Protein 6OBN (pdb70)

Solvent-accessible surface area: 44581 Å² total; per-residue (Å²): 126,52,122,67,57,85,128,87,10,53,54,7,13,38,74,1,48,140,10,63,74,29,117,44,10,117,56,29,112,7,79,73,117,44,3,47,31,6,1,38,76,0,24,96,22,3,74,89,30,87,10,2,6,119,15,138,17,58,5,32,0,0,0,0,1,11,2,15,0,28,26,0,3,62,0,0,90,54,7,8,45,12,87,140,19,40,0,0,0,0,0,2,0,0,11,51,1,43,7,0,3,4,0,2,1,0,0,1,0,5,2,8,38,40,45,137,64,0,19,1,0,1,0,6,22,0,19,19,11,2,64,102,27,3,3,6,2,2,4,0,24,62,52,47,53,9,32,4,22,21,5,0,4,9,1,3,5,0,3,6,1,0,0,15,0,48,134,51,4,0,0,0,0,0,0,1,2,46,64,2,101,49,22,74,55,0,110,168,30,156,49,38,26,34,18,59,92,127,13,23,11,0,1,0,0,28,0,5,20,45,176,99,31,122,29,90,19,142,16,155,100,65,9,15,52,9,0,0,47,106,9,0,42,82,2,8,162,106,37,100,16,84,17,0,0,0,0,10,60,48,12,107,27,0,14,92,31,34,18,138,33,59,0,0,7,0,1,1,0,6,22,37,37,12,144,99,56,3,0,0,0,0,0,17,1,55,126,88,56,66,32,20,4,19,12,0,100,97,108,108,34,92,50,0,18,36,85,0,46,148,10,78,73,38,133,41,9,120,52,20,93,9,78,67,117,31,3,22,15,0,1,45,92,0,22,99,20,3,64,89,29,87,11,1,5,119,17,137,18,55,7,38,0,0,0,1,0,12,4,34,2,46,26,0,3,70,2,0,86,76,7,15,49,11,78,150,22,36,0,0,0,0,0,2,0,0,8,54,6,43,18,0,3,4,0,2,1,0,0,0,0,6,2,20,82,45,44,138,66,0,21,1,0,1,0,6,20,0,19,19,12,2,64,102,33,4,2,5,2,2,4,0,28,63,64,54,54,9,40,0,24,20,4,0,4,6,1,2,4,0,3,5,1,0,0,20,0,53,141,52,5,0,0,0,0,0,0,4,5,47,66,11,93,45,23,81,58,0,111,176,31,154,48,37,26,31,18,58,98,136,15,22,11,0,2,0,0,26,0,8,20,54,96,130,35,72,31,97,14,145,19,155,97,63,8,20,66,7,0,0,41,96,21,0,34,128,16,7,162,128,44,100,13,85,18,0,0,0,0,10,54,50,14,111,27,0,2,91,28,33,20,101,25,61,0,0,7,0,1,0,0,9,40,32,28,24,125,86,68,4,0,0,1,6,0,18,2,51,129,77,59,50,32,22,5,24,34,8,113,89,111,37,92,90,25,50,33,0,73,92,131,43,41,108,1,111,50,21,85,107,28,138,129,0,75,30,3,20,0,22,20,3,31,0,109,50,0,39,54,0,88,115,2,92,30,1,101,48,1,21,0,4,5,4,24,0,143,110,2,51,55,0,93,32,2,56,57,0,36,37,0,4,0,0,12,11,57,0,137,89,0,56,20,0,76,35,0,69,103,0,75,89,0,16,0,0,44,13,63,0,60,94,1,55,71,1,48,68,0,108,85,0,67,22,1,0,0,0,3,12,106,0,137,32,0,53,74,0,78,64,0,76,63,0,77,22,0,14,0,0,41,12,48,0,78,101,2,63,53,0,70,34,0,63,76,0,37,24,0,0,0,4,9,16,124,1,92,104,2,36,10,0,90,63,0,69,47,0,104,54,0,5,0,10,44,20,12,0,87,65,0,55,15,1,114,67,0,73,89,0,21,12,0,4,0,2,21,11,124,0,122,111,1,47,65,2,63,56,2,63,91,0,88,18,1,3,0,11,42,7,77,0,118,47,50,73,12,1,82,45,3,96,33,6,191,72,1,79,0,0,1,1,10,79,5,55,6,75,180,34,125,75,13,78,146,74,0,74,139,19,6,101,39,3,100,5,0,8,7,58,84,22,198,207,87,94,31,122,94,26,65,37,6,129,79,198,28,36,110,3,110,50,19,90,108,29,124,114,2,75,19,8,16,4,22,43,4,66,0,121,65,1,48,55,4,104,102,4,75,26,1,108,52,3,21,2,3,10,5,15,0,137,106,2,62,50,0,99,45,3,82,64,0,26,33,0,5,0,0,14,6,57,0,132,84,0,51,22,0,79,126,0,76,126,0,70,90,0,15,0,0,47,12,58,0,61,86,1,46,75,0,49,68,0,98,90,0,72,16,0,0,0,0,3,13,100,0,138,27,0,57,72,1,79,57,0,69,68,0,78,23,0,15,1,0,44,13,58,0,73,101,3,64,56,0,82,31,0,68,76,0,38,20,0,0,0,5,11,17,122,0,92,94,0,40,30,1,96,71,0,78,49,0,86,52,0,6,0,13,44,21,17,0,89,64,0,46,14,1,94,60,0,71,89,0,35,12,0,3,0,1,20,12,125,0,142,112,2,43,69,1,66,63,2,66,85,1,85,18,0,2,0,8,40,8,74,1,137,42,49,75,14,1,81,43,3,98,37,6,173,69,1,51,0,0,1,0,8,72,6,47,5,74,179,32,124,74,13,85,144,71,0,72,136,23,5,112,39,8,149,5,0,8,4,47,106,98

Organism: Homo sapiens (NCBI:txid9606)

B-factor: mean 61.84, std 21.81, range [20.44, 146.51]

InterPro domains:
  IPR004843 Calcineurin-like, phosphoesterase domain [PF00149] (59-251)
  IPR006186 Serine/threonine-specific protein phosphatase/bis(5-nucleosyl)-tetraphosphatase [PR00114] (58-85)
  IPR006186 Serine/threonine-specific protein phosphatase/bis(5-nucleosyl)-tetraphosphatase [PR00114] (87-114)
  IPR006186 Serine/threonine-specific protein phosphatase/bis(5-nucleosyl)-tetraphosphatase [PR00114] (120-144)
  IPR006186 Serine/threonine-specific protein phosphatase/bis(5-nucleosyl)-tetraphosphatase [PR00114] (154-180)
  IPR006186 Serine/threonine-specific protein phosphatase/bis(5-nucleosyl)-tetraphosphatase [PR00114] (183-210)
  IPR006186 Serine/threonine-specific protein phosphatase/bis(5-nucleosyl)-tetraphosphatase [PR00114] (240-260)
  IPR006186 Serine/threonine-specific protein phosphatase/bis(5-nucleosyl)-tetraphosphatase [PR00114] (262-278)
  IPR006186 Serine/threonine-specific protein phosphatase/bis(5-nucleosyl)-tetraphosphatase [PS00125] (121-126)
  IPR006186 Serine/threonine-specific protein phosphatase/bis(5-nucleosyl)-tetraphosphatase [SM00156] (30-300)
  IPR029052 Metallo-dependent phosphatase-like [G3DSA:3.60.21.10] (2-308)
  IPR029052 Metallo-dependent phosphatase-like [SSF56300] (19-301)
  IPR031675 Serine-threonine protein phosphatase, N-terminal [PF16891] (9-56)
  IPR050341 Serine/threonine-protein phosphatase PP1 catalytic subunit [PTHR11668] (12-305)

GO terms:
  GO:0005737 cytoplasm (C, IDA)
  GO:0005783 endoplasmic reticulum (C, IDA)
  GO:0043247 telomere maintenance in response to DNA damage (P, IDA)
  GO:0016791 phosphatase activity (F, IDA)
  GO:0004721 phosphoprotein phosphatase activity (F, IMP)
  GO:0004722 protein serine/threonine phosphatase activity (F, TAS)
  GO:0060828 regulation of canonical Wnt signaling pathway (P, IC)
  GO:0005515 protein binding (F, IPI)
  GO:0006470 protein dephosphorylation (P, IMP)
  GO:0001111 RNA polymerase II promoter clearance (P, IDA)
  GO:0004722 protein serine/threonine phosphatase activity (F, IDA)
  GO:0034244 negative regulation of transcription elongation by RNA polymerase II (P, IDA)
  GO:0005634 nucleus (C, IDA)
  GO:0072357 PTW/PP1 phosphatase complex (C, IDA)
  GO:2000806 positive regulation of termination of RNA polymerase II transcription, poly(A)-coupled (P, IDA)
  GO:0032968 positive regulation of transcription elongation by RNA polymerase II (P, IDA)
  GO:0050821 protein stabilization (P, IDA)
  GO:0180007 RNA polymerase II CTD heptapeptide repeat S5 phosphatase activity (F, IDA)
  GO:0004722 protein serine/threonine phosphatase activity (F, EXP)
  GO:0005634 nucleus (C, EXP)

Radius of gyration: 39.2 Å; Cα contacts (8 Å, |Δi|>4): 3036; chains: 4; bounding box: 89×62×124 Å

CATH classification: 3.60.21.10

Secondary structure (DSSP, 8-state):
--HHHHHHHHHHHHHHHTTTTSPS-------HHHHHHHHHHHHHHHHTS-SEEEE-SSEEEE-B-TT-HHHHHHHHHHH-STTSS-EEE-S----SSTTHHHHHHHHHHHHHHSTTTEEE---TTS-SSSSS--HHHHHHHHHS-HHHHHHHHHHHTTS--EEEETTTEEEESS---TT---HHHHHT--SS-PPPSSSHHHHHHH-EE-SS-SSEEE-TTSSSEEE-HHHHHHHHHHTT-SEEEE-SS--TTSEEEETTTTEEEEB--TT-TTT----EEEEEE-TT--EEEEEE--/--HHHHHHHHHTTTTSSS-------HHHHHHHHHHHHHHHHTS-SEEEE-SSEEEE-B-TT-HHHHHHHHHHH--TTSS-EEE-S----SSTTHHHHHHHHHHHHHHSTTTEEE---TTS-SSSSS--HHHHHHHHHS-HHHHHHHHHHHTTS--EEEETTTEEE-SS---TT--SHHHHHT--SS-PPPSSSHHHHHHH-EE-SS-SSEEE-TTSSSEEE-TTHHHHHHHHHT-SEEEE--S--TTSEEEETTTTEEEEB--TTSTTTS---EEEEEE-TT--EEEEEE-/---SEEE-TT----S---GGG-SS--EEE-TTS---S--S-TT-TT-SEEE--SS---S--S-TT-TT--EEE--SS---S--S-TT-TT--EEE--SS------S-TT-TT--EEE--SS---S--S-TT-TT--EEE--SS------S-TT-TT--EEE--SS---S--S-TT-TT--EEE--SS--------TT-TT--EEE--SS------S-TT-TT--EEE--SS----GGGGGGGTT-TT--EEE-TTSGGGGSTTHHHHHHHH-TT--EETTEE---/---SEEE-TT----S---GGG-SS--EEE-TTS---S--S-TT-TT-SEEE--SS---S--S-TT-TT--EEE--SS---S--S-TT-TT--EEE--SS------S-TT-TT--EEE--SS---S--S-TT-TT--EEE--SS---S--S-TT-TT--EEE--SS---S--S-TT-TT--EEE--SS---S----TT-TT--EEE--SS------S-TT-TT--EEE--SS----GGGGGGGTT-TT--EEE-TTSGGGGSTTHHHHHHHH-TT--EETTEE-

Nearest PDB structures (foldseek):
  7tvf-assembly2_C  TM=9.921E-01  e=3.546E-59  Homo sapiens
  6zej-assembly6_O  TM=9.903E-01  e=5.089E-59  Homo sapiens
  6obs-assembly1_A  TM=9.896E-01  e=6.096E-59  Homo sapiens
  6obr-assembly2_B  TM=9.866E-01  e=5.404E-59  Homo sapiens
  6obq-assembly2_B  TM=9.858E-01  e=1.334E-58  Homo sapiens

Sequence (1157 aa):
MSDSEKLNLDSIIGRLLEVQGSRPGKNVQLTENEIRGLCLKSREIFLSQPILLELEAPLKICGDIHGQYYDLLRLFEYGGFPPESNYLFLGDYVDRGKQSLETICLLLAYKIKYPENFFLLRGNHECASINRIYGFYDECKRRYNIKLWKTFTDCFNCLPIAAIVDEKIFCCHGGLSPDLQSMEQIRRIMRPTDVPDQGLLCDLLWSDPDKDVQGWGENDRGVSFTFGAEVVAKFLHKHDLDLICRAHQVVEDGYEFFAKRQLVTLFSAPNYCGEFDNAGAMMSVDETLMCSFQILKPLNLDSIIGRLLEVQGSRPGKNVQLTENEIRGLCLKSREIFLSQPILLELEAPLKICGDIHGQYYDLLRLFEYGGFPPESNYLFLGDYVDRGKQSLETICLLLAYKIKYPENFFLLRGNHECASINRIYGFYDECKRRYNIKLWKTFTDCFNCLPIAAIVDEKIFCCHGGLSPDLQSMEQIRRIMRPTDVPDQGLLCDLLWSDPDKDVQGWGENDRGVSFTFGAEVVAKFLHKHDLDLICRAHQVVEDGYEFFAKRQLVTLFSAPNYCGEFDNAGAMMSVDETLMCSFQILKRDAEDVDLNHYRIGKIEGFEVLKKVKTLCLRQNLIKCIENLEELQSLRELDLYDNQIKKIENLEALTELEILDISFNLLRNIEGVDKLTRLKKLFLVNNKISKIENLSNLHQLQMLELGSNRIRAIENIDTLTNLESLFLGKNKITKLQNLDALTNLTVLSMQSNRLTKIEGLQNLVNLRELYLSHNGIEVIEGLENNNKLTMLDIASNRIKKIENISHLTELQEFWMNDNLLESWSDLDELKGARSLETVYLERNPLQKDPQYRRKVMLALPSVRQIDATFVRFRDAEDVDLNHYRIGKIEGFEVLKKVKTLCLRQNLIKCIENLEELQSLRELDLYDNQIKKIENLEALTELEILDISFNLLRNIEGVDKLTRLKKLFLVNNKISKIENLSNLHQLQMLELGSNRIRAIENIDTLTNLESLFLGKNKITKLQNLDALTNLTVLSMQSNRLTKIEGLQNLVNLRELYLSHNGIEVIEGLENNNKLTMLDIASNRIKKIENISHLTELQEFWMNDNLLESWSDLDELKGARSLETVYLERNPLQKDPQYRRKVMLALPSVRQIDATFV

Structure (mmCIF, N/CA/C/O backbone):
data_6OBN
#
_entry.id   6OBN
#
_cell.length_a   94.147
_cell.length_b   94.147
_cell.length_c   545.819
_cell.angle_alpha   90.00
_cell.angle_beta   90.00
_cell.angle_gamma   120.00
#
_symmetry.space_group_name_H-M   'P 65 2 2'
#
loop_
_entity.id
_entity.type
_entity.pdbx_description
1 polymer 'Serine/threonine-protein phosphatase PP1-alpha catalytic subunit'
2 polymer 'Protein phosphatase 1 regulatory subunit 7'
3 non-polymer 'PHOSPHATE ION'
4 non-polymer 'FE (III) ION'
5 non-polymer 'CHLORIDE ION'
6 non-polymer (4S)-2-METHYL-2,4-PENTANEDIOL
7 water water
#
loop_
_atom_site.group_PDB
_atom_site.id
_atom_site.type_symbol
_atom_site.label_atom_id
_atom_site.label_alt_id
_atom_site.label_comp_id
_atom_site.label_asym_id
_atom_site.label_entity_id
_atom_site.label_seq_id
_atom_site.pdbx_PDB_ins_code
_atom_site.Cartn_x
_atom_site.Cartn_y
_atom_site.Cartn_z
_atom_site.occupancy
_atom_site.B_iso_or_equiv
_atom_site.auth_seq_id
_atom_site.auth_comp_id
_atom_site.auth_asym_id
_atom_site.auth_atom_id
_atom_site.pdbx_PDB_model_num
ATOM 1 N N . MET A 1 6 ? 2.431 -1.011 5.527 1.00 66.90 1 MET A N 1
ATOM 2 C CA . MET A 1 6 ? 3.864 -1.068 5.240 1.00 65.67 1 MET A CA 1
ATOM 3 C C . MET A 1 6 ? 4.301 -2.500 4.919 1.00 61.24 1 MET A C 1
ATOM 4 O O . MET A 1 6 ? 3.848 -3.449 5.551 1.00 67.41 1 MET A O 1
ATOM 9 N N . SER A 1 7 ? 5.174 -2.647 3.927 1.00 55.94 2 SER A N 1
ATOM 10 C CA . SER A 1 7 ? 5.694 -3.951 3.543 1.00 51.92 2 SER A CA 1
ATOM 11 C C . SER A 1 7 ? 6.806 -4.396 4.493 1.00 56.57 2 SER A C 1
ATOM 12 O O . SER A 1 7 ? 7.442 -3.584 5.171 1.00 51.49 2 SER A O 1
ATOM 15 N N . ASP A 1 8 ? 7.039 -5.713 4.535 1.00 47.49 3 ASP A N 1
ATOM 16 C CA . ASP A 1 8 ? 8.160 -6.226 5.320 1.00 48.37 3 ASP A CA 1
ATOM 17 C C . ASP A 1 8 ? 9.499 -5.820 4.717 1.00 44.07 3 ASP A C 1
ATOM 18 O O . ASP A 1 8 ? 10.489 -5.669 5.444 1.00 40.67 3 ASP A O 1
ATOM 23 N N . SER A 1 9 ? 9.560 -5.647 3.398 1.00 37.33 4 SER A N 1
ATOM 24 C CA . SER A 1 9 ? 10.796 -5.162 2.799 1.00 39.81 4 SER A CA 1
ATOM 25 C C . SER A 1 9 ? 11.053 -3.716 3.196 1.00 39.59 4 SER A C 1
ATOM 26 O O . SER A 1 9 ? 12.203 -3.316 3.417 1.00 36.98 4 SER A O 1
ATOM 29 N N . GLU A 1 10 ? 9.989 -2.924 3.314 1.00 39.11 5 GLU A N 1
ATOM 30 C CA . GLU A 1 10 ? 10.142 -1.562 3.807 1.00 42.48 5 GLU A CA 1
ATOM 31 C C . GLU A 1 10 ? 10.630 -1.552 5.251 1.00 41.99 5 GLU A C 1
ATOM 32 O O . GLU A 1 10 ? 11.513 -0.764 5.610 1.00 44.72 5 GLU A O 1
ATOM 38 N N . LYS A 1 11 ? 10.067 -2.423 6.093 1.00 44.12 6 LYS A N 1
ATOM 39 C CA . LYS A 1 11 ? 10.499 -2.490 7.486 1.00 43.38 6 LYS A CA 1
ATOM 40 C C . LYS A 1 11 ? 11.968 -2.880 7.590 1.00 43.64 6 LYS A C 1
ATOM 41 O O . LYS A 1 11 ? 12.712 -2.317 8.401 1.00 42.46 6 LYS A O 1
ATOM 47 N N . LEU A 1 12 ? 12.403 -3.840 6.773 1.00 40.90 7 LEU A N 1
ATOM 48 C CA . LEU A 1 12 ? 13.803 -4.249 6.784 1.00 42.12 7 LEU A CA 1
ATOM 49 C C . LEU A 1 12 ? 14.732 -3.065 6.523 1.00 43.26 7 LEU A C 1
ATOM 50 O O . LEU A 1 12 ? 15.685 -2.831 7.277 1.00 50.29 7 LEU A O 1
ATOM 55 N N . ASN A 1 13 ? 14.451 -2.274 5.488 1.00 40.04 8 ASN A N 1
ATOM 56 C CA . ASN A 1 13 ? 15.355 -1.165 5.200 1.00 50.30 8 ASN A CA 1
ATOM 57 C C . ASN A 1 13 ? 15.200 -0.052 6.228 1.00 46.17 8 ASN A C 1
ATOM 58 O O . ASN A 1 13 ? 16.190 0.570 6.632 1.00 44.42 8 ASN A O 1
ATOM 63 N N . LEU A 1 14 ? 13.975 0.179 6.697 1.00 41.43 9 LEU A N 1
ATOM 64 C CA . LEU A 1 14 ? 13.750 1.208 7.703 1.00 44.26 9 LEU A CA 1
ATOM 65 C C . LEU A 1 14 ? 14.521 0.902 8.983 1.00 50.87 9 LEU A C 1
ATOM 66 O O . LEU A 1 14 ? 15.168 1.787 9.557 1.00 47.01 9 LEU A O 1
ATOM 71 N N . ASP A 1 15 ? 14.445 -0.343 9.464 1.00 44.78 10 ASP A N 1
ATOM 72 C CA . ASP A 1 15 ? 15.164 -0.681 10.687 1.00 40.46 10 ASP A CA 1
ATOM 73 C C . ASP A 1 15 ? 16.671 -0.632 10.480 1.00 38.48 10 ASP A C 1
ATOM 74 O O . ASP A 1 15 ? 17.409 -0.270 11.403 1.00 39.30 10 ASP A O 1
ATOM 79 N N . SER A 1 16 ? 17.151 -0.958 9.281 1.00 44.66 11 SER A N 1
ATOM 80 C CA . SER A 1 16 ? 18.578 -0.815 9.033 1.00 40.56 11 SER A CA 1
ATOM 81 C C . SER A 1 16 ? 19.005 0.641 9.179 1.00 47.56 11 SER A C 1
ATOM 82 O O . SER A 1 16 ? 20.038 0.933 9.794 1.00 47.34 11 SER A O 1
ATOM 85 N N . ILE A 1 17 ? 18.184 1.572 8.679 1.00 47.21 12 ILE A N 1
ATOM 86 C CA . ILE A 1 17 ? 18.521 2.993 8.756 1.00 47.09 12 ILE A CA 1
ATOM 87 C C . ILE A 1 17 ? 18.435 3.495 10.194 1.00 44.54 12 ILE A C 1
ATOM 88 O O . ILE A 1 17 ? 19.338 4.188 10.681 1.00 42.32 12 ILE A O 1
ATOM 93 N N . ILE A 1 18 ? 17.353 3.151 10.899 1.00 42.33 13 ILE A N 1
ATOM 94 C CA . ILE A 1 18 ? 17.191 3.608 12.276 1.00 36.34 13 ILE A CA 1
ATOM 95 C C . ILE A 1 18 ? 18.288 3.032 13.160 1.00 43.19 13 ILE A C 1
ATOM 96 O O . ILE A 1 18 ? 18.798 3.708 14.062 1.00 41.93 13 ILE A O 1
ATOM 101 N N . GLY A 1 19 ? 18.683 1.782 12.901 1.00 43.33 14 GLY A N 1
ATOM 102 C CA . GLY A 1 19 ? 19.769 1.186 13.665 1.00 37.06 14 GLY A CA 1
ATOM 103 C C . GLY A 1 19 ? 21.075 1.935 13.493 1.00 37.53 14 GLY A C 1
ATOM 104 O O . GLY A 1 19 ? 21.711 2.331 14.469 1.00 44.13 14 GLY A O 1
ATOM 105 N N . ARG A 1 20 ? 21.491 2.146 12.241 1.00 41.28 15 ARG A N 1
ATOM 106 C CA . ARG A 1 20 ? 22.729 2.876 11.993 1.00 43.25 15 ARG A CA 1
ATOM 107 C C . ARG A 1 20 ? 22.658 4.312 12.491 1.00 49.66 15 ARG A C 1
ATOM 108 O O . ARG A 1 20 ? 23.696 4.911 12.789 1.00 51.75 15 ARG A O 1
ATOM 116 N N . LEU A 1 21 ? 21.455 4.885 12.576 1.00 45.73 16 LEU A N 1
ATOM 117 C CA . LEU A 1 21 ? 21.327 6.234 13.115 1.00 48.24 16 LEU A CA 1
ATOM 118 C C . LEU A 1 21 ? 21.422 6.241 14.633 1.00 39.64 16 LEU A C 1
ATOM 119 O O . LEU A 1 21 ? 21.991 7.169 15.217 1.00 43.10 16 LEU A O 1
ATOM 124 N N . LEU A 1 22 ? 20.881 5.214 15.282 1.00 43.97 17 LEU A N 1
ATOM 125 C CA . LEU A 1 22 ? 20.931 5.098 16.731 1.00 43.95 17 LEU A CA 1
ATOM 126 C C . LEU A 1 22 ? 22.256 4.547 17.231 1.00 52.32 17 LEU A C 1
ATOM 127 O O . LEU A 1 22 ? 22.521 4.610 18.437 1.00 59.32 17 LEU A O 1
ATOM 132 N N . GLU A 1 23 ? 23.082 3.995 16.341 1.00 60.21 18 GLU A N 1
ATOM 133 C CA . GLU A 1 23 ? 24.323 3.367 16.773 1.00 59.27 18 GLU A CA 1
ATOM 134 C C . GLU A 1 23 ? 25.321 4.379 17.322 1.00 59.05 18 GLU A C 1
ATOM 135 O O . GLU A 1 23 ? 26.150 4.027 18.170 1.00 73.46 18 GLU A O 1
ATOM 141 N N . VAL A 1 24 ? 25.244 5.643 16.892 1.00 56.33 19 VAL A N 1
ATOM 142 C CA . VAL A 1 24 ? 26.145 6.658 17.436 1.00 68.02 19 VAL A CA 1
ATOM 143 C C . VAL A 1 24 ? 25.672 7.203 18.771 1.00 66.26 19 VAL A C 1
ATOM 144 O O . VAL A 1 24 ? 26.270 8.151 19.293 1.00 62.19 19 VAL A O 1
ATOM 148 N N . GLN A 1 25 ? 24.581 6.686 19.319 1.00 63.03 20 GLN A N 1
ATOM 149 C CA . GLN A 1 25 ? 24.116 7.205 20.597 1.00 64.83 20 GLN A CA 1
ATOM 150 C C . GLN A 1 25 ? 25.144 6.922 21.688 1.00 81.42 20 GLN A C 1
ATOM 151 O O . GLN A 1 25 ? 25.798 5.868 21.704 1.00 79.98 20 GLN A O 1
ATOM 157 N N . GLY A 1 26 ? 25.325 7.910 22.560 1.00 79.94 21 GLY A N 1
ATOM 158 C CA . GLY A 1 26 ? 26.284 7.851 23.633 1.00 78.98 21 GLY A CA 1
ATOM 159 C C . GLY A 1 26 ? 27.699 8.139 23.205 1.00 91.27 21 GLY A C 1
ATOM 160 O O . GLY A 1 26 ? 28.545 8.425 24.066 1.00 90.12 21 GLY A O 1
ATOM 161 N N . SER A 1 27 ? 27.986 8.093 21.904 1.00 96.11 22 SER A N 1
ATOM 162 C CA . SER A 1 27 ? 29.320 8.409 21.428 1.00 97.80 22 SER A CA 1
ATOM 163 C C . SER A 1 27 ? 29.646 9.868 21.739 1.00 100.73 22 SER A C 1
ATOM 164 O O . SER A 1 27 ? 28.768 10.685 22.035 1.00 96.02 22 SER A O 1
ATOM 167 N N . ARG A 1 28 ? 30.923 10.193 21.665 1.00 100.43 23 ARG A N 1
ATOM 168 C CA . ARG A 1 28 ? 31.325 11.569 21.897 1.00 110.08 23 ARG A CA 1
ATOM 169 C C . ARG A 1 28 ? 30.875 12.385 20.691 1.00 117.21 23 ARG A C 1
ATOM 170 O O . ARG A 1 28 ? 31.280 12.074 19.561 1.00 99.34 23 ARG A O 1
ATOM 178 N N . PRO A 1 29 ? 30.008 13.385 20.876 1.00 125.39 24 PRO A N 1
ATOM 179 C CA . PRO A 1 29 ? 29.318 14.015 19.738 1.00 111.69 24 PRO A CA 1
ATOM 180 C C . PRO A 1 29 ? 30.255 14.399 18.603 1.00 114.09 24 PRO A C 1
ATOM 181 O O . PRO A 1 29 ? 31.392 14.822 18.821 1.00 111.86 24 PRO A O 1
ATOM 185 N N . GLY A 1 30 ? 29.764 14.239 17.381 1.00 106.33 25 GLY A N 1
ATOM 186 C CA . GLY A 1 30 ? 30.528 14.594 16.206 1.00 106.62 25 GLY A CA 1
ATOM 187 C C . GLY A 1 30 ? 30.476 13.514 15.152 1.00 109.65 25 GLY A C 1
ATOM 188 O O . GLY A 1 30 ? 30.795 13.756 13.982 1.00 103.98 25 GLY A O 1
ATOM 189 N N . LYS A 1 31 ? 30.052 12.319 15.554 1.00 98.93 26 LYS A N 1
ATOM 190 C CA . LYS A 1 31 ? 29.913 11.226 14.607 1.00 88.51 26 LYS A CA 1
ATOM 191 C C . LYS A 1 31 ? 28.644 11.423 13.792 1.00 82.42 26 LYS A C 1
ATOM 192 O O . LYS A 1 31 ? 27.593 11.804 14.321 1.00 78.57 26 LYS A O 1
ATOM 198 N N . ASN A 1 32 ? 28.749 11.166 12.493 1.00 71.66 27 ASN A N 1
ATOM 199 C CA . ASN A 1 32 ? 27.695 11.559 11.575 1.00 71.28 27 ASN A CA 1
ATOM 200 C C . ASN A 1 32 ? 26.806 10.442 11.066 1.00 69.25 27 ASN A C 1
ATOM 201 O O . ASN A 1 32 ? 25.632 10.692 10.835 1.00 69.21 27 ASN A O 1
ATOM 206 N N . VAL A 1 33 ? 27.304 9.225 10.896 1.00 62.35 28 VAL A N 1
ATOM 207 C CA . VAL A 1 33 ? 26.563 8.181 10.182 1.00 72.14 28 VAL A CA 1
ATOM 208 C C . VAL A 1 33 ? 26.382 8.627 8.735 1.00 53.92 28 VAL A C 1
ATOM 209 O O . VAL A 1 33 ? 25.704 9.618 8.458 1.00 52.16 28 VAL A O 1
ATOM 213 N N . GLN A 1 34 ? 26.960 7.903 7.796 1.00 61.36 29 GLN A N 1
ATOM 214 C CA . GLN A 1 34 ? 26.819 8.245 6.386 1.00 63.55 29 GLN A CA 1
ATOM 215 C C . GLN A 1 34 ? 25.832 7.260 5.765 1.00 57.14 29 GLN A C 1
ATOM 216 O O . GLN A 1 34 ? 26.167 6.093 5.537 1.00 56.53 29 GLN A O 1
ATOM 222 N N . LEU A 1 35 ? 24.611 7.722 5.520 1.00 50.42 30 LEU A N 1
ATOM 223 C CA . LEU A 1 35 ? 23.654 6.911 4.789 1.00 47.81 30 LEU A CA 1
ATOM 224 C C . LEU A 1 35 ? 23.870 7.107 3.292 1.00 48.20 30 LEU A C 1
ATOM 225 O O . LEU A 1 35 ? 24.529 8.054 2.854 1.00 50.53 30 LEU A O 1
ATOM 230 N N . THR A 1 36 ? 23.323 6.187 2.506 1.00 43.07 31 THR A N 1
ATOM 231 C CA . THR A 1 36 ? 23.418 6.313 1.062 1.00 36.30 31 THR A CA 1
ATOM 232 C C . THR A 1 36 ? 22.406 7.334 0.542 1.00 44.92 31 THR A C 1
ATOM 233 O O . THR A 1 36 ? 21.397 7.637 1.188 1.00 44.14 31 THR A O 1
ATOM 237 N N . GLU A 1 37 ? 22.683 7.854 -0.657 1.00 43.38 32 GLU A N 1
ATOM 238 C CA . GLU A 1 37 ? 21.825 8.883 -1.235 1.00 32.53 32 GLU A CA 1
ATOM 239 C C . GLU A 1 37 ? 20.400 8.375 -1.404 1.00 39.43 32 GLU A C 1
ATOM 240 O O . GLU A 1 37 ? 19.437 9.075 -1.067 1.00 39.66 32 GLU A O 1
ATOM 246 N N . ASN A 1 38 ? 20.243 7.151 -1.919 1.00 38.46 33 ASN A N 1
ATOM 247 C CA . ASN A 1 38 ? 18.906 6.594 -2.094 1.00 35.85 33 ASN A CA 1
ATOM 248 C C . ASN A 1 38 ? 18.209 6.385 -0.761 1.00 38.71 33 ASN A C 1
ATOM 249 O O . ASN A 1 38 ? 16.978 6.486 -0.679 1.00 36.60 33 ASN A O 1
ATOM 254 N N . GLU A 1 39 ? 18.962 6.070 0.288 1.00 32.05 34 GLU A N 1
ATOM 255 C CA . GLU A 1 39 ? 18.319 5.901 1.583 1.00 38.90 34 GLU A CA 1
ATOM 256 C C . GLU A 1 39 ? 17.709 7.209 2.054 1.00 36.97 34 GLU A C 1
ATOM 257 O O . GLU A 1 39 ? 16.553 7.244 2.496 1.00 36.43 34 GLU A O 1
ATOM 263 N N . ILE A 1 40 ? 18.458 8.302 1.923 1.00 38.91 35 ILE A N 1
ATOM 264 C CA . ILE A 1 40 ? 17.942 9.613 2.290 1.00 40.29 35 ILE A CA 1
ATOM 265 C C . ILE A 1 40 ? 16.818 10.027 1.349 1.00 39.55 35 ILE A C 1
ATOM 266 O O . ILE A 1 40 ? 15.776 10.536 1.783 1.00 34.93 35 ILE A O 1
ATOM 271 N N . ARG A 1 41 ? 17.006 9.804 0.048 1.00 33.89 36 ARG A N 1
ATOM 272 C CA . ARG A 1 41 ? 15.989 10.203 -0.915 1.00 34.01 36 ARG A CA 1
ATOM 273 C C . ARG A 1 41 ? 14.700 9.410 -0.720 1.00 41.63 36 ARG A C 1
ATOM 274 O O . ARG A 1 41 ? 13.600 9.983 -0.731 1.00 37.96 36 ARG A O 1
ATOM 282 N N . GLY A 1 42 ? 14.814 8.095 -0.518 1.00 38.63 37 GLY A N 1
ATOM 283 C CA . GLY A 1 42 ? 13.627 7.300 -0.252 1.00 34.27 37 GLY A CA 1
ATOM 284 C C . GLY A 1 42 ? 12.896 7.765 0.990 1.00 36.04 37 GLY A C 1
ATOM 285 O O . GLY A 1 42 ? 11.665 7.833 1.006 1.00 37.46 37 GLY A O 1
ATOM 286 N N . LEU A 1 43 ? 13.649 8.119 2.039 1.00 38.19 38 LEU A N 1
ATOM 287 C CA . LEU A 1 43 ? 13.029 8.648 3.248 1.00 34.43 38 LEU A CA 1
ATOM 288 C C . LEU A 1 43 ? 12.215 9.891 2.938 1.00 36.41 38 LEU A C 1
ATOM 289 O O . LEU A 1 43 ? 11.112 10.066 3.467 1.00 39.30 38 LEU A O 1
ATOM 294 N N . CYS A 1 44 ? 12.741 10.765 2.077 1.00 43.43 39 CYS A N 1
ATOM 295 C CA . CYS A 1 44 ? 12.003 11.958 1.674 1.00 34.97 39 CYS A CA 1
ATOM 296 C C . CYS A 1 44 ? 10.744 11.598 0.894 1.00 34.20 39 CYS A C 1
ATOM 297 O O . CYS A 1 44 ? 9.654 12.105 1.188 1.00 28.22 39 CYS A O 1
ATOM 300 N N . LEU A 1 45 ? 10.876 10.729 -0.115 1.00 32.38 40 LEU A N 1
ATOM 301 C CA . LEU A 1 45 ? 9.731 10.397 -0.964 1.00 36.09 40 LEU A CA 1
ATOM 302 C C . LEU A 1 45 ? 8.629 9.700 -0.171 1.00 43.23 40 LEU A C 1
ATOM 303 O O . LEU A 1 45 ? 7.450 10.073 -0.263 1.00 37.51 40 LEU A O 1
ATOM 308 N N . LYS A 1 46 ? 8.995 8.690 0.624 1.00 40.78 41 LYS A N 1
ATOM 309 C CA . LYS A 1 46 ? 7.991 7.925 1.354 1.00 36.58 41 LYS A CA 1
ATOM 310 C C . LYS A 1 46 ? 7.257 8.790 2.370 1.00 40.87 41 LYS A C 1
ATOM 311 O O . LYS A 1 46 ? 6.025 8.748 2.455 1.00 40.75 41 LYS A O 1
ATOM 317 N N . SER A 1 47 ? 7.991 9.610 3.128 1.00 39.73 42 SER A N 1
ATOM 318 C CA . SER A 1 47 ? 7.337 10.426 4.146 1.00 37.85 42 SER A CA 1
ATOM 319 C C . SER A 1 47 ? 6.455 11.481 3.500 1.00 36.58 42 SER A C 1
ATOM 320 O O . SER A 1 47 ? 5.376 11.806 4.014 1.00 38.43 42 SER A O 1
ATOM 323 N N . ARG A 1 48 ? 6.895 12.019 2.365 1.00 35.69 43 ARG A N 1
ATOM 324 C CA . ARG A 1 48 ? 6.083 12.998 1.656 1.00 33.56 43 ARG A CA 1
ATOM 325 C C . ARG A 1 48 ? 4.735 12.406 1.271 1.00 36.30 43 ARG A C 1
ATOM 326 O O . ARG A 1 48 ? 3.699 13.063 1.413 1.00 42.67 43 ARG A O 1
ATOM 334 N N . GLU A 1 49 ? 4.720 11.143 0.835 1.00 38.22 44 GLU A N 1
ATOM 335 C CA . GLU A 1 49 ? 3.455 10.505 0.491 1.00 36.64 44 GLU A CA 1
ATOM 336 C C . GLU A 1 49 ? 2.559 10.382 1.717 1.00 37.63 44 GLU A C 1
ATOM 337 O O . GLU A 1 49 ? 1.339 10.558 1.624 1.00 40.16 44 GLU A O 1
ATOM 343 N N . ILE A 1 50 ? 3.147 10.106 2.882 1.00 40.49 45 ILE A N 1
ATOM 344 C CA . ILE A 1 50 ? 2.347 10.002 4.098 1.00 35.69 45 ILE A CA 1
ATOM 345 C C . ILE A 1 50 ? 1.822 11.373 4.510 1.00 40.02 45 ILE A C 1
ATOM 346 O O . ILE A 1 50 ? 0.673 11.502 4.949 1.00 38.86 45 ILE A O 1
ATOM 351 N N . PHE A 1 51 ? 2.641 12.421 4.374 1.00 40.58 46 PHE A N 1
ATOM 352 C CA . PHE A 1 51 ? 2.159 13.762 4.702 1.00 39.19 46 PHE A CA 1
ATOM 353 C C . PHE A 1 51 ? 0.930 14.102 3.872 1.00 37.05 46 PHE A C 1
ATOM 354 O O . PHE A 1 51 ? -0.061 14.625 4.392 1.00 35.55 46 PHE A O 1
ATOM 362 N N . LEU A 1 52 ? 0.972 13.798 2.574 1.00 38.03 47 LEU A N 1
ATOM 363 C CA . LEU A 1 52 ? -0.150 14.125 1.707 1.00 37.15 47 LEU A CA 1
ATOM 364 C C . LEU A 1 52 ? -1.385 13.296 2.023 1.00 35.67 47 LEU A C 1
ATOM 365 O O . LEU A 1 52 ? -2.500 13.734 1.726 1.00 38.82 47 LEU A O 1
ATOM 370 N N . SER A 1 53 ? -1.219 12.124 2.626 1.00 35.18 48 SER A N 1
ATOM 371 C CA . SER A 1 53 ? -2.351 11.272 2.957 1.00 40.92 48 SER A CA 1
ATOM 372 C C . SER A 1 53 ? -2.975 11.600 4.311 1.00 37.47 48 SER A C 1
ATOM 373 O O . SER A 1 53 ? -3.963 10.966 4.692 1.00 43.82 48 SER A O 1
ATOM 376 N N . GLN A 1 54 ? -2.431 12.570 5.039 1.00 36.96 49 GLN A N 1
ATOM 377 C CA . GLN A 1 54 ? -3.032 13.062 6.265 1.00 39.78 49 GLN A CA 1
ATOM 378 C C . GLN A 1 54 ? -3.398 14.534 6.104 1.00 41.38 49 GLN A C 1
ATOM 379 O O . GLN A 1 54 ? -2.812 15.232 5.270 1.00 34.97 49 GLN A O 1
ATOM 385 N N . PRO A 1 55 ? -4.388 15.023 6.850 1.00 43.65 50 PRO A N 1
ATOM 386 C CA . PRO A 1 55 ? -4.815 16.420 6.691 1.00 39.78 50 PRO A CA 1
ATOM 387 C C . PRO A 1 55 ? -3.679 17.399 6.964 1.00 36.85 50 PRO A C 1
ATOM 388 O O . PRO A 1 55 ? -2.686 17.078 7.618 1.00 36.00 50 PRO A O 1
ATOM 392 N N . ILE A 1 56 ? -3.826 18.608 6.416 1.00 37.64 51 ILE A N 1
ATOM 393 C CA . ILE A 1 56 ? -2.861 19.668 6.687 1.00 36.61 51 ILE A CA 1
ATOM 394 C C . ILE A 1 56 ? -3.105 20.304 8.051 1.00 38.92 51 ILE A C 1
ATOM 395 O O . ILE A 1 56 ? -2.202 20.949 8.596 1.00 33.46 51 ILE A O 1
ATOM 400 N N . LEU A 1 57 ? -4.305 20.139 8.612 1.00 44.70 52 LEU A N 1
ATOM 401 C CA . LEU A 1 57 ? -4.618 20.518 9.987 1.00 30.58 52 LEU A CA 1
ATOM 402 C C . LEU A 1 57 ? -4.859 19.212 10.727 1.00 39.81 52 LEU A C 1
ATOM 403 O O . LEU A 1 57 ? -5.940 18.625 10.629 1.00 44.95 52 LEU A O 1
ATOM 408 N N . LEU A 1 58 ? -3.832 18.745 11.431 1.00 46.11 53 LEU A N 1
ATOM 409 C CA . LEU A 1 58 ? -3.908 17.481 12.146 1.00 42.20 53 LEU A CA 1
ATOM 410 C C . LEU A 1 58 ? -4.848 17.610 13.338 1.00 43.30 53 LEU A C 1
ATOM 411 O O . LEU A 1 58 ? -4.877 18.642 14.015 1.00 45.67 53 LEU A O 1
ATOM 416 N N . GLU A 1 59 ? -5.645 16.567 13.576 1.00 42.30 54 GLU A N 1
ATOM 417 C CA . GLU A 1 59 ? -6.521 16.488 14.745 1.00 42.56 54 GLU A CA 1
ATOM 418 C C . GLU A 1 59 ? -6.082 15.268 15.540 1.00 40.24 54 GLU A C 1
ATOM 419 O O . GLU A 1 59 ? -6.423 14.137 15.186 1.00 48.56 54 GLU A O 1
ATOM 425 N N . LEU A 1 60 ? -5.298 15.498 16.586 1.00 41.60 55 LEU A N 1
ATOM 426 C CA . LEU A 1 60 ? -4.675 14.438 17.357 1.00 46.15 55 LEU A CA 1
ATOM 427 C C . LEU A 1 60 ? -5.360 14.284 18.710 1.00 47.42 55 LEU A C 1
ATOM 428 O O . LEU A 1 60 ? -5.973 15.216 19.235 1.00 53.03 55 LEU A O 1
ATOM 433 N N . GLU A 1 61 ? -5.231 13.094 19.283 1.00 52.86 56 GLU A N 1
ATOM 434 C CA . GLU A 1 61 ? -5.772 12.808 20.600 1.00 50.46 56 GLU A CA 1
ATOM 435 C C . GLU A 1 61 ? -4.645 12.420 21.546 1.00 52.52 56 GLU A C 1
ATOM 436 O O . GLU A 1 61 ? -3.655 11.802 21.143 1.00 52.32 56 GLU A O 1
ATOM 442 N N . ALA A 1 62 ? -4.798 12.802 22.808 1.00 54.64 57 ALA A N 1
ATOM 443 C CA . ALA A 1 62 ? -3.819 12.441 23.812 1.00 46.78 57 ALA A CA 1
ATOM 444 C C . ALA A 1 62 ? -3.875 10.934 24.075 1.00 51.84 57 ALA A C 1
ATOM 445 O O . ALA A 1 62 ? -4.895 10.289 23.825 1.00 51.77 57 ALA A O 1
ATOM 447 N N . PRO A 1 63 ? -2.787 10.344 24.591 1.00 56.14 58 PRO A N 1
ATOM 448 C CA . PRO A 1 63 ? -1.538 10.978 25.023 1.00 55.56 58 PRO A CA 1
ATOM 449 C C . PRO A 1 63 ? -0.539 11.218 23.900 1.00 43.60 58 PRO A C 1
ATOM 450 O O . PRO A 1 63 ? -0.474 10.447 22.941 1.00 48.99 58 PRO A O 1
ATOM 454 N N . LEU A 1 64 ? 0.212 12.310 24.016 1.00 43.67 59 LEU A N 1
ATOM 455 C CA . LEU A 1 64 ? 1.327 12.562 23.116 1.00 48.13 59 LEU A CA 1
ATOM 456 C C . LEU A 1 64 ? 2.273 13.556 23.776 1.00 37.60 59 LEU A C 1
ATOM 457 O O . LEU A 1 64 ? 1.914 14.244 24.736 1.00 36.05 59 LEU A O 1
ATOM 462 N N . LYS A 1 65 ? 3.496 13.603 23.258 1.00 37.67 60 LYS A N 1
ATOM 463 C CA . LYS A 1 65 ? 4.537 14.489 23.764 1.00 45.74 60 LYS A CA 1
ATOM 464 C C . LYS A 1 65 ? 4.866 15.524 22.695 1.00 40.78 60 LYS A C 1
ATOM 465 O O . LYS A 1 65 ? 5.171 15.165 21.554 1.00 47.73 60 LYS A O 1
ATOM 471 N N . ILE A 1 66 ? 4.768 16.802 23.056 1.00 39.55 61 ILE A N 1
ATOM 472 C CA . ILE A 1 66 ? 4.941 17.911 22.124 1.00 36.10 61 ILE A CA 1
ATOM 473 C C . ILE A 1 66 ? 6.300 18.558 22.362 1.00 36.76 61 ILE A C 1
ATOM 474 O O . ILE A 1 66 ? 6.653 18.876 23.504 1.00 44.29 61 ILE A O 1
ATOM 479 N N . CYS A 1 67 ? 7.061 18.759 21.285 1.00 36.55 62 CYS A N 1
ATOM 480 C CA . CYS A 1 67 ? 8.418 19.285 21.361 1.00 35.43 62 CYS A CA 1
ATOM 481 C C . CYS A 1 67 ? 8.571 20.518 20.486 1.00 36.67 62 CYS A C 1
ATOM 482 O O . CYS A 1 67 ? 7.905 20.656 19.458 1.00 45.50 62 CYS A O 1
ATOM 485 N N . GLY A 1 68 ? 9.469 21.407 20.896 1.00 38.63 63 GLY A N 1
ATOM 486 C CA . GLY A 1 68 ? 9.811 22.585 20.136 1.00 25.21 63 GLY A CA 1
ATOM 487 C C . GLY A 1 68 ? 11.037 22.352 19.281 1.00 31.46 63 GLY A C 1
ATOM 488 O O . GLY A 1 68 ? 11.462 21.214 19.059 1.00 37.88 63 GLY A O 1
ATOM 489 N N . ASP A 1 69 ? 11.666 23.454 18.870 1.00 36.66 64 ASP A N 1
ATOM 490 C CA . ASP A 1 69 ? 12.704 23.415 17.844 1.00 33.11 64 ASP A CA 1
ATOM 491 C C . ASP A 1 69 ? 13.809 22.428 18.198 1.00 35.33 64 ASP A C 1
ATOM 492 O O . ASP A 1 69 ? 14.121 22.205 19.369 1.00 42.14 64 ASP A O 1
ATOM 497 N N . ILE A 1 70 ? 14.400 21.836 17.161 1.00 38.94 65 ILE A N 1
ATOM 498 C CA . ILE A 1 70 ? 15.561 20.976 17.314 1.00 33.38 65 ILE A CA 1
ATOM 499 C C . ILE A 1 70 ? 16.823 21.601 16.726 1.00 36.82 65 ILE A C 1
ATOM 500 O O . ILE A 1 70 ? 17.913 21.381 17.266 1.00 42.84 65 ILE A O 1
ATOM 505 N N . HIS A 1 71 ? 16.710 22.360 15.633 1.00 33.08 66 HIS A N 1
ATOM 506 C CA . HIS A 1 71 ? 17.829 23.107 15.049 1.00 38.49 66 HIS A CA 1
ATOM 507 C C . HIS A 1 71 ? 19.022 22.205 14.735 1.00 45.18 66 HIS A C 1
ATOM 508 O O . HIS A 1 71 ? 20.177 22.568 14.970 1.00 51.23 66 HIS A O 1
ATOM 515 N N . GLY A 1 72 ? 18.743 21.013 14.210 1.00 40.71 67 GLY A N 1
ATOM 516 C CA . GLY A 1 72 ? 19.787 20.110 13.772 1.00 39.29 67 GLY A CA 1
ATOM 517 C C . GLY A 1 72 ? 20.646 19.516 14.869 1.00 44.74 67 GLY A C 1
ATOM 518 O O . GLY A 1 72 ? 21.594 18.785 14.558 1.00 49.54 67 GLY A O 1
ATOM 519 N N . GLN A 1 73 ? 20.364 19.800 16.138 1.00 42.61 68 GLN A N 1
ATOM 520 C CA . GLN A 1 73 ? 21.192 19.283 17.225 1.00 41.24 68 GLN A CA 1
ATOM 521 C C . GLN A 1 73 ? 20.814 17.827 17.463 1.00 44.14 68 GLN A C 1
ATOM 522 O O . GLN A 1 73 ? 20.005 17.494 18.333 1.00 46.06 68 GLN A O 1
ATOM 528 N N . TYR A 1 74 ? 21.463 16.945 16.698 1.00 42.55 69 TYR A N 1
ATOM 529 C CA . TYR A 1 74 ? 21.033 15.552 16.616 1.00 47.48 69 TYR A CA 1
ATOM 530 C C . TYR A 1 74 ? 21.165 14.826 17.955 1.00 49.49 69 TYR A C 1
ATOM 531 O O . TYR A 1 74 ? 20.300 14.018 18.320 1.00 40.12 69 TYR A O 1
ATOM 540 N N . TYR A 1 75 ? 22.237 15.091 18.704 1.00 56.56 70 TYR A N 1
ATOM 541 C CA . TYR A 1 75 ? 22.416 14.389 19.972 1.00 51.94 70 TYR A CA 1
ATOM 542 C C . TYR A 1 75 ? 21.470 14.904 21.046 1.00 52.17 70 TYR A C 1
ATOM 543 O O . TYR A 1 75 ? 21.124 14.155 21.966 1.00 46.76 70 TYR A O 1
ATOM 552 N N . ASP A 1 76 ? 21.009 16.149 20.926 1.00 50.74 71 ASP A N 1
ATOM 553 C CA . ASP A 1 76 ? 19.981 16.641 21.830 1.00 51.93 71 ASP A CA 1
ATOM 554 C C . ASP A 1 76 ? 18.618 16.071 21.484 1.00 43.79 71 ASP A C 1
ATOM 555 O O . ASP A 1 76 ? 17.763 15.942 22.363 1.00 48.89 71 ASP A O 1
ATOM 560 N N . LEU A 1 77 ? 18.387 15.750 20.213 1.00 49.04 72 LEU A N 1
ATOM 561 C CA . LEU A 1 77 ? 17.188 15.001 19.857 1.00 47.78 72 LEU A CA 1
ATOM 562 C C . LEU A 1 77 ? 17.220 13.605 20.467 1.00 45.78 72 LEU A C 1
ATOM 563 O O . LEU A 1 77 ? 16.210 13.127 20.996 1.00 42.74 72 LEU A O 1
ATOM 568 N N . LEU A 1 78 ? 18.383 12.946 20.419 1.00 48.46 73 LEU A N 1
ATOM 569 C CA . LEU A 1 78 ? 18.528 11.638 21.050 1.00 41.46 73 LEU A CA 1
ATOM 570 C C . LEU A 1 78 ? 18.217 11.714 22.538 1.00 50.46 73 LEU A C 1
ATOM 571 O O . LEU A 1 78 ? 17.532 10.840 23.085 1.00 53.47 73 LEU A O 1
ATOM 576 N N . ARG A 1 79 ? 18.684 12.769 23.206 1.00 53.43 74 ARG A N 1
ATOM 577 C CA . ARG A 1 79 ? 18.424 12.899 24.635 1.00 51.55 74 ARG A CA 1
ATOM 578 C C . ARG A 1 79 ? 16.941 13.110 24.915 1.00 54.30 74 ARG A C 1
ATOM 579 O O . ARG A 1 79 ? 16.424 12.583 25.909 1.00 56.62 74 ARG A O 1
ATOM 587 N N . LEU A 1 80 ? 16.237 13.838 24.041 1.00 51.19 75 LEU A N 1
ATOM 588 C CA . LEU A 1 80 ? 14.787 13.977 24.176 1.00 48.27 75 LEU A CA 1
ATOM 589 C C . LEU A 1 80 ? 14.108 12.619 24.158 1.00 49.56 75 LEU A C 1
ATOM 590 O O . LEU A 1 80 ? 13.215 12.343 24.968 1.00 43.33 75 LEU A O 1
ATOM 595 N N . PHE A 1 81 ? 14.517 11.755 23.229 1.00 45.00 76 PHE A N 1
ATOM 596 C CA . PHE A 1 81 ? 13.902 10.442 23.140 1.00 44.47 76 PHE A CA 1
ATOM 597 C C . PHE A 1 81 ? 14.213 9.588 24.363 1.00 54.61 76 PHE A C 1
ATOM 598 O O . PHE A 1 81 ? 13.398 8.741 24.740 1.00 51.33 76 PHE A O 1
ATOM 606 N N . GLU A 1 82 ? 15.351 9.816 25.026 1.00 57.64 77 GLU A N 1
ATOM 607 C CA . GLU A 1 82 ? 15.628 9.053 26.239 1.00 51.40 77 GLU A CA 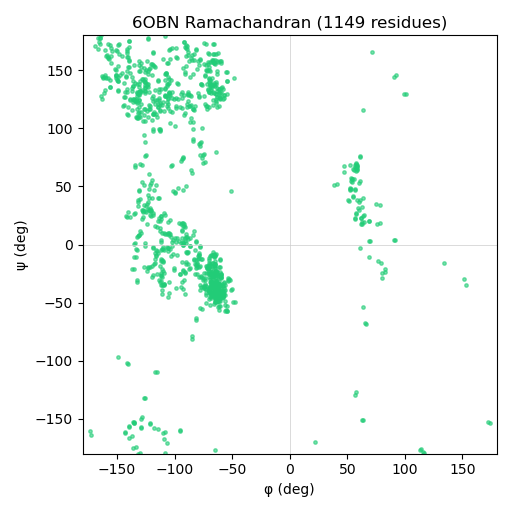1
ATOM 608 C C . GLU A 1 82 ? 14.692 9.466 27.365 1.00 58.12 77 GLU A C 1
ATOM 609 O O . GLU A 1 82 ? 14.184 8.610 28.100 1.00 61.89 77 GLU A O 1
ATOM 615 N N . TYR A 1 83 ? 14.412 10.767 27.484 1.00 45.07 78 TYR A N 1
ATOM 616 C CA . TYR A 1 83 ? 13.497 11.235 28.517 1.00 47.16 78 TYR A CA 1
ATOM 617 C C . TYR A 1 83 ? 12.068 10.801 28.222 1.00 55.97 78 TYR A C 1
ATOM 618 O O . TYR A 1 83 ? 11.404 10.200 29.076 1.00 66.26 78 TYR A O 1
ATOM 627 N N . GLY A 1 84 ? 11.581 11.088 27.010 1.00 48.94 79 GLY A N 1
ATOM 628 C CA . GLY A 1 84 ? 10.203 10.790 26.666 1.00 39.32 79 GLY A CA 1
ATOM 629 C C . GLY A 1 84 ? 9.949 9.352 26.277 1.00 45.49 79 GLY A C 1
ATOM 630 O O . GLY A 1 84 ? 8.792 8.925 26.255 1.00 54.36 79 GLY A O 1
ATOM 631 N N . GLY A 1 85 ? 10.995 8.598 25.952 1.00 43.96 80 GLY A N 1
ATOM 632 C CA . GLY A 1 85 ? 10.808 7.247 25.458 1.00 51.06 80 GLY A CA 1
ATOM 633 C C . GLY A 1 85 ? 10.910 7.200 23.944 1.00 58.05 80 GLY A C 1
ATOM 634 O O . GLY A 1 85 ? 10.278 8.011 23.259 1.00 48.48 80 GLY A O 1
ATOM 635 N N . PHE A 1 86 ? 11.721 6.291 23.404 1.00 48.64 81 PHE A N 1
ATOM 636 C CA . PHE A 1 86 ? 11.834 6.186 21.958 1.00 39.29 81 PHE A CA 1
ATOM 637 C C . PHE A 1 86 ? 10.542 5.612 21.380 1.00 48.40 81 PHE A C 1
ATOM 638 O O . PHE A 1 86 ? 9.915 4.750 22.002 1.00 49.73 81 PHE A O 1
ATOM 646 N N . PRO A 1 87 ? 10.105 6.079 20.212 1.00 55.54 82 PRO A N 1
ATOM 647 C CA . PRO A 1 87 ? 8.935 5.471 19.560 1.00 55.54 82 PRO A CA 1
ATOM 648 C C . PRO A 1 87 ? 9.144 3.977 19.390 1.00 55.01 82 PRO A C 1
ATOM 649 O O . PRO A 1 87 ? 10.254 3.534 19.054 1.00 56.36 82 PRO A O 1
ATOM 653 N N . PRO A 1 88 ? 8.097 3.161 19.587 1.00 55.32 83 PRO A N 1
ATOM 654 C CA . PRO A 1 88 ? 6.708 3.583 19.756 1.00 52.52 83 PRO A CA 1
ATOM 655 C C . PRO A 1 88 ? 6.278 3.735 21.200 1.00 49.48 83 PRO A C 1
ATOM 656 O O . PRO A 1 88 ? 5.072 3.764 21.451 1.00 48.77 83 PRO A O 1
ATOM 660 N N . GLU A 1 89 ? 7.238 3.836 22.124 1.00 52.30 84 GLU A N 1
ATOM 661 C CA . GLU A 1 89 ? 6.912 3.869 23.545 1.00 41.28 84 GLU A CA 1
ATOM 662 C C . GLU A 1 89 ? 6.123 5.113 23.924 1.00 49.39 84 GLU A C 1
ATOM 663 O O . GLU A 1 89 ? 5.369 5.079 24.904 1.00 42.75 84 GLU A O 1
ATOM 669 N N . SER A 1 90 ? 6.241 6.190 23.148 1.00 48.58 85 SER A N 1
ATOM 670 C CA . SER A 1 90 ? 5.453 7.394 23.370 1.00 46.89 85 SER A CA 1
ATOM 671 C C . SER A 1 90 ? 5.043 7.983 22.028 1.00 39.63 85 SER A C 1
ATOM 672 O O . SER A 1 90 ? 5.626 7.673 20.989 1.00 43.20 85 SER A O 1
ATOM 675 N N . ASN A 1 91 ? 4.021 8.833 22.061 1.00 40.67 86 ASN A N 1
ATOM 676 C CA . ASN A 1 91 ? 3.550 9.544 20.881 1.00 37.29 86 ASN A CA 1
ATOM 677 C C . ASN A 1 91 ? 4.129 10.948 20.851 1.00 38.28 86 ASN A C 1
ATOM 678 O O . ASN A 1 91 ? 4.177 11.634 21.874 1.00 45.08 86 ASN A O 1
ATOM 683 N N . TYR A 1 92 ? 4.536 11.383 19.667 1.00 37.22 87 TYR A N 1
ATOM 684 C CA . TYR A 1 92 ? 5.256 12.632 19.515 1.00 31.83 87 TYR A CA 1
ATOM 685 C C . TYR A 1 92 ? 4.585 13.531 18.494 1.00 35.24 87 TYR A C 1
ATOM 686 O O . TYR A 1 92 ? 4.112 13.072 17.452 1.00 38.26 87 TYR A O 1
ATOM 695 N N . LEU A 1 93 ? 4.567 14.820 18.806 1.00 39.07 88 LEU A N 1
ATOM 696 C CA . LEU A 1 93 ? 4.215 15.875 17.866 1.00 35.24 88 LEU A CA 1
ATOM 697 C C . LEU A 1 93 ? 5.311 16.925 17.952 1.00 42.65 88 LEU A C 1
ATOM 698 O O . LEU A 1 93 ? 5.436 17.604 18.976 1.00 41.14 88 LEU A O 1
ATOM 703 N N . PHE A 1 94 ? 6.125 17.034 16.904 1.00 38.93 89 PHE A N 1
ATOM 704 C CA . PHE A 1 94 ? 7.138 18.076 16.829 1.00 38.30 89 PHE A CA 1
ATOM 705 C C . PHE A 1 94 ? 6.569 19.306 16.132 1.00 42.70 89 PHE A C 1
ATOM 706 O O . PHE A 1 94 ? 5.744 19.196 15.222 1.00 38.45 89 PHE A O 1
ATOM 714 N N . LEU A 1 95 ? 7.026 20.487 16.555 1.00 36.91 90 LEU A N 1
ATOM 715 C CA . LEU A 1 95 ? 6.458 21.734 16.059 1.00 38.05 90 LEU A CA 1
ATOM 716 C C . LEU A 1 95 ? 7.330 22.449 15.031 1.00 46.83 90 LEU A C 1
ATOM 717 O O . LEU A 1 95 ? 7.051 23.609 14.709 1.00 42.03 90 LEU A O 1
ATOM 722 N N . GLY A 1 96 ? 8.395 21.825 14.547 1.00 48.99 91 GLY A N 1
ATOM 723 C CA . GLY A 1 96 ? 9.107 22.338 13.394 1.00 39.49 91 GLY A CA 1
ATOM 724 C C . GLY A 1 96 ? 10.522 22.765 13.734 1.00 45.38 91 GLY A C 1
ATOM 725 O O . GLY A 1 96 ? 10.974 22.683 14.878 1.00 44.52 91 GLY A O 1
ATOM 726 N N . ASP A 1 97 ? 11.202 23.274 12.701 1.00 37.48 92 ASP A N 1
ATOM 727 C CA . ASP A 1 97 ? 12.608 23.686 12.752 1.00 43.92 92 ASP A CA 1
ATOM 728 C C . ASP A 1 97 ? 13.504 22.525 13.190 1.00 40.79 92 ASP A C 1
ATOM 729 O O . ASP A 1 97 ? 14.091 22.516 14.273 1.00 44.48 92 ASP A O 1
ATOM 734 N N . TYR A 1 98 ? 13.603 21.552 12.289 1.00 37.84 93 TYR A N 1
ATOM 735 C CA . TYR A 1 98 ? 14.430 20.378 12.505 1.00 39.02 93 TYR A CA 1
ATOM 736 C C . TYR A 1 98 ? 15.849 20.530 11.982 1.00 38.54 93 TYR A C 1
ATOM 737 O O . TYR A 1 98 ? 16.749 19.845 12.478 1.00 35.95 93 TYR A O 1
ATOM 746 N N . VAL A 1 99 ? 16.066 21.408 11.001 1.00 45.70 94 VAL A N 1
ATOM 747 C CA . VAL A 1 99 ? 17.360 21.579 10.352 1.00 42.30 94 VAL A CA 1
ATOM 748 C C . VAL A 1 99 ? 17.865 23.001 10.557 1.00 44.63 94 VAL A C 1
ATOM 749 O O . VAL A 1 99 ? 17.096 23.951 10.740 1.00 41.45 94 VAL A O 1
ATOM 753 N N . ASP A 1 100 ? 19.186 23.139 10.492 1.00 37.58 95 ASP A N 1
ATOM 754 C CA . ASP A 1 100 ? 19.840 24.420 10.707 1.00 45.19 95 ASP A CA 1
ATOM 755 C C . ASP A 1 100 ? 21.325 24.299 10.410 1.00 48.13 95 ASP A C 1
ATOM 756 O O . ASP A 1 100 ? 21.764 23.371 9.719 1.00 51.45 95 ASP A O 1
ATOM 761 N N . ARG A 1 101 ? 22.095 25.246 10.934 1.00 52.31 96 ARG A N 1
ATOM 762 C CA . ARG A 1 101 ? 23.540 25.156 10.925 1.00 52.37 96 ARG A CA 1
ATOM 763 C C . ARG A 1 101 ? 23.979 23.983 11.799 1.00 54.72 96 ARG A C 1
ATOM 764 O O . ARG A 1 101 ? 23.174 23.353 12.495 1.00 44.58 96 ARG A O 1
ATOM 772 N N . GLY A 1 102 ? 25.276 23.690 11.761 1.00 57.34 97 GLY A N 1
ATOM 773 C CA . GLY A 1 102 ? 25.770 22.471 12.366 1.00 43.94 97 GLY A CA 1
ATOM 774 C C . GLY A 1 102 ? 25.782 21.402 11.297 1.00 69.27 97 GLY A C 1
ATOM 775 O O . GLY A 1 102 ? 24.952 21.444 10.380 1.00 73.18 97 GLY A O 1
ATOM 776 N N . LYS A 1 103 ? 26.744 20.491 11.327 1.00 59.76 98 LYS A N 1
ATOM 777 C CA . LYS A 1 103 ? 26.810 19.489 10.262 1.00 47.59 98 LYS A CA 1
ATOM 778 C C . LYS A 1 103 ? 26.200 18.165 10.701 1.00 46.59 98 LYS A C 1
ATOM 779 O O . LYS A 1 103 ? 26.724 17.094 10.406 1.00 52.66 98 LYS A O 1
ATOM 785 N N . GLN A 1 104 ? 25.043 18.221 11.361 1.00 47.68 99 GLN A N 1
ATOM 786 C CA . GLN A 1 104 ? 24.319 17.004 11.706 1.00 52.42 99 GLN A CA 1
ATOM 787 C C . GLN A 1 104 ? 22.810 17.179 11.534 1.00 45.63 99 GLN A C 1
ATOM 788 O O . GLN A 1 104 ? 22.022 16.519 12.222 1.00 40.05 99 GLN A O 1
ATOM 794 N N . SER A 1 105 ? 22.385 18.058 10.618 1.00 40.20 100 SER A N 1
ATOM 795 C CA . SER A 1 105 ? 20.955 18.199 10.356 1.00 37.82 100 SER A CA 1
ATOM 796 C C . SER A 1 105 ? 20.402 17.017 9.567 1.00 40.46 100 SER A C 1
ATOM 797 O O . SER A 1 105 ? 19.220 16.681 9.707 1.00 38.95 100 SER A O 1
ATOM 800 N N . LEU A 1 106 ? 21.232 16.370 8.743 1.00 40.76 101 LEU A N 1
ATOM 801 C CA . LEU A 1 106 ? 20.749 15.232 7.964 1.00 41.01 101 LEU A CA 1
ATOM 802 C C . LEU A 1 106 ? 20.330 14.081 8.868 1.00 42.47 101 LEU A C 1
ATOM 803 O O . LEU A 1 106 ? 19.277 13.466 8.659 1.00 47.85 101 LEU A O 1
ATOM 808 N N . GLU A 1 107 ? 21.136 13.785 9.886 1.00 42.67 102 GLU A N 1
ATOM 809 C CA . GLU A 1 107 ? 20.802 12.729 10.835 1.00 34.85 102 GLU A CA 1
ATOM 810 C C . GLU A 1 107 ? 19.521 13.055 11.574 1.00 40.29 102 GLU A C 1
ATOM 811 O O . GLU A 1 107 ? 18.668 12.183 11.775 1.00 42.39 102 GLU A O 1
ATOM 817 N N . THR A 1 108 ? 19.363 14.321 11.962 1.00 37.38 103 THR A N 1
ATOM 818 C CA . THR A 1 108 ? 18.170 14.748 12.681 1.00 40.32 103 THR A CA 1
ATOM 819 C C . THR A 1 108 ? 16.918 14.519 11.844 1.00 40.44 103 THR A C 1
ATOM 820 O O . THR A 1 108 ? 15.961 13.879 12.299 1.00 37.31 103 THR A O 1
ATOM 824 N N . ILE A 1 109 ? 16.904 15.036 10.612 1.00 28.53 104 ILE A N 1
ATOM 825 C CA . ILE A 1 109 ? 15.702 14.925 9.796 1.00 36.97 104 ILE A CA 1
ATOM 826 C C . ILE A 1 109 ? 15.460 13.476 9.369 1.00 39.18 104 ILE A C 1
ATOM 827 O O . ILE A 1 109 ? 14.313 13.011 9.343 1.00 36.98 104 ILE A O 1
ATOM 832 N N . CYS A 1 110 ? 16.526 12.725 9.069 1.00 29.98 105 CYS A N 1
ATOM 833 C CA . CYS A 1 110 ? 16.342 11.339 8.644 1.00 35.19 105 CYS A CA 1
ATOM 834 C C . CYS A 1 110 ? 15.739 10.487 9.760 1.00 38.66 105 CYS A C 1
ATOM 835 O O . CYS A 1 110 ? 14.884 9.629 9.506 1.00 38.49 105 CYS A O 1
ATOM 838 N N . LEU A 1 111 ? 16.173 10.698 11.002 1.00 33.94 106 LEU A N 1
ATOM 839 C CA . LEU A 1 111 ? 15.598 9.938 12.107 1.00 36.47 106 LEU A CA 1
ATOM 840 C C . LEU A 1 111 ? 14.138 10.316 12.337 1.00 39.20 106 LEU A C 1
ATOM 841 O O . LEU A 1 111 ? 13.316 9.453 12.665 1.00 42.14 106 LEU A O 1
ATOM 846 N N . LEU A 1 112 ? 13.802 11.604 12.208 1.00 39.21 107 LEU A N 1
ATOM 847 C CA . LEU A 1 112 ? 12.412 12.024 12.376 1.00 35.68 107 LEU A CA 1
ATOM 848 C C . LEU A 1 112 ? 11.535 11.517 11.241 1.00 34.43 107 LEU A C 1
ATOM 849 O O . LEU A 1 112 ? 10.398 11.091 11.470 1.00 32.40 107 LEU A O 1
ATOM 854 N N . LEU A 1 113 ? 12.037 11.575 10.007 1.00 34.55 108 LEU A N 1
ATOM 855 C CA . LEU A 1 113 ? 11.266 11.070 8.877 1.00 33.30 108 LEU A CA 1
ATOM 856 C C . LEU A 1 113 ? 11.074 9.563 8.970 1.00 38.30 108 LEU A C 1
ATOM 857 O O . LEU A 1 113 ? 10.001 9.047 8.637 1.00 36.37 108 LEU A O 1
ATOM 862 N N . ALA A 1 114 ? 12.113 8.842 9.409 1.00 40.52 109 ALA A N 1
ATOM 863 C CA . ALA A 1 114 ? 12.029 7.389 9.519 1.00 39.73 109 ALA A CA 1
ATOM 864 C C . ALA A 1 114 ? 10.974 6.968 10.537 1.00 37.25 109 ALA A C 1
ATOM 865 O O . ALA A 1 114 ? 10.150 6.084 10.272 1.00 40.24 109 ALA A O 1
ATOM 867 N N . TYR A 1 115 ? 10.974 7.599 11.708 1.00 33.85 110 TYR A N 1
ATOM 868 C CA . TYR A 1 115 ? 9.936 7.300 12.688 1.00 40.13 110 TYR A CA 1
ATOM 869 C C . TYR A 1 115 ? 8.558 7.677 12.162 1.00 42.30 110 TYR A C 1
ATOM 870 O O . TYR A 1 115 ? 7.568 7.002 12.470 1.00 42.02 110 TYR A O 1
ATOM 879 N N . LYS A 1 116 ? 8.474 8.749 11.368 1.00 40.24 111 LYS A N 1
ATOM 880 C CA . LYS A 1 116 ? 7.194 9.130 10.783 1.00 39.05 111 LYS A CA 1
ATOM 881 C C . LYS A 1 116 ? 6.660 8.029 9.881 1.00 39.08 111 LYS A C 1
ATOM 882 O O . LYS A 1 116 ? 5.465 7.708 9.919 1.00 32.98 111 LYS A O 1
ATOM 888 N N . ILE A 1 117 ? 7.541 7.420 9.082 1.00 41.58 112 ILE A N 1
ATOM 889 C CA . ILE A 1 117 ? 7.133 6.336 8.196 1.00 36.96 112 ILE A CA 1
ATOM 890 C C . ILE A 1 117 ? 6.796 5.085 8.996 1.00 41.60 112 ILE A C 1
ATOM 891 O O . ILE A 1 117 ? 5.824 4.380 8.698 1.00 46.68 112 ILE A O 1
ATOM 896 N N . LYS A 1 118 ? 7.585 4.795 10.031 1.00 37.23 113 LYS A N 1
ATOM 897 C CA . LYS A 1 118 ? 7.404 3.561 10.783 1.00 39.34 113 LYS A CA 1
ATOM 898 C C . LYS A 1 118 ? 6.160 3.618 11.670 1.00 46.64 113 LYS A C 1
ATOM 899 O O . LYS A 1 118 ? 5.491 2.595 11.863 1.00 43.60 113 LYS A O 1
ATOM 905 N N . TYR A 1 119 ? 5.831 4.791 12.214 1.00 44.38 114 TYR A N 1
ATOM 906 C CA . TYR A 1 119 ? 4.671 4.972 13.092 1.00 41.00 114 TYR A CA 1
ATOM 907 C C . TYR A 1 119 ? 3.836 6.159 12.626 1.00 44.69 114 TYR A C 1
ATOM 908 O O . TYR A 1 119 ? 3.753 7.186 13.317 1.00 40.35 114 TYR A O 1
ATOM 917 N N . PRO A 1 120 ? 3.171 6.035 11.468 1.00 41.42 115 PRO A N 1
ATOM 918 C CA . PRO A 1 120 ? 2.532 7.207 10.844 1.00 32.51 115 PRO A CA 1
ATOM 919 C C . PRO A 1 120 ? 1.310 7.756 11.570 1.00 33.97 115 PRO A C 1
ATOM 920 O O . PRO A 1 120 ? 0.912 8.889 11.278 1.00 37.75 115 PRO A O 1
ATOM 924 N N . GLU A 1 121 ? 0.695 7.027 12.501 1.00 43.69 116 GLU A N 1
ATOM 925 C CA . GLU A 1 121 ? -0.417 7.601 13.255 1.00 44.51 116 GLU A CA 1
ATOM 926 C C . GLU A 1 121 ? -0.084 7.744 14.733 1.00 41.91 116 GLU A C 1
ATOM 927 O O . GLU A 1 121 ? -0.983 7.972 15.548 1.00 42.70 116 GLU A O 1
ATOM 933 N N . ASN A 1 122 ? 1.199 7.646 15.082 1.00 35.52 117 ASN A N 1
ATOM 934 C CA . ASN A 1 122 ? 1.667 7.889 16.438 1.00 40.48 117 ASN A CA 1
ATOM 935 C C . ASN A 1 122 ? 2.888 8.798 16.462 1.00 46.41 117 ASN A C 1
ATOM 936 O O . ASN A 1 122 ? 3.459 9.023 17.538 1.00 45.63 117 ASN A O 1
ATOM 941 N N . PHE A 1 123 ? 3.279 9.351 15.316 1.00 36.85 118 PHE A N 1
ATOM 942 C CA . PHE A 1 123 ? 4.436 10.226 15.214 1.00 32.98 118 PHE A CA 1
ATOM 943 C C . PHE A 1 123 ? 4.083 11.329 14.228 1.00 43.83 118 PHE A C 1
ATOM 944 O O . PHE A 1 123 ? 3.567 11.046 13.141 1.00 37.23 118 PHE A O 1
ATOM 952 N N . PHE A 1 124 ? 4.328 12.583 14.608 1.00 40.83 119 PHE A N 1
ATOM 953 C CA . PHE A 1 124 ? 3.849 13.696 13.804 1.00 36.22 119 PHE A CA 1
ATOM 954 C C . PHE A 1 124 ? 4.860 14.831 13.786 1.00 36.84 119 PHE A C 1
ATOM 955 O O . PHE A 1 124 ? 5.522 15.103 14.791 1.00 37.98 119 PHE A O 1
ATOM 963 N N . LEU A 1 125 ? 4.950 15.501 12.636 1.00 37.91 120 LEU A N 1
ATOM 964 C CA . LEU A 1 125 ? 5.879 16.601 12.410 1.00 32.16 120 LEU A CA 1
ATOM 965 C C . LEU A 1 125 ? 5.108 17.756 11.795 1.00 33.85 120 LEU A C 1
ATOM 966 O O . LEU A 1 125 ? 4.500 17.593 10.734 1.00 36.09 120 LEU A O 1
ATOM 971 N N . LEU A 1 126 ? 5.134 18.915 12.445 1.00 37.09 121 LEU A N 1
ATOM 972 C CA . LEU A 1 126 ? 4.612 20.126 11.831 1.00 32.01 121 LEU A CA 1
ATOM 973 C C . LEU A 1 126 ? 5.724 20.844 11.067 1.00 32.90 121 LEU A C 1
ATOM 974 O O . LEU A 1 126 ? 6.910 20.525 11.188 1.00 30.27 121 LEU A O 1
ATOM 979 N N . ARG A 1 127 ? 5.334 21.839 10.277 1.00 38.56 122 ARG A N 1
ATOM 980 C CA . ARG A 1 127 ? 6.292 22.584 9.473 1.00 33.65 122 ARG A CA 1
ATOM 981 C C . ARG A 1 127 ? 6.754 23.819 10.237 1.00 33.72 122 ARG A C 1
ATOM 982 O O . ARG A 1 127 ? 5.933 24.552 10.798 1.00 33.97 122 ARG A O 1
ATOM 990 N N . GLY A 1 128 ? 8.071 24.022 10.287 1.00 31.34 123 GLY A N 1
ATOM 991 C CA . GLY A 1 128 ? 8.655 25.247 10.775 1.00 33.72 123 GLY A CA 1
ATOM 992 C C . GLY A 1 128 ? 9.181 26.094 9.626 1.00 39.67 123 GLY A C 1
ATOM 993 O O . GLY A 1 128 ? 9.310 25.647 8.486 1.00 38.33 123 GLY A O 1
ATOM 994 N N . ASN A 1 129 ? 9.500 27.347 9.955 1.00 37.74 124 ASN A N 1
ATOM 995 C CA . ASN A 1 129 ? 10.014 28.259 8.943 1.00 36.23 124 ASN A CA 1
ATOM 996 C C . ASN A 1 129 ? 11.391 27.846 8.432 1.00 39.05 124 ASN A C 1
ATOM 997 O O . ASN A 1 129 ? 11.822 28.337 7.385 1.00 46.88 124 ASN A O 1
ATOM 1002 N N . HIS A 1 130 ? 12.092 26.960 9.132 1.00 39.55 125 HIS A N 1
ATOM 1003 C CA . HIS A 1 130 ? 13.338 26.432 8.595 1.00 39.39 125 HIS A CA 1
ATOM 1004 C C . HIS A 1 130 ? 13.107 25.354 7.553 1.00 40.95 125 HIS A C 1
ATOM 1005 O O . HIS A 1 130 ? 14.058 24.952 6.875 1.00 41.85 125 HIS A O 1
ATOM 1012 N N . GLU A 1 131 ? 11.871 24.901 7.398 1.00 40.03 126 GLU A N 1
ATOM 1013 C CA . GLU A 1 131 ? 11.521 23.883 6.410 1.00 41.74 126 GLU A CA 1
ATOM 1014 C C . GLU A 1 131 ? 10.910 24.527 5.173 1.00 37.85 126 GLU A C 1
ATOM 1015 O O . GLU A 1 131 ? 9.888 24.089 4.647 1.00 33.87 126 GLU A O 1
ATOM 1021 N N . CYS A 1 132 ? 11.548 25.597 4.712 1.00 39.59 127 CYS A N 1
ATOM 1022 C CA . CYS A 1 132 ? 11.121 26.318 3.526 1.00 40.45 127 CYS A CA 1
ATOM 1023 C C . CYS A 1 132 ? 11.827 25.760 2.299 1.00 38.74 127 CYS A C 1
ATOM 1024 O O . CYS A 1 132 ? 12.713 24.910 2.393 1.00 42.61 127 CYS A O 1
ATOM 1027 N N . ALA A 1 133 ? 11.424 26.258 1.132 1.00 42.92 128 ALA A N 1
ATOM 1028 C CA . ALA A 1 133 ? 11.915 25.761 -0.145 1.00 36.27 128 ALA A CA 1
ATOM 1029 C C . ALA A 1 133 ? 12.909 26.705 -0.826 1.00 33.53 128 ALA A C 1
ATOM 1030 O O . ALA A 1 133 ? 13.119 26.590 -2.038 1.00 45.39 128 ALA A O 1
ATOM 1032 N N . SER A 1 134 ? 13.527 27.627 -0.087 1.00 38.73 129 SER A N 1
ATOM 1033 C CA . SER A 1 134 ? 14.520 28.531 -0.661 1.00 40.76 129 SER A CA 1
ATOM 1034 C C . SER A 1 134 ? 15.673 28.717 0.318 1.00 42.30 129 SER A C 1
ATOM 1035 O O . SER A 1 134 ? 15.649 28.215 1.446 1.00 36.44 129 SER A O 1
ATOM 1038 N N . ILE A 1 135 ? 16.698 29.443 -0.133 1.00 37.68 130 ILE A N 1
ATOM 1039 C CA . ILE A 1 135 ? 17.738 29.920 0.772 1.00 44.77 130 ILE A CA 1
ATOM 1040 C C . ILE A 1 135 ? 17.672 31.439 0.846 1.00 40.27 130 ILE A C 1
ATOM 1041 O O . ILE A 1 135 ? 18.699 32.122 0.889 1.00 39.80 130 ILE A O 1
ATOM 1046 N N . ASN A 1 136 ? 16.456 31.977 0.873 1.00 42.41 131 ASN A N 1
ATOM 1047 C CA . ASN A 1 136 ? 16.304 33.411 1.058 1.00 43.71 131 ASN A CA 1
ATOM 1048 C C . ASN A 1 136 ? 16.725 33.839 2.456 1.00 48.41 131 ASN A C 1
ATOM 1049 O O . ASN A 1 136 ? 17.289 34.927 2.616 1.00 44.57 131 ASN A O 1
ATOM 1054 N N . ARG A 1 137 ? 16.510 32.979 3.471 1.00 52.95 132 ARG A N 1
ATOM 1055 C CA . ARG A 1 137 ? 16.835 33.306 4.860 1.00 43.87 132 ARG A CA 1
ATOM 1056 C C . ARG A 1 137 ? 17.573 32.214 5.625 1.00 43.65 132 ARG A C 1
ATOM 1057 O O . ARG A 1 137 ? 18.032 32.484 6.738 1.00 51.30 132 ARG A O 1
ATOM 1065 N N . ILE A 1 138 ? 17.688 31.000 5.089 1.00 58.57 133 ILE A N 1
ATOM 1066 C CA . ILE A 1 138 ? 18.345 29.883 5.762 1.00 41.52 133 ILE A CA 1
ATOM 1067 C C . ILE A 1 138 ? 19.364 29.287 4.804 1.00 54.09 133 ILE A C 1
ATOM 1068 O O . ILE A 1 138 ? 19.042 29.021 3.641 1.00 60.88 133 ILE A O 1
ATOM 1073 N N . TYR A 1 139 ? 20.589 29.072 5.283 1.00 50.11 134 TYR A N 1
ATOM 1074 C CA . TYR A 1 139 ? 21.631 28.509 4.436 1.00 43.52 134 TYR A CA 1
ATOM 1075 C C . TYR A 1 139 ? 22.255 27.232 4.987 1.00 43.29 134 TYR A C 1
ATOM 1076 O O . TYR A 1 139 ? 22.829 26.465 4.207 1.00 45.29 134 TYR A O 1
ATOM 1085 N N . GLY A 1 140 ? 22.135 26.968 6.289 1.00 43.26 135 GLY A N 1
ATOM 1086 C CA . GLY A 1 140 ? 22.861 25.858 6.888 1.00 41.49 135 GLY A CA 1
ATOM 1087 C C . GLY A 1 140 ? 22.476 24.507 6.315 1.00 45.31 135 GLY A C 1
ATOM 1088 O O . GLY A 1 140 ? 23.338 23.697 5.961 1.00 42.18 135 GLY A O 1
ATOM 1089 N N . PHE A 1 141 ? 21.173 24.236 6.222 1.00 44.24 136 PHE A N 1
ATOM 1090 C CA . PHE A 1 141 ? 20.759 22.914 5.768 1.00 46.21 136 PHE A CA 1
ATOM 1091 C C . PHE A 1 141 ? 21.121 22.694 4.307 1.00 47.73 136 PHE A C 1
ATOM 1092 O O . PHE A 1 141 ? 21.571 21.603 3.931 1.00 42.86 136 PHE A O 1
ATOM 1100 N N . TYR A 1 142 ? 20.911 23.713 3.468 1.00 46.51 137 TYR A N 1
ATOM 1101 C CA . TYR A 1 142 ? 21.374 23.646 2.085 1.00 43.37 137 TYR A CA 1
ATOM 1102 C C . TYR A 1 142 ? 22.880 23.423 2.030 1.00 45.62 137 TYR A C 1
ATOM 1103 O O . TYR A 1 142 ? 23.366 22.582 1.262 1.00 41.05 137 TYR A O 1
ATOM 1112 N N . ASP A 1 143 ? 23.632 24.137 2.874 1.00 43.59 138 ASP A N 1
ATOM 1113 C CA . ASP A 1 143 ? 25.081 23.978 2.890 1.00 41.86 138 ASP A CA 1
ATOM 1114 C C . ASP A 1 143 ? 25.470 22.554 3.252 1.00 39.09 138 ASP A C 1
ATOM 1115 O O . ASP A 1 143 ? 26.309 21.942 2.582 1.00 42.73 138 ASP A O 1
ATOM 1120 N N . GLU A 1 144 ? 24.831 21.986 4.270 1.00 39.08 139 GLU A N 1
ATOM 1121 C CA . GLU A 1 144 ? 25.188 20.633 4.676 1.00 37.13 139 GLU A CA 1
ATOM 1122 C C . GLU A 1 144 ? 24.878 19.627 3.574 1.00 42.48 139 GLU A C 1
ATOM 1123 O O . GLU A 1 144 ? 25.675 18.716 3.319 1.00 37.72 139 GLU A O 1
ATOM 1129 N N . CYS A 1 145 ? 23.748 19.800 2.878 1.00 35.72 140 CYS A N 1
ATOM 1130 C CA . CYS A 1 145 ? 23.346 18.824 1.870 1.00 35.69 140 CYS A CA 1
ATOM 1131 C C . CYS A 1 145 ? 24.362 18.745 0.737 1.00 40.68 140 CYS A C 1
ATOM 1132 O O . CYS A 1 145 ? 24.774 17.651 0.335 1.00 38.38 140 CYS A O 1
ATOM 1135 N N . LYS A 1 146 ? 24.768 19.902 0.201 1.00 40.00 141 LYS A N 1
ATOM 1136 C CA . LYS A 1 146 ? 25.702 19.910 -0.922 1.00 42.10 141 LYS A CA 1
ATOM 1137 C C . LYS A 1 146 ? 27.100 19.469 -0.503 1.00 43.14 141 LYS A C 1
ATOM 1138 O O . LYS A 1 146 ? 27.839 18.920 -1.326 1.00 50.82 141 LYS A O 1
ATOM 1144 N N . ARG A 1 147 ? 27.482 19.689 0.759 1.00 39.61 142 ARG A N 1
ATOM 1145 C CA . ARG A 1 147 ? 28.825 19.317 1.192 1.00 44.25 142 ARG A CA 1
ATOM 1146 C C . ARG A 1 147 ? 28.945 17.814 1.381 1.00 42.18 142 ARG A C 1
ATOM 1147 O O . ARG A 1 147 ? 30.001 17.235 1.102 1.00 59.34 142 ARG A O 1
ATOM 1155 N N . ARG A 1 148 ? 27.887 17.174 1.876 1.00 41.22 143 ARG A N 1
ATOM 1156 C CA . ARG A 1 148 ? 27.888 15.734 2.090 1.00 42.16 143 ARG A CA 1
ATOM 1157 C C . ARG A 1 148 ? 27.344 14.956 0.900 1.00 36.63 143 ARG A C 1
ATOM 1158 O O . ARG A 1 148 ? 27.672 13.774 0.750 1.00 34.09 143 ARG A O 1
ATOM 1166 N N . TYR A 1 149 ? 26.533 15.585 0.050 1.00 39.65 144 TYR A N 1
ATOM 1167 C CA . TYR A 1 149 ? 25.927 14.878 -1.071 1.00 33.24 144 TYR A CA 1
ATOM 1168 C C . TYR A 1 149 ? 25.885 15.758 -2.316 1.00 41.90 144 TYR A C 1
ATOM 1169 O O . TYR A 1 149 ? 26.904 15.917 -2.999 1.00 52.57 144 TYR A O 1
ATOM 1178 N N . ASN A 1 150 ? 24.722 16.319 -2.635 1.00 37.56 145 ASN A N 1
ATOM 1179 C CA . ASN A 1 150 ? 24.605 17.226 -3.771 1.00 37.89 145 ASN A CA 1
ATOM 1180 C C . ASN A 1 150 ? 23.418 18.156 -3.552 1.00 36.38 145 ASN A C 1
ATOM 1181 O O . ASN A 1 150 ? 22.606 17.965 -2.644 1.00 37.19 145 ASN A O 1
ATOM 1186 N N . ILE A 1 151 ? 23.334 19.180 -4.404 1.00 37.32 146 ILE A N 1
ATOM 1187 C CA . ILE A 1 151 ? 22.257 20.160 -4.293 1.00 34.34 146 ILE A CA 1
ATOM 1188 C C . ILE A 1 151 ? 20.900 19.523 -4.563 1.00 32.77 146 ILE A C 1
ATOM 1189 O O . ILE A 1 151 ? 19.898 19.898 -3.941 1.00 35.62 146 ILE A O 1
ATOM 1194 N N . LYS A 1 152 ? 20.840 18.539 -5.465 1.00 32.57 147 LYS A N 1
ATOM 1195 C CA . LYS A 1 152 ? 19.558 17.903 -5.755 1.00 34.06 147 LYS A CA 1
ATOM 1196 C C . LYS A 1 152 ? 18.965 17.277 -4.497 1.00 34.96 147 LYS A C 1
ATOM 1197 O O . LYS A 1 152 ? 17.742 17.278 -4.309 1.00 33.94 147 LYS A O 1
ATOM 1203 N N . LEU A 1 153 ? 19.817 16.745 -3.617 1.00 39.17 148 LEU A N 1
ATOM 1204 C CA . LEU A 1 153 ? 19.312 16.206 -2.361 1.00 34.27 148 LEU A CA 1
ATOM 1205 C C . LEU A 1 153 ? 18.556 17.269 -1.578 1.00 39.31 148 LEU A C 1
ATOM 1206 O O . LEU A 1 153 ? 17.486 17.000 -1.019 1.00 40.74 148 LEU A O 1
ATOM 1211 N N . TRP A 1 154 ? 19.086 18.491 -1.542 1.00 39.70 149 TRP A N 1
ATOM 1212 C CA . TRP A 1 154 ? 18.347 19.579 -0.913 1.00 39.89 149 TRP A CA 1
ATOM 1213 C C . TRP A 1 154 ? 17.045 19.857 -1.665 1.00 41.59 149 TRP A C 1
ATOM 1214 O O . TRP A 1 154 ? 15.993 20.075 -1.048 1.00 39.42 149 TRP A O 1
ATOM 1225 N N . LYS A 1 155 ? 17.088 19.823 -3.000 1.00 35.01 150 LYS A N 1
ATOM 1226 C CA . LYS A 1 155 ? 15.869 20.026 -3.779 1.00 41.69 150 LYS A CA 1
ATOM 1227 C C . LYS A 1 155 ? 14.809 18.981 -3.424 1.00 39.28 150 LYS A C 1
ATOM 1228 O O . LYS A 1 155 ? 13.643 19.317 -3.181 1.00 33.71 150 LYS A O 1
ATOM 1234 N N . THR A 1 156 ? 15.209 17.708 -3.354 1.00 39.83 151 THR A N 1
ATOM 1235 C CA . THR A 1 156 ? 14.301 16.655 -2.905 1.00 34.99 151 THR A CA 1
ATOM 1236 C C . THR A 1 156 ? 13.780 16.917 -1.495 1.00 36.40 151 THR A C 1
ATOM 1237 O O . THR A 1 156 ? 12.630 16.586 -1.184 1.00 36.41 151 THR A O 1
ATOM 1241 N N . PHE A 1 157 ? 14.600 17.513 -0.630 1.00 35.96 152 PHE A N 1
ATOM 1242 C CA . PHE A 1 157 ? 14.130 17.807 0.718 1.00 35.97 152 PHE A CA 1
ATOM 1243 C C . PHE A 1 157 ? 13.066 18.899 0.710 1.00 36.38 152 PHE A C 1
ATOM 1244 O O . PHE A 1 157 ? 12.103 18.838 1.484 1.00 32.73 152 PHE A O 1
ATOM 1252 N N . THR A 1 158 ? 13.211 19.901 -0.161 1.00 33.67 153 THR A N 1
ATOM 1253 C CA . THR A 1 158 ? 12.172 20.920 -0.253 1.00 36.65 153 THR A CA 1
ATOM 1254 C C . THR A 1 158 ? 10.856 20.328 -0.743 1.00 36.54 153 THR A C 1
ATOM 1255 O O . THR A 1 158 ? 9.783 20.810 -0.363 1.00 32.85 153 THR A O 1
ATOM 1259 N N . ASP A 1 159 ? 10.913 19.286 -1.584 1.00 36.13 154 ASP A N 1
ATOM 1260 C CA . ASP A 1 159 ? 9.688 18.597 -1.985 1.00 32.56 154 ASP A CA 1
ATOM 1261 C C . ASP A 1 159 ? 8.993 17.975 -0.781 1.00 35.08 154 ASP A C 1
ATOM 1262 O O . ASP A 1 159 ? 7.778 18.119 -0.606 1.00 43.54 154 ASP A O 1
ATOM 1267 N N . CYS A 1 160 ? 9.754 17.324 0.090 1.00 38.76 155 CYS A N 1
ATOM 1268 C CA . CYS A 1 160 ? 9.171 16.780 1.308 1.00 28.52 155 CYS A CA 1
ATOM 1269 C C . CYS A 1 160 ? 8.665 17.903 2.208 1.00 32.75 155 CYS A C 1
ATOM 1270 O O . CYS A 1 160 ? 7.514 17.878 2.662 1.00 35.90 155 CYS A O 1
ATOM 1273 N N . PHE A 1 161 ? 9.506 18.916 2.444 1.00 34.53 156 PHE A N 1
ATOM 1274 C CA . PHE A 1 161 ? 9.123 20.038 3.300 1.00 36.62 156 PHE A CA 1
ATOM 1275 C C . PHE A 1 161 ? 7.852 20.714 2.809 1.00 34.61 156 PHE A C 1
ATOM 1276 O O . PHE A 1 161 ? 7.003 21.118 3.613 1.00 31.66 156 PHE A O 1
ATOM 1284 N N . ASN A 1 162 ? 7.700 20.846 1.494 1.00 35.78 157 ASN A N 1
ATOM 1285 C CA . ASN A 1 162 ? 6.535 21.543 0.977 1.00 38.12 157 ASN A CA 1
ATOM 1286 C C . ASN A 1 162 ? 5.233 20.820 1.289 1.00 37.95 157 ASN A C 1
ATOM 1287 O O . ASN A 1 162 ? 4.164 21.406 1.098 1.00 39.03 157 ASN A O 1
ATOM 1292 N N . CYS A 1 163 ? 5.285 19.585 1.785 1.00 32.10 158 CYS A N 1
ATOM 1293 C CA . CYS A 1 163 ? 4.070 18.837 2.074 1.00 38.72 158 CYS A CA 1
ATOM 1294 C C . CYS A 1 163 ? 3.835 18.602 3.564 1.00 41.39 158 CYS A C 1
ATOM 1295 O O . CYS A 1 163 ? 2.865 17.925 3.924 1.00 39.18 158 CYS A O 1
ATOM 1298 N N . LEU A 1 164 ? 4.682 19.141 4.437 1.00 35.86 159 LEU A N 1
ATOM 1299 C CA . LEU A 1 164 ? 4.458 19.006 5.867 1.00 35.11 159 LEU A CA 1
ATOM 1300 C C . LEU A 1 164 ? 3.152 19.688 6.271 1.00 36.17 159 LEU A C 1
ATOM 1301 O O . LEU A 1 164 ? 2.726 20.659 5.639 1.00 30.76 159 LEU A O 1
ATOM 1306 N N . PRO A 1 165 ? 2.480 19.179 7.300 1.00 37.40 160 PRO A N 1
ATOM 1307 C CA . PRO A 1 165 ? 1.309 19.882 7.833 1.00 35.33 160 PRO A CA 1
ATOM 1308 C C . PRO A 1 165 ? 1.716 21.154 8.564 1.00 37.37 160 PRO A C 1
ATOM 1309 O O . PRO A 1 165 ? 2.876 21.361 8.928 1.00 34.71 160 PRO A O 1
ATOM 1313 N N . ILE A 1 166 ? 0.723 22.008 8.792 1.00 38.12 161 ILE A N 1
ATOM 1314 C CA . ILE A 1 166 ? 0.948 23.379 9.213 1.00 34.51 161 ILE A CA 1
ATOM 1315 C C . ILE A 1 166 ? 0.535 23.615 10.660 1.00 37.18 161 ILE A C 1
ATOM 1316 O O . ILE A 1 166 ? 1.174 24.395 11.370 1.00 36.70 161 ILE A O 1
ATOM 1321 N N . ALA A 1 167 ? -0.525 22.957 11.116 1.00 39.25 162 ALA A N 1
ATOM 1322 C CA . ALA A 1 167 ? -0.986 23.149 12.479 1.00 36.39 162 ALA A CA 1
ATOM 1323 C C . ALA A 1 167 ? -1.650 21.871 12.963 1.00 40.15 162 ALA A C 1
ATOM 1324 O O . ALA A 1 167 ? -1.962 20.969 12.180 1.00 39.03 162 ALA A O 1
ATOM 1326 N N . ALA A 1 168 ? -1.886 21.813 14.270 1.00 31.74 163 ALA A N 1
ATOM 1327 C CA . ALA A 1 168 ? -2.535 20.658 14.867 1.00 41.38 163 ALA A CA 1
ATOM 1328 C C . ALA A 1 168 ? -3.405 21.120 16.026 1.00 40.56 163 ALA A C 1
ATOM 1329 O O . ALA A 1 168 ? -3.112 22.124 16.684 1.00 39.84 163 ALA A O 1
ATOM 1331 N N . ILE A 1 169 ? -4.506 20.403 16.232 1.00 38.89 164 ILE A N 1
ATOM 1332 C CA . ILE A 1 169 ? -5.426 20.645 17.335 1.00 43.73 164 ILE A CA 1
ATOM 1333 C C . ILE A 1 169 ? -5.523 19.360 18.135 1.00 45.21 164 ILE A C 1
ATOM 1334 O O . ILE A 1 169 ? -5.950 18.324 17.611 1.00 43.50 164 ILE A O 1
ATOM 1339 N N . VAL A 1 170 ? -5.096 19.414 19.388 1.00 47.99 165 VAL A N 1
ATOM 1340 C CA . VAL A 1 170 ? -5.072 18.234 20.240 1.00 47.78 165 VAL A CA 1
ATOM 1341 C C . VAL A 1 170 ? -6.352 18.198 21.064 1.00 51.41 165 VAL A C 1
ATOM 1342 O O . VAL A 1 170 ? -6.630 19.122 21.839 1.00 48.11 165 VAL A O 1
ATOM 1346 N N . ASP A 1 171 ? -7.143 17.143 20.863 1.00 52.31 166 ASP A N 1
ATOM 1347 C CA . ASP A 1 171 ? -8.360 16.881 21.634 1.00 52.29 166 ASP A CA 1
ATOM 1348 C C . ASP A 1 171 ? -9.292 18.091 21.668 1.00 45.20 166 ASP A C 1
ATOM 1349 O O . ASP A 1 171 ? -9.938 18.373 22.677 1.00 59.72 166 ASP A O 1
ATOM 1354 N N . GLU A 1 172 ? -9.364 18.809 20.548 1.00 57.79 167 GLU A N 1
ATOM 1355 C CA . GLU A 1 172 ? -10.299 19.916 20.351 1.00 54.44 167 GLU A CA 1
ATOM 1356 C C . GLU A 1 172 ? -10.063 21.079 21.313 1.00 56.34 167 GLU A C 1
ATOM 1357 O O . GLU A 1 172 ? -10.948 21.926 21.485 1.00 47.00 167 GLU A O 1
ATOM 1363 N N . LYS A 1 173 ? -8.887 21.149 21.946 1.00 50.66 168 LYS A N 1
ATOM 1364 C CA . LYS A 1 173 ? -8.628 22.195 22.933 1.00 50.46 168 LYS A CA 1
ATOM 1365 C C . LYS A 1 173 ? -7.254 22.845 22.842 1.00 51.36 168 LYS A C 1
ATOM 1366 O O . LYS A 1 173 ? -7.097 23.955 23.362 1.00 49.26 168 LYS A O 1
ATOM 1372 N N . ILE A 1 174 ? -6.253 22.220 22.224 1.00 46.24 169 ILE A N 1
ATOM 1373 C CA . ILE A 1 174 ? -4.895 22.758 22.188 1.00 43.90 169 ILE A CA 1
ATOM 1374 C C . ILE A 1 174 ? -4.513 22.995 20.734 1.00 48.77 169 ILE A C 1
ATOM 1375 O O . ILE A 1 174 ? -4.330 22.039 19.968 1.00 48.73 169 ILE A O 1
ATOM 1380 N N . PHE A 1 175 ? -4.368 24.261 20.356 1.00 40.12 170 PHE A N 1
ATOM 1381 C CA . PHE A 1 175 ? -3.935 24.623 19.013 1.00 41.69 170 PHE A CA 1
ATOM 1382 C C . PHE A 1 175 ? -2.412 24.695 18.957 1.00 45.80 170 PHE A C 1
ATOM 1383 O O . PHE A 1 175 ? -1.785 25.358 19.794 1.00 40.96 170 PHE A O 1
ATOM 1391 N N . CYS A 1 176 ? -1.820 24.018 17.970 1.00 39.19 171 CYS A N 1
ATOM 1392 C CA . CYS A 1 176 ? -0.369 23.908 17.862 1.00 39.33 171 CYS A CA 1
ATOM 1393 C C . CYS A 1 176 ? 0.099 24.374 16.496 1.00 41.55 171 CYS A C 1
ATOM 1394 O O . CYS A 1 176 ? -0.430 23.941 15.468 1.00 43.70 171 CYS A O 1
ATOM 1397 N N . CYS A 1 177 ? 1.118 25.221 16.496 1.00 40.73 172 CYS A N 1
ATOM 1398 C CA . CYS A 1 177 ? 1.782 25.645 15.275 1.00 37.96 172 CYS A CA 1
ATOM 1399 C C . CYS A 1 177 ? 3.187 26.085 15.662 1.00 38.58 172 CYS A C 1
ATOM 1400 O O . CYS A 1 177 ? 3.528 26.162 16.844 1.00 38.22 172 CYS A O 1
ATOM 1403 N N . HIS A 1 178 ? 4.010 26.350 14.650 1.00 39.70 173 HIS A N 1
ATOM 1404 C CA . HIS A 1 178 ? 5.391 26.723 14.927 1.00 37.42 173 HIS A CA 1
ATOM 1405 C C . HIS A 1 178 ? 5.504 28.175 15.373 1.00 40.57 173 HIS A C 1
ATOM 1406 O O . HIS A 1 178 ? 6.099 28.466 16.415 1.00 44.72 173 HIS A O 1
ATOM 1413 N N . GLY A 1 179 ? 4.980 29.099 14.573 1.00 46.58 174 GLY A N 1
ATOM 1414 C CA . GLY A 1 179 ? 5.080 30.520 14.846 1.00 40.40 174 GLY A CA 1
ATOM 1415 C C . GLY A 1 179 ? 4.009 31.038 15.784 1.00 48.03 174 GLY A C 1
ATOM 1416 O O . GLY A 1 179 ? 4.265 31.292 16.966 1.00 44.16 174 GLY A O 1
ATOM 1417 N N . GLY A 1 180 ? 2.809 31.243 15.259 1.00 46.22 175 GLY A N 1
ATOM 1418 C CA . GLY A 1 180 ? 1.740 31.757 16.098 1.00 51.56 175 GLY A CA 1
ATOM 1419 C C . GLY A 1 180 ? 0.524 32.098 15.276 1.00 47.88 175 GLY A C 1
ATOM 1420 O O . GLY A 1 180 ? 0.298 31.527 14.206 1.00 47.79 175 GLY A O 1
ATOM 1421 N N . LEU A 1 181 ? -0.250 33.048 15.785 1.00 45.24 176 LEU A N 1
ATOM 1422 C CA . LEU A 1 181 ? -1.528 33.380 15.187 1.00 45.34 176 LEU A CA 1
ATOM 1423 C C . LEU A 1 181 ? -1.339 34.313 13.988 1.00 53.15 176 LEU A C 1
ATOM 1424 O O . LEU A 1 181 ? -0.248 34.836 13.728 1.00 52.69 176 LEU A O 1
ATOM 1429 N N . SER A 1 182 ? -2.417 34.481 13.223 1.00 53.94 177 SER A N 1
ATOM 1430 C CA . SER A 1 182 ? -2.412 35.316 12.035 1.00 49.24 177 SER A CA 1
ATOM 1431 C C . SER A 1 182 ? -3.594 36.271 12.054 1.00 48.74 177 SER A C 1
ATOM 1432 O O . SER A 1 182 ? -4.714 35.871 12.395 1.00 50.59 177 SER A O 1
ATOM 1435 N N . PRO A 1 183 ? -3.388 37.531 11.665 1.00 51.33 178 PRO A N 1
ATOM 1436 C CA . PRO A 1 183 ? -4.536 38.429 11.486 1.00 52.52 178 PRO A CA 1
ATOM 1437 C C . PRO A 1 183 ? -5.458 37.992 10.364 1.00 49.70 178 PRO A C 1
ATOM 1438 O O . PRO A 1 183 ? -6.619 38.419 10.336 1.00 58.56 178 PRO A O 1
ATOM 1442 N N . ASP A 1 184 ? -5.000 37.121 9.472 1.00 40.58 179 ASP A N 1
ATOM 1443 C CA . ASP A 1 184 ? -5.848 36.606 8.414 1.00 49.32 179 ASP A CA 1
ATOM 1444 C C . ASP A 1 184 ? -6.615 35.359 8.831 1.00 58.65 179 ASP A C 1
ATOM 1445 O O . ASP A 1 184 ? -7.485 34.903 8.081 1.00 60.72 179 ASP A O 1
ATOM 1450 N N . LEU A 1 185 ? -6.340 34.821 10.019 1.00 56.95 180 LEU A N 1
ATOM 1451 C CA . LEU A 1 185 ? -6.928 33.564 10.472 1.00 47.91 180 LEU A CA 1
ATOM 1452 C C . LEU A 1 185 ? -8.279 33.853 11.119 1.00 52.35 180 LEU A C 1
ATOM 1453 O O . LEU A 1 185 ? -8.346 34.447 12.199 1.00 49.84 180 LEU A O 1
ATOM 1458 N N . GLN A 1 186 ? -9.358 33.471 10.438 1.00 55.91 181 GLN A N 1
ATOM 1459 C CA . GLN A 1 186 ? -10.698 33.607 10.989 1.00 53.88 181 GLN A CA 1
ATOM 1460 C C . GLN A 1 186 ? -11.333 32.275 11.347 1.00 53.38 181 GLN A C 1
ATOM 1461 O O . GLN A 1 186 ? -12.068 32.200 12.333 1.00 61.67 181 GLN A O 1
ATOM 1467 N N . SER A 1 187 ? -11.058 31.225 10.576 1.00 57.98 182 SER A N 1
ATOM 1468 C CA . SER A 1 187 ? -11.644 29.911 10.792 1.00 58.37 182 SER A CA 1
ATOM 1469 C C . SER A 1 187 ? -10.601 28.829 10.556 1.00 56.32 182 SER A C 1
ATOM 1470 O O . SER A 1 187 ? -9.661 29.010 9.776 1.00 51.72 182 SER A O 1
ATOM 1473 N N . MET A 1 188 ? -10.785 27.690 11.232 1.00 47.96 183 MET A N 1
ATOM 1474 C CA . MET A 1 188 ? -9.926 26.537 10.979 1.00 47.14 183 MET A CA 1
ATOM 1475 C C . MET A 1 188 ? -10.019 26.080 9.531 1.00 54.41 183 MET A C 1
ATOM 1476 O O . MET A 1 188 ? -9.068 25.488 9.004 1.00 50.92 183 MET A O 1
ATOM 1481 N N . GLU A 1 189 ? -11.148 26.348 8.870 1.00 55.34 184 GLU A N 1
ATOM 1482 C CA . GLU A 1 189 ? -11.301 25.942 7.479 1.00 45.92 184 GLU A CA 1
ATOM 1483 C C . GLU A 1 189 ? -10.245 26.589 6.588 1.00 49.39 184 GLU A C 1
ATOM 1484 O O . GLU A 1 189 ? -9.763 25.964 5.637 1.00 50.84 184 GLU A O 1
ATOM 1490 N N . GLN A 1 190 ? -9.861 27.837 6.876 1.00 44.55 185 GLN A N 1
ATOM 1491 C CA . GLN A 1 190 ? -8.851 28.480 6.037 1.00 44.95 185 GLN A CA 1
ATOM 1492 C C . GLN A 1 190 ? -7.532 27.735 6.067 1.00 48.08 185 GLN A C 1
ATOM 1493 O O . GLN A 1 190 ? -6.805 27.733 5.067 1.00 48.41 185 GLN A O 1
ATOM 1499 N N . ILE A 1 191 ? -7.182 27.136 7.209 1.00 44.70 186 ILE A N 1
ATOM 1500 C CA . ILE A 1 191 ? -5.973 26.326 7.252 1.00 44.28 186 ILE A CA 1
ATOM 1501 C C . ILE A 1 191 ? -6.148 25.096 6.379 1.00 40.86 186 ILE A C 1
ATOM 1502 O O . ILE A 1 191 ? -5.249 24.732 5.611 1.00 47.96 186 ILE A O 1
ATOM 1507 N N . ARG A 1 192 ? -7.325 24.466 6.448 1.00 42.39 187 ARG A N 1
ATOM 1508 C CA . ARG A 1 192 ? -7.616 23.298 5.623 1.00 41.31 187 ARG A CA 1
ATOM 1509 C C . ARG A 1 192 ? -7.622 23.631 4.136 1.00 42.88 187 ARG A C 1
ATOM 1510 O O . ARG A 1 192 ? -7.371 22.743 3.312 1.00 46.17 187 ARG A O 1
ATOM 1518 N N . ARG A 1 193 ? -7.872 24.893 3.778 1.00 47.06 188 ARG A N 1
ATOM 1519 C CA . ARG A 1 193 ? -7.866 25.325 2.387 1.00 45.74 188 ARG A CA 1
ATOM 1520 C C . ARG A 1 193 ? -6.464 25.503 1.832 1.00 49.63 188 ARG A C 1
ATOM 1521 O O . ARG A 1 193 ? -6.319 25.654 0.613 1.00 49.84 188 ARG A O 1
ATOM 1529 N N . ILE A 1 194 ? -5.436 25.500 2.683 1.00 41.10 189 ILE A N 1
ATOM 1530 C CA . ILE A 1 194 ? -4.072 25.649 2.193 1.00 40.60 189 ILE A CA 1
ATOM 1531 C C . ILE A 1 194 ? -3.669 24.394 1.434 1.00 43.05 189 ILE A C 1
ATOM 1532 O O . ILE A 1 194 ? -3.838 23.270 1.924 1.00 46.42 189 ILE A O 1
ATOM 1537 N N . MET A 1 195 ? -3.122 24.578 0.239 1.00 40.80 190 MET A N 1
ATOM 1538 C CA . MET A 1 195 ? -2.886 23.471 -0.671 1.00 45.17 190 MET A CA 1
ATOM 1539 C C . MET A 1 195 ? -1.402 23.147 -0.763 1.00 41.16 190 MET A C 1
ATOM 1540 O O . MET A 1 195 ? -0.541 24.028 -0.665 1.00 40.12 190 MET A O 1
ATOM 1545 N N . ARG A 1 196 ? -1.120 21.864 -0.964 1.00 44.90 191 ARG A N 1
ATOM 1546 C CA . ARG A 1 196 ? 0.225 21.329 -0.999 1.00 38.66 191 ARG A CA 1
ATOM 1547 C C . ARG A 1 196 ? 0.473 20.617 -2.322 1.00 44.86 191 ARG A C 1
ATOM 1548 O O . ARG A 1 196 ? -0.459 20.071 -2.923 1.00 45.98 191 ARG A O 1
ATOM 1556 N N . PRO A 1 197 ? 1.720 20.621 -2.815 1.00 44.40 192 PRO A N 1
ATOM 1557 C CA . PRO A 1 197 ? 2.870 21.292 -2.192 1.00 35.35 192 PRO A CA 1
ATOM 1558 C C . PRO A 1 197 ? 2.834 22.817 -2.309 1.00 38.00 192 PRO A C 1
ATOM 1559 O O . PRO A 1 197 ? 2.267 23.363 -3.257 1.00 38.10 192 PRO A O 1
ATOM 1563 N N . THR A 1 198 ? 3.428 23.489 -1.328 1.00 37.05 193 THR A N 1
ATOM 1564 C CA . THR A 1 198 ? 3.544 24.939 -1.329 1.00 38.43 193 THR A CA 1
ATOM 1565 C C . THR A 1 198 ? 4.802 25.318 -0.568 1.00 36.55 193 THR A C 1
ATOM 1566 O O . THR A 1 198 ? 5.229 24.606 0.346 1.00 39.17 193 THR A O 1
ATOM 1570 N N . ASP A 1 199 ? 5.396 26.439 -0.953 1.00 38.69 194 ASP A N 1
ATOM 1571 C CA . ASP A 1 199 ? 6.458 27.005 -0.141 1.00 41.00 194 ASP A CA 1
ATOM 1572 C C . ASP A 1 199 ? 5.851 27.966 0.869 1.00 37.93 194 ASP A C 1
ATOM 1573 O O . ASP A 1 199 ? 4.655 28.255 0.848 1.00 45.77 194 ASP A O 1
ATOM 1578 N N . VAL A 1 200 ? 6.682 28.426 1.791 1.00 41.50 195 VAL A N 1
ATOM 1579 C CA . VAL A 1 200 ? 6.257 29.403 2.780 1.00 41.48 195 VAL A CA 1
ATOM 1580 C C . VAL A 1 200 ? 6.337 30.768 2.112 1.00 44.62 195 VAL A C 1
ATOM 1581 O O . VAL A 1 200 ? 7.418 31.172 1.654 1.00 40.17 195 VAL A O 1
ATOM 1585 N N . PRO A 1 201 ? 5.226 31.485 1.989 1.00 42.23 196 PRO A N 1
ATOM 1586 C CA . PRO A 1 201 ? 5.288 32.845 1.456 1.00 47.85 196 PRO A CA 1
ATOM 1587 C C . PRO A 1 201 ? 5.908 33.776 2.482 1.00 52.97 196 PRO A C 1
ATOM 1588 O O . PRO A 1 201 ? 6.158 33.409 3.634 1.00 45.07 196 PRO A O 1
ATOM 1592 N N . ASP A 1 202 ? 6.158 35.007 2.045 1.00 56.43 197 ASP A N 1
ATOM 1593 C CA . ASP A 1 202 ? 6.617 36.049 2.951 1.00 57.70 197 ASP A CA 1
ATOM 1594 C C . ASP A 1 202 ? 5.466 36.862 3.512 1.00 43.52 197 ASP A C 1
ATOM 1595 O O . ASP A 1 202 ? 5.699 37.769 4.316 1.00 52.28 197 ASP A O 1
ATOM 1600 N N . GLN A 1 203 ? 4.237 36.546 3.112 1.00 46.63 198 GLN A N 1
ATOM 1601 C CA . GLN A 1 203 ? 3.054 37.269 3.548 1.00 53.70 198 GLN A CA 1
ATOM 1602 C C . GLN A 1 203 ? 1.890 36.288 3.579 1.00 49.61 198 GLN A C 1
ATOM 1603 O O . GLN A 1 203 ? 1.815 35.385 2.740 1.00 51.06 198 GLN A O 1
ATOM 1609 N N . GLY A 1 204 ? 1.004 36.446 4.552 1.00 39.39 199 GLY A N 1
ATOM 1610 C CA . GLY A 1 204 ? -0.266 35.748 4.539 1.00 43.20 199 GLY A CA 1
ATOM 1611 C C . GLY A 1 204 ? -0.396 34.729 5.658 1.00 42.69 199 GLY A C 1
ATOM 1612 O O . GLY A 1 204 ? 0.478 34.570 6.512 1.00 42.40 199 GLY A O 1
ATOM 1613 N N . LEU A 1 205 ? -1.528 34.021 5.611 1.00 40.52 200 LEU A N 1
ATOM 1614 C CA . LEU A 1 205 ? -1.886 33.093 6.679 1.00 42.15 200 LEU A CA 1
ATOM 1615 C C . LEU A 1 205 ? -0.781 32.076 6.928 1.00 46.07 200 LEU A C 1
ATOM 1616 O O . LEU A 1 205 ? -0.318 31.913 8.063 1.00 43.69 200 LEU A O 1
ATOM 1621 N N . LEU A 1 206 ? -0.332 31.388 5.875 1.00 50.35 201 LEU A N 1
ATOM 1622 C CA . LEU A 1 206 ? 0.690 30.363 6.066 1.00 43.30 201 LEU A CA 1
ATOM 1623 C C . LEU A 1 206 ? 1.987 30.961 6.591 1.00 41.19 201 LEU A C 1
ATOM 1624 O O . LEU A 1 206 ? 2.679 30.329 7.399 1.00 45.78 201 LEU A O 1
ATOM 1629 N N . CYS A 1 207 ? 2.318 32.182 6.168 1.00 42.78 202 CYS A N 1
ATOM 1630 C CA . CYS A 1 207 ? 3.532 32.837 6.646 1.00 41.99 202 CYS A CA 1
ATOM 1631 C C . CYS A 1 207 ? 3.452 33.116 8.143 1.00 46.60 202 CYS A C 1
ATOM 1632 O O . CYS A 1 207 ? 4.407 32.868 8.890 1.00 43.87 202 CYS A O 1
ATOM 1635 N N . ASP A 1 208 ? 2.323 33.654 8.596 1.00 44.99 203 ASP A N 1
ATOM 1636 C CA . ASP A 1 208 ? 2.205 34.013 10.001 1.00 41.16 203 ASP A CA 1
ATOM 1637 C C . ASP A 1 208 ? 2.194 32.775 10.890 1.00 44.48 203 ASP A C 1
ATOM 1638 O O . ASP A 1 208 ? 2.745 32.796 11.998 1.00 43.26 203 ASP A O 1
ATOM 1643 N N . LEU A 1 209 ? 1.583 31.682 10.416 1.00 47.81 204 LEU A N 1
ATOM 1644 C CA . LEU A 1 209 ? 1.563 30.443 11.189 1.00 42.42 204 LEU A CA 1
ATOM 1645 C C . LEU A 1 209 ? 2.955 29.889 11.451 1.00 41.22 204 LEU A C 1
ATOM 1646 O O . LEU A 1 209 ? 3.126 29.089 12.376 1.00 40.95 204 LEU A O 1
ATOM 1651 N N . LEU A 1 210 ? 3.953 30.298 10.675 1.00 41.89 205 LEU A N 1
ATOM 1652 C CA . LEU A 1 210 ? 5.308 29.800 10.846 1.00 38.96 205 LEU A CA 1
ATOM 1653 C C . LEU A 1 210 ? 6.274 30.855 11.366 1.00 43.87 205 LEU A C 1
ATOM 1654 O O . LEU A 1 210 ? 7.425 30.519 11.667 1.00 42.30 205 LEU A O 1
ATOM 1659 N N . TRP A 1 211 ? 5.832 32.107 11.532 1.00 46.38 206 TRP A N 1
ATOM 1660 C CA . TRP A 1 211 ? 6.773 33.198 11.765 1.00 39.01 206 TRP A CA 1
ATOM 1661 C C . TRP A 1 211 ? 6.408 34.135 12.915 1.00 44.23 206 TRP A C 1
ATOM 1662 O O . TRP A 1 211 ? 7.303 34.728 13.528 1.00 49.84 206 TRP A O 1
ATOM 1673 N N . SER A 1 212 ? 5.119 34.316 13.192 1.00 43.38 207 SER A N 1
ATOM 1674 C CA . SER A 1 212 ? 4.684 35.326 14.154 1.00 46.60 207 SER A CA 1
ATOM 1675 C C . SER A 1 212 ? 5.129 34.992 15.585 1.00 44.14 207 SER A C 1
ATOM 1676 O O . SER A 1 212 ? 5.462 33.851 15.917 1.00 45.60 207 SER A O 1
ATOM 1679 N N . ASP A 1 213 ? 5.169 36.022 16.424 1.00 50.62 208 ASP A N 1
ATOM 1680 C CA . ASP A 1 213 ? 5.569 35.934 17.821 1.00 43.94 208 ASP A CA 1
ATOM 1681 C C . ASP A 1 213 ? 4.570 36.633 18.730 1.00 45.39 208 ASP A C 1
ATOM 1682 O O . ASP A 1 213 ? 3.826 37.515 18.295 1.00 50.84 208 ASP A O 1
ATOM 1687 N N . PRO A 1 214 ? 4.547 36.269 20.007 1.00 49.71 209 PRO A N 1
ATOM 1688 C CA . PRO A 1 214 ? 3.858 37.092 21.003 1.00 45.61 209 PRO A CA 1
ATOM 1689 C C . PRO A 1 214 ? 4.765 38.195 21.536 1.00 47.52 209 PRO A C 1
ATOM 1690 O O . PRO A 1 214 ? 5.992 38.155 21.411 1.00 46.12 209 PRO A O 1
ATOM 1694 N N . ASP A 1 215 ? 4.126 39.209 22.117 1.00 55.43 210 ASP A N 1
ATOM 1695 C CA . ASP A 1 215 ? 4.848 40.330 22.701 1.00 54.72 210 ASP A CA 1
ATOM 1696 C C . ASP A 1 215 ? 4.051 40.890 23.871 1.00 57.63 210 ASP A C 1
ATOM 1697 O O . ASP A 1 215 ? 2.842 41.111 23.750 1.00 57.29 210 ASP A O 1
ATOM 1702 N N . LYS A 1 216 ? 4.732 41.099 25.003 1.00 63.10 211 LYS A N 1
ATOM 1703 C CA . LYS A 1 216 ? 4.094 41.735 26.156 1.00 67.80 211 LYS A CA 1
ATOM 1704 C C . LYS A 1 216 ? 3.654 43.164 25.840 1.00 71.39 211 LYS A C 1
ATOM 1705 O O . LYS A 1 216 ? 2.613 43.620 26.326 1.00 66.73 211 LYS A O 1
ATOM 1711 N N . ASP A 1 217 ? 4.441 43.889 25.037 1.00 73.10 212 ASP A N 1
ATOM 1712 C CA . ASP A 1 217 ? 4.166 45.304 24.795 1.00 74.60 212 ASP A CA 1
ATOM 1713 C C . ASP A 1 217 ? 2.947 45.498 23.902 1.00 80.50 212 ASP A C 1
ATOM 1714 O O . ASP A 1 217 ? 2.120 46.385 24.153 1.00 87.45 212 ASP A O 1
ATOM 1719 N N . VAL A 1 218 ? 2.822 44.685 22.853 1.00 74.87 213 VAL A N 1
ATOM 1720 C CA . VAL A 1 218 ? 1.764 44.872 21.870 1.00 70.28 213 VAL A CA 1
ATOM 1721 C C . VAL A 1 218 ? 0.417 44.542 22.494 1.00 71.32 213 VAL A C 1
ATOM 1722 O O . VAL A 1 218 ? 0.267 43.544 23.214 1.00 71.01 213 VAL A O 1
ATOM 1726 N N . GLN A 1 219 ? -0.578 45.377 22.209 1.00 77.35 214 GLN A N 1
ATOM 1727 C CA . GLN A 1 219 ? -1.926 45.110 22.687 1.00 85.27 214 GLN A CA 1
ATOM 1728 C C . GLN A 1 219 ? -2.726 44.302 21.675 1.00 77.81 214 GLN A C 1
ATOM 1729 O O . GLN A 1 219 ? -3.408 43.340 22.048 1.00 77.20 214 GLN A O 1
ATOM 1735 N N . GLY A 1 220 ? -2.610 44.646 20.396 1.00 64.64 215 GLY A N 1
ATOM 1736 C CA . GLY A 1 220 ? -3.253 43.893 19.339 1.00 63.63 215 GLY A CA 1
ATOM 1737 C C . GLY A 1 220 ? -2.223 43.285 18.412 1.00 57.90 215 GLY A C 1
ATOM 1738 O O . GLY A 1 220 ? -1.487 42.380 18.808 1.00 60.81 215 GLY A O 1
ATOM 1739 N N . TRP A 1 221 ? -2.131 43.794 17.189 1.00 59.58 216 TRP A N 1
ATOM 1740 C CA . TRP A 1 221 ? -1.125 43.353 16.236 1.00 61.08 216 TRP A CA 1
ATOM 1741 C C . TRP A 1 221 ? -0.052 44.427 16.103 1.00 55.81 216 TRP A C 1
ATOM 1742 O O . TRP A 1 221 ? -0.357 45.623 16.072 1.00 66.38 216 TRP A O 1
ATOM 1753 N N . GLY A 1 222 ? 1.211 43.997 16.097 1.00 54.47 217 GLY A N 1
ATOM 1754 C CA . GLY A 1 222 ? 2.331 44.890 15.887 1.00 58.15 217 GLY A CA 1
ATOM 1755 C C . GLY A 1 222 ? 3.284 44.327 14.846 1.00 58.97 217 GLY A C 1
ATOM 1756 O O . GLY A 1 222 ? 3.072 43.241 14.306 1.00 59.62 217 GLY A O 1
ATOM 1757 N N . GLU A 1 223 ? 4.346 45.082 14.590 1.00 62.13 218 GLU A N 1
ATOM 1758 C CA . GLU A 1 223 ? 5.338 44.641 13.624 1.00 61.73 218 GLU A CA 1
ATOM 1759 C C . GLU A 1 223 ? 6.427 43.831 14.307 1.00 58.47 218 GLU A C 1
ATOM 1760 O O . GLU A 1 223 ? 6.685 43.974 15.504 1.00 68.98 218 GLU A O 1
ATOM 1766 N N . ASN A 1 224 ? 7.047 42.954 13.526 1.00 63.10 219 ASN A N 1
ATOM 1767 C CA . ASN A 1 224 ? 8.011 41.988 14.024 1.00 55.14 219 ASN A CA 1
ATOM 1768 C C . ASN A 1 224 ? 9.418 42.476 13.704 1.00 48.81 219 ASN A C 1
ATOM 1769 O O . ASN A 1 224 ? 9.702 42.884 12.572 1.00 44.97 219 ASN A O 1
ATOM 1774 N N . ASP A 1 225 ? 10.288 42.462 14.713 1.00 58.84 220 ASP A N 1
ATOM 1775 C CA . ASP A 1 225 ? 11.672 42.860 14.497 1.00 61.04 220 ASP A CA 1
ATOM 1776 C C . ASP A 1 225 ? 12.423 41.877 13.611 1.00 52.40 220 ASP A C 1
ATOM 1777 O O . ASP A 1 225 ? 13.550 42.175 13.203 1.00 63.73 220 ASP A O 1
ATOM 1782 N N . ARG A 1 226 ? 11.825 40.724 13.298 1.00 55.24 221 ARG A N 1
ATOM 1783 C CA . ARG A 1 226 ? 12.436 39.771 12.380 1.00 56.97 221 ARG A CA 1
ATOM 1784 C C . ARG A 1 226 ? 12.411 40.256 10.937 1.00 56.23 221 ARG A C 1
ATOM 1785 O O . ARG A 1 226 ? 13.198 39.767 10.119 1.00 66.54 221 ARG A O 1
ATOM 1793 N N . GLY A 1 227 ? 11.538 41.203 10.605 1.00 42.17 222 GLY A N 1
ATOM 1794 C CA . GLY A 1 227 ? 11.366 41.620 9.232 1.00 49.94 222 GLY A CA 1
ATOM 1795 C C . GLY A 1 227 ? 10.301 40.868 8.467 1.00 56.81 222 GLY A C 1
ATOM 1796 O O . GLY A 1 227 ? 10.163 41.082 7.254 1.00 50.21 222 GLY A O 1
ATOM 1797 N N . VAL A 1 228 ? 9.573 39.965 9.125 1.00 58.67 223 VAL A N 1
ATOM 1798 C CA . VAL A 1 228 ? 8.529 39.158 8.507 1.00 48.85 223 VAL A CA 1
ATOM 1799 C C . VAL A 1 228 ? 7.385 39.038 9.500 1.00 45.07 223 VAL A C 1
ATOM 1800 O O . VAL A 1 228 ? 7.598 39.027 10.715 1.00 51.03 223 VAL A O 1
ATOM 1804 N N . SER A 1 229 ? 6.171 38.928 8.975 1.00 46.18 224 SER A N 1
ATOM 1805 C CA . SER A 1 229 ? 4.983 38.587 9.771 1.00 41.51 224 SER A CA 1
ATOM 1806 C C . SER A 1 229 ? 4.717 39.693 10.796 1.00 48.27 224 SER A C 1
ATOM 1807 O O . SER A 1 229 ? 5.034 40.865 10.557 1.00 53.32 224 SER A O 1
ATOM 1810 N N . PHE A 1 230 ? 4.117 39.335 11.932 1.00 55.92 225 PHE A N 1
ATOM 1811 C CA . PHE A 1 230 ? 3.683 40.305 12.925 1.00 47.69 225 PHE A CA 1
ATOM 1812 C C . PHE A 1 230 ? 4.046 39.830 14.328 1.00 55.55 225 PHE A C 1
ATOM 1813 O O . PHE A 1 230 ? 4.685 38.788 14.521 1.00 51.29 225 PHE A O 1
ATOM 1821 N N . THR A 1 231 ? 3.601 40.615 15.312 1.00 60.02 226 THR A N 1
ATOM 1822 C CA . THR A 1 231 ? 3.573 40.248 16.721 1.00 52.60 226 THR A CA 1
ATOM 1823 C C . THR A 1 231 ? 2.150 40.451 17.215 1.00 57.60 226 THR A C 1
ATOM 1824 O O . THR A 1 231 ? 1.470 41.390 16.796 1.00 65.78 226 THR A O 1
ATOM 1828 N N . PHE A 1 232 ? 1.693 39.557 18.079 1.00 49.25 227 PHE A N 1
ATOM 1829 C CA . PHE A 1 232 ? 0.380 39.658 18.691 1.00 50.60 227 PHE A CA 1
ATOM 1830 C C . PHE A 1 232 ? 0.551 39.736 20.200 1.00 56.69 227 PHE A C 1
ATOM 1831 O O . PHE A 1 232 ? 1.565 39.293 20.748 1.00 49.79 227 PHE A O 1
ATOM 1839 N N . GLY A 1 233 ? -0.445 40.322 20.871 1.00 58.59 228 GLY A N 1
ATOM 1840 C CA . GLY A 1 233 ? -0.423 40.476 22.304 1.00 61.59 228 GLY A CA 1
ATOM 1841 C C . GLY A 1 233 ? -1.371 39.531 23.020 1.00 55.98 228 GLY A C 1
ATOM 1842 O O . GLY A 1 233 ? -1.996 38.655 22.420 1.00 56.32 228 GLY A O 1
ATOM 1843 N N . ALA A 1 234 ? -1.524 39.778 24.325 1.00 50.21 229 ALA A N 1
ATOM 1844 C CA . ALA A 1 234 ? -2.333 38.899 25.168 1.00 45.16 229 ALA A CA 1
ATOM 1845 C C . ALA A 1 234 ? -3.809 38.926 24.780 1.00 46.13 229 ALA A C 1
ATOM 1846 O O . ALA A 1 234 ? -4.491 37.898 24.844 1.00 43.15 229 ALA A O 1
ATOM 1848 N N . GLU A 1 235 ? -4.326 40.090 24.387 1.00 57.87 230 GLU A N 1
ATOM 1849 C CA . GLU A 1 235 ? -5.737 40.190 24.021 1.00 52.30 230 GLU A CA 1
ATOM 1850 C C . GLU A 1 235 ? -6.046 39.366 22.777 1.00 59.46 230 GLU A C 1
ATOM 1851 O O . GLU A 1 235 ? -7.067 38.669 22.720 1.00 56.23 230 GLU A O 1
ATOM 1857 N N . VAL A 1 236 ? -5.200 39.482 21.747 1.00 51.25 231 VAL A N 1
ATOM 1858 C CA . VAL A 1 236 ? -5.300 38.615 20.572 1.00 51.70 231 VAL A CA 1
ATOM 1859 C C . VAL A 1 236 ? -5.436 37.154 20.980 1.00 60.06 231 VAL A C 1
ATOM 1860 O O . VAL A 1 236 ? -6.307 36.428 20.482 1.00 57.64 231 VAL A O 1
ATOM 1864 N N . VAL A 1 237 ? -4.563 36.693 21.878 1.00 49.61 232 VAL A N 1
ATOM 1865 C CA . VAL A 1 237 ? -4.639 35.307 22.327 1.00 46.40 232 VAL A CA 1
ATOM 1866 C C . VAL A 1 237 ? -6.001 35.006 22.936 1.00 54.25 232 VAL A C 1
ATOM 1867 O O . VAL A 1 237 ? -6.629 33.990 22.610 1.00 55.12 232 VAL A O 1
ATOM 1871 N N . ALA A 1 238 ? -6.506 35.907 23.783 1.00 57.01 233 ALA A N 1
ATOM 1872 C CA . ALA A 1 238 ? -7.715 35.598 24.540 1.00 54.80 233 ALA A CA 1
ATOM 1873 C C . ALA A 1 238 ? -8.940 35.511 23.640 1.00 49.01 233 ALA A C 1
ATOM 1874 O O . ALA A 1 238 ? -9.749 34.587 23.782 1.00 55.34 233 ALA A O 1
ATOM 1876 N N . LYS A 1 239 ? -9.094 36.449 22.702 1.00 49.93 234 LYS A N 1
ATOM 1877 C CA . LYS A 1 239 ? -10.237 36.377 21.798 1.00 51.97 234 LYS A CA 1
ATOM 1878 C C . LYS A 1 239 ? -10.176 35.112 20.956 1.00 50.57 234 LYS A C 1
ATOM 1879 O O . LYS A 1 239 ? -11.209 34.491 20.678 1.00 54.11 234 LYS A O 1
ATOM 1885 N N . PHE A 1 240 ? -8.966 34.703 20.566 1.00 49.13 235 PHE A N 1
ATOM 1886 C CA . PHE A 1 240 ? -8.806 33.529 19.717 1.00 50.97 235 PHE A CA 1
ATOM 1887 C C . PHE A 1 240 ? -9.280 32.262 20.417 1.00 54.33 235 PHE A C 1
ATOM 1888 O O . PHE A 1 240 ? -9.952 31.423 19.805 1.00 52.68 235 PHE A O 1
ATOM 1896 N N . LEU A 1 241 ? -8.932 32.092 21.693 1.00 52.09 236 LEU A N 1
ATOM 1897 C CA . LEU A 1 241 ? -9.368 30.889 22.388 1.00 49.16 236 LEU A CA 1
ATOM 1898 C C . LEU A 1 241 ? -10.873 30.884 22.599 1.00 54.50 236 LEU A C 1
ATOM 1899 O O . LEU A 1 241 ? -11.500 29.819 22.548 1.00 52.40 236 LEU A O 1
ATOM 1904 N N . HIS A 1 242 ? -11.471 32.059 22.806 1.00 55.02 237 HIS A N 1
ATOM 1905 C CA . HIS A 1 242 ? -12.911 32.114 23.022 1.00 59.03 237 HIS A CA 1
ATOM 1906 C C . HIS A 1 242 ? -13.674 31.881 21.725 1.00 59.65 237 HIS A C 1
ATOM 1907 O O . HIS A 1 242 ? -14.708 31.203 21.725 1.00 55.10 237 HIS A O 1
ATOM 1914 N N . LYS A 1 243 ? -13.175 32.416 20.604 1.00 54.73 238 LYS A N 1
ATOM 1915 C CA . LYS A 1 243 ? -13.891 32.242 19.343 1.00 56.64 238 LYS A CA 1
ATOM 1916 C C . LYS A 1 243 ? -13.920 30.782 18.908 1.00 58.17 238 LYS A C 1
ATOM 1917 O O . LYS A 1 243 ? -14.928 30.323 18.360 1.00 65.20 238 LYS A O 1
ATOM 1923 N N . HIS A 1 244 ? -12.857 30.026 19.186 1.00 64.32 239 HIS A N 1
ATOM 1924 C CA . HIS A 1 244 ? -12.734 28.649 18.721 1.00 55.52 239 HIS A CA 1
ATOM 1925 C C . HIS A 1 244 ? -12.884 27.633 19.846 1.00 55.46 239 HIS A C 1
ATOM 1926 O O . HIS A 1 244 ? -12.653 26.439 19.624 1.00 57.20 239 HIS A O 1
ATOM 1933 N N . ASP A 1 245 ? -13.280 28.072 21.038 1.00 51.32 240 ASP A N 1
ATOM 1934 C CA . ASP A 1 245 ? -13.504 27.190 22.180 1.00 60.24 240 ASP A CA 1
ATOM 1935 C C . ASP A 1 245 ? -12.270 26.320 22.444 1.00 61.43 240 ASP A C 1
ATOM 1936 O O . ASP A 1 245 ? -12.324 25.089 22.454 1.00 63.52 240 ASP A O 1
ATOM 1941 N N . LEU A 1 246 ? -11.144 26.991 22.659 1.00 44.15 241 LEU A N 1
ATOM 1942 C CA . LEU A 1 246 ? -9.892 26.324 22.970 1.00 50.45 241 LEU A CA 1
ATOM 1943 C C . LEU A 1 246 ? -9.393 26.745 24.349 1.00 59.10 241 LEU A C 1
ATOM 1944 O O . LEU A 1 246 ? -9.849 27.731 24.936 1.00 56.27 241 LEU A O 1
ATOM 1949 N N . ASP A 1 247 ? -8.431 25.976 24.863 1.00 59.07 242 ASP A N 1
ATOM 1950 C CA . ASP A 1 247 ? -7.874 26.211 26.187 1.00 60.30 242 ASP A CA 1
ATOM 1951 C C . ASP A 1 247 ? -6.448 26.729 26.162 1.00 48.07 242 ASP A C 1
ATOM 1952 O O . ASP A 1 247 ? -6.016 27.339 27.144 1.00 50.43 242 ASP A O 1
ATOM 1957 N N . LEU A 1 248 ? -5.706 26.490 25.085 1.00 51.90 243 LEU A N 1
ATOM 1958 C CA . LEU A 1 248 ? -4.280 26.768 25.093 1.00 48.45 243 LEU A CA 1
ATOM 1959 C C . LEU A 1 248 ? -3.758 26.841 23.666 1.00 46.99 243 LEU A C 1
ATOM 1960 O O . LEU A 1 248 ? -4.204 26.091 22.794 1.00 49.67 243 LEU A O 1
ATOM 1965 N N . ILE A 1 249 ? -2.807 27.741 23.441 1.00 45.78 244 ILE A N 1
ATOM 1966 C CA . ILE A 1 249 ? -1.994 27.740 22.232 1.00 43.38 244 ILE A CA 1
ATOM 1967 C C . ILE A 1 249 ? -0.608 27.238 22.604 1.00 44.21 244 ILE A C 1
ATOM 1968 O O . ILE A 1 249 ? 0.023 27.750 23.539 1.00 47.62 244 ILE A O 1
ATOM 1973 N N . CYS A 1 250 ? -0.152 26.214 21.897 1.00 47.00 245 CYS A N 1
ATOM 1974 C CA . CYS A 1 250 ? 1.141 25.593 22.136 1.00 43.99 245 CYS A CA 1
ATOM 1975 C C . CYS A 1 250 ? 2.008 25.840 20.906 1.00 40.22 245 CYS A C 1
ATOM 1976 O O . CYS A 1 250 ? 1.652 25.427 19.796 1.00 48.68 245 CYS A O 1
ATOM 1979 N N . ARG A 1 251 ? 3.118 26.545 21.096 1.00 35.28 246 ARG A N 1
ATOM 1980 C CA . ARG A 1 251 ? 3.887 27.076 19.983 1.00 33.50 246 ARG A CA 1
ATOM 1981 C C . ARG A 1 251 ? 5.380 26.950 20.282 1.00 38.77 246 ARG A C 1
ATOM 1982 O O . ARG A 1 251 ? 5.786 26.672 21.412 1.00 44.90 246 ARG A O 1
ATOM 1990 N N . ALA A 1 252 ? 6.212 27.170 19.263 1.00 35.84 247 ALA A N 1
ATOM 1991 C CA . ALA A 1 252 ? 7.659 27.135 19.449 1.00 42.63 247 ALA A CA 1
ATOM 1992 C C . ALA A 1 252 ? 8.311 28.421 18.952 1.00 38.02 247 ALA A C 1
ATOM 1993 O O . ALA A 1 252 ? 7.874 29.514 19.318 1.00 42.76 247 ALA A O 1
ATOM 1995 N N . HIS A 1 253 ? 9.382 28.292 18.160 1.00 38.73 248 HIS A N 1
ATOM 1996 C CA . HIS A 1 253 ? 9.936 29.346 17.307 1.00 42.10 248 HIS A CA 1
ATOM 1997 C C . HIS A 1 253 ? 10.864 30.336 18.010 1.00 44.35 248 HIS A C 1
ATOM 1998 O O . HIS A 1 253 ? 11.733 30.919 17.353 1.00 42.91 248 HIS A O 1
ATOM 2005 N N . GLN A 1 254 ? 10.749 30.506 19.327 1.00 40.07 249 GLN A N 1
ATOM 2006 C CA . GLN A 1 254 ? 11.597 31.445 20.057 1.00 38.37 249 GLN A CA 1
ATOM 2007 C C . GLN A 1 254 ? 12.368 30.761 21.174 1.00 36.25 249 GLN A C 1
ATOM 2008 O O . GLN A 1 254 ? 11.816 29.952 21.923 1.00 43.68 249 GLN A O 1
ATOM 2014 N N . VAL A 1 255 ? 13.641 31.129 21.311 1.00 42.10 250 VAL A N 1
ATOM 2015 C CA . VAL A 1 255 ? 14.447 30.623 22.416 1.00 42.72 250 VAL A CA 1
ATOM 2016 C C . VAL A 1 255 ? 13.928 31.207 23.718 1.00 37.47 250 VAL A C 1
ATOM 2017 O O . VAL A 1 255 ? 13.747 32.423 23.838 1.00 42.70 250 VAL A O 1
ATOM 2021 N N . VAL A 1 256 ? 13.699 30.344 24.703 1.00 41.50 251 VAL A N 1
ATOM 2022 C CA . VAL A 1 256 ? 13.310 30.770 26.039 1.00 40.37 251 VAL A CA 1
ATOM 2023 C C . VAL A 1 256 ? 14.280 30.134 27.026 1.00 47.37 251 VAL A C 1
ATOM 2024 O O . VAL A 1 256 ? 14.869 29.084 26.753 1.00 43.39 251 VAL A O 1
ATOM 2028 N N . GLU A 1 257 ? 14.473 30.808 28.165 1.00 49.47 252 GLU A N 1
ATOM 2029 C CA . GLU A 1 257 ? 15.499 30.410 29.127 1.00 52.31 252 GLU A CA 1
ATOM 2030 C C . GLU A 1 257 ? 15.326 28.963 29.584 1.00 49.93 252 GLU A C 1
ATOM 2031 O O . GLU A 1 257 ? 16.250 28.149 29.474 1.00 45.01 252 GLU A O 1
ATOM 2037 N N . ASP A 1 258 ? 14.159 28.631 30.134 1.00 49.64 253 ASP A N 1
ATOM 2038 C CA . ASP A 1 258 ? 13.943 27.318 30.728 1.00 50.68 253 ASP A CA 1
ATOM 2039 C C . ASP A 1 258 ? 13.339 26.309 29.757 1.00 49.92 253 ASP A C 1
ATOM 2040 O O . ASP A 1 258 ? 12.794 25.294 30.200 1.00 51.54 253 ASP A O 1
ATOM 2045 N N . GLY A 1 259 ? 13.413 26.561 28.449 1.00 51.95 254 GLY A N 1
ATOM 2046 C CA . GLY A 1 259 ? 12.820 25.671 27.475 1.00 47.31 254 GLY A CA 1
ATOM 2047 C C . GLY A 1 259 ? 11.330 25.830 27.297 1.00 49.88 254 GLY A C 1
ATOM 2048 O O . GLY A 1 259 ? 10.803 25.478 26.232 1.00 45.76 254 GLY A O 1
ATOM 2049 N N . TYR A 1 260 ? 10.632 26.335 28.311 1.00 46.47 255 TYR A N 1
ATOM 2050 C CA . TYR A 1 260 ? 9.209 26.614 28.252 1.00 46.35 255 TYR A CA 1
ATOM 2051 C C . TYR A 1 260 ? 8.996 28.031 28.765 1.00 49.11 255 TYR A C 1
ATOM 2052 O O . TYR A 1 260 ? 9.810 28.552 29.535 1.00 53.83 255 TYR A O 1
ATOM 2061 N N . GLU A 1 261 ? 7.910 28.664 28.330 1.00 41.96 256 GLU A N 1
ATOM 2062 C CA . GLU A 1 261 ? 7.592 29.989 28.845 1.00 43.96 256 GLU A CA 1
ATOM 2063 C C . GLU A 1 261 ? 6.132 30.281 28.559 1.00 48.64 256 GLU A C 1
ATOM 2064 O O . GLU A 1 261 ? 5.675 30.108 27.425 1.00 51.03 256 GLU A O 1
ATOM 2070 N N . PHE A 1 262 ? 5.411 30.726 29.582 1.00 49.88 257 PHE A N 1
ATOM 2071 C CA . PHE A 1 262 ? 4.004 31.031 29.405 1.00 44.20 257 PHE A CA 1
ATOM 2072 C C . PHE A 1 262 ? 3.817 32.485 29.003 1.00 49.35 257 PHE A C 1
ATOM 2073 O O . PHE A 1 262 ? 4.706 33.326 29.162 1.00 45.92 257 PHE A O 1
ATOM 2081 N N . PHE A 1 263 ? 2.633 32.766 28.469 1.00 47.93 258 PHE A N 1
ATOM 2082 C CA . PHE A 1 263 ? 2.296 34.075 27.942 1.00 45.02 258 PHE A CA 1
ATOM 2083 C C . PHE A 1 263 ? 0.794 34.242 28.097 1.00 46.31 258 PHE A C 1
ATOM 2084 O O . PHE A 1 263 ? 0.042 33.276 27.939 1.00 40.74 258 PHE A O 1
ATOM 2092 N N . ALA A 1 264 ? 0.370 35.468 28.408 1.00 49.18 259 ALA A N 1
ATOM 2093 C CA . ALA A 1 264 ? -1.043 35.813 28.553 1.00 50.02 259 ALA A CA 1
ATOM 2094 C C . ALA A 1 264 ? -1.725 34.916 29.593 1.00 49.82 259 ALA A C 1
ATOM 2095 O O . ALA A 1 264 ? -2.723 34.245 29.322 1.00 50.47 259 ALA A O 1
ATOM 2097 N N . LYS A 1 265 ? -1.161 34.919 30.801 1.00 51.02 260 LYS A N 1
ATOM 2098 C CA . LYS A 1 265 ? -1.727 34.175 31.925 1.00 58.29 260 LYS A CA 1
ATOM 2099 C C . LYS A 1 265 ? -1.869 32.691 31.583 1.00 55.36 260 LYS A C 1
ATOM 2100 O O . LYS A 1 265 ? -2.925 32.081 31.772 1.00 50.06 260 LYS A O 1
ATOM 2106 N N . ARG A 1 266 ? -0.795 32.120 31.040 1.00 49.78 261 ARG A N 1
ATOM 2107 C CA . ARG A 1 266 ? -0.704 30.695 30.726 1.00 46.55 261 ARG A CA 1
ATOM 2108 C C . ARG A 1 266 ? -1.720 30.262 29.670 1.00 47.14 261 ARG A C 1
ATOM 2109 O O . ARG A 1 266 ? -2.074 29.082 29.594 1.00 43.50 261 ARG A O 1
ATOM 2117 N N . GLN A 1 267 ? -2.186 31.190 28.830 1.00 42.60 262 GLN A N 1
ATOM 2118 C CA . GLN A 1 267 ? -3.066 30.827 27.727 1.00 41.70 262 GLN A CA 1
ATOM 2119 C C . GLN A 1 267 ? -2.293 30.463 26.470 1.00 46.75 262 GLN A C 1
ATOM 2120 O O . GLN A 1 267 ? -2.854 29.826 25.569 1.00 41.66 262 GLN A O 1
ATOM 2126 N N . LEU A 1 268 ? -1.020 30.841 26.410 1.00 46.63 263 LEU A N 1
ATOM 2127 C CA . LEU A 1 268 ? -0.086 30.396 25.389 1.00 43.91 263 LEU A CA 1
ATOM 2128 C C . LEU A 1 268 ? 1.183 29.903 26.071 1.00 48.58 263 LEU A C 1
ATOM 2129 O O . LEU A 1 268 ? 1.567 30.395 27.138 1.00 43.60 263 LEU A O 1
ATOM 2134 N N . VAL A 1 269 ? 1.835 28.928 25.449 1.00 41.28 264 VAL A N 1
ATOM 2135 C CA . VAL A 1 269 ? 3.120 28.442 25.931 1.00 41.75 264 VAL A CA 1
ATOM 2136 C C . VAL A 1 269 ? 4.056 28.312 24.742 1.00 44.56 264 VAL A C 1
ATOM 2137 O O . VAL A 1 269 ? 3.647 27.881 23.658 1.00 40.32 264 VAL A O 1
ATOM 2141 N N . THR A 1 270 ? 5.308 28.712 24.942 1.00 43.01 265 THR A N 1
ATOM 2142 C CA . THR A 1 270 ? 6.353 28.546 23.945 1.00 37.18 265 THR A CA 1
ATOM 2143 C C . THR A 1 270 ? 7.246 27.396 24.385 1.00 39.86 265 THR A C 1
ATOM 2144 O O . THR A 1 270 ? 7.651 27.335 25.549 1.00 42.06 265 THR A O 1
ATOM 2148 N N . LEU A 1 271 ? 7.502 26.463 23.475 1.00 40.40 266 LEU A N 1
ATOM 2149 C CA . LEU A 1 271 ? 8.371 25.327 23.740 1.00 35.92 266 LEU A CA 1
ATOM 2150 C C . LEU A 1 271 ? 9.604 25.429 22.863 1.00 36.77 266 LEU A C 1
ATOM 2151 O O . LEU A 1 271 ? 9.514 25.794 21.689 1.00 41.80 266 LEU A O 1
ATOM 2156 N N . PHE A 1 272 ? 10.747 25.074 23.431 1.00 36.53 267 PHE A N 1
ATOM 2157 C CA . PHE A 1 272 ? 12.016 25.111 22.721 1.00 35.36 267 PHE A CA 1
ATOM 2158 C C . PHE A 1 272 ? 12.824 23.921 23.205 1.00 41.62 267 PHE A C 1
ATOM 2159 O O . PHE A 1 272 ? 13.097 23.804 24.403 1.00 49.97 267 PHE A O 1
ATOM 2167 N N . SER A 1 273 ? 13.188 23.027 22.292 1.00 38.42 268 SER A N 1
ATOM 2168 C CA . SER A 1 273 ? 13.763 21.753 22.691 1.00 42.18 268 SER A CA 1
ATOM 2169 C C . SER A 1 273 ? 15.230 21.604 22.303 1.00 46.08 268 SER A C 1
ATOM 2170 O O . SER A 1 273 ? 15.743 20.481 22.269 1.00 53.25 268 SER A O 1
ATOM 2173 N N . ALA A 1 274 ? 15.927 22.710 22.041 1.00 46.40 269 ALA A N 1
ATOM 2174 C CA . ALA A 1 274 ? 17.349 22.664 21.709 1.00 53.16 269 ALA A CA 1
ATOM 2175 C C . ALA A 1 274 ? 18.153 23.333 22.816 1.00 60.39 269 ALA A C 1
ATOM 2176 O O . ALA A 1 274 ? 18.252 24.571 22.847 1.00 61.68 269 ALA A O 1
ATOM 2178 N N . PRO A 1 275 ? 18.745 22.570 23.739 1.00 58.90 270 PRO A N 1
ATOM 2179 C CA . PRO A 1 275 ? 19.523 23.185 24.823 1.00 53.96 270 PRO A CA 1
ATOM 2180 C C . PRO A 1 275 ? 20.780 23.856 24.293 1.00 51.73 270 PRO A C 1
ATOM 2181 O O . PRO A 1 275 ? 21.411 23.373 23.353 1.00 54.88 270 PRO A O 1
ATOM 2185 N N . ASN A 1 276 ? 21.125 24.989 24.897 1.00 58.12 271 ASN A N 1
ATOM 2186 C CA . ASN A 1 276 ? 22.267 25.814 24.500 1.00 70.11 271 ASN A CA 1
ATOM 2187 C C . ASN A 1 276 ? 22.301 26.041 22.990 1.00 73.43 271 ASN A C 1
ATOM 2188 O O . ASN A 1 276 ? 23.241 25.658 22.293 1.00 75.24 271 ASN A O 1
ATOM 2193 N N . TYR A 1 277 ? 21.254 26.702 22.501 1.00 74.23 272 TYR A N 1
ATOM 2194 C CA . TYR A 1 277 ? 21.151 27.038 21.086 1.00 78.08 272 TYR A CA 1
ATOM 2195 C C . TYR A 1 277 ? 22.324 27.911 20.648 1.00 76.32 272 TYR A C 1
ATOM 2196 O O . TYR A 1 277 ? 22.661 28.893 21.316 1.00 87.41 272 TYR A O 1
ATOM 2205 N N . CYS A 1 278 ? 22.963 27.529 19.538 1.00 82.24 273 CYS A N 1
ATOM 2206 C CA . CYS A 1 278 ? 24.143 28.219 19.010 1.00 102.17 273 CYS A CA 1
ATOM 2207 C C . CYS A 1 278 ? 25.321 28.094 19.971 1.00 101.98 273 CYS A C 1
ATOM 2208 O O . CYS A 1 278 ? 26.326 27.444 19.657 1.00 84.72 273 CYS A O 1
ATOM 2211 N N . GLY A 1 279 ? 25.214 28.726 21.136 1.00 105.24 274 GLY A N 1
ATOM 2212 C CA . GLY A 1 279 ? 26.294 28.698 22.100 1.00 97.51 274 GLY A CA 1
ATOM 2213 C C . GLY A 1 279 ? 26.337 29.891 23.029 1.00 107.95 274 GLY A C 1
ATOM 2214 O O . GLY A 1 279 ? 26.697 29.738 24.200 1.00 118.04 274 GLY A O 1
ATOM 2215 N N . GLU A 1 280 ? 25.980 31.084 22.545 1.00 98.70 275 GLU A N 1
ATOM 2216 C CA . GLU A 1 280 ? 25.990 32.231 23.445 1.00 111.07 275 GLU A CA 1
ATOM 2217 C C . GLU A 1 280 ? 24.854 32.156 24.462 1.00 113.93 275 GLU A C 1
ATOM 2218 O O . GLU A 1 280 ? 24.978 32.716 25.559 1.00 108.69 275 GLU A O 1
ATOM 2224 N N . PHE A 1 281 ? 23.774 31.444 24.145 1.00 109.42 276 PHE A N 1
ATOM 2225 C CA . PHE A 1 281 ? 22.728 31.251 25.133 1.00 105.42 276 PHE A CA 1
ATOM 2226 C C . PHE A 1 281 ? 23.089 30.083 26.044 1.00 102.30 276 PHE A C 1
ATOM 2227 O O . PHE A 1 281 ? 23.940 29.250 25.724 1.00 97.90 276 PHE A O 1
ATOM 2235 N N . ASP A 1 282 ? 22.403 30.010 27.186 1.00 80.05 277 ASP A N 1
ATOM 2236 C CA . ASP A 1 282 ? 22.505 28.881 28.093 1.00 78.27 277 ASP A CA 1
ATOM 2237 C C . ASP A 1 282 ? 21.078 28.529 28.493 1.00 80.93 277 ASP A C 1
ATOM 2238 O O . ASP A 1 282 ? 20.659 28.679 29.641 1.00 95.63 277 ASP A O 1
ATOM 2243 N N . ASN A 1 283 ? 20.326 28.025 27.526 1.00 66.44 278 ASN A N 1
ATOM 2244 C CA . ASN A 1 283 ? 18.931 27.690 27.742 1.00 54.09 278 ASN A CA 1
ATOM 2245 C C . ASN A 1 283 ? 18.780 26.184 27.870 1.00 55.57 278 ASN A C 1
ATOM 2246 O O . ASN A 1 283 ? 19.637 25.404 27.449 1.00 63.03 278 ASN A O 1
ATOM 2251 N N . ALA A 1 284 ? 17.675 25.781 28.470 1.00 56.31 279 ALA A N 1
ATOM 2252 C CA . ALA A 1 284 ? 17.329 24.377 28.542 1.00 52.82 279 ALA A CA 1
ATOM 2253 C C . ALA A 1 284 ? 16.319 24.053 27.455 1.00 56.86 279 ALA A C 1
ATOM 2254 O O . ALA A 1 284 ? 15.748 24.936 26.812 1.00 47.54 279 ALA A O 1
ATOM 2256 N N . GLY A 1 285 ? 16.095 22.764 27.264 1.00 51.62 280 GLY A N 1
ATOM 2257 C CA . GLY A 1 285 ? 15.064 22.277 26.372 1.00 43.79 280 GLY A CA 1
ATOM 2258 C C . GLY A 1 285 ? 13.920 21.768 27.226 1.00 49.71 280 GLY A C 1
ATOM 2259 O O . GLY A 1 285 ? 14.142 21.209 28.303 1.00 56.95 280 GLY A O 1
ATOM 2260 N N . ALA A 1 286 ? 12.704 22.003 26.770 1.00 41.88 281 ALA A N 1
ATOM 2261 C CA . ALA A 1 286 ? 11.538 21.496 27.465 1.00 44.77 281 ALA A CA 1
ATOM 2262 C C . ALA A 1 286 ? 10.714 20.640 26.514 1.00 47.17 281 ALA A C 1
ATOM 2263 O O . ALA A 1 286 ? 11.005 20.528 25.321 1.00 52.21 281 ALA A O 1
ATOM 2265 N N . MET A 1 287 ? 9.654 20.062 27.060 1.00 47.96 282 MET A N 1
ATOM 2266 C CA . MET A 1 287 ? 8.810 19.131 26.325 1.00 43.28 282 MET A CA 1
ATOM 2267 C C . MET A 1 287 ? 7.508 19.022 27.097 1.00 43.08 282 MET A C 1
ATOM 2268 O O . MET A 1 287 ? 7.528 18.774 28.306 1.00 54.60 282 MET A O 1
ATOM 2273 N N . MET A 1 288 ? 6.388 19.263 26.435 1.00 37.43 283 MET A N 1
ATOM 2274 C CA . MET A 1 288 ? 5.098 19.208 27.101 1.00 42.68 283 MET A CA 1
ATOM 2275 C C . MET A 1 288 ? 4.451 17.863 26.812 1.00 47.45 283 MET A C 1
ATOM 2276 O O . MET A 1 288 ? 4.314 17.468 25.649 1.00 47.00 283 MET A O 1
ATOM 2281 N N . SER A 1 289 ? 4.061 17.164 27.869 1.00 49.74 284 SER A N 1
ATOM 2282 C CA . SER A 1 289 ? 3.409 15.869 27.762 1.00 49.39 284 SER A CA 1
ATOM 2283 C C . SER A 1 289 ? 1.940 16.008 28.136 1.00 54.89 284 SER A C 1
ATOM 2284 O O . SER A 1 289 ? 1.617 16.561 29.192 1.00 63.46 284 SER A O 1
ATOM 2287 N N . VAL A 1 290 ? 1.058 15.511 27.272 1.00 44.69 285 VAL A N 1
ATOM 2288 C CA . VAL A 1 290 ? -0.385 15.541 27.494 1.00 56.07 285 VAL A CA 1
ATOM 2289 C C . VAL A 1 290 ? -0.861 14.107 27.703 1.00 58.00 285 VAL A C 1
ATOM 2290 O O . VAL A 1 290 ? -0.467 13.207 26.953 1.00 55.06 285 VAL A O 1
ATOM 2294 N N . ASP A 1 291 ? -1.686 13.882 28.730 1.00 62.17 286 ASP A N 1
ATOM 2295 C CA . ASP A 1 291 ? -2.194 12.542 29.006 1.00 66.24 286 ASP A CA 1
ATOM 2296 C C . ASP A 1 291 ? -3.676 12.458 28.656 1.00 72.97 286 ASP A C 1
ATOM 2297 O O . ASP A 1 291 ? -4.305 13.450 28.274 1.00 62.06 286 ASP A O 1
ATOM 2302 N N . GLU A 1 292 ? -4.244 11.265 28.868 1.00 75.65 287 GLU A N 1
ATOM 2303 C CA . GLU A 1 292 ? -5.571 10.953 28.346 1.00 73.22 287 GLU A CA 1
ATOM 2304 C C . GLU A 1 292 ? -6.634 11.906 28.872 1.00 79.38 287 GLU A C 1
ATOM 2305 O O . GLU A 1 292 ? -7.634 12.155 28.190 1.00 84.51 287 GLU A O 1
ATOM 2311 N N . THR A 1 293 ? -6.436 12.456 30.068 1.00 77.39 288 THR A N 1
ATOM 2312 C CA . THR A 1 293 ? -7.401 13.367 30.663 1.00 79.35 288 THR A CA 1
ATOM 2313 C C . THR A 1 293 ? -7.086 14.830 30.369 1.00 77.16 288 THR A C 1
ATOM 2314 O O . THR A 1 293 ? -7.596 15.717 31.066 1.00 84.04 288 THR A O 1
ATOM 2318 N N . LEU A 1 294 ? -6.266 15.095 29.349 1.00 72.12 289 LEU A N 1
ATOM 2319 C CA . LEU A 1 294 ? -5.966 16.454 28.892 1.00 68.46 289 LEU A CA 1
ATOM 2320 C C . LEU A 1 294 ? -5.239 17.268 29.959 1.00 68.36 289 LEU A C 1
ATOM 2321 O O . LEU A 1 294 ? -5.497 18.459 30.140 1.00 76.30 289 LEU A O 1
ATOM 2326 N N . MET A 1 295 ? -4.311 16.629 30.661 1.00 69.81 290 MET A N 1
ATOM 2327 C CA . MET A 1 295 ? -3.480 17.306 31.643 1.00 66.61 290 MET A CA 1
ATOM 2328 C C . MET A 1 295 ? -2.082 17.485 31.073 1.00 64.30 290 MET A C 1
ATOM 2329 O O . MET A 1 295 ? -1.541 16.576 30.432 1.00 58.98 290 MET A O 1
ATOM 2334 N N . CYS A 1 296 ? -1.506 18.660 31.307 1.00 52.26 291 CYS A N 1
ATOM 2335 C CA . CYS A 1 296 ? -0.237 19.052 30.714 1.00 49.41 291 CYS A CA 1
ATOM 2336 C C . CYS A 1 296 ? 0.857 19.039 31.770 1.00 51.76 291 CYS A C 1
ATOM 2337 O O . CYS A 1 296 ? 0.701 19.642 32.836 1.00 65.30 291 CYS A O 1
ATOM 2340 N N . SER A 1 297 ? 1.954 18.340 31.474 1.00 51.82 292 SER A N 1
ATOM 2341 C CA . SER A 1 297 ? 3.132 18.280 32.330 1.00 49.72 292 SER A CA 1
ATOM 2342 C C . SER A 1 297 ? 4.370 18.618 31.514 1.00 48.37 292 SER A C 1
ATOM 2343 O O . SER A 1 297 ? 4.470 18.247 30.341 1.00 62.58 292 SER A O 1
ATOM 2346 N N . PHE A 1 298 ? 5.308 19.332 32.126 1.00 47.44 293 PHE A N 1
ATOM 2347 C CA . PHE A 1 298 ? 6.476 19.855 31.425 1.00 44.74 293 PHE A CA 1
ATOM 2348 C C . PHE A 1 298 ? 7.737 19.189 31.955 1.00 49.09 293 PHE A C 1
ATOM 2349 O O . PHE A 1 298 ? 8.023 19.268 33.153 1.00 53.44 293 PHE A O 1
ATOM 2357 N N . GLN A 1 299 ? 8.473 18.521 31.068 1.00 48.49 294 GLN A N 1
ATOM 2358 C CA . GLN A 1 299 ? 9.759 17.925 31.398 1.00 45.31 294 GLN A CA 1
ATOM 2359 C C . GLN A 1 299 ? 10.855 18.790 30.802 1.00 44.69 294 GLN A C 1
ATOM 2360 O O . GLN A 1 299 ? 10.734 19.257 29.669 1.00 53.19 294 GLN A O 1
ATOM 2366 N N . ILE A 1 300 ? 11.929 18.995 31.557 1.00 58.44 295 ILE A N 1
ATOM 2367 C CA . ILE A 1 300 ? 12.996 19.907 31.162 1.00 51.78 295 ILE A CA 1
ATOM 2368 C C . ILE A 1 300 ? 14.299 19.143 30.967 1.00 54.84 295 ILE A C 1
ATOM 2369 O O . ILE A 1 300 ? 14.679 18.319 31.806 1.00 79.49 295 ILE A O 1
ATOM 2374 N N . LEU A 1 301 ? 14.975 19.423 29.859 1.00 60.49 296 LEU A N 1
ATOM 2375 C CA . LEU A 1 301 ? 16.236 18.798 29.487 1.00 72.33 296 LEU A CA 1
ATOM 2376 C C . LEU A 1 301 ? 17.370 19.784 29.700 1.00 82.63 296 LEU A C 1
ATOM 2377 O O . LEU A 1 301 ? 17.223 20.980 29.429 1.00 77.51 296 LEU A O 1
ATOM 2382 N N . LYS A 1 302 ? 18.521 19.276 30.121 1.00 88.17 297 LYS A N 1
ATOM 2383 C CA . LYS A 1 302 ? 19.571 20.240 30.365 1.00 88.56 297 LYS A CA 1
ATOM 2384 C C . LYS A 1 302 ? 20.812 19.892 29.554 1.00 87.01 297 LYS A C 1
ATOM 2385 O O . LYS A 1 302 ? 20.966 18.753 29.106 1.00 83.57 297 LYS A O 1
ATOM 2391 N N . PRO A 1 303 ? 21.690 20.875 29.301 1.00 84.15 298 PRO A N 1
ATOM 2392 C CA . PRO A 1 303 ? 22.947 20.658 28.577 1.00 93.69 298 PRO A CA 1
ATOM 2393 C C . PRO A 1 303 ? 23.764 19.474 29.102 1.00 93.28 298 PRO A C 1
ATOM 2394 O O . PRO A 1 303 ? 24.447 18.817 28.311 1.00 88.08 298 PRO A O 1
ATOM 2398 N N . LEU B 1 12 ? -11.639 6.350 67.178 1.00 62.34 7 LEU B N 1
ATOM 2399 C CA . LEU B 1 12 ? -11.438 7.377 66.157 1.00 76.98 7 LEU B CA 1
ATOM 2400 C C . LEU B 1 12 ? -11.530 6.770 64.746 1.00 79.65 7 LEU B C 1
ATOM 2401 O O . LEU B 1 12 ? -10.572 6.166 64.253 1.00 78.78 7 LEU B O 1
ATOM 2406 N N . ASN B 1 13 ? -12.691 6.925 64.107 1.00 68.73 8 ASN B N 1
ATOM 2407 C CA . ASN B 1 13 ? -12.955 6.344 62.787 1.00 85.54 8 ASN B CA 1
ATOM 2408 C C . ASN B 1 13 ? -12.254 7.165 61.708 1.00 76.42 8 ASN B C 1
ATOM 2409 O O . ASN B 1 13 ? -12.751 8.210 61.279 1.00 67.69 8 ASN B O 1
ATOM 2414 N N . LEU B 1 14 ? -11.105 6.668 61.243 1.00 78.70 9 LEU B N 1
ATOM 2415 C CA . LEU B 1 14 ? -10.351 7.360 60.202 1.00 64.58 9 LEU B CA 1
ATOM 2416 C C . LEU B 1 14 ? -11.159 7.487 58.919 1.00 71.00 9 LEU B C 1
ATOM 2417 O O . LEU B 1 14 ? -11.244 8.569 58.326 1.00 68.35 9 LEU B O 1
ATOM 2422 N N . ASP B 1 15 ? -11.762 6.383 58.473 1.00 72.86 10 ASP B N 1
ATOM 2423 C CA . ASP B 1 15 ? -12.485 6.403 57.207 1.00 68.62 10 ASP B CA 1
ATOM 2424 C C . ASP B 1 15 ? -13.709 7.306 57.265 1.00 67.42 10 ASP B C 1
ATOM 2425 O O . ASP B 1 15 ? -14.022 7.982 56.279 1.00 67.26 10 ASP B O 1
ATOM 2430 N N . SER B 1 16 ? -14.382 7.362 58.415 1.00 67.24 11 SER B N 1
ATOM 2431 C CA . SER B 1 16 ? -15.523 8.257 58.565 1.00 62.90 11 SER B CA 1
ATOM 2432 C C . SER B 1 16 ? -15.108 9.716 58.426 1.00 71.80 11 SER B C 1
ATOM 2433 O O . SER B 1 16 ? -15.834 10.521 57.829 1.00 73.55 11 SER B O 1
ATOM 2436 N N . ILE B 1 17 ? -13.941 10.076 58.970 1.00 75.50 12 ILE B N 1
ATOM 2437 C CA . ILE B 1 17 ? -13.488 11.464 58.924 1.00 73.81 12 ILE B CA 1
ATOM 2438 C C . ILE B 1 17 ? -13.125 11.861 57.498 1.00 71.91 12 ILE B C 1
ATOM 2439 O O . ILE B 1 17 ? -13.482 12.948 57.026 1.00 63.19 12 ILE B O 1
ATOM 2444 N N . ILE B 1 18 ? -12.392 10.993 56.795 1.00 62.34 13 ILE B N 1
ATOM 2445 C CA . ILE B 1 18 ? -12.023 11.298 55.415 1.00 65.97 13 ILE B CA 1
ATOM 2446 C C . ILE B 1 18 ? -13.272 11.399 54.545 1.00 65.86 13 ILE B C 1
ATOM 2447 O O . ILE B 1 18 ? -13.344 12.226 53.626 1.00 62.95 13 ILE B O 1
ATOM 2452 N N . GLY B 1 19 ? -14.281 10.574 54.832 1.00 61.14 14 GLY B N 1
ATOM 2453 C CA . GLY B 1 19 ? -15.526 10.652 54.082 1.00 64.97 14 GLY B CA 1
ATOM 2454 C C . GLY B 1 19 ? -16.221 11.993 54.235 1.00 65.21 14 GLY B C 1
ATOM 2455 O O . GLY B 1 19 ? -16.544 12.658 53.248 1.00 68.87 14 GLY B O 1
ATOM 2456 N N . ARG B 1 20 ? -16.456 12.413 55.480 1.00 65.82 15 ARG B N 1
ATOM 2457 C CA . ARG B 1 20 ? -17.119 13.694 55.703 1.00 64.57 15 ARG B CA 1
ATOM 2458 C C . ARG B 1 20 ? -16.288 14.864 55.197 1.00 65.80 15 ARG B C 1
ATOM 2459 O O . ARG B 1 20 ? -16.845 15.913 54.859 1.00 66.52 15 ARG B O 1
ATOM 2467 N N . LEU B 1 21 ? -14.964 14.710 55.142 1.00 65.85 16 LEU B N 1
ATOM 2468 C CA . LEU B 1 21 ? -14.115 15.779 54.632 1.00 62.87 16 LEU B CA 1
ATOM 2469 C C . LEU B 1 21 ? -14.138 15.837 53.108 1.00 67.62 16 LEU B C 1
ATOM 2470 O O . LEU B 1 21 ? -14.058 16.929 52.531 1.00 67.70 16 LEU B O 1
ATOM 2475 N N . LEU B 1 22 ? -14.240 14.685 52.442 1.00 65.01 17 LEU B N 1
ATOM 2476 C CA . LEU B 1 22 ? -14.334 14.674 50.989 1.00 63.96 17 LEU B CA 1
ATOM 2477 C C . LEU B 1 22 ? -15.753 14.925 50.497 1.00 66.81 17 LEU B C 1
ATOM 2478 O O . LEU B 1 22 ? -15.936 15.275 49.329 1.00 75.24 17 LEU B O 1
ATOM 2483 N N . GLU B 1 23 ? -16.757 14.783 51.367 1.00 78.73 18 GLU B N 1
ATOM 2484 C CA . GLU B 1 23 ? -18.147 14.919 50.945 1.00 88.74 18 GLU B CA 1
ATOM 2485 C C . GLU B 1 23 ? -18.469 16.347 50.513 1.00 87.60 18 GLU B C 1
ATOM 2486 O O . GLU B 1 23 ? -19.408 16.550 49.736 1.00 94.16 18 GLU B O 1
ATOM 2492 N N . VAL B 1 24 ? -17.692 17.336 50.973 1.00 83.48 19 VAL B N 1
ATOM 2493 C CA . VAL B 1 24 ? -17.900 18.727 50.571 1.00 93.17 19 VAL B CA 1
ATOM 2494 C C . VAL B 1 24 ? -17.278 19.047 49.219 1.00 96.31 19 VAL B C 1
ATOM 2495 O O . VAL B 1 24 ? -17.432 20.180 48.732 1.00 96.63 19 VAL B O 1
ATOM 2499 N N . GLN B 1 25 ? -16.671 18.047 48.558 1.00 101.68 20 GLN B N 1
ATOM 2500 C CA . GLN B 1 25 ? -16.086 18.210 47.226 1.00 101.72 20 GLN B CA 1
ATOM 2501 C C . GLN B 1 25 ? -17.111 18.686 46.225 1.00 111.28 20 GLN B C 1
ATOM 2502 O O . GLN B 1 25 ? -18.206 18.125 46.139 1.00 110.20 20 GLN B O 1
ATOM 2508 N N . GLY B 1 26 ? -16.738 19.690 45.434 1.00 111.13 21 GLY B N 1
ATOM 2509 C CA . GLY B 1 26 ? -17.610 20.160 44.386 1.00 106.79 21 GLY B CA 1
ATOM 2510 C C . GLY B 1 26 ? -18.752 21.020 44.850 1.00 114.92 21 GLY B C 1
ATOM 2511 O O . GLY B 1 26 ? -19.388 21.684 44.015 1.00 116.37 21 GLY B O 1
ATOM 2512 N N . SER B 1 27 ? -19.033 21.034 46.148 1.00 121.15 22 SER B N 1
ATOM 2513 C CA . SER B 1 27 ? -20.097 21.857 46.680 1.00 122.67 22 SER B CA 1
ATOM 2514 C C . SER B 1 27 ? -19.788 23.330 46.421 1.00 119.34 22 SER B C 1
ATOM 2515 O O . SER B 1 27 ? -18.657 23.719 46.112 1.00 110.76 22 SER B O 1
ATOM 2518 N N . ARG B 1 28 ? -20.813 24.152 46.570 1.00 125.71 23 ARG B N 1
ATOM 2519 C CA . ARG B 1 28 ? -20.683 25.583 46.331 1.00 132.45 23 ARG B CA 1
ATOM 2520 C C . ARG B 1 28 ? -19.871 26.249 47.439 1.00 138.60 23 ARG B C 1
ATOM 2521 O O . ARG B 1 28 ? -20.340 26.310 48.583 1.00 132.96 23 ARG B O 1
ATOM 2529 N N . PRO B 1 29 ? -18.685 26.833 47.118 1.00 139.29 24 PRO B N 1
ATOM 2530 C CA . PRO B 1 29 ? -17.697 27.270 48.120 1.00 134.84 24 PRO B CA 1
ATOM 2531 C C . PRO B 1 29 ? -17.675 26.691 49.536 1.00 129.67 24 PRO B C 1
ATOM 2532 O O . PRO B 1 29 ? -18.314 25.687 49.867 1.00 123.86 24 PRO B O 1
ATOM 2536 N N . GLY B 1 30 ? -16.861 27.336 50.370 1.00 125.70 25 GLY B N 1
ATOM 2537 C CA . GLY B 1 30 ? -16.615 26.921 51.735 1.00 117.69 25 GLY B CA 1
ATOM 2538 C C . GLY B 1 30 ? -17.773 26.943 52.709 1.00 120.29 25 GLY B C 1
ATOM 2539 O O . GLY B 1 30 ? -17.891 27.874 53.514 1.00 118.32 25 GLY B O 1
ATOM 2540 N N . LYS B 1 31 ? -18.631 25.921 52.650 1.00 119.26 26 LYS B N 1
ATOM 2541 C CA . LYS B 1 31 ? -19.689 25.767 53.640 1.00 116.15 26 LYS B CA 1
ATOM 2542 C C . LYS B 1 31 ? -19.162 25.155 54.931 1.00 111.05 26 LYS B C 1
ATOM 2543 O O . LYS B 1 31 ? -19.880 25.156 55.942 1.00 96.75 26 LYS B O 1
ATOM 2549 N N . ASN B 1 32 ? -17.931 24.625 54.888 1.00 101.65 27 ASN B N 1
ATOM 2550 C CA . ASN B 1 32 ? -17.198 24.001 55.985 1.00 87.48 27 ASN B CA 1
ATOM 2551 C C . ASN B 1 32 ? -17.699 22.635 56.435 1.00 84.53 27 ASN B C 1
ATOM 2552 O O . ASN B 1 32 ? -18.800 22.196 56.087 1.00 90.08 27 ASN B O 1
ATOM 2557 N N . VAL B 1 33 ? -16.855 21.959 57.211 1.00 82.06 28 VAL B N 1
ATOM 2558 C CA . VAL B 1 33 ? -17.097 20.619 57.730 1.00 79.45 28 VAL B CA 1
ATOM 2559 C C . VAL B 1 33 ? -16.843 20.689 59.229 1.00 80.85 28 VAL B C 1
ATOM 2560 O O . VAL B 1 33 ? -15.735 21.037 59.657 1.00 78.42 28 VAL B O 1
ATOM 2564 N N . GLN B 1 34 ? -17.853 20.365 60.026 1.00 77.66 29 GLN B N 1
ATOM 2565 C CA . GLN B 1 34 ? -17.732 20.449 61.478 1.00 71.35 29 GLN B CA 1
ATOM 2566 C C . GLN B 1 34 ? -17.454 19.051 62.017 1.00 74.00 29 GLN B C 1
ATOM 2567 O O . GLN B 1 34 ? -18.354 18.211 62.109 1.00 73.52 29 GLN B O 1
ATOM 2569 N N . LEU B 1 35 ? -16.192 18.799 62.346 1.00 74.20 30 LEU B N 1
ATOM 2570 C CA . LEU B 1 35 ? -15.790 17.596 63.056 1.00 61.84 30 LEU B CA 1
ATOM 2571 C C . LEU B 1 35 ? -15.880 17.843 64.553 1.00 59.46 30 LEU B C 1
ATOM 2572 O O . LEU B 1 35 ? -15.937 18.988 65.012 1.00 55.04 30 LEU B O 1
ATOM 2577 N N . THR B 1 36 ? -15.885 16.754 65.319 1.00 65.44 31 THR B N 1
ATOM 2578 C CA . THR B 1 36 ? -15.915 16.895 66.766 1.00 59.85 31 THR B CA 1
ATOM 2579 C C . THR B 1 36 ? -14.529 17.264 67.289 1.00 57.45 31 THR B C 1
ATOM 2580 O O . THR B 1 36 ? -13.508 17.059 66.627 1.00 57.18 31 THR B O 1
ATOM 2584 N N . GLU B 1 37 ? -14.508 17.831 68.496 1.00 60.96 32 GLU B N 1
ATOM 2585 C CA . GLU B 1 37 ? -13.254 18.282 69.089 1.00 58.42 32 GLU B CA 1
ATOM 2586 C C . GLU B 1 37 ? -12.280 17.121 69.282 1.00 59.87 32 GLU B C 1
ATOM 2587 O O . GLU B 1 37 ? -11.092 17.234 68.956 1.00 49.11 32 GLU B O 1
ATOM 2593 N N . ASN B 1 38 ? -12.766 15.987 69.801 1.00 52.70 33 ASN B N 1
ATOM 2594 C CA . ASN B 1 38 ? -11.882 14.841 70.005 1.00 58.30 33 ASN B CA 1
ATOM 2595 C C . ASN B 1 38 ? -11.351 14.285 68.694 1.00 55.67 33 ASN B C 1
ATOM 2596 O O . ASN B 1 38 ? -10.227 13.775 68.653 1.00 55.90 33 ASN B O 1
ATOM 2601 N N . GLU B 1 39 ? -12.139 14.362 67.620 1.00 62.80 34 GLU B N 1
ATOM 2602 C CA . GLU B 1 39 ? -11.671 13.877 66.323 1.00 60.26 34 GLU B CA 1
ATOM 2603 C C . GLU B 1 39 ? -10.476 14.687 65.830 1.00 52.73 34 GLU B C 1
ATOM 2604 O O . GLU B 1 39 ? -9.475 14.123 65.372 1.00 52.46 34 GLU B O 1
ATOM 2610 N N . ILE B 1 40 ? -10.555 16.016 65.938 1.00 58.52 35 ILE B N 1
ATOM 2611 C CA . ILE B 1 40 ? -9.438 16.862 65.530 1.00 55.70 35 ILE B CA 1
ATOM 2612 C C . ILE B 1 40 ? -8.244 16.653 66.452 1.00 55.78 35 ILE B C 1
ATOM 2613 O O . ILE B 1 40 ? -7.099 16.551 65.993 1.00 52.41 35 ILE B O 1
ATOM 2618 N N . ARG B 1 41 ? -8.485 16.586 67.765 1.00 57.56 36 ARG B N 1
ATOM 2619 C CA . ARG B 1 41 ? -7.391 16.332 68.699 1.00 55.38 36 ARG B CA 1
ATOM 2620 C C . ARG B 1 41 ? -6.795 14.947 68.471 1.00 51.25 36 ARG B C 1
ATOM 2621 O O . ARG B 1 41 ? -5.569 14.775 68.507 1.00 42.92 36 ARG B O 1
ATOM 2629 N N . GLY B 1 42 ? -7.646 13.948 68.236 1.00 45.13 37 GLY B N 1
ATOM 2630 C CA . GLY B 1 42 ? -7.137 12.626 67.929 1.00 41.63 37 GLY B CA 1
ATOM 2631 C C . GLY B 1 42 ? -6.264 12.624 66.692 1.00 43.68 37 GLY B C 1
ATOM 2632 O O . GLY B 1 42 ? -5.214 11.978 66.664 1.00 44.35 37 GLY B O 1
ATOM 2633 N N . LEU B 1 43 ? -6.674 13.368 65.661 1.00 47.45 38 LEU B N 1
ATOM 2634 C CA . LEU B 1 43 ? -5.853 13.488 64.461 1.00 42.25 38 LEU B CA 1
ATOM 2635 C C . LEU B 1 43 ? -4.496 14.105 64.778 1.00 48.22 38 LEU B C 1
ATOM 2636 O O . LEU B 1 43 ? -3.464 13.643 64.277 1.00 48.34 38 LEU B O 1
ATOM 2641 N N . CYS B 1 44 ? -4.474 15.135 65.628 1.00 47.68 39 CYS B N 1
ATOM 2642 C CA . CYS B 1 44 ? -3.211 15.768 65.988 1.00 42.80 39 CYS B CA 1
ATOM 2643 C C . CYS B 1 44 ? -2.306 14.792 66.721 1.00 48.76 39 CYS B C 1
ATOM 2644 O O . CYS B 1 44 ? -1.129 14.642 66.373 1.00 50.25 39 CYS B O 1
ATOM 2647 N N . LEU B 1 45 ? -2.845 14.120 67.744 1.00 49.49 40 LEU B N 1
ATOM 2648 C CA . LEU B 1 45 ? -2.041 13.210 68.553 1.00 42.84 40 LEU B CA 1
ATOM 2649 C C . LEU B 1 45 ? -1.557 12.019 67.735 1.00 44.34 40 LEU B C 1
ATOM 2650 O O . LEU B 1 45 ? -0.369 11.680 67.754 1.00 44.51 40 LEU B O 1
ATOM 2655 N N . LYS B 1 46 ? -2.460 11.387 66.984 1.00 49.06 41 LYS B N 1
ATOM 2656 C CA . LYS B 1 46 ? -2.082 10.196 66.232 1.00 42.84 41 LYS B CA 1
ATOM 2657 C C . LYS B 1 46 ? -1.015 10.512 65.192 1.00 47.60 41 LYS B C 1
ATOM 2658 O O . LYS B 1 46 ? -0.069 9.736 65.009 1.00 45.37 41 LYS B O 1
ATOM 2664 N N . SER B 1 47 ? -1.156 11.639 64.490 1.00 44.56 42 SER B N 1
ATOM 2665 C CA . SER B 1 47 ? -0.164 12.004 63.482 1.00 48.41 42 SER B CA 1
ATOM 2666 C C . SER B 1 47 ? 1.154 12.404 64.129 1.00 46.92 42 SER B C 1
ATOM 2667 O O . SER B 1 47 ? 2.233 12.078 63.612 1.00 44.22 42 SER B O 1
ATOM 2670 N N . ARG B 1 48 ? 1.081 13.088 65.276 1.00 40.70 43 ARG B N 1
ATOM 2671 C CA . ARG B 1 48 ? 2.288 13.498 65.987 1.00 42.83 43 ARG B CA 1
ATOM 2672 C C . ARG B 1 48 ? 3.160 12.301 66.328 1.00 44.66 43 ARG B C 1
ATOM 2673 O O . ARG B 1 48 ? 4.390 12.364 66.207 1.00 47.64 43 ARG B O 1
ATOM 2681 N N . GLU B 1 49 ? 2.536 11.193 66.729 1.00 41.05 44 GLU B N 1
ATOM 2682 C CA . GLU B 1 49 ? 3.288 9.988 67.051 1.00 39.44 44 GLU B CA 1
ATOM 2683 C C . GLU B 1 49 ? 3.993 9.441 65.815 1.00 41.80 44 GLU B C 1
ATOM 2684 O O . GLU B 1 49 ? 5.151 9.010 65.889 1.00 44.44 44 GLU B O 1
ATOM 2690 N N . ILE B 1 50 ? 3.337 9.507 64.658 1.00 40.38 45 ILE B N 1
ATOM 2691 C CA . ILE B 1 50 ? 3.953 8.985 63.447 1.00 43.40 45 ILE B CA 1
ATOM 2692 C C . ILE B 1 50 ? 5.120 9.867 63.018 1.00 46.10 45 ILE B C 1
ATOM 2693 O O . ILE B 1 50 ? 6.151 9.367 62.553 1.00 44.75 45 ILE B O 1
ATOM 2698 N N . PHE B 1 51 ? 4.977 11.192 63.153 1.00 42.84 46 PHE B N 1
ATOM 2699 C CA . PHE B 1 51 ? 6.091 12.080 62.823 1.00 40.45 46 PHE B CA 1
ATOM 2700 C C . PHE B 1 51 ? 7.318 11.748 63.663 1.00 40.39 46 PHE B C 1
ATOM 2701 O O . PHE B 1 51 ? 8.439 11.687 63.142 1.00 37.66 46 PHE B O 1
ATOM 2709 N N . LEU B 1 52 ? 7.123 11.533 64.970 1.00 38.92 47 LEU B N 1
ATOM 2710 C CA . LEU B 1 52 ? 8.241 11.264 65.869 1.00 38.12 47 LEU B CA 1
ATOM 2711 C C . LEU B 1 52 ? 8.874 9.904 65.615 1.00 43.96 47 LEU B C 1
ATOM 2712 O O . LEU B 1 52 ? 10.056 9.717 65.928 1.00 44.30 47 LEU B O 1
ATOM 2717 N N . SER B 1 53 ? 8.127 8.958 65.050 1.00 41.11 48 SER B N 1
ATOM 2718 C CA . SER B 1 53 ? 8.671 7.644 64.742 1.00 40.47 48 SER B CA 1
ATOM 2719 C C . SER B 1 53 ? 9.340 7.599 63.376 1.00 39.95 48 SER B C 1
ATOM 2720 O O . SER B 1 53 ? 9.847 6.545 62.981 1.00 45.39 48 SER B O 1
ATOM 2723 N N . GLN B 1 54 ? 9.336 8.706 62.638 1.00 43.30 49 GLN B N 1
ATOM 2724 C CA . GLN B 1 54 ? 10.064 8.811 61.385 1.00 41.97 49 GLN B CA 1
ATOM 2725 C C . GLN B 1 54 ? 11.139 9.886 61.511 1.00 36.53 49 GLN B C 1
ATOM 2726 O O . GLN B 1 54 ? 10.982 10.827 62.294 1.00 33.39 49 GLN B O 1
ATOM 2732 N N . PRO B 1 55 ? 12.234 9.779 60.753 1.00 37.47 50 PRO B N 1
ATOM 2733 C CA . PRO B 1 55 ? 13.346 10.726 60.921 1.00 37.25 50 PRO B CA 1
ATOM 2734 C C . PRO B 1 55 ? 12.916 12.167 60.680 1.00 37.05 50 PRO B C 1
ATOM 2735 O O . PRO B 1 55 ? 11.933 12.446 59.990 1.00 37.88 50 PRO B O 1
ATOM 2739 N N . ILE B 1 56 ? 13.672 13.095 61.277 1.00 36.30 51 ILE B N 1
ATOM 2740 C CA . ILE B 1 56 ? 13.420 14.516 61.049 1.00 42.66 51 ILE B CA 1
ATOM 2741 C C . ILE B 1 56 ? 13.977 14.968 59.705 1.00 44.55 51 ILE B C 1
ATOM 2742 O O . ILE B 1 56 ? 13.593 16.031 59.201 1.00 41.78 51 ILE B O 1
ATOM 2747 N N . LEU B 1 57 ? 14.894 14.201 59.131 1.00 41.73 52 LEU B N 1
ATOM 2748 C CA . LEU B 1 57 ? 15.377 14.386 57.770 1.00 45.08 52 LEU B CA 1
ATOM 2749 C C . LEU B 1 57 ? 14.899 13.170 56.985 1.00 40.41 52 LEU B C 1
ATOM 2750 O O . LEU B 1 57 ? 15.525 12.107 57.034 1.00 41.91 52 LEU B O 1
ATOM 2755 N N . LEU B 1 58 ? 13.781 13.330 56.275 1.00 41.00 53 LEU B N 1
ATOM 2756 C CA . LEU B 1 58 ? 13.175 12.212 55.561 1.00 44.17 53 LEU B CA 1
ATOM 2757 C C . LEU B 1 58 ? 14.034 11.781 54.381 1.00 44.19 53 LEU B C 1
ATOM 2758 O O . LEU B 1 58 ? 14.551 12.606 53.623 1.00 45.06 53 LEU B O 1
ATOM 2763 N N . GLU B 1 59 ? 14.153 10.478 54.198 1.00 46.33 54 GLU B N 1
ATOM 2764 C CA . GLU B 1 59 ? 14.866 9.921 53.055 1.00 49.83 54 GLU B CA 1
ATOM 2765 C C . GLU B 1 59 ? 13.848 9.098 52.277 1.00 45.09 54 GLU B C 1
ATOM 2766 O O . GLU B 1 59 ? 13.562 7.951 52.632 1.00 40.61 54 GLU B O 1
ATOM 2772 N N . LEU B 1 60 ? 13.292 9.707 51.231 1.00 46.70 55 LEU B N 1
ATOM 2773 C CA . LEU B 1 60 ? 12.210 9.145 50.442 1.00 45.92 55 LEU B CA 1
ATOM 2774 C C . LEU B 1 60 ? 12.743 8.665 49.102 1.00 53.00 55 LEU B C 1
ATOM 2775 O O . LEU B 1 60 ? 13.783 9.123 48.622 1.00 59.48 55 LEU B O 1
ATOM 2780 N N . GLU B 1 61 ? 12.024 7.717 48.511 1.00 54.75 56 GLU B N 1
ATOM 2781 C CA . GLU B 1 61 ? 12.348 7.210 47.189 1.00 62.57 56 GLU B CA 1
ATOM 2782 C C . GLU B 1 61 ? 11.151 7.390 46.260 1.00 60.95 56 GLU B C 1
ATOM 2783 O O . GLU B 1 61 ? 9.995 7.313 46.687 1.00 65.23 56 GLU B O 1
ATOM 2789 N N . ALA B 1 62 ? 11.446 7.638 44.984 1.00 54.82 57 ALA B N 1
ATOM 2790 C CA . ALA B 1 62 ? 10.420 7.848 43.973 1.00 56.87 57 ALA B CA 1
ATOM 2791 C C . ALA B 1 62 ? 9.630 6.563 43.719 1.00 55.20 57 ALA B C 1
ATOM 2792 O O . ALA B 1 62 ? 10.114 5.462 43.994 1.00 49.93 57 ALA B O 1
ATOM 2794 N N . PRO B 1 63 ? 8.406 6.673 43.163 1.00 55.98 58 PRO B N 1
ATOM 2795 C CA . PRO B 1 63 ? 7.733 7.889 42.687 1.00 55.41 58 PRO B CA 1
ATOM 2796 C C . PRO B 1 63 ? 6.948 8.633 43.757 1.00 56.91 58 PRO B C 1
ATOM 2797 O O . PRO B 1 63 ? 6.322 8.007 44.610 1.00 58.36 58 PRO B O 1
ATOM 2801 N N . LEU B 1 64 ? 6.941 9.961 43.675 1.00 49.46 59 LEU B N 1
ATOM 2802 C CA . LEU B 1 64 ? 6.090 10.760 44.544 1.00 53.57 59 LEU B CA 1
ATOM 2803 C C . LEU B 1 64 ? 5.868 12.119 43.900 1.00 48.06 59 LEU B C 1
ATOM 2804 O O . LEU B 1 64 ? 6.608 12.534 43.006 1.00 52.03 59 LEU B O 1
ATOM 2809 N N . LYS B 1 65 ? 4.828 12.797 44.368 1.00 50.44 60 LYS B N 1
ATOM 2810 C CA . LYS B 1 65 ? 4.423 14.101 43.864 1.00 51.58 60 LYS B CA 1
ATOM 2811 C C . LYS B 1 65 ? 4.633 15.144 44.958 1.00 50.86 60 LYS B C 1
ATOM 2812 O O . LYS B 1 65 ? 4.166 14.967 46.089 1.00 48.14 60 LYS B O 1
ATOM 2818 N N . ILE B 1 66 ? 5.364 16.204 44.628 1.00 42.57 61 ILE B N 1
ATOM 2819 C CA . ILE B 1 66 ? 5.763 17.227 45.589 1.00 44.38 61 ILE B CA 1
ATOM 2820 C C . ILE B 1 66 ? 4.920 18.482 45.383 1.00 42.73 61 ILE B C 1
ATOM 2821 O O . ILE B 1 66 ? 4.803 18.983 44.258 1.00 55.89 61 ILE B O 1
ATOM 2826 N N . CYS B 1 67 ? 4.372 19.021 46.473 1.00 43.31 62 CYS B N 1
ATOM 2827 C CA . CYS B 1 67 ? 3.483 20.174 46.423 1.00 41.38 62 CYS B CA 1
ATOM 2828 C C . CYS B 1 67 ? 4.019 21.317 47.279 1.00 48.60 62 CYS B C 1
ATOM 2829 O O . CYS B 1 67 ? 4.714 21.100 48.278 1.00 44.39 62 CYS B O 1
ATOM 2832 N N . GLY B 1 68 ? 3.688 22.540 46.875 1.00 50.73 63 GLY B N 1
ATOM 2833 C CA . GLY B 1 68 ? 4.047 23.733 47.606 1.00 46.51 63 GLY B CA 1
ATOM 2834 C C . GLY B 1 68 ? 2.938 24.187 48.531 1.00 51.86 63 GLY B C 1
ATOM 2835 O O . GLY B 1 68 ? 2.044 23.416 48.900 1.00 52.77 63 GLY B O 1
ATOM 2836 N N . ASP B 1 69 ? 2.994 25.466 48.905 1.00 48.71 64 ASP B N 1
ATOM 2837 C CA . ASP B 1 69 ? 2.089 25.986 49.920 1.00 43.46 64 ASP B CA 1
ATOM 2838 C C . ASP B 1 69 ? 0.640 25.731 49.526 1.00 46.56 64 ASP B C 1
ATOM 2839 O O . ASP B 1 69 ? 0.294 25.682 48.345 1.00 54.09 64 ASP B O 1
ATOM 2844 N N . ILE B 1 70 ? -0.204 25.540 50.533 1.00 48.49 65 ILE B N 1
ATOM 2845 C CA . ILE B 1 70 ? -1.639 25.413 50.344 1.00 50.42 65 ILE B CA 1
ATOM 2846 C C . ILE B 1 70 ? -2.385 26.602 50.935 1.00 54.62 65 ILE B C 1
ATOM 2847 O O . ILE B 1 70 ? -3.396 27.044 50.384 1.00 55.75 65 ILE B O 1
ATOM 2852 N N . HIS B 1 71 ? -1.885 27.137 52.051 1.00 52.91 66 HIS B N 1
ATOM 2853 C CA . HIS B 1 71 ? -2.407 28.355 52.674 1.00 56.36 66 HIS B CA 1
ATOM 2854 C C . HIS B 1 71 ? -3.900 28.251 52.972 1.00 54.43 66 HIS B C 1
ATOM 2855 O O . HIS B 1 71 ? -4.664 29.198 52.771 1.00 60.14 66 HIS B O 1
ATOM 2862 N N . GLY B 1 72 ? -4.319 27.087 53.462 1.00 53.21 67 GLY B N 1
ATOM 2863 C CA . GLY B 1 72 ? -5.685 26.897 53.893 1.00 50.35 67 GLY B CA 1
ATOM 2864 C C . GLY B 1 72 ? -6.719 26.887 52.793 1.00 56.53 67 GLY B C 1
ATOM 2865 O O . GLY B 1 72 ? -7.916 26.796 53.095 1.00 62.74 67 GLY B O 1
ATOM 2866 N N . GLN B 1 73 ? -6.312 26.985 51.530 1.00 57.83 68 GLN B N 1
ATOM 2867 C CA . GLN B 1 73 ? -7.265 26.986 50.423 1.00 54.74 68 GLN B CA 1
ATOM 2868 C C . GLN B 1 73 ? -7.698 25.543 50.207 1.00 46.74 68 GLN B C 1
ATOM 2869 O O . GLN B 1 73 ? -7.127 24.810 49.403 1.00 60.74 68 GLN B O 1
ATOM 2875 N N . TYR B 1 74 ? -8.727 25.133 50.949 1.00 51.04 69 TYR B N 1
ATOM 2876 C CA . TYR B 1 74 ? -9.075 23.718 51.023 1.00 55.19 69 TYR B CA 1
ATOM 2877 C C . TYR B 1 74 ? -9.547 23.171 49.682 1.00 62.27 69 TYR B C 1
ATOM 2878 O O . TYR B 1 74 ? -9.253 22.018 49.344 1.00 63.48 69 TYR B O 1
ATOM 2887 N N . TYR B 1 75 ? -10.286 23.967 48.904 1.00 66.05 70 TYR B N 1
ATOM 2888 C CA . TYR B 1 75 ? -10.775 23.453 47.629 1.00 63.08 70 TYR B CA 1
ATOM 2889 C C . TYR B 1 75 ? -9.665 23.328 46.598 1.00 61.54 70 TYR B C 1
ATOM 2890 O O . TYR B 1 75 ? -9.765 22.492 45.694 1.00 62.97 70 TYR B O 1
ATOM 2899 N N . ASP B 1 76 ? -8.592 24.104 46.733 1.00 55.61 71 ASP B N 1
ATOM 2900 C CA . ASP B 1 76 ? -7.449 23.904 45.856 1.00 62.20 71 ASP B CA 1
ATOM 2901 C C . ASP B 1 76 ? -6.651 22.666 46.238 1.00 55.46 71 ASP B C 1
ATOM 2902 O O . ASP B 1 76 ? -6.049 22.031 45.368 1.00 61.66 71 ASP B O 1
ATOM 2907 N N . LEU B 1 77 ? -6.636 22.301 47.520 1.00 57.64 72 LEU B N 1
ATOM 2908 C CA . LEU B 1 77 ? -6.042 21.023 47.897 1.00 59.29 72 LEU B CA 1
ATOM 2909 C C . LEU B 1 77 ? -6.840 19.867 47.311 1.00 54.05 72 LEU B C 1
ATOM 2910 O O . LEU B 1 77 ? -6.265 18.909 46.780 1.00 55.34 72 LEU B O 1
ATOM 2915 N N . LEU B 1 78 ? -8.170 19.948 47.388 1.00 59.50 73 LEU B N 1
ATOM 2916 C CA . LEU B 1 78 ? -9.010 18.906 46.806 1.00 62.71 73 LEU B CA 1
ATOM 2917 C C . LEU B 1 78 ? -8.791 18.789 45.305 1.00 64.98 73 LEU B C 1
ATOM 2918 O O . LEU B 1 78 ? -8.688 17.677 44.772 1.00 62.98 73 LEU B O 1
ATOM 2923 N N . ARG B 1 79 ? -8.709 19.920 44.601 1.00 60.59 74 ARG B N 1
ATOM 2924 C CA . ARG B 1 79 ? -8.478 19.840 43.162 1.00 69.74 74 ARG B CA 1
ATOM 2925 C C . ARG B 1 79 ? -7.071 19.334 42.873 1.00 70.18 74 ARG B C 1
ATOM 2926 O O . ARG B 1 79 ? -6.863 18.561 41.930 1.00 72.97 74 ARG B O 1
ATOM 2934 N N . LEU B 1 80 ? -6.102 19.726 43.703 1.00 57.43 75 LEU B N 1
ATOM 2935 C CA . LEU B 1 80 ? -4.749 19.204 43.560 1.00 62.77 75 LEU B CA 1
ATOM 2936 C C . LEU B 1 80 ? -4.748 17.682 43.616 1.00 62.53 75 LEU B C 1
ATOM 2937 O O . LEU B 1 80 ? -4.060 17.022 42.828 1.00 58.42 75 LEU B O 1
ATOM 2942 N N . PHE B 1 81 ? -5.513 17.109 44.547 1.00 62.61 76 PHE B N 1
ATOM 2943 C CA . PHE B 1 81 ? -5.615 15.657 44.621 1.00 66.09 76 PHE B CA 1
ATOM 2944 C C . PHE B 1 81 ? -6.306 15.083 43.392 1.00 59.81 76 PHE B C 1
ATOM 2945 O O . PHE B 1 81 ? -6.040 13.938 43.013 1.00 58.11 76 PHE B O 1
ATOM 2953 N N . GLU B 1 82 ? -7.167 15.869 42.741 1.00 69.38 77 GLU B N 1
ATOM 2954 C CA . GLU B 1 82 ? -7.845 15.390 41.539 1.00 68.78 77 GLU B CA 1
ATOM 2955 C C . GLU B 1 82 ? -6.863 15.231 40.386 1.00 61.58 77 GLU B C 1
ATOM 2956 O O . GLU B 1 82 ? -6.941 14.265 39.618 1.00 52.60 77 GLU B O 1
ATOM 2962 N N . TYR B 1 83 ? -5.922 16.165 40.261 1.00 57.86 78 TYR B N 1
ATOM 2963 C CA . TYR B 1 83 ? -4.931 16.088 39.194 1.00 58.31 78 TYR B CA 1
ATOM 2964 C C . TYR B 1 83 ? -3.921 14.983 39.475 1.00 57.88 78 TYR B C 1
ATOM 2965 O O . TYR B 1 83 ? -3.669 14.126 38.620 1.00 52.33 78 TYR B O 1
ATOM 2974 N N . GLY B 1 84 ? -3.346 14.974 40.682 1.00 60.39 79 GLY B N 1
ATOM 2975 C CA . GLY B 1 84 ? -2.318 14.001 41.006 1.00 53.73 79 GLY B CA 1
ATOM 2976 C C . GLY B 1 84 ? -2.828 12.630 41.389 1.00 54.16 79 GLY B C 1
ATOM 2977 O O . GLY B 1 84 ? -2.072 11.658 41.298 1.00 60.22 79 GLY B O 1
ATOM 2978 N N . GLY B 1 85 ? -4.098 12.519 41.771 1.00 47.93 80 GLY B N 1
ATOM 2979 C CA . GLY B 1 85 ? -4.637 11.258 42.247 1.00 56.20 80 GLY B CA 1
ATOM 2980 C C . GLY B 1 85 ? -4.726 11.205 43.758 1.00 61.09 80 GLY B C 1
ATOM 2981 O O . GLY B 1 85 ? -3.745 11.488 44.452 1.00 66.30 80 GLY B O 1
ATOM 2982 N N . PHE B 1 86 ? -5.892 10.840 44.280 1.00 61.97 81 PHE B N 1
ATOM 2983 C CA . PHE B 1 86 ? -6.077 10.793 45.723 1.00 56.70 81 PHE B CA 1
ATOM 2984 C C . PHE B 1 86 ? -5.277 9.640 46.323 1.00 57.86 81 PHE B C 1
ATOM 2985 O O . PHE B 1 86 ? -5.177 8.569 45.714 1.00 61.87 81 PHE B O 1
ATOM 2993 N N . PRO B 1 87 ? -4.697 9.828 47.504 1.00 56.93 82 PRO B N 1
ATOM 2994 C CA . PRO B 1 87 ? -4.012 8.726 48.185 1.00 54.72 82 PRO B CA 1
ATOM 2995 C C . PRO B 1 87 ? -4.935 7.532 48.339 1.00 52.62 82 PRO B C 1
ATOM 2996 O O . PRO B 1 87 ? -6.133 7.694 48.619 1.00 54.74 82 PRO B O 1
ATOM 3000 N N . PRO B 1 88 ? -4.421 6.307 48.167 1.00 58.08 83 PRO B N 1
ATOM 3001 C CA . PRO B 1 88 ? -3.009 5.962 47.989 1.00 56.26 83 PRO B CA 1
ATOM 3002 C C . PRO B 1 88 ? -2.565 5.806 46.538 1.00 52.22 83 PRO B C 1
ATOM 3003 O O . PRO B 1 88 ? -1.519 5.202 46.300 1.00 53.85 83 PRO B O 1
ATOM 3007 N N . GLU B 1 89 ? -3.336 6.340 45.584 1.00 62.99 84 GLU B N 1
ATOM 3008 C CA . GLU B 1 89 ? -2.998 6.148 44.176 1.00 60.76 84 GLU B CA 1
ATOM 3009 C C . GLU B 1 89 ? -1.671 6.795 43.818 1.00 47.38 84 GLU B C 1
ATOM 3010 O O . GLU B 1 89 ? -1.025 6.368 42.859 1.00 48.24 84 GLU B O 1
ATOM 3016 N N . SER B 1 90 ? -1.245 7.799 44.575 1.00 56.27 85 SER B N 1
ATOM 3017 C CA . SER B 1 90 ? 0.050 8.424 44.379 1.00 60.46 85 SER B CA 1
ATOM 3018 C C . SER B 1 90 ? 0.654 8.733 45.741 1.00 58.89 85 SER B C 1
ATOM 3019 O O . SER B 1 90 ? -0.043 8.788 46.759 1.00 52.34 85 SER B O 1
ATOM 3022 N N . ASN B 1 91 ? 1.968 8.934 45.742 1.00 55.54 86 ASN B N 1
ATOM 3023 C CA . ASN B 1 91 ? 2.716 9.294 46.937 1.00 49.22 86 ASN B CA 1
ATOM 3024 C C . ASN B 1 91 ? 2.926 10.798 46.977 1.00 50.56 86 ASN B C 1
ATOM 3025 O O . ASN B 1 91 ? 3.250 11.416 45.960 1.00 55.41 86 ASN B O 1
ATOM 3030 N N . TYR B 1 92 ? 2.768 11.383 48.157 1.00 46.06 87 TYR B N 1
ATOM 3031 C CA . TYR B 1 92 ? 2.795 12.829 48.282 1.00 48.81 87 TYR B CA 1
ATOM 3032 C C . TYR B 1 92 ? 3.821 13.270 49.312 1.00 45.17 87 TYR B C 1
ATOM 3033 O O . TYR B 1 92 ? 3.971 12.643 50.364 1.00 47.57 87 TYR B O 1
ATOM 3042 N N . LEU B 1 93 ? 4.520 14.358 48.991 1.00 50.35 88 LEU B N 1
ATOM 3043 C CA . LEU B 1 93 ? 5.356 15.098 49.930 1.00 42.07 88 LEU B CA 1
ATOM 3044 C C . LEU B 1 93 ? 4.996 16.577 49.813 1.00 44.78 88 LEU B C 1
ATOM 3045 O O . LEU B 1 93 ? 5.280 17.206 48.789 1.00 45.79 88 LEU B O 1
ATOM 3050 N N . PHE B 1 94 ? 4.357 17.127 50.841 1.00 43.77 89 PHE B N 1
ATOM 3051 C CA . PHE B 1 94 ? 4.059 18.553 50.910 1.00 40.39 89 PHE B CA 1
ATOM 3052 C C . PHE B 1 94 ? 5.198 19.288 51.612 1.00 41.16 89 PHE B C 1
ATOM 3053 O O . PHE B 1 94 ? 5.880 18.733 52.476 1.00 40.46 89 PHE B O 1
ATOM 3061 N N . LEU B 1 95 ? 5.422 20.539 51.212 1.00 39.61 90 LEU B N 1
ATOM 3062 C CA . LEU B 1 95 ? 6.559 21.305 51.709 1.00 43.80 90 LEU B CA 1
ATOM 3063 C C . LEU B 1 95 ? 6.194 22.373 52.743 1.00 46.18 90 LEU B C 1
ATOM 3064 O O . LEU B 1 95 ? 7.051 23.187 53.094 1.00 42.09 90 LEU B O 1
ATOM 3069 N N . GLY B 1 96 ? 4.960 22.419 53.219 1.00 41.82 91 GLY B N 1
ATOM 3070 C CA . GLY B 1 96 ? 4.632 23.240 54.367 1.00 43.19 91 GLY B CA 1
ATOM 3071 C C . GLY B 1 96 ? 3.647 24.345 54.040 1.00 44.21 91 GLY B C 1
ATOM 3072 O O . GLY B 1 96 ? 3.191 24.501 52.908 1.00 53.06 91 GLY B O 1
ATOM 3073 N N . ASP B 1 97 ? 3.341 25.132 55.078 1.00 44.25 92 ASP B N 1
ATOM 3074 C CA . ASP B 1 97 ? 2.353 26.215 55.039 1.00 42.04 92 ASP B CA 1
ATOM 3075 C C . ASP B 1 97 ? 0.985 25.683 54.600 1.00 44.34 92 ASP B C 1
ATOM 3076 O O . ASP B 1 97 ? 0.463 25.996 53.528 1.00 51.31 92 ASP B O 1
ATOM 3081 N N . TYR B 1 98 ? 0.411 24.874 55.490 1.00 44.76 93 TYR B N 1
ATOM 3082 C CA . TYR B 1 98 ? -0.900 24.281 55.281 1.00 40.08 93 TYR B CA 1
ATOM 3083 C C . TYR B 1 98 ? -2.033 25.128 55.826 1.00 48.38 93 TYR B C 1
ATOM 3084 O O . TYR B 1 98 ? -3.172 24.970 55.371 1.00 55.38 93 TYR B O 1
ATOM 3093 N N . VAL B 1 99 ? -1.760 26.001 56.797 1.00 40.53 94 VAL B N 1
ATOM 3094 C CA . VAL B 1 99 ? -2.797 26.811 57.419 1.00 54.53 94 VAL B CA 1
ATOM 3095 C C . VAL B 1 99 ? -2.498 28.291 57.202 1.00 59.48 94 VAL B C 1
ATOM 3096 O O . VAL B 1 99 ? -1.351 28.703 57.001 1.00 54.29 94 VAL B O 1
ATOM 3100 N N . ASP B 1 100 ? -3.567 29.091 57.242 1.00 53.99 95 ASP B N 1
ATOM 3101 C CA . ASP B 1 100 ? -3.496 30.534 57.051 1.00 52.06 95 ASP B CA 1
ATOM 3102 C C . ASP B 1 100 ? -4.847 31.176 57.337 1.00 60.32 95 ASP B C 1
ATOM 3103 O O . ASP B 1 100 ? -5.735 30.547 57.922 1.00 65.95 95 ASP B O 1
ATOM 3108 N N . ARG B 1 101 ? -5.022 32.416 56.893 1.00 64.11 96 ARG B N 1
ATOM 3109 C CA . ARG B 1 101 ? -6.321 33.060 56.952 1.00 67.07 96 ARG B CA 1
ATOM 3110 C C . ARG B 1 101 ? -7.303 32.359 56.015 1.00 62.55 96 ARG B C 1
ATOM 3111 O O . ARG B 1 101 ? -6.944 31.467 55.238 1.00 63.30 96 ARG B O 1
ATOM 3119 N N . GLY B 1 102 ? -8.563 32.769 56.104 1.00 54.91 97 GLY B N 1
ATOM 3120 C CA . GLY B 1 102 ? -9.618 32.048 55.427 1.00 50.91 97 GLY B CA 1
ATOM 3121 C C . GLY B 1 102 ? -10.124 31.013 56.397 1.00 76.51 97 GLY B C 1
ATOM 3122 O O . GLY B 1 102 ? -9.333 30.473 57.179 1.00 87.39 97 GLY B O 1
ATOM 3123 N N . LYS B 1 103 ? -11.419 30.735 56.391 1.00 71.43 98 LYS B N 1
ATOM 3124 C CA . LYS B 1 103 ? -11.969 29.840 57.408 1.00 70.19 98 LYS B CA 1
ATOM 3125 C C . LYS B 1 103 ? -12.091 28.415 56.893 1.00 64.73 98 LYS B C 1
ATOM 3126 O O . LYS B 1 103 ? -13.120 27.761 57.039 1.00 68.02 98 LYS B O 1
ATOM 3132 N N . GLN B 1 104 ? -11.006 27.918 56.283 1.00 60.87 99 GLN B N 1
ATOM 3133 C CA . GLN B 1 104 ? -10.932 26.516 55.891 1.00 63.05 99 GLN B CA 1
ATOM 3134 C C . GLN B 1 104 ? -9.564 25.899 56.171 1.00 62.53 99 GLN B C 1
ATOM 3135 O O . GLN B 1 104 ? -9.224 24.878 55.561 1.00 57.30 99 GLN B O 1
ATOM 3141 N N . SER B 1 105 ? -8.787 26.443 57.110 1.00 60.29 100 SER B N 1
ATOM 3142 C CA . SER B 1 105 ? -7.506 25.813 57.402 1.00 52.78 100 SER B CA 1
ATOM 3143 C C . SER B 1 105 ? -7.699 24.517 58.170 1.00 57.80 100 SER B C 1
ATOM 3144 O O . SER B 1 105 ? -6.917 23.574 57.999 1.00 59.84 100 SER B O 1
ATOM 3147 N N . LEU B 1 106 ? -8.759 24.436 58.978 1.00 49.45 101 LEU B N 1
ATOM 3148 C CA . LEU B 1 106 ? -9.006 23.223 59.749 1.00 58.69 101 LEU B CA 1
ATOM 3149 C C . LEU B 1 106 ? -9.291 22.042 58.831 1.00 57.08 101 LEU B C 1
ATOM 3150 O O . LEU B 1 106 ? -8.727 20.957 59.016 1.00 52.68 101 LEU B O 1
ATOM 3155 N N . GLU B 1 107 ? -10.132 22.241 57.812 1.00 50.44 102 GLU B N 1
ATOM 3156 C CA . GLU B 1 107 ? -10.388 21.170 56.857 1.00 56.17 102 GLU B CA 1
ATOM 3157 C C . GLU B 1 107 ? -9.110 20.776 56.133 1.00 54.63 102 GLU B C 1
ATOM 3158 O O . GLU B 1 107 ? -8.855 19.587 55.910 1.00 47.97 102 GLU B O 1
ATOM 3164 N N . THR B 1 108 ? -8.277 21.763 55.795 1.00 54.85 103 THR B N 1
ATOM 3165 C CA . THR B 1 108 ? -7.029 21.490 55.094 1.00 46.80 103 THR B CA 1
ATOM 3166 C C . THR B 1 108 ? -6.115 20.598 55.923 1.00 47.94 103 THR B C 1
ATOM 3167 O O . THR B 1 108 ? -5.725 19.508 55.487 1.00 54.27 103 THR B O 1
ATOM 3171 N N . ILE B 1 109 ? -5.789 21.031 57.143 1.00 45.15 104 ILE B N 1
ATOM 3172 C CA . ILE B 1 109 ? -4.812 20.301 57.944 1.00 47.97 104 ILE B CA 1
ATOM 3173 C C . ILE B 1 109 ? -5.372 18.947 58.376 1.00 47.34 104 ILE B C 1
ATOM 3174 O O . ILE B 1 109 ? -4.644 17.947 58.401 1.00 46.94 104 ILE B O 1
ATOM 3179 N N . CYS B 1 110 ? -6.676 18.877 58.674 1.00 46.80 105 CYS B N 1
ATOM 3180 C CA . CYS B 1 110 ? -7.271 17.608 59.095 1.00 51.03 105 CYS B CA 1
ATOM 3181 C C . CYS B 1 110 ? -7.201 16.565 57.990 1.00 53.66 105 CYS B C 1
ATOM 3182 O O . CYS B 1 110 ? -6.923 15.388 58.254 1.00 50.42 105 CYS B O 1
ATOM 3185 N N . LEU B 1 111 ? -7.453 16.969 56.746 1.00 49.49 106 LEU B N 1
ATOM 3186 C CA . LEU B 1 111 ? -7.393 15.997 55.665 1.00 47.01 106 LEU B CA 1
ATOM 3187 C C . LEU B 1 111 ? -5.972 15.499 55.471 1.00 47.47 106 LEU B C 1
ATOM 3188 O O . LEU B 1 111 ? -5.746 14.296 55.299 1.00 49.41 106 LEU B O 1
ATOM 3193 N N . LEU B 1 112 ? -4.998 16.402 55.552 1.00 46.98 107 LEU B N 1
ATOM 3194 C CA . LEU B 1 112 ? -3.611 15.993 55.386 1.00 47.15 107 LEU B CA 1
ATOM 3195 C C . LEU B 1 112 ? -3.179 15.079 56.521 1.00 51.91 107 LEU B C 1
ATOM 3196 O O . LEU B 1 112 ? -2.508 14.067 56.286 1.00 52.51 107 LEU B O 1
ATOM 3201 N N . LEU B 1 113 ? -3.577 15.404 57.754 1.00 46.91 108 LEU B N 1
ATOM 3202 C CA . LEU B 1 113 ? -3.243 14.544 58.885 1.00 44.68 108 LEU B CA 1
ATOM 3203 C C . LEU B 1 113 ? -3.931 13.190 58.766 1.00 51.83 108 LEU B C 1
ATOM 3204 O O . LEU B 1 113 ? -3.326 12.153 59.068 1.00 51.75 108 LEU B O 1
ATOM 3209 N N . ALA B 1 114 ? -5.187 13.177 58.311 1.00 53.92 109 ALA B N 1
ATOM 3210 C CA . ALA B 1 114 ? -5.902 11.917 58.145 1.00 42.37 109 ALA B CA 1
ATOM 3211 C C . ALA B 1 114 ? -5.206 11.025 57.126 1.00 40.42 109 ALA B C 1
ATOM 3212 O O . ALA B 1 114 ? -5.049 9.818 57.345 1.00 50.39 109 ALA B O 1
ATOM 3214 N N . TYR B 1 115 ? -4.786 11.594 55.999 1.00 48.90 110 TYR B N 1
ATOM 3215 C CA . TYR B 1 115 ? -4.034 10.803 55.031 1.00 51.97 110 TYR B CA 1
ATOM 3216 C C . TYR B 1 115 ? -2.696 10.361 55.603 1.00 44.83 110 TYR B C 1
ATOM 3217 O O . TYR B 1 115 ? -2.248 9.237 55.351 1.00 49.91 110 TYR B O 1
ATOM 3226 N N . LYS B 1 116 ? -2.059 11.218 56.404 1.00 44.66 111 LYS B N 1
ATOM 3227 C CA . LYS B 1 116 ? -0.796 10.841 57.029 1.00 48.13 111 LYS B CA 1
ATOM 3228 C C . LYS B 1 116 ? -0.977 9.635 57.942 1.00 51.50 111 LYS B C 1
ATOM 3229 O O . LYS B 1 116 ? -0.130 8.735 57.972 1.00 43.97 111 LYS B O 1
ATOM 3235 N N . ILE B 1 117 ? -2.077 9.596 58.694 1.00 46.75 112 ILE B N 1
ATOM 3236 C CA . ILE B 1 117 ? -2.323 8.449 59.558 1.00 50.56 112 ILE B CA 1
ATOM 3237 C C . ILE B 1 117 ? -2.667 7.214 58.731 1.00 51.78 112 ILE B C 1
ATOM 3238 O O . ILE B 1 117 ? -2.182 6.111 59.011 1.00 51.76 112 ILE B O 1
ATOM 3243 N N . LYS B 1 118 ? -3.474 7.377 57.678 1.00 58.24 113 LYS B N 1
ATOM 3244 C CA . LYS B 1 118 ? -3.952 6.205 56.949 1.00 58.58 113 LYS B CA 1
ATOM 3245 C C . LYS B 1 118 ? -2.858 5.591 56.079 1.00 53.43 113 LYS B C 1
ATOM 3246 O O . LYS B 1 118 ? -2.786 4.364 55.941 1.00 54.41 113 LYS B O 1
ATOM 3252 N N . TYR B 1 119 ? -1.987 6.413 55.502 1.00 52.86 114 TYR B N 1
ATOM 3253 C CA . TYR B 1 119 ? -0.923 5.936 54.618 1.00 51.12 114 TYR B CA 1
ATOM 3254 C C . TYR B 1 119 ? 0.402 6.510 55.101 1.00 51.77 114 TYR B C 1
ATOM 3255 O O . TYR B 1 119 ? 1.029 7.324 54.414 1.00 52.61 114 TYR B O 1
ATOM 3264 N N . PRO B 1 120 ? 0.878 6.070 56.272 1.00 56.32 115 PRO B N 1
ATOM 3265 C CA . PRO B 1 120 ? 2.004 6.758 56.921 1.00 46.10 115 PRO B CA 1
ATOM 3266 C C . PRO B 1 120 ? 3.335 6.592 56.217 1.00 44.53 115 PRO B C 1
ATOM 3267 O O . PRO B 1 120 ? 4.282 7.306 56.565 1.00 42.73 115 PRO B O 1
ATOM 3271 N N . GLU B 1 121 ? 3.471 5.663 55.273 1.00 43.40 116 GLU B N 1
ATOM 3272 C CA . GLU B 1 121 ? 4.730 5.547 54.547 1.00 50.87 116 GLU B CA 1
ATOM 3273 C C . GLU B 1 121 ? 4.572 5.824 53.056 1.00 50.91 116 GLU B C 1
ATOM 3274 O O . GLU B 1 121 ? 5.476 5.518 52.271 1.00 44.38 116 GLU B O 1
ATOM 3280 N N . ASN B 1 122 ? 3.453 6.441 52.661 1.00 53.56 117 ASN B N 1
ATOM 3281 C CA . ASN B 1 122 ? 3.233 6.891 51.293 1.00 47.60 117 ASN B CA 1
ATOM 3282 C C . ASN B 1 122 ? 2.722 8.325 51.240 1.00 55.31 117 ASN B C 1
ATOM 3283 O O . ASN B 1 122 ? 2.347 8.798 50.160 1.00 56.85 117 ASN B O 1
ATOM 3288 N N . PHE B 1 123 ? 2.689 9.020 52.375 1.00 48.39 118 PHE B N 1
ATOM 3289 C CA . PHE B 1 123 ? 2.186 10.382 52.466 1.00 39.10 118 PHE B CA 1
ATOM 3290 C C . PHE B 1 123 ? 3.057 11.134 53.460 1.00 45.58 118 PHE B C 1
ATOM 3291 O O . PHE B 1 123 ? 3.322 10.622 54.550 1.00 49.97 118 PHE B O 1
ATOM 3299 N N . PHE B 1 124 ? 3.524 12.327 53.089 1.00 46.17 119 PHE B N 1
ATOM 3300 C CA . PHE B 1 124 ? 4.501 13.029 53.911 1.00 40.50 119 PHE B CA 1
ATOM 3301 C C . PHE B 1 124 ? 4.245 14.530 53.924 1.00 43.43 119 PHE B C 1
ATOM 3302 O O . PHE B 1 124 ? 3.819 15.118 52.927 1.00 45.61 119 PHE B O 1
ATOM 3310 N N . LEU B 1 125 ? 4.526 15.142 55.075 1.00 44.17 120 LEU B N 1
ATOM 3311 C CA . LEU B 1 125 ? 4.326 16.569 55.305 1.00 40.77 120 LEU B CA 1
ATOM 3312 C C . LEU B 1 125 ? 5.595 17.141 55.920 1.00 39.38 120 LEU B C 1
ATOM 3313 O O . LEU B 1 125 ? 6.084 16.618 56.924 1.00 42.31 120 LEU B O 1
ATOM 3318 N N . LEU B 1 126 ? 6.158 18.169 55.292 1.00 40.52 121 LEU B N 1
ATOM 3319 C CA . LEU B 1 126 ? 7.245 18.923 55.896 1.00 40.48 121 LEU B CA 1
ATOM 3320 C C . LEU B 1 126 ? 6.692 20.102 56.700 1.00 42.47 121 LEU B C 1
ATOM 3321 O O . LEU B 1 126 ? 5.504 20.428 56.649 1.00 41.03 121 LEU B O 1
ATOM 3326 N N . ARG B 1 127 ? 7.565 20.737 57.470 1.00 44.60 122 ARG B N 1
ATOM 3327 C CA . ARG B 1 127 ? 7.142 21.854 58.299 1.00 46.55 122 ARG B CA 1
ATOM 3328 C C . ARG B 1 127 ? 7.388 23.158 57.562 1.00 48.06 122 ARG B C 1
ATOM 3329 O O . ARG B 1 127 ? 8.494 23.400 57.066 1.00 49.47 122 ARG B O 1
ATOM 3337 N N . GLY B 1 128 ? 6.360 23.999 57.507 1.00 47.04 123 GLY B N 1
ATOM 3338 C CA . GLY B 1 128 ? 6.500 25.349 57.016 1.00 51.79 123 GLY B CA 1
ATOM 3339 C C . GLY B 1 128 ? 6.495 26.339 58.166 1.00 46.82 123 GLY B C 1
ATOM 3340 O O . GLY B 1 128 ? 6.182 25.998 59.301 1.00 38.57 123 GLY B O 1
ATOM 3341 N N . ASN B 1 129 ? 6.863 27.581 57.846 1.00 45.39 124 ASN B N 1
ATOM 3342 C CA . ASN B 1 129 ? 6.878 28.626 58.863 1.00 50.49 124 ASN B CA 1
ATOM 3343 C C . ASN B 1 129 ? 5.476 28.978 59.353 1.00 49.97 124 ASN B C 1
ATOM 3344 O O . ASN B 1 129 ? 5.339 29.613 60.406 1.00 44.72 124 ASN B O 1
ATOM 3349 N N . HIS B 1 130 ? 4.432 28.575 58.630 1.00 43.37 125 HIS B N 1
ATOM 3350 C CA . HIS B 1 130 ? 3.082 28.753 59.141 1.00 48.16 125 HIS B CA 1
ATOM 3351 C C . HIS B 1 130 ? 2.709 27.705 60.177 1.00 48.75 125 HIS B C 1
ATOM 3352 O O . HIS B 1 130 ? 1.653 27.824 60.806 1.00 50.45 125 HIS B O 1
ATOM 3359 N N . GLU B 1 131 ? 3.540 26.688 60.361 1.00 46.49 126 GLU B N 1
ATOM 3360 C CA . GLU B 1 131 ? 3.318 25.659 61.375 1.00 45.96 126 GLU B CA 1
ATOM 3361 C C . GLU B 1 131 ? 4.191 25.910 62.599 1.00 52.73 126 GLU B C 1
ATOM 3362 O O . GLU B 1 131 ? 4.848 25.009 63.129 1.00 42.32 126 GLU B O 1
ATOM 3368 N N . CYS B 1 132 ? 4.219 27.161 63.044 1.00 47.45 127 CYS B N 1
ATOM 3369 C CA . CYS B 1 132 ? 4.956 27.537 64.236 1.00 50.41 127 CYS B CA 1
ATOM 3370 C C . CYS B 1 132 ? 4.039 27.445 65.452 1.00 49.64 127 CYS B C 1
ATOM 3371 O O . CYS B 1 132 ? 2.837 27.199 65.338 1.00 46.29 127 CYS B O 1
ATOM 3374 N N . ALA B 1 133 ? 4.625 27.647 66.632 1.00 48.62 128 ALA B N 1
ATOM 3375 C CA . ALA B 1 133 ? 3.923 27.483 67.898 1.00 46.02 128 ALA B CA 1
ATOM 3376 C C . ALA B 1 133 ? 3.545 28.810 68.545 1.00 45.85 128 ALA B C 1
ATOM 3377 O O . ALA B 1 133 ? 3.310 28.853 69.758 1.00 50.30 128 ALA B O 1
ATOM 3379 N N . SER B 1 134 ? 3.484 29.890 67.770 1.00 49.18 129 SER B N 1
ATOM 3380 C CA . SER B 1 134 ? 3.135 31.201 68.296 1.00 48.57 129 SER B CA 1
ATOM 3381 C C . SER B 1 134 ? 2.218 31.928 67.322 1.00 50.60 129 SER B C 1
ATOM 3382 O O . SER B 1 134 ? 1.921 31.443 66.226 1.00 57.79 129 SER B O 1
ATOM 3385 N N . ILE B 1 135 ? 1.752 33.100 67.747 1.00 43.56 130 ILE B N 1
ATOM 3386 C CA . ILE B 1 135 ? 1.136 34.056 66.836 1.00 44.04 130 ILE B CA 1
ATOM 3387 C C . ILE B 1 135 ? 2.023 35.294 66.774 1.00 47.64 130 ILE B C 1
ATOM 3388 O O . ILE B 1 135 ? 1.532 36.426 66.762 1.00 52.51 130 ILE B O 1
ATOM 3393 N N . ASN B 1 136 ? 3.342 35.087 66.749 1.00 49.66 131 ASN B N 1
ATOM 3394 C CA . ASN B 1 136 ? 4.256 36.213 66.596 1.00 48.86 131 ASN B CA 1
ATOM 3395 C C . ASN B 1 136 ? 4.154 36.828 65.206 1.00 52.81 131 ASN B C 1
ATOM 3396 O O . ASN B 1 136 ? 4.357 38.037 65.049 1.00 51.04 131 ASN B O 1
ATOM 3401 N N . ARG B 1 137 ? 3.860 36.017 64.183 1.00 62.22 132 ARG B N 1
ATOM 3402 C CA . ARG B 1 137 ? 3.769 36.509 62.815 1.00 55.38 132 ARG B CA 1
ATOM 3403 C C . ARG B 1 137 ? 2.567 35.999 62.031 1.00 47.73 132 ARG B C 1
ATOM 3404 O O . ARG B 1 137 ? 2.321 36.505 60.932 1.00 58.63 132 ARG B O 1
ATOM 3412 N N . ILE B 1 138 ? 1.831 35.016 62.537 1.00 55.06 133 ILE B N 1
ATOM 3413 C CA . ILE B 1 138 ? 0.679 34.439 61.850 1.00 49.56 133 ILE B CA 1
ATOM 3414 C C . ILE B 1 138 ? -0.478 34.420 62.832 1.00 58.39 133 ILE B C 1
ATOM 3415 O O . ILE B 1 138 ? -0.317 33.975 63.973 1.00 64.70 133 ILE B O 1
ATOM 3420 N N . TYR B 1 139 ? -1.640 34.894 62.396 1.00 57.26 134 TYR B N 1
ATOM 3421 C CA . TYR B 1 139 ? -2.811 34.946 63.254 1.00 41.88 134 TYR B CA 1
ATOM 3422 C C . TYR B 1 139 ? -4.013 34.200 62.703 1.00 51.55 134 TYR B C 1
ATOM 3423 O O . TYR B 1 139 ? -4.904 33.849 63.485 1.00 54.22 134 TYR B O 1
ATOM 3432 N N . GLY B 1 140 ? -4.049 33.922 61.397 1.00 52.28 135 GLY B N 1
ATOM 3433 C CA . GLY B 1 140 ? -5.262 33.395 60.791 1.00 51.79 135 GLY B CA 1
ATOM 3434 C C . GLY B 1 140 ? -5.699 32.068 61.381 1.00 55.72 135 GLY B C 1
ATOM 3435 O O . GLY B 1 140 ? -6.866 31.890 61.740 1.00 52.86 135 GLY B O 1
ATOM 3436 N N . PHE B 1 141 ? -4.766 31.117 61.492 1.00 56.28 136 PHE B N 1
ATOM 3437 C CA . PHE B 1 141 ? -5.132 29.786 61.970 1.00 55.22 136 PHE B CA 1
ATOM 3438 C C . PHE B 1 141 ? -5.530 29.819 63.437 1.00 50.87 136 PHE B C 1
ATOM 3439 O O . PHE B 1 141 ? -6.496 29.160 63.838 1.00 52.77 136 PHE B O 1
ATOM 3447 N N . TYR B 1 142 ? -4.795 30.579 64.253 1.00 48.82 137 TYR B N 1
ATOM 3448 C CA . TYR B 1 142 ? -5.202 30.774 65.641 1.00 54.37 137 TYR B CA 1
ATOM 3449 C C . TYR B 1 142 ? -6.607 31.353 65.719 1.00 58.76 137 TYR B C 1
ATOM 3450 O O . TYR B 1 142 ? -7.430 30.906 66.529 1.00 52.91 137 TYR B O 1
ATOM 3459 N N . ASP B 1 143 ? -6.902 32.332 64.857 1.00 61.54 138 ASP B N 1
ATOM 3460 C CA . ASP B 1 143 ? -8.222 32.949 64.822 1.00 54.43 138 ASP B CA 1
ATOM 3461 C C . ASP B 1 143 ? -9.302 31.932 64.454 1.00 52.52 138 ASP B C 1
ATOM 3462 O O . ASP B 1 143 ? -10.385 31.922 65.052 1.00 52.61 138 ASP B O 1
ATOM 3467 N N . GLU B 1 144 ? -9.031 31.070 63.470 1.00 49.43 139 GLU B N 1
ATOM 3468 C CA . GLU B 1 144 ? -10.032 30.081 63.079 1.00 47.74 139 GLU B CA 1
ATOM 3469 C C . GLU B 1 144 ? -10.299 29.088 64.203 1.00 59.84 139 GLU B C 1
ATOM 3470 O O . GLU B 1 144 ? -11.451 28.685 64.420 1.00 56.09 139 GLU B O 1
ATOM 3476 N N . CYS B 1 145 ? -9.252 28.679 64.929 1.00 44.27 140 CYS B N 1
ATOM 3477 C CA . CYS B 1 145 ? -9.431 27.673 65.970 1.00 47.36 140 CYS B CA 1
ATOM 3478 C C . CYS B 1 145 ? -10.334 28.186 67.081 1.00 50.09 140 CYS B C 1
ATOM 3479 O O . CYS B 1 145 ? -11.292 27.513 67.480 1.00 48.71 140 CYS B O 1
ATOM 3482 N N . LYS B 1 146 ? -10.057 29.394 67.578 1.00 51.12 141 LYS B N 1
ATOM 3483 C CA . LYS B 1 146 ? -10.843 29.930 68.684 1.00 57.03 141 LYS B CA 1
ATOM 3484 C C . LYS B 1 146 ? -12.269 30.258 68.258 1.00 61.21 141 LYS B C 1
ATOM 3485 O O . LYS B 1 146 ? -13.184 30.217 69.089 1.00 52.40 141 LYS B O 1
ATOM 3491 N N . ARG B 1 147 ? -12.478 30.589 66.979 1.00 63.79 142 ARG B N 1
ATOM 3492 C CA . ARG B 1 147 ? -13.814 30.939 66.510 1.00 56.82 142 ARG B CA 1
ATOM 3493 C C . ARG B 1 147 ? -14.677 29.703 66.307 1.00 57.91 142 ARG B C 1
ATOM 3494 O O . ARG B 1 147 ? -15.866 29.712 66.639 1.00 69.52 142 ARG B O 1
ATOM 3502 N N . ARG B 1 148 ? -14.095 28.625 65.791 1.00 57.99 143 ARG B N 1
ATOM 3503 C CA . ARG B 1 148 ? -14.854 27.405 65.571 1.00 55.52 143 ARG B CA 1
ATOM 3504 C C . ARG B 1 148 ? -14.785 26.440 66.745 1.00 52.98 143 ARG B C 1
ATOM 3505 O O . ARG B 1 148 ? -15.675 25.594 66.881 1.00 60.46 143 ARG B O 1
ATOM 3513 N N . TYR B 1 149 ? -13.767 26.547 67.598 1.00 54.81 144 TYR B N 1
ATOM 3514 C CA . TYR B 1 149 ? -13.637 25.628 68.725 1.00 61.57 144 TYR B CA 1
ATOM 3515 C C . TYR B 1 149 ? -13.161 26.347 69.982 1.00 55.42 144 TYR B C 1
ATOM 3516 O O . TYR B 1 149 ? -13.953 27.011 70.660 1.00 60.24 144 TYR B O 1
ATOM 3525 N N . ASN B 1 150 ? -11.882 26.210 70.319 1.00 50.38 145 ASN B N 1
ATOM 3526 C CA . ASN B 1 150 ? -11.328 26.938 71.451 1.00 54.76 145 ASN B CA 1
ATOM 3527 C C . ASN B 1 150 ? -9.831 27.114 71.245 1.00 50.21 145 ASN B C 1
ATOM 3528 O O . ASN B 1 150 ? -9.217 26.461 70.399 1.00 53.41 145 ASN B O 1
ATOM 3533 N N . ILE B 1 151 ? -9.246 27.997 72.058 1.00 52.66 146 ILE B N 1
ATOM 3534 C CA . ILE B 1 151 ? -7.821 28.293 71.954 1.00 46.75 146 ILE B CA 1
ATOM 3535 C C . ILE B 1 151 ? -6.988 27.058 72.261 1.00 43.34 146 ILE B C 1
ATOM 3536 O O . ILE B 1 151 ? -5.922 26.855 71.667 1.00 47.53 146 ILE B O 1
ATOM 3541 N N . LYS B 1 152 ? -7.460 26.204 73.171 1.00 48.66 147 LYS B N 1
ATOM 3542 C CA . LYS B 1 152 ? -6.698 25.010 73.522 1.00 54.44 147 LYS B CA 1
ATOM 3543 C C . LYS B 1 152 ? -6.471 24.117 72.308 1.00 55.45 147 LYS B C 1
ATOM 3544 O O . LYS B 1 152 ? -5.386 23.544 72.145 1.00 48.04 147 LYS B O 1
ATOM 3550 N N . LEU B 1 153 ? -7.469 24.009 71.429 1.00 54.54 148 LEU B N 1
ATOM 3551 C CA . LEU B 1 153 ? -7.290 23.196 70.230 1.00 57.08 148 LEU B CA 1
ATOM 3552 C C . LEU B 1 153 ? -6.117 23.704 69.400 1.00 47.63 148 LEU B C 1
ATOM 3553 O O . LEU B 1 153 ? -5.339 22.910 68.858 1.00 44.88 148 LEU B O 1
ATOM 3558 N N . TRP B 1 154 ? -5.966 25.025 69.301 1.00 40.58 149 TRP B N 1
ATOM 3559 C CA . TRP B 1 154 ? -4.791 25.569 68.635 1.00 44.77 149 TRP B CA 1
ATOM 3560 C C . TRP B 1 154 ? -3.522 25.153 69.360 1.00 46.65 149 TRP B C 1
ATOM 3561 O O . TRP B 1 154 ? -2.532 24.764 68.726 1.00 43.50 149 TRP B O 1
ATOM 3572 N N . LYS B 1 155 ? -3.545 25.202 70.696 1.00 46.87 150 LYS B N 1
ATOM 3573 C CA . LYS B 1 155 ? -2.407 24.732 71.475 1.00 45.77 150 LYS B CA 1
ATOM 3574 C C . LYS B 1 155 ? -2.105 23.274 71.149 1.00 49.19 150 LYS B C 1
ATOM 3575 O O . LYS B 1 155 ? -0.947 22.908 70.914 1.00 42.63 150 LYS B O 1
ATOM 3581 N N . THR B 1 156 ? -3.149 22.440 71.082 1.00 44.43 151 THR B N 1
ATOM 3582 C CA . THR B 1 156 ? -2.979 21.050 70.679 1.00 38.07 151 THR B CA 1
ATOM 3583 C C . THR B 1 156 ? -2.356 20.948 69.291 1.00 45.27 151 THR B C 1
ATOM 3584 O O . THR B 1 156 ? -1.545 20.051 69.032 1.00 47.00 151 THR B O 1
ATOM 3588 N N . PHE B 1 157 ? -2.700 21.871 68.388 1.00 41.27 152 PHE B N 1
ATOM 3589 C CA . PHE B 1 157 ? -2.109 21.826 67.055 1.00 38.34 152 PHE B CA 1
ATOM 3590 C C . PHE B 1 157 ? -0.627 22.171 67.095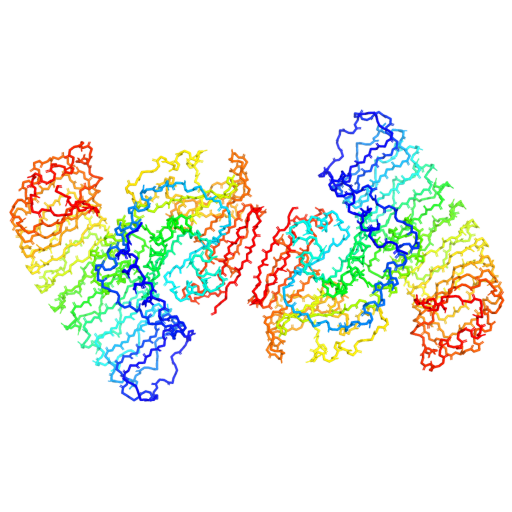 1.00 43.05 152 PHE B C 1
ATOM 3591 O O . PHE B 1 157 ? 0.168 21.602 66.338 1.00 38.39 152 PHE B O 1
ATOM 3599 N N . THR B 1 158 ? -0.233 23.104 67.966 1.00 43.27 153 THR B N 1
ATOM 3600 C CA . THR B 1 158 ? 1.185 23.432 68.076 1.00 44.24 153 THR B CA 1
ATOM 3601 C C . THR B 1 158 ? 1.994 22.233 68.558 1.00 46.72 153 THR B C 1
ATOM 3602 O O . THR B 1 158 ? 3.166 22.088 68.192 1.00 43.41 153 THR B O 1
ATOM 3606 N N . ASP B 1 159 ? 1.388 21.362 69.371 1.00 42.19 154 ASP B N 1
ATOM 3607 C CA . ASP B 1 159 ? 2.058 20.124 69.755 1.00 42.43 154 ASP B CA 1
ATOM 3608 C C . ASP B 1 159 ? 2.325 19.252 68.539 1.00 43.11 154 ASP B C 1
ATOM 3609 O O . ASP B 1 159 ? 3.410 18.676 68.399 1.00 47.71 154 ASP B O 1
ATOM 3614 N N . CYS B 1 160 ? 1.338 19.136 67.651 1.00 47.83 155 CYS B N 1
ATOM 3615 C CA . CYS B 1 160 ? 1.535 18.397 66.412 1.00 38.02 155 CYS B CA 1
ATOM 3616 C C . CYS B 1 160 ? 2.558 19.090 65.516 1.00 41.33 155 CYS B C 1
ATOM 3617 O O . CYS B 1 160 ? 3.531 18.467 65.076 1.00 37.68 155 CYS B O 1
ATOM 3620 N N . PHE B 1 161 ? 2.377 20.395 65.275 1.00 44.06 156 PHE B N 1
ATOM 3621 C CA . PHE B 1 161 ? 3.280 21.135 64.393 1.00 43.91 156 PHE B CA 1
ATOM 3622 C C . PHE B 1 161 ? 4.725 21.051 64.873 1.00 41.15 156 PHE B C 1
ATOM 3623 O O . PHE B 1 161 ? 5.654 21.006 64.058 1.00 38.16 156 PHE B O 1
ATOM 3631 N N . ASN B 1 162 ? 4.938 21.075 66.191 1.00 40.76 157 ASN B N 1
ATOM 3632 C CA . ASN B 1 162 ? 6.293 21.041 66.733 1.00 38.17 157 ASN B CA 1
ATOM 3633 C C . ASN B 1 162 ? 7.018 19.741 66.428 1.00 41.54 157 ASN B C 1
ATOM 3634 O O . ASN B 1 162 ? 8.224 19.658 66.682 1.00 42.61 157 ASN B O 1
ATOM 3639 N N . CYS B 1 163 ? 6.325 18.731 65.898 1.00 38.91 158 CYS B N 1
ATOM 3640 C CA . CYS B 1 163 ? 6.936 17.441 65.606 1.00 41.44 158 CYS B CA 1
ATOM 3641 C C . CYS B 1 163 ? 7.036 17.136 64.115 1.00 45.00 158 CYS B C 1
ATOM 3642 O O . CYS B 1 163 ? 7.506 16.050 63.753 1.00 41.08 158 CYS B O 1
ATOM 3645 N N . LEU B 1 164 ? 6.623 18.060 63.245 1.00 39.18 159 LEU B N 1
ATOM 3646 C CA . LEU B 1 164 ? 6.743 17.850 61.811 1.00 40.07 159 LEU B CA 1
ATOM 3647 C C . LEU B 1 164 ? 8.213 17.741 61.413 1.00 39.76 159 LEU B C 1
ATOM 3648 O O . LEU B 1 164 ? 9.076 18.396 62.004 1.00 39.72 159 LEU B O 1
ATOM 3653 N N . PRO B 1 165 ? 8.529 16.930 60.407 1.00 38.17 160 PRO B N 1
ATOM 3654 C CA . PRO B 1 165 ? 9.906 16.887 59.906 1.00 39.41 160 PRO B CA 1
ATOM 3655 C C . PRO B 1 165 ? 10.270 18.170 59.173 1.00 42.42 160 PRO B C 1
ATOM 3656 O O . PRO B 1 165 ? 9.418 18.980 58.800 1.00 38.77 160 PRO B O 1
ATOM 3660 N N . ILE B 1 166 ? 11.573 18.353 58.975 1.00 43.54 161 ILE B N 1
ATOM 3661 C CA . ILE B 1 166 ? 12.104 19.631 58.541 1.00 39.21 161 ILE B CA 1
ATOM 3662 C C . ILE B 1 166 ? 12.601 19.609 57.099 1.00 44.82 161 ILE B C 1
ATOM 3663 O O . ILE B 1 166 ? 12.493 20.627 56.405 1.00 48.91 161 ILE B O 1
ATOM 3668 N N . ALA B 1 167 ? 13.149 18.491 56.630 1.00 41.37 162 ALA B N 1
ATOM 3669 C CA . ALA B 1 167 ? 13.647 18.399 55.268 1.00 42.80 162 ALA B CA 1
ATOM 3670 C C . ALA B 1 167 ? 13.517 16.959 54.794 1.00 44.14 162 ALA B C 1
ATOM 3671 O O . ALA B 1 167 ? 13.279 16.041 55.581 1.00 44.43 162 ALA B O 1
ATOM 3673 N N . ALA B 1 168 ? 13.673 16.770 53.486 1.00 44.73 163 ALA B N 1
ATOM 3674 C CA . ALA B 1 168 ? 13.605 15.445 52.894 1.00 43.60 163 ALA B CA 1
ATOM 3675 C C . ALA B 1 168 ? 14.538 15.389 51.696 1.00 44.87 163 ALA B C 1
ATOM 3676 O O . ALA B 1 168 ? 14.694 16.372 50.967 1.00 47.62 163 ALA B O 1
ATOM 3678 N N . ILE B 1 169 ? 15.133 14.216 51.485 1.00 49.15 164 ILE B N 1
ATOM 3679 C CA . ILE B 1 169 ? 16.024 13.969 50.355 1.00 43.09 164 ILE B CA 1
ATOM 3680 C C . ILE B 1 169 ? 15.444 12.814 49.550 1.00 49.12 164 ILE B C 1
ATOM 3681 O O . ILE B 1 169 ? 15.320 11.693 50.063 1.00 51.54 164 ILE B O 1
ATOM 3686 N N . VAL B 1 170 ? 15.075 13.089 48.301 1.00 48.16 165 VAL B N 1
ATOM 3687 C CA . VAL B 1 170 ? 14.429 12.104 47.439 1.00 50.50 165 VAL B CA 1
ATOM 3688 C C . VAL B 1 170 ? 15.490 11.397 46.604 1.00 56.28 165 VAL B C 1
ATOM 3689 O O . VAL B 1 170 ? 16.164 12.028 45.782 1.00 56.16 165 VAL B O 1
ATOM 3693 N N . ASP B 1 171 ? 15.625 10.081 46.802 1.00 54.37 166 ASP B N 1
ATOM 3694 C CA . ASP B 1 171 ? 16.549 9.247 46.021 1.00 58.82 166 ASP B CA 1
ATOM 3695 C C . ASP B 1 171 ? 17.957 9.832 45.984 1.00 49.05 166 ASP B C 1
ATOM 3696 O O . ASP B 1 171 ? 18.633 9.804 44.955 1.00 57.01 166 ASP B O 1
ATOM 3701 N N . GLU B 1 172 ? 18.388 10.394 47.109 1.00 52.24 167 GLU B N 1
ATOM 3702 C CA . GLU B 1 172 ? 19.759 10.857 47.298 1.00 44.06 167 GLU B CA 1
ATOM 3703 C C . GLU B 1 172 ? 20.145 11.968 46.329 1.00 52.03 167 GLU B C 1
ATOM 3704 O O . GLU B 1 172 ? 21.334 12.250 46.153 1.00 62.12 167 GLU B O 1
ATOM 3710 N N . LYS B 1 173 ? 19.169 12.626 45.701 1.00 48.51 168 LYS B N 1
ATOM 3711 C CA . LYS B 1 173 ? 19.491 13.655 44.716 1.00 51.95 168 LYS B CA 1
ATOM 3712 C C . LYS B 1 173 ? 18.670 14.930 44.836 1.00 53.63 168 LYS B C 1
ATOM 3713 O O . LYS B 1 173 ? 19.126 15.970 44.346 1.00 54.20 168 LYS B O 1
ATOM 3719 N N . ILE B 1 174 ? 17.502 14.916 45.474 1.00 45.36 169 ILE B N 1
ATOM 3720 C CA . ILE B 1 174 ? 16.631 16.084 45.544 1.00 51.36 169 ILE B CA 1
ATOM 3721 C C . ILE B 1 174 ? 16.457 16.472 47.005 1.00 46.15 169 ILE B C 1
ATOM 3722 O O . ILE B 1 174 ? 15.822 15.744 47.776 1.00 47.95 169 ILE B O 1
ATOM 3727 N N . PHE B 1 175 ? 17.005 17.627 47.381 1.00 50.06 170 PHE B N 1
ATOM 3728 C CA . PHE B 1 175 ? 16.853 18.177 48.722 1.00 43.89 170 PHE B CA 1
ATOM 3729 C C . PHE B 1 175 ? 15.593 19.030 48.784 1.00 41.58 170 PHE B C 1
ATOM 3730 O O . PHE B 1 175 ? 15.401 19.926 47.956 1.00 42.90 170 PHE B O 1
ATOM 3738 N N . CYS B 1 176 ? 14.746 18.761 49.771 1.00 40.81 171 CYS B N 1
ATOM 3739 C CA . CYS B 1 176 ? 13.455 19.422 49.886 1.00 42.04 171 CYS B CA 1
ATOM 3740 C C . CYS B 1 176 ? 13.317 20.051 51.263 1.00 48.18 171 CYS B C 1
ATOM 3741 O O . CYS B 1 176 ? 13.616 19.412 52.276 1.00 45.38 171 CYS B O 1
ATOM 3744 N N . CYS B 1 177 ? 12.888 21.307 51.290 1.00 45.69 172 CYS B N 1
ATOM 3745 C CA . CYS B 1 177 ? 12.525 21.988 52.523 1.00 35.80 172 CYS B CA 1
ATOM 3746 C C . CYS B 1 177 ? 11.602 23.130 52.140 1.00 39.57 172 CYS B C 1
ATOM 3747 O O . CYS B 1 177 ? 11.414 23.426 50.961 1.00 46.13 172 CYS B O 1
ATOM 3750 N N . HIS B 1 178 ? 11.031 23.780 53.150 1.00 50.14 173 HIS B N 1
ATOM 3751 C CA . HIS B 1 178 ? 10.077 24.847 52.871 1.00 43.05 173 HIS B CA 1
ATOM 3752 C C . HIS B 1 178 ? 10.775 26.132 52.428 1.00 53.33 173 HIS B C 1
ATOM 3753 O O . HIS B 1 178 ? 10.458 26.693 51.372 1.00 47.61 173 HIS B O 1
ATOM 3760 N N . GLY B 1 179 ? 11.706 26.629 53.242 1.00 53.94 174 GLY B N 1
ATOM 3761 C CA . GLY B 1 179 ? 12.375 27.881 52.948 1.00 43.85 174 GLY B CA 1
ATOM 3762 C C . GLY B 1 179 ? 13.565 27.725 52.028 1.00 43.88 174 GLY B C 1
ATOM 3763 O O . GLY B 1 179 ? 13.451 27.925 50.818 1.00 51.01 174 GLY B O 1
ATOM 3764 N N . GLY B 1 180 ? 14.707 27.339 52.583 1.00 49.50 175 GLY B N 1
ATOM 3765 C CA . GLY B 1 180 ? 15.907 27.201 51.774 1.00 46.16 175 GLY B CA 1
ATOM 3766 C C . GLY B 1 180 ? 17.127 26.905 52.621 1.00 46.98 175 GLY B C 1
ATOM 3767 O O . GLY B 1 180 ? 17.021 26.348 53.720 1.00 45.29 175 GLY B O 1
ATOM 3768 N N . LEU B 1 181 ? 18.284 27.298 52.097 1.00 48.72 176 LEU B N 1
ATOM 3769 C CA . LEU B 1 181 ? 19.563 26.950 52.692 1.00 50.27 176 LEU B CA 1
ATOM 3770 C C . LEU B 1 181 ? 19.894 27.880 53.856 1.00 48.66 176 LEU B C 1
ATOM 3771 O O . LEU B 1 181 ? 19.267 28.923 54.060 1.00 53.38 176 LEU B O 1
ATOM 3776 N N . SER B 1 182 ? 20.902 27.479 54.628 1.00 50.33 177 SER B N 1
ATOM 3777 C CA . SER B 1 182 ? 21.336 28.187 55.819 1.00 49.73 177 SER B CA 1
ATOM 3778 C C . SER B 1 182 ? 22.843 28.386 55.773 1.00 49.24 177 SER B C 1
ATOM 3779 O O . SER B 1 182 ? 23.576 27.492 55.329 1.00 46.78 177 SER B O 1
ATOM 3782 N N . PRO B 1 183 ? 23.335 29.549 56.202 1.00 52.03 178 PRO B N 1
ATOM 3783 C CA . PRO B 1 183 ? 24.790 29.721 56.318 1.00 51.30 178 PRO B CA 1
ATOM 3784 C C . PRO B 1 183 ? 25.407 28.817 57.364 1.00 57.38 178 PRO B C 1
ATOM 3785 O O . PRO B 1 183 ? 26.627 28.615 57.351 1.00 58.65 178 PRO B O 1
ATOM 3789 N N . ASP B 1 184 ? 24.602 28.253 58.261 1.00 60.17 179 ASP B N 1
ATOM 3790 C CA . ASP B 1 184 ? 25.081 27.312 59.262 1.00 68.66 179 ASP B CA 1
ATOM 3791 C C . ASP B 1 184 ? 25.045 25.859 58.798 1.00 70.33 179 ASP B C 1
ATOM 3792 O O . ASP B 1 184 ? 25.550 24.989 59.517 1.00 74.91 179 ASP B O 1
ATOM 3797 N N . LEU B 1 185 ? 24.481 25.569 57.623 1.00 59.52 180 LEU B N 1
ATOM 3798 C CA . LEU B 1 185 ? 24.294 24.192 57.169 1.00 56.66 180 LEU B CA 1
ATOM 3799 C C . LEU B 1 185 ? 25.544 23.698 56.442 1.00 54.51 180 LEU B C 1
ATOM 3800 O O . LEU B 1 185 ? 25.776 24.054 55.282 1.00 50.95 180 LEU B O 1
ATOM 3805 N N . GLN B 1 186 ? 26.323 22.842 57.109 1.00 54.75 181 GLN B N 1
ATOM 3806 C CA . GLN B 1 186 ? 27.511 22.220 56.534 1.00 54.31 181 GLN B CA 1
ATOM 3807 C C . GLN B 1 186 ? 27.352 20.737 56.251 1.00 57.81 181 GLN B C 1
ATOM 3808 O O . GLN B 1 186 ? 27.953 20.236 55.298 1.00 60.94 181 GLN B O 1
ATOM 3814 N N . SER B 1 187 ? 26.595 20.018 57.072 1.00 57.23 182 SER B N 1
ATOM 3815 C CA . SER B 1 187 ? 26.380 18.594 56.878 1.00 50.85 182 SER B CA 1
ATOM 3816 C C . SER B 1 187 ? 24.926 18.275 57.174 1.00 52.35 182 SER B C 1
ATOM 3817 O O . SER B 1 187 ? 24.274 18.957 57.968 1.00 48.99 182 SER B O 1
ATOM 3820 N N . MET B 1 188 ? 24.427 17.218 56.533 1.00 51.74 183 MET B N 1
ATOM 3821 C CA . MET B 1 188 ? 23.070 16.763 56.808 1.00 46.38 183 MET B CA 1
ATOM 3822 C C . MET B 1 188 ? 22.902 16.389 58.277 1.00 59.02 183 MET B C 1
ATOM 3823 O O . MET B 1 188 ? 21.792 16.465 58.822 1.00 52.59 183 MET B O 1
ATOM 3828 N N . GLU B 1 189 ? 24.001 16.015 58.937 1.00 54.93 184 GLU B N 1
ATOM 3829 C CA . GLU B 1 189 ? 23.937 15.620 60.336 1.00 55.05 184 GLU B CA 1
ATOM 3830 C C . GLU B 1 189 ? 23.352 16.729 61.203 1.00 55.53 184 GLU B C 1
ATOM 3831 O O . GLU B 1 189 ? 22.615 16.457 62.159 1.00 54.81 184 GLU B O 1
ATOM 3837 N N . GLN B 1 190 ? 23.653 17.989 60.878 1.00 44.40 185 GLN B N 1
ATOM 3838 C CA . GLN B 1 190 ? 23.129 19.085 61.682 1.00 42.97 185 GLN B CA 1
ATOM 3839 C C . GLN B 1 190 ? 21.610 19.129 61.641 1.00 49.31 185 GLN B C 1
ATOM 3840 O O . GLN B 1 190 ? 20.974 19.542 62.621 1.00 49.16 185 GLN B O 1
ATOM 3846 N N . ILE B 1 191 ? 21.011 18.751 60.510 1.00 47.85 186 ILE B N 1
ATOM 3847 C CA . ILE B 1 191 ? 19.556 18.655 60.456 1.00 47.41 186 ILE B CA 1
ATOM 3848 C C . ILE B 1 191 ? 19.068 17.500 61.327 1.00 50.38 186 ILE B C 1
ATOM 3849 O O . ILE B 1 191 ? 18.097 17.638 62.083 1.00 47.65 186 ILE B O 1
ATOM 3854 N N . ARG B 1 192 ? 19.754 16.356 61.262 1.00 44.57 187 ARG B N 1
ATOM 3855 C CA . ARG B 1 192 ? 19.367 15.204 62.067 1.00 41.85 187 ARG B CA 1
ATOM 3856 C C . ARG B 1 192 ? 19.502 15.465 63.560 1.00 50.38 187 ARG B C 1
ATOM 3857 O O . ARG B 1 192 ? 18.826 14.801 64.358 1.00 51.55 187 ARG B O 1
ATOM 3865 N N . ARG B 1 193 ? 20.353 16.410 63.956 1.00 42.50 188 ARG B N 1
ATOM 3866 C CA . ARG B 1 193 ? 20.507 16.748 65.363 1.00 43.78 188 ARG B CA 1
ATOM 3867 C C . ARG B 1 193 ? 19.402 17.654 65.886 1.00 43.12 188 ARG B C 1
ATOM 3868 O O . ARG B 1 193 ? 19.334 17.878 67.099 1.00 54.48 188 ARG B O 1
ATOM 3876 N N . ILE B 1 194 ? 18.550 18.198 65.019 1.00 41.49 189 ILE B N 1
ATOM 3877 C CA . ILE B 1 194 ? 17.463 19.040 65.500 1.00 39.22 189 ILE B CA 1
ATOM 3878 C C . ILE B 1 194 ? 16.463 18.179 66.254 1.00 41.71 189 ILE B C 1
ATOM 3879 O O . ILE B 1 194 ? 16.074 17.097 65.795 1.00 43.63 189 ILE B O 1
ATOM 3884 N N . MET B 1 195 ? 16.064 18.641 67.433 1.00 43.96 190 MET B N 1
ATOM 3885 C CA . MET B 1 195 ? 15.288 17.838 68.360 1.00 38.07 190 MET B CA 1
ATOM 3886 C C . MET B 1 195 ? 13.851 18.334 68.429 1.00 42.18 190 MET B C 1
ATOM 3887 O O . MET B 1 195 ? 13.578 19.528 68.280 1.00 44.05 190 MET B O 1
ATOM 3892 N N . ARG B 1 196 ? 12.935 17.395 68.631 1.00 41.30 191 ARG B N 1
ATOM 3893 C CA . ARG B 1 196 ? 11.508 17.656 68.669 1.00 39.65 191 ARG B CA 1
ATOM 3894 C C . ARG B 1 196 ? 10.918 17.126 69.968 1.00 49.51 191 ARG B C 1
ATOM 3895 O O . ARG B 1 196 ? 11.408 16.131 70.513 1.00 49.12 191 ARG B O 1
ATOM 3903 N N . PRO B 1 197 ? 9.859 17.769 70.492 1.00 42.79 192 PRO B N 1
ATOM 3904 C CA . PRO B 1 197 ? 9.216 18.965 69.932 1.00 45.32 192 PRO B CA 1
ATOM 3905 C C . PRO B 1 197 ? 10.052 20.232 70.084 1.00 44.59 192 PRO B C 1
ATOM 3906 O O . PRO B 1 197 ? 10.834 20.359 71.020 1.00 55.22 192 PRO B O 1
ATOM 3910 N N . THR B 1 198 ? 9.897 21.149 69.135 1.00 47.78 193 THR B N 1
ATOM 3911 C CA . THR B 1 198 ? 10.566 22.438 69.175 1.00 39.25 193 THR B CA 1
ATOM 3912 C C . THR B 1 198 ? 9.704 23.438 68.426 1.00 44.87 193 THR B C 1
ATOM 3913 O O . THR B 1 198 ? 8.954 23.067 67.519 1.00 48.28 193 THR B O 1
ATOM 3917 N N . ASP B 1 199 ? 9.797 24.703 68.818 1.00 49.85 194 ASP B N 1
ATOM 3918 C CA . ASP B 1 199 ? 9.207 25.749 68.001 1.00 48.85 194 ASP B CA 1
ATOM 3919 C C . ASP B 1 199 ? 10.239 26.229 66.984 1.00 46.10 194 ASP B C 1
ATOM 3920 O O . ASP B 1 199 ? 11.404 25.821 67.000 1.00 40.90 194 ASP B O 1
ATOM 3925 N N . VAL B 1 200 ? 9.780 27.054 66.049 1.00 49.54 195 VAL B N 1
ATOM 3926 C CA . VAL B 1 200 ? 10.663 27.640 65.048 1.00 48.66 195 VAL B CA 1
ATOM 3927 C C . VAL B 1 200 ? 11.304 28.870 65.673 1.00 49.34 195 VAL B C 1
ATOM 3928 O O . VAL B 1 200 ? 10.591 29.809 66.056 1.00 57.29 195 VAL B O 1
ATOM 3932 N N . PRO B 1 201 ? 12.621 28.893 65.844 1.00 48.34 196 PRO B N 1
ATOM 3933 C CA . PRO B 1 201 ? 13.279 30.107 66.339 1.00 51.36 196 PRO B CA 1
ATOM 3934 C C . PRO B 1 201 ? 13.357 31.172 65.256 1.00 56.90 196 PRO B C 1
ATOM 3935 O O . PRO B 1 201 ? 12.996 30.959 64.096 1.00 53.94 196 PRO B O 1
ATOM 3939 N N . ASP B 1 202 ? 13.820 32.351 65.672 1.00 59.36 197 ASP B N 1
ATOM 3940 C CA . ASP B 1 202 ? 14.122 33.463 64.779 1.00 59.27 197 ASP B CA 1
ATOM 3941 C C . ASP B 1 202 ? 15.575 33.466 64.345 1.00 43.26 197 ASP B C 1
ATOM 3942 O O . ASP B 1 202 ? 16.007 34.398 63.668 1.00 55.61 197 ASP B O 1
ATOM 3947 N N . GLN B 1 203 ? 16.346 32.475 64.770 1.00 47.08 198 GLN B N 1
ATOM 3948 C CA . GLN B 1 203 ? 17.761 32.399 64.460 1.00 51.56 198 GLN B CA 1
ATOM 3949 C C . GLN B 1 203 ? 18.165 30.935 64.390 1.00 53.58 198 GLN B C 1
ATOM 3950 O O . GLN B 1 203 ? 17.705 30.122 65.195 1.00 63.12 198 GLN B O 1
ATOM 3956 N N . GLY B 1 204 ? 19.018 30.608 63.432 1.00 51.15 199 GLY B N 1
ATOM 3957 C CA . GLY B 1 204 ? 19.669 29.314 63.385 1.00 57.32 199 GLY B CA 1
ATOM 3958 C C . GLY B 1 204 ? 19.226 28.472 62.199 1.00 57.39 199 GLY B C 1
ATOM 3959 O O . GLY B 1 204 ? 18.438 28.889 61.348 1.00 52.26 199 GLY B O 1
ATOM 3960 N N . LEU B 1 205 ? 19.772 27.253 62.177 1.00 53.28 200 LEU B N 1
ATOM 3961 C CA . LEU B 1 205 ? 19.557 26.338 61.062 1.00 48.21 200 LEU B CA 1
ATOM 3962 C C . LEU B 1 205 ? 18.073 26.086 60.825 1.00 46.83 200 LEU B C 1
ATOM 3963 O O . LEU B 1 205 ? 17.581 26.216 59.700 1.00 44.52 200 LEU B O 1
ATOM 3968 N N . LEU B 1 206 ? 17.343 25.713 61.876 1.00 49.95 201 LEU B N 1
ATOM 3969 C CA . LEU B 1 206 ? 15.924 25.427 61.711 1.00 48.60 201 LEU B CA 1
ATOM 3970 C C . LEU B 1 206 ? 15.162 26.654 61.228 1.00 52.17 201 LEU B C 1
ATOM 3971 O O . LEU B 1 206 ? 14.197 26.527 60.466 1.00 52.96 201 LEU B O 1
ATOM 3976 N N . CYS B 1 207 ? 15.579 27.849 61.648 1.00 61.65 202 CYS B N 1
ATOM 3977 C CA . CYS B 1 207 ? 14.919 29.056 61.164 1.00 57.60 202 CYS B CA 1
ATOM 3978 C C . CYS B 1 207 ? 15.105 29.218 59.657 1.00 54.05 202 CYS B C 1
ATOM 3979 O O . CYS B 1 207 ? 14.137 29.434 58.918 1.00 47.93 202 CYS B O 1
ATOM 3982 N N . ASP B 1 208 ? 16.345 29.079 59.181 1.00 48.65 203 ASP B N 1
ATOM 3983 C CA . ASP B 1 208 ? 16.634 29.333 57.774 1.00 44.51 203 ASP B CA 1
ATOM 3984 C C . ASP B 1 208 ? 15.987 28.292 56.875 1.00 48.99 203 ASP B C 1
ATOM 3985 O O . ASP B 1 208 ? 15.559 28.608 55.758 1.00 49.43 203 ASP B O 1
ATOM 3990 N N . LEU B 1 209 ? 15.918 27.044 57.336 1.00 53.50 204 LEU B N 1
ATOM 3991 C CA . LEU B 1 209 ? 15.271 26.001 56.551 1.00 47.89 204 LEU B CA 1
ATOM 3992 C C . LEU B 1 209 ? 13.803 26.316 56.291 1.00 49.54 204 LEU B C 1
ATOM 3993 O O . LEU B 1 209 ? 13.218 25.775 55.346 1.00 50.90 204 LEU B O 1
ATOM 3998 N N . LEU B 1 210 ? 13.203 27.201 57.085 1.00 46.83 205 LEU B N 1
ATOM 3999 C CA . LEU B 1 210 ? 11.799 27.543 56.934 1.00 52.58 205 LEU B CA 1
ATOM 4000 C C . LEU B 1 210 ? 11.563 28.966 56.447 1.00 52.69 205 LEU B C 1
ATOM 4001 O O . LEU B 1 210 ? 10.412 29.322 56.172 1.00 47.33 205 LEU B O 1
ATOM 4006 N N . TRP B 1 211 ? 12.609 29.778 56.292 1.00 46.90 206 TRP B N 1
ATOM 4007 C CA . TRP B 1 211 ? 12.371 31.198 56.065 1.00 48.98 206 TRP B CA 1
ATOM 4008 C C . TRP B 1 211 ? 13.179 31.770 54.908 1.00 56.18 206 TRP B C 1
ATOM 4009 O O . TRP B 1 211 ? 12.701 32.677 54.215 1.00 53.92 206 TRP B O 1
ATOM 4020 N N . SER B 1 212 ? 14.381 31.245 54.673 1.00 49.22 207 SER B N 1
ATOM 4021 C CA . SER B 1 212 ? 15.288 31.865 53.717 1.00 50.87 207 SER B CA 1
ATOM 4022 C C . SER B 1 212 ? 14.730 31.782 52.294 1.00 50.63 207 SER B C 1
ATOM 4023 O O . SER B 1 212 ? 13.913 30.918 51.964 1.00 50.80 207 SER B O 1
ATOM 4026 N N . ASP B 1 213 ? 15.192 32.700 51.451 1.00 55.37 208 ASP B N 1
ATOM 4027 C CA . ASP B 1 213 ? 14.778 32.842 50.064 1.00 46.94 208 ASP B CA 1
ATOM 4028 C C . ASP B 1 213 ? 15.989 32.910 49.148 1.00 55.34 208 ASP B C 1
ATOM 4029 O O . ASP B 1 213 ? 17.084 33.299 49.573 1.00 53.53 208 ASP B O 1
ATOM 4034 N N . PRO B 1 214 ? 15.821 32.552 47.875 1.00 59.03 209 PRO B N 1
ATOM 4035 C CA . PRO B 1 214 ? 16.842 32.856 46.868 1.00 55.11 209 PRO B CA 1
ATOM 4036 C C . PRO B 1 214 ? 16.654 34.241 46.257 1.00 50.22 209 PRO B C 1
ATOM 4037 O O . PRO B 1 214 ? 15.564 34.818 46.268 1.00 47.00 209 PRO B O 1
ATOM 4041 N N . ASP B 1 215 ? 17.750 34.765 45.702 1.00 55.65 210 ASP B N 1
ATOM 4042 C CA . ASP B 1 215 ? 17.731 36.082 45.072 1.00 64.54 210 ASP B CA 1
ATOM 4043 C C . ASP B 1 215 ? 18.738 36.127 43.932 1.00 73.47 210 ASP B C 1
ATOM 4044 O O . ASP B 1 215 ? 19.890 35.711 44.098 1.00 63.01 210 ASP B O 1
ATOM 4049 N N . LYS B 1 216 ? 18.291 36.650 42.783 1.00 73.28 211 LYS B N 1
ATOM 4050 C CA . LYS B 1 216 ? 19.161 36.812 41.619 1.00 67.35 211 LYS B CA 1
ATOM 4051 C C . LYS B 1 216 ? 20.338 37.737 41.908 1.00 68.57 211 LYS B C 1
ATOM 4052 O O . LYS B 1 216 ? 21.437 37.531 41.380 1.00 65.96 211 LYS B O 1
ATOM 4054 N N . ASP B 1 217 ? 20.124 38.778 42.719 1.00 81.35 212 ASP B N 1
ATOM 4055 C CA . ASP B 1 217 ? 21.154 39.799 42.904 1.00 81.88 212 ASP B CA 1
ATOM 4056 C C . ASP B 1 217 ? 22.321 39.288 43.746 1.00 82.94 212 ASP B C 1
ATOM 4057 O O . ASP B 1 217 ? 23.487 39.526 43.410 1.00 85.29 212 ASP B O 1
ATOM 4062 N N . VAL B 1 218 ? 22.028 38.579 44.837 1.00 83.38 213 VAL B N 1
ATOM 4063 C CA . VAL B 1 218 ? 23.059 38.174 45.785 1.00 72.10 213 VAL B CA 1
ATOM 4064 C C . VAL B 1 218 ? 23.939 37.084 45.188 1.00 70.32 213 VAL B C 1
ATOM 4065 O O . VAL B 1 218 ? 23.452 36.157 44.527 1.00 79.53 213 VAL B O 1
ATOM 4069 N N . GLN B 1 219 ? 25.248 37.193 45.410 1.00 70.07 214 GLN B N 1
ATOM 4070 C CA . GLN B 1 219 ? 26.167 36.142 44.985 1.00 83.18 214 GLN B CA 1
ATOM 4071 C C . GLN B 1 219 ? 26.420 35.125 46.095 1.00 89.93 214 GLN B C 1
ATOM 4072 O O . GLN B 1 219 ? 26.528 33.923 45.825 1.00 83.63 214 GLN B O 1
ATOM 4074 N N . GLY B 1 220 ? 26.518 35.585 47.342 1.00 83.81 215 GLY B N 1
ATOM 4075 C CA . GLY B 1 220 ? 26.697 34.691 48.471 1.00 59.09 215 GLY B CA 1
ATOM 4076 C C . GLY B 1 220 ? 25.517 34.715 49.420 1.00 61.44 215 GLY B C 1
ATOM 4077 O O . GLY B 1 220 ? 24.443 34.209 49.083 1.00 60.63 215 GLY B O 1
ATOM 4078 N N . TRP B 1 221 ? 25.698 35.278 50.613 1.00 67.97 216 TRP B N 1
ATOM 4079 C CA . TRP B 1 221 ? 24.614 35.452 51.574 1.00 63.35 216 TRP B CA 1
ATOM 4080 C C . TRP B 1 221 ? 24.243 36.926 51.679 1.00 58.54 216 TRP B C 1
ATOM 4081 O O . TRP B 1 221 ? 25.121 37.787 51.793 1.00 70.12 216 TRP B O 1
ATOM 4092 N N . GLY B 1 222 ? 22.940 37.207 51.660 1.00 51.63 217 GLY B N 1
ATOM 4093 C CA . GLY B 1 222 ? 22.440 38.558 51.802 1.00 51.75 217 GLY B CA 1
ATOM 4094 C C . GLY B 1 222 ? 21.363 38.618 52.867 1.00 60.67 217 GLY B C 1
ATOM 4095 O O . GLY B 1 222 ? 21.018 37.612 53.487 1.00 74.24 217 GLY B O 1
ATOM 4096 N N . GLU B 1 223 ? 20.839 39.819 53.064 1.00 58.14 218 GLU B N 1
ATOM 4097 C CA . GLU B 1 223 ? 19.837 40.026 54.095 1.00 68.69 218 GLU B CA 1
ATOM 4098 C C . GLU B 1 223 ? 18.444 39.878 53.487 1.00 71.04 218 GLU B C 1
ATOM 4099 O O . GLU B 1 223 ? 18.244 40.100 52.291 1.00 75.53 218 GLU B O 1
ATOM 4105 N N . ASN B 1 224 ? 17.484 39.470 54.315 1.00 79.43 219 ASN B N 1
ATOM 4106 C CA . ASN B 1 224 ? 16.138 39.137 53.855 1.00 71.30 219 ASN B CA 1
ATOM 4107 C C . ASN B 1 224 ? 15.169 40.261 54.199 1.00 61.24 219 ASN B C 1
ATOM 4108 O O . ASN B 1 224 ? 15.090 40.690 55.355 1.00 70.02 219 ASN B O 1
ATOM 4113 N N . ASP B 1 225 ? 14.413 40.711 53.198 1.00 61.74 220 ASP B N 1
ATOM 4114 C CA . ASP B 1 225 ? 13.412 41.754 53.390 1.00 64.33 220 ASP B CA 1
ATOM 4115 C C . ASP B 1 225 ? 12.225 41.303 54.235 1.00 68.70 220 ASP B C 1
ATOM 4116 O O . ASP B 1 225 ? 11.393 42.142 54.596 1.00 68.64 220 ASP B O 1
ATOM 4121 N N . ARG B 1 226 ? 12.113 40.009 54.550 1.00 70.45 221 ARG B N 1
ATOM 4122 C CA . ARG B 1 226 ? 11.046 39.561 55.440 1.00 68.83 221 ARG B CA 1
ATOM 4123 C C . ARG B 1 226 ? 11.292 39.974 56.886 1.00 69.14 221 ARG B C 1
ATOM 4124 O O . ARG B 1 226 ? 10.352 39.972 57.690 1.00 56.16 221 ARG B O 1
ATOM 4132 N N . GLY B 1 227 ? 12.525 40.323 57.237 1.00 57.68 222 GLY B N 1
ATOM 4133 C CA . GLY B 1 227 ? 12.864 40.583 58.614 1.00 59.29 222 GLY B CA 1
ATOM 4134 C C . GLY B 1 227 ? 13.349 39.366 59.364 1.00 63.61 222 GLY B C 1
ATOM 4135 O O . GLY B 1 227 ? 13.590 39.459 60.572 1.00 74.54 222 GLY B O 1
ATOM 4136 N N . VAL B 1 228 ? 13.498 38.228 58.684 1.00 64.75 223 VAL B N 1
ATOM 4137 C CA . VAL B 1 228 ? 13.897 36.970 59.298 1.00 55.27 223 VAL B CA 1
ATOM 4138 C C . VAL B 1 228 ? 14.895 36.286 58.377 1.00 57.10 223 VAL B C 1
ATOM 4139 O O . VAL B 1 228 ? 14.812 36.397 57.150 1.00 64.92 223 VAL B O 1
ATOM 4143 N N . SER B 1 229 ? 15.829 35.559 58.977 1.00 62.59 224 SER B N 1
ATOM 4144 C CA . SER B 1 229 ? 16.720 34.659 58.233 1.00 62.57 224 SER B CA 1
ATOM 4145 C C . SER B 1 229 ? 17.582 35.474 57.267 1.00 64.17 224 SER B C 1
ATOM 4146 O O . SER B 1 229 ? 17.888 36.647 57.516 1.00 69.85 224 SER B O 1
ATOM 4149 N N . PHE B 1 230 ? 17.976 34.859 56.158 1.00 59.52 225 PHE B N 1
ATOM 4150 C CA . PHE B 1 230 ? 18.868 35.501 55.208 1.00 62.96 225 PHE B CA 1
ATOM 4151 C C . PHE B 1 230 ? 18.353 35.311 53.789 1.00 66.82 225 PHE B C 1
ATOM 4152 O O . PHE B 1 230 ? 17.257 34.783 53.568 1.00 56.00 225 PHE B O 1
ATOM 4160 N N . THR B 1 231 ? 19.145 35.753 52.825 1.00 69.06 226 THR B N 1
ATOM 4161 C CA . THR B 1 231 ? 18.928 35.471 51.419 1.00 58.77 226 THR B CA 1
ATOM 4162 C C . THR B 1 231 ? 20.203 34.860 50.865 1.00 55.54 226 THR B C 1
ATOM 4163 O O . THR B 1 231 ? 21.306 35.272 51.233 1.00 59.85 226 THR B O 1
ATOM 4167 N N . PHE B 1 232 ? 20.055 33.856 50.010 1.00 54.57 227 PHE B N 1
ATOM 4168 C CA . PHE B 1 232 ? 21.194 33.258 49.337 1.00 63.18 227 PHE B CA 1
ATOM 4169 C C . PHE B 1 232 ? 20.991 33.393 47.836 1.00 59.18 227 PHE B C 1
ATOM 4170 O O . PHE B 1 232 ? 19.857 33.448 47.351 1.00 57.73 227 PHE B O 1
ATOM 4178 N N . GLY B 1 233 ? 22.099 33.449 47.103 1.00 54.63 228 GLY B N 1
ATOM 4179 C CA . GLY B 1 233 ? 22.071 33.523 45.665 1.00 67.58 228 GLY B CA 1
ATOM 4180 C C . GLY B 1 233 ? 22.535 32.230 45.029 1.00 70.78 228 GLY B C 1
ATOM 4181 O O . GLY B 1 233 ? 22.686 31.196 45.684 1.00 68.05 228 GLY B O 1
ATOM 4182 N N . ALA B 1 234 ? 22.790 32.309 43.728 1.00 68.01 229 ALA B N 1
ATOM 4183 C CA . ALA B 1 234 ? 23.306 31.158 43.004 1.00 58.56 229 ALA B CA 1
ATOM 4184 C C . ALA B 1 234 ? 24.696 30.848 43.560 1.00 69.82 229 ALA B C 1
ATOM 4185 O O . ALA B 1 234 ? 25.162 31.463 44.527 1.00 81.70 229 ALA B O 1
ATOM 4187 N N . GLU B 1 235 ? 25.370 29.862 42.977 1.00 58.46 230 GLU B N 1
ATOM 4188 C CA . GLU B 1 235 ? 26.697 29.470 43.443 1.00 75.81 230 GLU B CA 1
ATOM 4189 C C . GLU B 1 235 ? 26.628 28.923 44.869 1.00 70.71 230 GLU B C 1
ATOM 4190 O O . GLU B 1 235 ? 27.084 27.803 45.113 1.00 67.38 230 GLU B O 1
ATOM 4196 N N . VAL B 1 236 ? 26.045 29.676 45.812 1.00 65.42 231 VAL B N 1
ATOM 4197 C CA . VAL B 1 236 ? 25.694 29.089 47.106 1.00 63.29 231 VAL B CA 1
ATOM 4198 C C . VAL B 1 236 ? 24.936 27.791 46.876 1.00 63.29 231 VAL B C 1
ATOM 4199 O O . VAL B 1 236 ? 25.261 26.741 47.447 1.00 53.82 231 VAL B O 1
ATOM 4203 N N . VAL B 1 237 ? 23.916 27.856 46.013 1.00 61.74 232 VAL B N 1
ATOM 4204 C CA . VAL B 1 237 ? 23.169 26.672 45.602 1.00 52.70 232 VAL B CA 1
ATOM 4205 C C . VAL B 1 237 ? 24.104 25.657 44.955 1.00 55.64 232 VAL B C 1
ATOM 4206 O O . VAL B 1 237 ? 23.975 24.444 45.164 1.00 53.27 232 VAL B O 1
ATOM 4210 N N . ALA B 1 238 ? 25.040 26.138 44.132 1.00 57.10 233 ALA B N 1
ATOM 4211 C CA . ALA B 1 238 ? 25.940 25.235 43.421 1.00 56.12 233 ALA B CA 1
ATOM 4212 C C . ALA B 1 238 ? 26.912 24.554 44.378 1.00 58.77 233 ALA B C 1
ATOM 4213 O O . ALA B 1 238 ? 27.185 23.355 44.241 1.00 58.03 233 ALA B O 1
ATOM 4215 N N . LYS B 1 239 ? 27.457 25.302 45.344 1.00 56.93 234 LYS B N 1
ATOM 4216 C CA . LYS B 1 239 ? 28.364 24.688 46.309 1.00 58.72 234 LYS B CA 1
ATOM 4217 C C . LYS B 1 239 ? 27.648 23.610 47.105 1.00 65.03 234 LYS B C 1
ATOM 4218 O O . LYS B 1 239 ? 28.221 22.549 47.388 1.00 60.83 234 LYS B O 1
ATOM 4224 N N . PHE B 1 240 ? 26.385 23.860 47.461 1.00 57.40 235 PHE B N 1
ATOM 4225 C CA . PHE B 1 240 ? 25.640 22.895 48.259 1.00 52.37 235 PHE B CA 1
ATOM 4226 C C . PHE B 1 240 ? 25.412 21.603 47.484 1.00 59.40 235 PHE B C 1
ATOM 4227 O O . PHE B 1 240 ? 25.624 20.510 48.020 1.00 67.04 235 PHE B O 1
ATOM 4235 N N . LEU B 1 241 ? 25.019 21.702 46.211 1.00 55.12 236 LEU B N 1
ATOM 4236 C CA . LEU B 1 241 ? 24.780 20.492 45.429 1.00 57.92 236 LEU B CA 1
ATOM 4237 C C . LEU B 1 241 ? 26.075 19.743 45.131 1.00 62.30 236 LEU B C 1
ATOM 4238 O O . LEU B 1 241 ? 26.068 18.509 45.033 1.00 58.05 236 LEU B O 1
ATOM 4243 N N . HIS B 1 242 ? 27.189 20.458 44.968 1.00 59.52 237 HIS B N 1
ATOM 4244 C CA . HIS B 1 242 ? 28.450 19.767 44.732 1.00 54.03 237 HIS B CA 1
ATOM 4245 C C . HIS B 1 242 ? 28.970 19.130 46.010 1.00 66.76 237 HIS B C 1
ATOM 4246 O O . HIS B 1 242 ? 29.538 18.032 45.977 1.00 67.89 237 HIS B O 1
ATOM 4253 N N . LYS B 1 243 ? 28.792 19.808 47.147 1.00 66.81 238 LYS B N 1
ATOM 4254 C CA . LYS B 1 243 ? 29.316 19.289 48.405 1.00 63.00 238 LYS B CA 1
ATOM 4255 C C . LYS B 1 243 ? 28.617 17.999 48.809 1.00 59.58 238 LYS B C 1
ATOM 4256 O O . LYS B 1 243 ? 29.253 17.086 49.348 1.00 71.91 238 LYS B O 1
ATOM 4262 N N . HIS B 1 244 ? 27.318 17.890 48.535 1.00 57.94 239 HIS B N 1
ATOM 4263 C CA . HIS B 1 244 ? 26.526 16.749 48.976 1.00 59.75 239 HIS B CA 1
ATOM 4264 C C . HIS B 1 244 ? 26.082 15.838 47.833 1.00 66.34 239 HIS B C 1
ATOM 4265 O O . HIS B 1 244 ? 25.266 14.937 48.062 1.00 63.56 239 HIS B O 1
ATOM 4272 N N . ASP B 1 245 ? 26.602 16.039 46.620 1.00 67.22 240 ASP B N 1
ATOM 4273 C CA . ASP B 1 245 ? 26.293 15.199 45.459 1.00 57.48 240 ASP B CA 1
ATOM 4274 C C . ASP B 1 245 ? 24.781 15.101 45.237 1.00 59.10 240 ASP B C 1
ATOM 4275 O O . ASP B 1 245 ? 24.191 14.020 45.200 1.00 57.82 240 ASP B O 1
ATOM 4280 N N . LEU B 1 246 ? 24.161 16.264 45.083 1.00 52.45 241 LEU B N 1
ATOM 4281 C CA . LEU B 1 246 ? 22.740 16.387 44.800 1.00 50.61 241 LEU B CA 1
ATOM 4282 C C . LEU B 1 246 ? 22.545 17.076 43.457 1.00 55.77 241 LEU B C 1
ATOM 4283 O O . LEU B 1 246 ? 23.456 17.708 42.913 1.00 50.41 241 LEU B O 1
ATOM 4288 N N . ASP B 1 247 ? 21.320 16.973 42.940 1.00 52.21 242 ASP B N 1
ATOM 4289 C CA . ASP B 1 247 ? 20.992 17.529 41.640 1.00 47.21 242 ASP B CA 1
ATOM 4290 C C . ASP B 1 247 ? 20.079 18.742 41.706 1.00 50.30 242 ASP B C 1
ATOM 4291 O O . ASP B 1 247 ? 20.126 19.577 40.798 1.00 58.96 242 ASP B O 1
ATOM 4296 N N . LEU B 1 248 ? 19.295 18.891 42.766 1.00 45.41 243 LEU B N 1
ATOM 4297 C CA . LEU B 1 248 ? 18.258 19.908 42.768 1.00 54.48 243 LEU B CA 1
ATOM 4298 C C . LEU B 1 248 ? 17.835 20.204 44.198 1.00 53.49 243 LEU B C 1
ATOM 4299 O O . LEU B 1 248 ? 17.786 19.300 45.035 1.00 51.40 243 LEU B O 1
ATOM 4304 N N . ILE B 1 249 ? 17.524 21.469 44.465 1.00 40.91 244 ILE B N 1
ATOM 4305 C CA . ILE B 1 249 ? 16.835 21.869 45.681 1.00 43.39 244 ILE B CA 1
ATOM 4306 C C . ILE B 1 249 ? 15.401 22.214 45.314 1.00 49.22 244 ILE B C 1
ATOM 4307 O O . ILE B 1 249 ? 15.159 23.057 44.440 1.00 49.91 244 ILE B O 1
ATOM 4312 N N . CYS B 1 250 ? 14.455 21.570 45.985 1.00 44.45 245 CYS B N 1
ATOM 4313 C CA . CYS B 1 250 ? 13.037 21.777 45.742 1.00 41.76 245 CYS B CA 1
ATOM 4314 C C . CYS B 1 250 ? 12.419 22.406 46.985 1.00 46.18 245 CYS B C 1
ATOM 4315 O O . CYS B 1 250 ? 12.440 21.810 48.069 1.00 51.49 245 CYS B O 1
ATOM 4318 N N . ARG B 1 251 ? 11.878 23.607 46.825 1.00 42.47 246 ARG B N 1
ATOM 4319 C CA . ARG B 1 251 ? 11.467 24.441 47.942 1.00 43.05 246 ARG B CA 1
ATOM 4320 C C . ARG B 1 251 ? 10.144 25.104 47.594 1.00 46.16 246 ARG B C 1
ATOM 4321 O O . ARG B 1 251 ? 9.684 25.066 46.450 1.00 43.60 246 ARG B O 1
ATOM 4329 N N . ALA B 1 252 ? 9.542 25.740 48.593 1.00 45.53 247 ALA B N 1
ATOM 4330 C CA . ALA B 1 252 ? 8.300 26.467 48.371 1.00 50.24 247 ALA B CA 1
ATOM 4331 C C . ALA B 1 252 ? 8.436 27.899 48.875 1.00 47.51 247 ALA B C 1
ATOM 4332 O O . ALA B 1 252 ? 9.404 28.586 48.531 1.00 43.26 247 ALA B O 1
ATOM 4334 N N . HIS B 1 253 ? 7.450 28.358 49.652 1.00 44.51 248 HIS B N 1
ATOM 4335 C CA . HIS B 1 253 ? 7.564 29.539 50.505 1.00 51.57 248 HIS B CA 1
ATOM 4336 C C . HIS B 1 253 ? 7.335 30.863 49.779 1.00 57.71 248 HIS B C 1
ATOM 4337 O O . HIS B 1 253 ? 7.004 31.866 50.419 1.00 63.69 248 HIS B O 1
ATOM 4344 N N . GLN B 1 254 ? 7.485 30.897 48.460 1.00 51.54 249 GLN B N 1
ATOM 4345 C CA . GLN B 1 254 ? 7.295 32.126 47.703 1.00 43.61 249 GLN B CA 1
ATOM 4346 C C . GLN B 1 254 ? 6.251 31.942 46.616 1.00 45.82 249 GLN B C 1
ATOM 4347 O O . GLN B 1 254 ? 6.261 30.942 45.891 1.00 53.21 249 GLN B O 1
ATOM 4353 N N . VAL B 1 255 ? 5.370 32.934 46.490 1.00 46.19 250 VAL B N 1
ATOM 4354 C CA . VAL B 1 255 ? 4.395 32.932 45.408 1.00 53.07 250 VAL B CA 1
ATOM 4355 C C . VAL B 1 255 ? 5.120 33.188 44.095 1.00 53.49 250 VAL B C 1
ATOM 4356 O O . VAL B 1 255 ? 5.948 34.103 43.994 1.00 52.50 250 VAL B O 1
ATOM 4360 N N . VAL B 1 256 ? 4.841 32.357 43.094 1.00 54.74 251 VAL B N 1
ATOM 4361 C CA . VAL B 1 256 ? 5.374 32.535 41.751 1.00 46.50 251 VAL B CA 1
ATOM 4362 C C . VAL B 1 256 ? 4.226 32.471 40.753 1.00 60.37 251 VAL B C 1
ATOM 4363 O O . VAL B 1 256 ? 3.195 31.836 41.004 1.00 52.41 251 VAL B O 1
ATOM 4367 N N . GLU B 1 257 ? 4.417 33.147 39.613 1.00 64.45 252 GLU B N 1
ATOM 4368 C CA . GLU B 1 257 ? 3.359 33.321 38.616 1.00 65.29 252 GLU B CA 1
ATOM 4369 C C . GLU B 1 257 ? 2.767 31.991 38.156 1.00 59.04 252 GLU B C 1
ATOM 4370 O O . GLU B 1 257 ? 1.549 31.785 38.208 1.00 60.08 252 GLU B O 1
ATOM 4376 N N . ASP B 1 258 ? 3.615 31.093 37.659 1.00 48.68 253 ASP B N 1
ATOM 4377 C CA . ASP B 1 258 ? 3.161 29.852 37.050 1.00 56.19 253 ASP B CA 1
ATOM 4378 C C . ASP B 1 258 ? 3.109 28.694 38.044 1.00 60.56 253 ASP B C 1
ATOM 4379 O O . ASP B 1 258 ? 3.018 27.534 37.629 1.00 59.07 253 ASP B O 1
ATOM 4384 N N . GLY B 1 259 ? 3.146 28.987 39.341 1.00 61.36 254 GLY B N 1
ATOM 4385 C CA . GLY B 1 259 ? 3.161 27.966 40.367 1.00 50.48 254 GLY B CA 1
ATOM 4386 C C . GLY B 1 259 ? 4.527 27.354 40.591 1.00 51.46 254 GLY B C 1
ATOM 4387 O O . GLY B 1 259 ? 4.824 26.893 41.695 1.00 50.76 254 GLY B O 1
ATOM 4388 N N . TYR B 1 260 ? 5.366 27.325 39.557 1.00 54.87 255 TYR B N 1
ATOM 4389 C CA . TYR B 1 260 ? 6.736 26.856 39.704 1.00 55.68 255 TYR B CA 1
ATOM 4390 C C . TYR B 1 260 ? 7.675 27.807 38.980 1.00 55.18 255 TYR B C 1
ATOM 4391 O O . TYR B 1 260 ? 7.281 28.490 38.034 1.00 64.51 255 TYR B O 1
ATOM 4400 N N . GLU B 1 261 ? 8.923 27.843 39.440 1.00 47.16 256 GLU B N 1
ATOM 4401 C CA . GLU B 1 261 ? 9.916 28.758 38.896 1.00 43.54 256 GLU B CA 1
ATOM 4402 C C . GLU B 1 261 ? 11.306 28.262 39.252 1.00 47.17 256 GLU B C 1
ATOM 4403 O O . GLU B 1 261 ? 11.570 27.933 40.412 1.00 46.85 256 GLU B O 1
ATOM 4409 N N . PHE B 1 262 ? 12.190 28.238 38.264 1.00 43.81 257 PHE B N 1
ATOM 4410 C CA . PHE B 1 262 ? 13.547 27.765 38.461 1.00 38.19 257 PHE B CA 1
ATOM 4411 C C . PHE B 1 262 ? 14.460 28.901 38.903 1.00 44.98 257 PHE B C 1
ATOM 4412 O O . PHE B 1 262 ? 14.106 30.081 38.858 1.00 44.33 257 PHE B O 1
ATOM 4420 N N . PHE B 1 263 ? 15.634 28.513 39.389 1.00 41.96 258 PHE B N 1
ATOM 4421 C CA . PHE B 1 263 ? 16.618 29.434 39.927 1.00 35.86 258 PHE B CA 1
ATOM 4422 C C . PHE B 1 263 ? 17.998 28.827 39.716 1.00 46.54 258 PHE B C 1
ATOM 4423 O O . PHE B 1 263 ? 18.158 27.603 39.729 1.00 47.69 258 PHE B O 1
ATOM 4431 N N . ALA B 1 264 ? 18.979 29.692 39.464 1.00 48.76 259 ALA B N 1
ATOM 4432 C CA . ALA B 1 264 ? 20.382 29.296 39.349 1.00 51.59 259 ALA B CA 1
ATOM 4433 C C . ALA B 1 264 ? 20.566 28.190 38.315 1.00 54.12 259 ALA B C 1
ATOM 4434 O O . ALA B 1 264 ? 21.090 27.112 38.601 1.00 63.51 259 ALA B O 1
ATOM 4436 N N . LYS B 1 265 ? 20.119 28.482 37.095 1.00 61.39 260 LYS B N 1
ATOM 4437 C CA . LYS B 1 265 ? 20.257 27.564 35.967 1.00 65.06 260 LYS B CA 1
ATOM 4438 C C . LYS B 1 265 ? 19.615 26.214 36.283 1.00 57.82 260 LYS B C 1
ATOM 4439 O O . LYS B 1 265 ? 20.197 25.147 36.065 1.00 49.31 260 LYS B O 1
ATOM 4445 N N . ARG B 1 266 ? 18.396 26.282 36.822 1.00 64.57 261 ARG B N 1
ATOM 4446 C CA . ARG B 1 266 ? 17.558 25.110 37.073 1.00 62.62 261 ARG B CA 1
ATOM 4447 C C . ARG B 1 266 ? 18.162 24.172 38.110 1.00 57.91 261 ARG B C 1
ATOM 4448 O O . ARG B 1 266 ? 17.870 22.973 38.120 1.00 61.94 261 ARG B O 1
ATOM 4456 N N . GLN B 1 267 ? 19.007 24.703 38.991 1.00 47.93 262 GLN B N 1
ATOM 4457 C CA . GLN B 1 267 ? 19.511 23.911 40.100 1.00 46.23 262 GLN B CA 1
ATOM 4458 C C . GLN B 1 267 ? 18.627 24.005 41.335 1.00 48.78 262 GLN B C 1
ATOM 4459 O O . GLN B 1 267 ? 18.731 23.154 42.224 1.00 46.69 262 GLN B O 1
ATOM 4465 N N . LEU B 1 268 ? 17.756 25.006 41.399 1.00 45.85 263 LEU B N 1
ATOM 4466 C CA . LEU B 1 268 ? 16.740 25.128 42.431 1.00 42.40 263 LEU B CA 1
ATOM 4467 C C . LEU B 1 268 ? 15.397 25.408 41.767 1.00 44.03 263 LEU B C 1
ATOM 4468 O O . LEU B 1 268 ? 15.332 26.023 40.701 1.00 47.85 263 LEU B O 1
ATOM 4473 N N . VAL B 1 269 ? 14.320 24.948 42.393 1.00 42.01 264 VAL B N 1
ATOM 4474 C CA . VAL B 1 269 ? 12.979 25.237 41.900 1.00 42.00 264 VAL B CA 1
ATOM 4475 C C . VAL B 1 269 ? 12.092 25.615 43.074 1.00 47.22 264 VAL B C 1
ATOM 4476 O O . VAL B 1 269 ? 12.195 25.035 44.160 1.00 47.39 264 VAL B O 1
ATOM 4480 N N . THR B 1 270 ? 11.233 26.604 42.858 1.00 47.10 265 THR B N 1
ATOM 4481 C CA . THR B 1 270 ? 10.247 27.025 43.840 1.00 43.26 265 THR B CA 1
ATOM 4482 C C . THR B 1 270 ? 8.883 26.513 43.409 1.00 44.59 265 THR B C 1
ATOM 4483 O O . THR B 1 270 ? 8.472 26.722 42.264 1.00 50.33 265 THR B O 1
ATOM 4487 N N . LEU B 1 271 ? 8.184 25.849 44.321 1.00 49.45 266 LEU B N 1
ATOM 4488 C CA . LEU B 1 271 ? 6.852 25.328 44.058 1.00 40.65 266 LEU B CA 1
ATOM 4489 C C . LEU B 1 271 ? 5.852 26.062 44.937 1.00 47.42 266 LEU B C 1
ATOM 4490 O O . LEU B 1 271 ? 6.144 26.385 46.090 1.00 49.65 266 LEU B O 1
ATOM 4495 N N . PHE B 1 272 ? 4.683 26.338 44.380 1.00 45.57 267 PHE B N 1
ATOM 4496 C CA . PHE B 1 272 ? 3.624 27.025 45.104 1.00 40.71 267 PHE B CA 1
ATOM 4497 C C . PHE B 1 272 ? 2.310 26.443 44.620 1.00 49.46 267 PHE B C 1
ATOM 4498 O O . PHE B 1 272 ? 1.999 26.537 43.432 1.00 62.17 267 PHE B O 1
ATOM 4506 N N . SER B 1 273 ? 1.538 25.841 45.516 1.00 43.37 268 SER B N 1
ATOM 4507 C CA . SER B 1 273 ? 0.376 25.080 45.087 1.00 43.98 268 SER B CA 1
ATOM 4508 C C . SER B 1 273 ? -0.933 25.735 45.494 1.00 49.78 268 SER B C 1
ATOM 4509 O O . SER B 1 273 ? -1.964 25.059 45.551 1.00 56.52 268 SER B O 1
ATOM 4512 N N . ALA B 1 274 ? -0.916 27.042 45.760 1.00 56.47 269 ALA B N 1
ATOM 4513 C CA . ALA B 1 274 ? -2.120 27.783 46.126 1.00 60.61 269 ALA B CA 1
ATOM 4514 C C . ALA B 1 274 ? -2.465 28.770 45.019 1.00 71.28 269 ALA B C 1
ATOM 4515 O O . ALA B 1 274 ? -1.854 29.847 44.934 1.00 65.56 269 ALA B O 1
ATOM 4517 N N . PRO B 1 275 ? -3.412 28.447 44.141 1.00 73.88 270 PRO B N 1
ATOM 4518 C CA . PRO B 1 275 ? -3.752 29.372 43.056 1.00 61.43 270 PRO B CA 1
ATOM 4519 C C . PRO B 1 275 ? -4.426 30.625 43.587 1.00 68.23 270 PRO B C 1
ATOM 4520 O O . PRO B 1 275 ? -5.315 30.558 44.439 1.00 68.52 270 PRO B O 1
ATOM 4524 N N . ASN B 1 276 ? -4.030 31.768 43.032 1.00 68.46 271 ASN B N 1
ATOM 4525 C CA . ASN B 1 276 ? -4.534 33.079 43.438 1.00 82.80 271 ASN B CA 1
ATOM 4526 C C . ASN B 1 276 ? -4.518 33.236 44.958 1.00 88.05 271 ASN B C 1
ATOM 4527 O O . ASN B 1 276 ? -5.556 33.297 45.619 1.00 82.84 271 ASN B O 1
ATOM 4532 N N . TYR B 1 277 ? -3.302 33.286 45.497 1.00 80.89 272 TYR B N 1
ATOM 4533 C CA . TYR B 1 277 ? -3.153 33.476 46.931 1.00 93.44 272 TYR B CA 1
ATOM 4534 C C . TYR B 1 277 ? -3.867 34.759 47.335 1.00 96.22 272 TYR B C 1
ATOM 4535 O O . TYR B 1 277 ? -3.680 35.810 46.713 1.00 97.97 272 TYR B O 1
ATOM 4544 N N . CYS B 1 278 ? -4.727 34.647 48.349 1.00 90.89 273 CYS B N 1
ATOM 4545 C CA . CYS B 1 278 ? -5.581 35.738 48.812 1.00 108.80 273 CYS B CA 1
ATOM 4546 C C . CYS B 1 278 ? -6.608 36.125 47.750 1.00 114.10 273 CYS B C 1
ATOM 4547 O O . CYS B 1 278 ? -7.810 35.904 47.930 1.00 106.85 273 CYS B O 1
ATOM 4550 N N . GLY B 1 279 ? -6.141 36.702 46.642 1.00 118.67 274 GLY B N 1
ATOM 4551 C CA . GLY B 1 279 ? -7.001 37.218 45.592 1.00 109.33 274 GLY B CA 1
ATOM 4552 C C . GLY B 1 279 ? -6.290 38.367 44.910 1.00 111.74 274 GLY B C 1
ATOM 4553 O O . GLY B 1 279 ? -6.471 38.640 43.719 1.00 108.99 274 GLY B O 1
ATOM 4554 N N . GLU B 1 280 ? -5.459 39.039 45.708 1.00 112.23 275 GLU B N 1
ATOM 4555 C CA . GLU B 1 280 ? -4.693 40.201 45.273 1.00 115.23 275 GLU B CA 1
ATOM 4556 C C . GLU B 1 280 ? -3.642 39.841 44.226 1.00 121.23 275 GLU B C 1
ATOM 4557 O O . GLU B 1 280 ? -3.273 40.686 43.401 1.00 117.15 275 GLU B O 1
ATOM 4563 N N . PHE B 1 281 ? -3.155 38.604 44.240 1.00 124.80 276 PHE B N 1
ATOM 4564 C CA . PHE B 1 281 ? -2.254 38.081 43.225 1.00 112.46 276 PHE B CA 1
ATOM 4565 C C . PHE B 1 281 ? -3.062 37.467 42.086 1.00 105.12 276 PHE B C 1
ATOM 4566 O O . PHE B 1 281 ? -4.275 37.268 42.187 1.00 107.45 276 PHE B O 1
ATOM 4574 N N . ASP B 1 282 ? -2.378 37.165 40.981 1.00 94.75 277 ASP B N 1
ATOM 4575 C CA . ASP B 1 282 ? -2.997 36.421 39.896 1.00 99.10 277 ASP B CA 1
ATOM 4576 C C . ASP B 1 282 ? -2.005 35.338 39.459 1.00 95.28 277 ASP B C 1
ATOM 4577 O O . ASP B 1 282 ? -1.456 35.341 38.357 1.00 112.16 277 ASP B O 1
ATOM 4582 N N . ASN B 1 283 ? -1.768 34.388 40.359 1.00 78.54 278 ASN B N 1
ATOM 4583 C CA . ASN B 1 283 ? -0.825 33.298 40.166 1.00 72.12 278 ASN B CA 1
ATOM 4584 C C . ASN B 1 283 ? -1.544 31.964 40.001 1.00 68.93 278 ASN B C 1
ATOM 4585 O O . ASN B 1 283 ? -2.703 31.798 40.391 1.00 68.69 278 ASN B O 1
ATOM 4590 N N . ALA B 1 284 ? -0.830 31.007 39.420 1.00 60.16 279 ALA B N 1
ATOM 4591 C CA . ALA B 1 284 ? -1.278 29.627 39.344 1.00 65.66 279 ALA B CA 1
ATOM 4592 C C . ALA B 1 284 ? -0.554 28.782 40.388 1.00 68.09 279 ALA B C 1
ATOM 4593 O O . ALA B 1 284 ? 0.413 29.217 41.019 1.00 54.99 279 ALA B O 1
ATOM 4595 N N . GLY B 1 285 ? -1.044 27.561 40.567 1.00 63.70 280 GLY B N 1
ATOM 4596 C CA . GLY B 1 285 ? -0.401 26.566 41.415 1.00 57.36 280 GLY B CA 1
ATOM 4597 C C . GLY B 1 285 ? 0.222 25.466 40.565 1.00 54.97 280 GLY B C 1
ATOM 4598 O O . GLY B 1 285 ? -0.357 25.051 39.562 1.00 78.04 280 GLY B O 1
ATOM 4599 N N . ALA B 1 286 ? 1.390 24.997 40.979 1.00 56.90 281 ALA B N 1
ATOM 4600 C CA . ALA B 1 286 ? 2.080 23.908 40.292 1.00 62.86 281 ALA B CA 1
ATOM 4601 C C . ALA B 1 286 ? 2.351 22.761 41.263 1.00 56.27 281 ALA B C 1
ATOM 4602 O O . ALA B 1 286 ? 2.036 22.830 42.452 1.00 51.97 281 ALA B O 1
ATOM 4604 N N . MET B 1 287 ? 2.945 21.694 40.729 1.00 48.52 282 MET B N 1
ATOM 4605 C CA . MET B 1 287 ? 3.210 20.477 41.484 1.00 39.87 282 MET B CA 1
ATOM 4606 C C . MET B 1 287 ? 4.223 19.653 40.702 1.00 45.91 282 MET B C 1
ATOM 4607 O O . MET B 1 287 ? 4.037 19.431 39.503 1.00 55.23 282 MET B O 1
ATOM 4612 N N . MET B 1 288 ? 5.310 19.247 41.356 1.00 45.41 283 MET B N 1
ATOM 4613 C CA . MET B 1 288 ? 6.371 18.494 40.694 1.00 47.40 283 MET B CA 1
ATOM 4614 C C . MET B 1 288 ? 6.198 16.999 40.930 1.00 47.89 283 MET B C 1
ATOM 4615 O O . MET B 1 288 ? 6.133 16.546 42.076 1.00 48.99 283 MET B O 1
ATOM 4620 N N . SER B 1 289 ? 6.150 16.239 39.843 1.00 54.58 284 SER B N 1
ATOM 4621 C CA . SER B 1 289 ? 5.978 14.797 39.894 1.00 52.76 284 SER B CA 1
ATOM 4622 C C . SER B 1 289 ? 7.289 14.120 39.509 1.00 52.44 284 SER B C 1
ATOM 4623 O O . SER B 1 289 ? 7.878 14.447 38.472 1.00 51.91 284 SER B O 1
ATOM 4626 N N . VAL B 1 290 ? 7.757 13.203 40.358 1.00 49.54 285 VAL B N 1
ATOM 4627 C CA . VAL B 1 290 ? 8.982 12.437 40.129 1.00 43.89 285 VAL B CA 1
ATOM 4628 C C . VAL B 1 290 ? 8.592 10.978 39.940 1.00 58.14 285 VAL B C 1
ATOM 4629 O O . VAL B 1 290 ? 7.782 10.445 40.710 1.00 55.75 285 VAL B O 1
ATOM 4633 N N . ASP B 1 291 ? 9.154 10.334 38.916 1.00 66.91 286 ASP B N 1
ATOM 4634 C CA . ASP B 1 291 ? 8.874 8.936 38.608 1.00 62.77 286 ASP B CA 1
ATOM 4635 C C . ASP B 1 291 ? 10.082 8.065 38.944 1.00 64.41 286 ASP B C 1
ATOM 4636 O O . ASP B 1 291 ? 11.126 8.551 39.3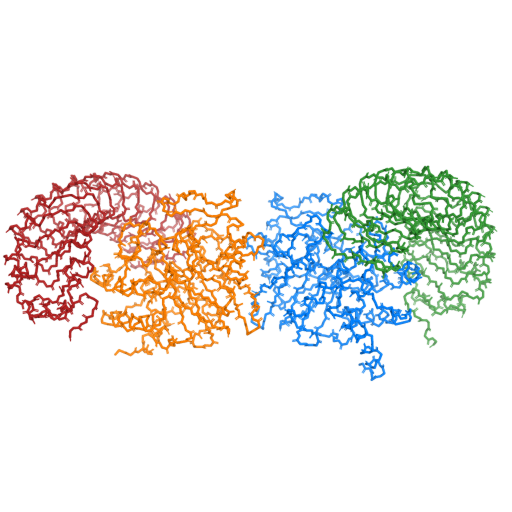88 1.00 62.47 286 ASP B O 1
ATOM 4641 N N . GLU B 1 292 ? 9.934 6.761 38.682 1.00 71.59 287 GLU B N 1
ATOM 4642 C CA . GLU B 1 292 ? 10.906 5.774 39.152 1.00 71.07 287 GLU B CA 1
ATOM 4643 C C . GLU B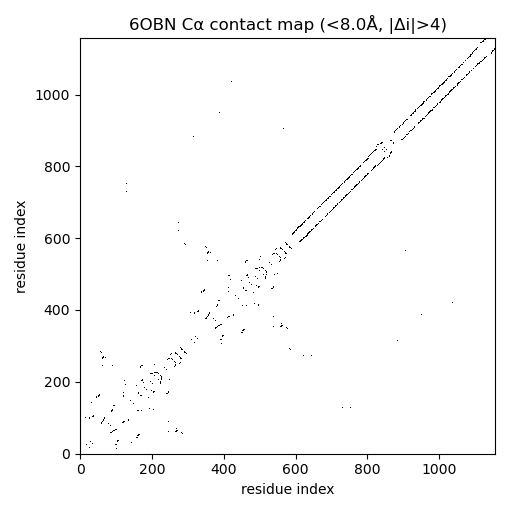 1 292 ? 12.301 6.030 38.603 1.00 73.64 287 GLU B C 1
ATOM 4644 O O . GLU B 1 292 ? 13.293 5.693 39.261 1.00 65.21 287 GLU B O 1
ATOM 4650 N N . THR B 1 293 ? 12.407 6.647 37.427 1.00 78.66 288 THR B N 1
ATOM 4651 C CA . THR B 1 293 ? 13.705 6.923 36.828 1.00 83.78 288 THR B CA 1
ATOM 4652 C C . THR B 1 293 ? 14.241 8.298 37.207 1.00 78.13 288 THR B C 1
ATOM 4653 O O . THR B 1 293 ? 15.162 8.799 36.550 1.00 79.81 288 THR B O 1
ATOM 4657 N N . LEU B 1 294 ? 13.691 8.904 38.260 1.00 72.23 289 LEU B N 1
ATOM 4658 C CA . LEU B 1 294 ? 14.180 10.174 38.800 1.00 75.54 289 LEU B CA 1
ATOM 4659 C C . LEU B 1 294 ? 14.080 11.297 37.770 1.00 76.12 289 LEU B C 1
ATOM 4660 O O . LEU B 1 294 ? 14.949 12.167 37.683 1.00 74.30 289 LEU B O 1
ATOM 4665 N N . MET B 1 295 ? 13.000 11.288 36.994 1.00 74.40 290 MET B N 1
ATOM 4666 C CA . MET B 1 295 ? 12.720 12.343 36.034 1.00 74.08 290 MET B CA 1
ATOM 4667 C C . MET B 1 295 ? 11.585 13.207 36.561 1.00 73.75 290 MET B C 1
ATOM 4668 O O . MET B 1 295 ? 10.608 12.696 37.119 1.00 63.31 290 MET B O 1
ATOM 4673 N N . CYS B 1 296 ? 11.733 14.518 36.398 1.00 68.34 291 CYS B N 1
ATOM 4674 C CA . CYS B 1 296 ? 10.835 15.496 36.995 1.00 61.93 291 CYS B CA 1
ATOM 4675 C C . CYS B 1 296 ? 9.962 16.141 35.929 1.00 58.31 291 CYS B C 1
ATOM 4676 O O . CYS B 1 296 ? 10.470 16.633 34.915 1.00 62.62 291 CYS B O 1
ATOM 4679 N N . SER B 1 297 ? 8.653 16.128 36.162 1.00 53.50 292 SER B N 1
ATOM 4680 C CA . SER B 1 297 ? 7.686 16.776 35.292 1.00 53.87 292 SER B CA 1
ATOM 4681 C C . SER B 1 297 ? 6.812 17.681 36.142 1.00 53.29 292 SER B C 1
ATOM 4682 O O . SER B 1 297 ? 6.463 17.329 37.272 1.00 61.37 292 SER B O 1
ATOM 4685 N N . PHE B 1 298 ? 6.450 18.836 35.595 1.00 49.32 293 PHE B N 1
ATOM 4686 C CA . PHE B 1 298 ? 5.746 19.872 36.338 1.00 41.10 293 PHE B CA 1
ATOM 4687 C C . PHE B 1 298 ? 4.332 20.028 35.792 1.00 45.18 293 PHE B C 1
ATOM 4688 O O . PHE B 1 298 ? 4.149 20.359 34.617 1.00 48.15 293 PHE B O 1
ATOM 4696 N N . GLN B 1 299 ? 3.342 19.804 36.651 1.00 47.87 294 GLN B N 1
ATOM 4697 C CA . GLN B 1 299 ? 1.936 19.972 36.316 1.00 43.02 294 GLN B CA 1
ATOM 4698 C C . GLN B 1 299 ? 1.434 21.269 36.926 1.00 52.83 294 GLN B C 1
ATOM 4699 O O . GLN B 1 299 ? 1.795 21.610 38.056 1.00 54.40 294 GLN B O 1
ATOM 4705 N N . ILE B 1 300 ? 0.587 21.983 36.191 1.00 57.46 295 ILE B N 1
ATOM 4706 C CA . ILE B 1 300 ? 0.104 23.293 36.610 1.00 49.37 295 ILE B CA 1
ATOM 4707 C C . ILE B 1 300 ? -1.389 23.199 36.880 1.00 55.82 295 ILE B C 1
ATOM 4708 O O . ILE B 1 300 ? -2.146 22.661 36.063 1.00 63.21 295 ILE B O 1
ATOM 4713 N N . LEU B 1 301 ? -1.806 23.717 38.032 1.00 63.97 296 LEU B N 1
ATOM 4714 C CA . LEU B 1 301 ? -3.187 23.660 38.481 1.00 76.52 296 LEU B CA 1
ATOM 4715 C C . LEU B 1 301 ? -3.855 25.027 38.411 1.00 88.24 296 LEU B C 1
ATOM 4716 O O . LEU B 1 301 ? -3.288 26.034 38.851 1.00 80.29 296 LEU B O 1
ATOM 4721 N N . LYS B 1 302 ? -5.065 25.057 37.863 1.00 98.80 297 LYS B N 1
ATOM 4722 C CA . LYS B 1 302 ? -5.862 26.273 37.902 1.00 103.17 297 LYS B CA 1
ATOM 4723 C C . LYS B 1 302 ? -7.341 25.954 38.141 1.00 102.46 297 LYS B C 1
ATOM 4724 O O . LYS B 1 302 ? -7.836 26.041 39.264 1.00 84.45 297 LYS B O 1
ATOM 4730 N N . ARG C 2 26 ? 48.183 13.056 22.468 1.00 122.29 76 ARG C N 1
ATOM 4731 C CA . ARG C 2 26 ? 49.568 13.473 22.265 1.00 130.73 76 ARG C CA 1
ATOM 4732 C C . ARG C 2 26 ? 50.080 13.029 20.898 1.00 130.17 76 ARG C C 1
ATOM 4733 O O . ARG C 2 26 ? 50.877 13.730 20.264 1.00 109.10 76 ARG C O 1
ATOM 4735 N N . ASP C 2 27 ? 49.614 11.864 20.442 1.00 140.66 77 ASP C N 1
ATOM 4736 C CA . ASP C 2 27 ? 49.982 11.320 19.133 1.00 136.89 77 ASP C CA 1
ATOM 4737 C C . ASP C 2 27 ? 48.708 11.019 18.343 1.00 138.32 77 ASP C C 1
ATOM 4738 O O . ASP C 2 27 ? 48.177 9.905 18.387 1.00 143.29 77 ASP C O 1
ATOM 4743 N N . ALA C 2 28 ? 48.218 12.018 17.612 1.00 129.64 78 ALA C N 1
ATOM 4744 C CA . ALA C 2 28 ? 47.079 11.839 16.726 1.00 120.65 78 ALA C CA 1
ATOM 4745 C C . ALA C 2 28 ? 47.274 12.687 15.480 1.00 114.58 78 ALA C C 1
ATOM 4746 O O . ALA C 2 28 ? 47.738 13.828 15.567 1.00 105.75 78 ALA C O 1
ATOM 4748 N N . GLU C 2 29 ? 46.921 12.127 14.322 1.00 108.98 79 GLU C N 1
ATOM 4749 C CA . GLU C 2 29 ? 46.898 12.936 13.112 1.00 109.74 79 GLU C CA 1
ATOM 4750 C C . GLU C 2 29 ? 45.600 13.724 12.987 1.00 113.48 79 GLU C C 1
ATOM 4751 O O . GLU C 2 29 ? 45.591 14.782 12.348 1.00 111.48 79 GLU C O 1
ATOM 4757 N N . ASP C 2 30 ? 44.520 13.248 13.606 1.00 107.93 80 ASP C N 1
ATOM 4758 C CA . ASP C 2 30 ? 43.229 13.922 13.596 1.00 97.41 80 ASP C CA 1
ATOM 4759 C C . ASP C 2 30 ? 42.798 14.192 15.030 1.00 99.86 80 ASP C C 1
ATOM 4760 O O . ASP C 2 30 ? 42.818 13.289 15.873 1.00 105.58 80 ASP C O 1
ATOM 4765 N N . VAL C 2 31 ? 42.393 15.428 15.296 1.00 95.93 81 VAL C N 1
ATOM 4766 C CA . VAL C 2 31 ? 41.962 15.851 16.620 1.00 90.49 81 VAL C CA 1
ATOM 4767 C C . VAL C 2 31 ? 40.621 16.552 16.469 1.00 93.07 81 VAL C C 1
ATOM 4768 O O . VAL C 2 31 ? 40.463 17.417 15.599 1.00 90.32 81 VAL C O 1
ATOM 4772 N N . ASP C 2 32 ? 39.654 16.177 17.303 1.00 88.69 82 ASP C N 1
ATOM 4773 C CA . ASP C 2 32 ? 38.273 16.617 17.138 1.00 79.65 82 ASP C CA 1
ATOM 4774 C C . ASP C 2 32 ? 37.765 17.118 18.484 1.00 88.09 82 ASP C C 1
ATOM 4775 O O . ASP C 2 32 ? 37.590 16.330 19.419 1.00 89.35 82 ASP C O 1
ATOM 4780 N N . LEU C 2 33 ? 37.493 18.422 18.569 1.00 85.20 83 LEU C N 1
ATOM 4781 C CA . LEU C 2 33 ? 36.865 18.996 19.752 1.00 88.62 83 LEU C CA 1
ATOM 4782 C C . LEU C 2 33 ? 35.546 19.640 19.353 1.00 98.11 83 LEU C C 1
ATOM 4783 O O . LEU C 2 33 ? 35.312 20.826 19.616 1.00 94.28 83 LEU C O 1
ATOM 4788 N N . ASN C 2 34 ? 34.685 18.854 18.716 1.00 101.00 84 ASN C N 1
ATOM 4789 C CA . ASN C 2 34 ? 33.354 19.312 18.347 1.00 97.08 84 ASN C CA 1
ATOM 4790 C C . ASN C 2 34 ? 32.472 19.371 19.588 1.00 96.06 84 ASN C C 1
ATOM 4791 O O . ASN C 2 34 ? 32.376 18.391 20.333 1.00 102.17 84 ASN C O 1
ATOM 4796 N N . HIS C 2 35 ? 31.840 20.525 19.815 1.00 92.90 85 HIS C N 1
ATOM 4797 C CA . HIS C 2 35 ? 30.952 20.734 20.959 1.00 89.26 85 HIS C CA 1
ATOM 4798 C C . HIS C 2 35 ? 31.677 20.477 22.284 1.00 97.14 85 HIS C C 1
ATOM 4799 O O . HIS C 2 35 ? 31.330 19.572 23.045 1.00 99.39 85 HIS C O 1
ATOM 4806 N N . TYR C 2 36 ? 32.699 21.296 22.562 1.00 96.03 86 TYR C N 1
ATOM 4807 C CA . TYR C 2 36 ? 33.444 21.186 23.816 1.00 89.38 86 TYR C CA 1
ATOM 4808 C C . TYR C 2 36 ? 33.471 22.483 24.621 1.00 83.92 86 TYR C C 1
ATOM 4809 O O . TYR C 2 36 ? 34.327 22.635 25.498 1.00 82.39 86 TYR C O 1
ATOM 4818 N N . ARG C 2 37 ? 32.573 23.429 24.336 1.00 90.84 87 ARG C N 1
ATOM 4819 C CA . ARG C 2 37 ? 32.391 24.606 25.183 1.00 80.89 87 ARG C CA 1
ATOM 4820 C C . ARG C 2 37 ? 33.644 25.475 25.300 1.00 79.76 87 ARG C C 1
ATOM 4821 O O . ARG C 2 37 ? 33.614 26.504 25.982 1.00 91.69 87 ARG C O 1
ATOM 4829 N N . ILE C 2 38 ? 34.757 25.044 24.689 1.00 72.29 88 ILE C N 1
ATOM 4830 C CA . ILE C 2 38 ? 36.040 25.735 24.818 1.00 79.37 88 ILE C CA 1
ATOM 4831 C C . ILE C 2 38 ? 35.887 27.197 24.427 1.00 85.00 88 ILE C C 1
ATOM 4832 O O . ILE C 2 38 ? 35.360 27.517 23.356 1.00 96.44 88 ILE C O 1
ATOM 4837 N N . GLY C 2 39 ? 36.362 28.094 25.288 1.00 79.50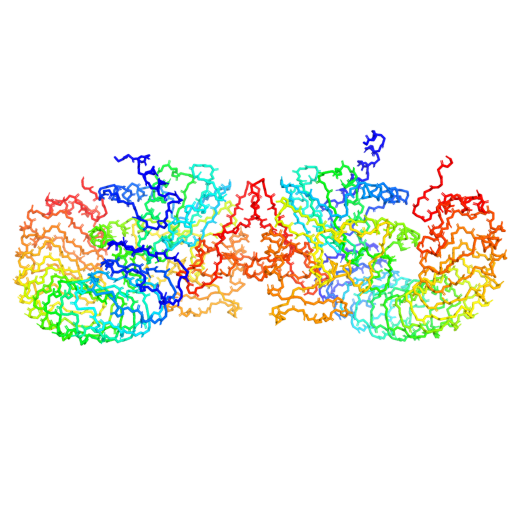 89 GLY C N 1
ATOM 4838 C CA . GLY C 2 39 ? 36.229 29.510 25.011 1.00 76.73 89 GLY C CA 1
ATOM 4839 C C . GLY C 2 39 ? 37.513 30.196 24.587 1.00 90.17 89 GLY C C 1
ATOM 4840 O O . GLY C 2 39 ? 37.496 31.384 24.247 1.00 90.76 89 GLY C O 1
ATOM 4841 N N . LYS C 2 40 ? 38.627 29.461 24.574 1.00 85.81 90 LYS C N 1
ATOM 4842 C CA . LYS C 2 40 ? 39.911 30.045 24.207 1.00 88.82 90 LYS C CA 1
ATOM 4843 C C . LYS C 2 40 ? 40.855 28.939 23.746 1.00 85.04 90 LYS C C 1
ATOM 4844 O O . LYS C 2 40 ? 40.829 27.831 24.286 1.00 78.51 90 LYS C O 1
ATOM 4850 N N . ILE C 2 41 ? 41.674 29.246 22.743 1.00 91.87 91 ILE C N 1
ATOM 4851 C CA . ILE C 2 41 ? 42.651 28.302 22.201 1.00 90.13 91 ILE C CA 1
ATOM 4852 C C . ILE C 2 41 ? 43.909 28.352 23.067 1.00 94.34 91 ILE C C 1
ATOM 4853 O O . ILE C 2 41 ? 44.697 29.296 22.976 1.00 98.66 91 ILE C O 1
ATOM 4858 N N . GLU C 2 42 ? 44.107 27.326 23.899 1.00 98.15 92 GLU C N 1
ATOM 4859 C CA . GLU C 2 42 ? 45.236 27.278 24.821 1.00 88.10 92 GLU C CA 1
ATOM 4860 C C . GLU C 2 42 ? 45.862 25.894 24.826 1.00 96.30 92 GLU C C 1
ATOM 4861 O O . GLU C 2 42 ? 45.153 24.888 24.930 1.00 94.49 92 GLU C O 1
ATOM 4867 N N . GLY C 2 43 ? 47.186 25.853 24.708 1.00 98.31 93 GLY C N 1
ATOM 4868 C CA . GLY C 2 43 ? 47.945 24.639 24.955 1.00 90.99 93 GLY C CA 1
ATOM 4869 C C . GLY C 2 43 ? 47.869 23.577 23.880 1.00 106.89 93 GLY C C 1
ATOM 4870 O O . GLY C 2 43 ? 47.895 22.380 24.199 1.00 108.83 93 GLY C O 1
ATOM 4871 N N . PHE C 2 44 ? 47.781 23.973 22.612 1.00 105.87 94 PHE C N 1
ATOM 4872 C CA . PHE C 2 44 ? 47.736 23.006 21.525 1.00 103.55 94 PHE C CA 1
ATOM 4873 C C . PHE C 2 44 ? 49.117 22.649 20.989 1.00 106.81 94 PHE C C 1
ATOM 4874 O O . PHE C 2 44 ? 49.212 21.919 19.999 1.00 98.05 94 PHE C O 1
ATOM 4882 N N . GLU C 2 45 ? 50.185 23.124 21.635 1.00 112.44 95 GLU C N 1
ATOM 4883 C CA . GLU C 2 45 ? 51.536 22.795 21.195 1.00 111.93 95 GLU C CA 1
ATOM 4884 C C . GLU C 2 45 ? 51.887 21.337 21.474 1.00 108.83 95 GLU C C 1
ATOM 4885 O O . GLU C 2 45 ? 52.821 20.807 20.861 1.00 99.79 95 GLU C O 1
ATOM 4891 N N . VAL C 2 46 ? 51.155 20.688 22.386 1.00 104.36 96 VAL C N 1
ATOM 4892 C CA . VAL C 2 46 ? 51.403 19.288 22.721 1.00 113.94 96 VAL C CA 1
ATOM 4893 C C . VAL C 2 46 ? 51.206 18.405 21.496 1.00 116.62 96 VAL C C 1
ATOM 4894 O O . VAL C 2 46 ? 51.878 17.375 21.342 1.00 116.83 96 VAL C O 1
ATOM 4898 N N . LEU C 2 47 ? 50.308 18.799 20.597 1.00 114.75 97 LEU C N 1
ATOM 4899 C CA . LEU C 2 47 ? 50.119 18.050 19.364 1.00 116.04 97 LEU C CA 1
ATOM 4900 C C . LEU C 2 47 ? 51.336 18.246 18.469 1.00 114.12 97 LEU C C 1
ATOM 4901 O O . LEU C 2 47 ? 51.647 19.369 18.055 1.00 109.23 97 LEU C O 1
ATOM 4906 N N . LYS C 2 48 ? 52.019 17.141 18.178 1.00 114.97 98 LYS C N 1
ATOM 4907 C CA . LYS C 2 48 ? 53.222 17.155 17.347 1.00 116.78 98 LYS C CA 1
ATOM 4908 C C . LYS C 2 48 ? 52.900 17.191 15.851 1.00 115.68 98 LYS C C 1
ATOM 4909 O O . LYS C 2 48 ? 53.222 18.167 15.167 1.00 117.76 98 LYS C O 1
ATOM 4915 N N . LYS C 2 49 ? 52.282 16.137 15.315 1.00 109.61 99 LYS C N 1
ATOM 4916 C CA . LYS C 2 49 ? 51.995 16.124 13.882 1.00 114.83 99 LYS C CA 1
ATOM 4917 C C . LYS C 2 49 ? 50.493 16.095 13.605 1.00 113.48 99 LYS C C 1
ATOM 4918 O O . LYS C 2 49 ? 50.011 15.263 12.827 1.00 110.62 99 LYS C O 1
ATOM 4924 N N . VAL C 2 50 ? 49.743 17.014 14.216 1.00 109.38 100 VAL C N 1
ATOM 4925 C CA . VAL C 2 50 ? 48.319 17.117 13.919 1.00 108.08 100 VAL C CA 1
ATOM 4926 C C . VAL C 2 50 ? 48.117 17.504 12.458 1.00 105.44 100 VAL C C 1
ATOM 4927 O O . VAL C 2 50 ? 48.781 18.410 11.936 1.00 103.66 100 VAL C O 1
ATOM 4931 N N . LYS C 2 51 ? 47.184 16.820 11.790 1.00 102.34 101 LYS C N 1
ATOM 4932 C CA . LYS C 2 51 ? 46.868 17.099 10.393 1.00 100.07 101 LYS C CA 1
ATOM 4933 C C . LYS C 2 51 ? 45.471 17.663 10.178 1.00 96.74 101 LYS C C 1
ATOM 4934 O O . LYS C 2 51 ? 45.277 18.456 9.255 1.00 92.99 101 LYS C O 1
ATOM 4940 N N . THR C 2 52 ? 44.501 17.306 11.018 1.00 95.93 102 THR C N 1
ATOM 4941 C CA . THR C 2 52 ? 43.158 17.872 10.954 1.00 89.36 102 THR C CA 1
ATOM 4942 C C . THR C 2 52 ? 42.737 18.285 12.354 1.00 86.98 102 THR C C 1
ATOM 4943 O O . THR C 2 52 ? 42.709 17.453 13.267 1.00 85.88 102 THR C O 1
ATOM 4947 N N . LEU C 2 53 ? 42.415 19.563 12.524 1.00 80.55 103 LEU C N 1
ATOM 4948 C CA . LEU C 2 53 ? 41.958 20.092 13.801 1.00 80.17 103 LEU C CA 1
ATOM 4949 C C . LEU C 2 53 ? 40.521 20.560 13.622 1.00 79.20 103 LEU C C 1
ATOM 4950 O O . LEU C 2 53 ? 40.243 21.401 12.761 1.00 82.28 103 LEU C O 1
ATOM 4955 N N . CYS C 2 54 ? 39.620 20.042 14.451 1.00 69.44 104 CYS C N 1
ATOM 4956 C CA . CYS C 2 54 ? 38.202 20.362 14.367 1.00 68.49 104 CYS C CA 1
ATOM 4957 C C . CYS C 2 54 ? 37.791 21.064 15.650 1.00 81.35 104 CYS C C 1
ATOM 4958 O O . CYS C 2 54 ? 37.906 20.495 16.740 1.00 86.64 104 CYS C O 1
ATOM 4961 N N . LEU C 2 55 ? 37.285 22.283 15.514 1.00 77.88 105 LEU C N 1
ATOM 4962 C CA . LEU C 2 55 ? 36.897 23.101 16.651 1.00 73.66 105 LEU C CA 1
ATOM 4963 C C . LEU C 2 55 ? 35.508 23.676 16.437 1.00 79.70 105 LEU C C 1
ATOM 4964 O O . LEU C 2 55 ? 35.227 24.824 16.795 1.00 80.91 105 LEU C O 1
ATOM 4969 N N . ARG C 2 56 ? 34.613 22.885 15.850 1.00 79.64 106 ARG C N 1
ATOM 4970 C CA . ARG C 2 56 ? 33.286 23.391 15.541 1.00 84.59 106 ARG C CA 1
ATOM 4971 C C . ARG C 2 56 ? 32.460 23.582 16.807 1.00 91.84 106 ARG C C 1
ATOM 4972 O O . ARG C 2 56 ? 32.691 22.944 17.841 1.00 89.94 106 ARG C O 1
ATOM 4980 N N . GLN C 2 57 ? 31.465 24.462 16.687 1.00 90.09 107 GLN C N 1
ATOM 4981 C CA . GLN C 2 57 ? 30.484 24.746 17.732 1.00 88.86 107 GLN C CA 1
ATOM 4982 C C . GLN C 2 57 ? 31.139 24.814 19.106 1.00 86.22 107 GLN C C 1
ATOM 4983 O O . GLN C 2 57 ? 30.747 24.133 20.056 1.00 88.88 107 GLN C O 1
ATOM 4989 N N . ASN C 2 58 ? 32.191 25.624 19.187 1.00 82.50 108 ASN C N 1
ATOM 4990 C CA . ASN C 2 58 ? 32.811 25.975 20.447 1.00 86.17 108 ASN C CA 1
ATOM 4991 C C . ASN C 2 58 ? 32.521 27.449 20.749 1.00 87.07 108 ASN C C 1
ATOM 4992 O O . ASN C 2 58 ? 31.612 28.050 20.156 1.00 90.38 108 ASN C O 1
ATOM 4997 N N . LEU C 2 59 ? 33.305 28.040 21.651 1.00 82.63 109 LEU C N 1
ATOM 4998 C CA . LEU C 2 59 ? 33.064 29.410 22.093 1.00 76.86 109 LEU C CA 1
ATOM 4999 C C . LEU C 2 59 ? 34.251 30.325 21.812 1.00 74.63 109 LEU C C 1
ATOM 5000 O O . LEU C 2 59 ? 34.410 31.343 22.490 1.00 81.37 109 LEU C O 1
ATOM 5005 N N . ILE C 2 60 ? 35.078 29.985 20.818 1.00 68.32 110 ILE C N 1
ATOM 5006 C CA . ILE C 2 60 ? 36.238 30.802 20.478 1.00 70.51 110 ILE C CA 1
ATOM 5007 C C . ILE C 2 60 ? 35.791 32.212 20.109 1.00 68.69 110 ILE C C 1
ATOM 5008 O O . ILE C 2 60 ? 34.819 32.404 19.365 1.00 68.11 110 ILE C O 1
ATOM 5013 N N . LYS C 2 61 ? 36.507 33.216 20.628 1.00 72.48 111 LYS C N 1
ATOM 5014 C CA . LYS C 2 61 ? 36.248 34.602 20.262 1.00 69.06 111 LYS C CA 1
ATOM 5015 C C . LYS C 2 61 ? 37.365 35.237 19.442 1.00 70.94 111 LYS C C 1
ATOM 5016 O O . LYS C 2 61 ? 37.153 36.312 18.871 1.00 79.34 111 LYS C O 1
ATOM 5022 N N . CYS C 2 62 ? 38.531 34.602 19.351 1.00 65.47 112 CYS C N 1
ATOM 5023 C CA . CYS C 2 62 ? 39.637 35.110 18.550 1.00 69.64 112 CYS C CA 1
ATOM 5024 C C . CYS C 2 62 ? 40.524 33.940 18.154 1.00 69.26 112 CYS C C 1
ATOM 5025 O O . CYS C 2 62 ? 40.575 32.916 18.840 1.00 65.42 112 CYS C O 1
ATOM 5028 N N . ILE C 2 63 ? 41.252 34.119 17.060 1.00 72.31 113 ILE C N 1
ATOM 5029 C CA . ILE C 2 63 ? 42.220 33.127 16.607 1.00 71.77 113 ILE C CA 1
ATOM 5030 C C . ILE C 2 63 ? 43.580 33.469 17.201 1.00 81.36 113 ILE C C 1
ATOM 5031 O O . ILE C 2 63 ? 44.050 34.609 17.089 1.00 82.04 113 ILE C O 1
ATOM 5036 N N . GLU C 2 64 ? 44.212 32.484 17.832 1.00 83.18 114 GLU C N 1
ATOM 5037 C CA . GLU C 2 64 ? 45.501 32.683 18.482 1.00 88.14 114 GLU C CA 1
ATOM 5038 C C . GLU C 2 64 ? 46.088 31.320 18.813 1.00 89.19 114 GLU C C 1
ATOM 5039 O O . GLU C 2 64 ? 45.397 30.299 18.772 1.00 86.49 114 GLU C O 1
ATOM 5045 N N . ASN C 2 65 ? 47.369 31.332 19.182 1.00 87.13 115 ASN C N 1
ATOM 5046 C CA . ASN C 2 65 ? 48.083 30.159 19.690 1.00 95.83 115 ASN C CA 1
ATOM 5047 C C . ASN C 2 65 ? 47.947 28.952 18.764 1.00 88.80 115 ASN C C 1
ATOM 5048 O O . ASN C 2 65 ? 47.671 27.831 19.197 1.00 83.24 115 ASN C O 1
ATOM 5053 N N . LEU C 2 66 ? 48.168 29.190 17.470 1.00 95.76 116 LEU C N 1
ATOM 5054 C CA . LEU C 2 66 ? 48.141 28.136 16.466 1.00 91.25 116 LEU C CA 1
ATOM 5055 C C . LEU C 2 66 ? 49.406 28.080 15.622 1.00 90.32 116 LEU C C 1
ATOM 5056 O O . LEU C 2 66 ? 49.520 27.190 14.770 1.00 96.49 116 LEU C O 1
ATOM 5061 N N . GLU C 2 67 ? 50.367 28.978 15.850 1.00 95.13 117 GLU C N 1
ATOM 5062 C CA . GLU C 2 67 ? 51.543 29.080 14.991 1.00 100.94 117 GLU C CA 1
ATOM 5063 C C . GLU C 2 67 ? 52.445 27.854 15.055 1.00 96.64 117 GLU C C 1
ATOM 5064 O O . GLU C 2 67 ? 53.347 27.733 14.216 1.00 96.17 117 GLU C O 1
ATOM 5070 N N . GLU C 2 68 ? 52.214 26.935 15.993 1.00 96.35 118 GLU C N 1
ATOM 5071 C CA . GLU C 2 68 ? 53.096 25.785 16.126 1.00 97.83 118 GLU C CA 1
ATOM 5072 C C . GLU C 2 68 ? 52.630 24.585 15.314 1.00 98.54 118 GLU C C 1
ATOM 5073 O O . GLU C 2 68 ? 53.467 23.781 14.883 1.00 95.95 118 GLU C O 1
ATOM 5079 N N . LEU C 2 69 ? 51.318 24.430 15.118 1.00 103.20 119 LEU C N 1
ATOM 5080 C CA . LEU C 2 69 ? 50.761 23.270 14.415 1.00 103.75 119 LEU C CA 1
ATOM 5081 C C . LEU C 2 69 ? 51.006 23.442 12.917 1.00 106.77 119 LEU C C 1
ATOM 5082 O O . LEU C 2 69 ? 50.100 23.733 12.131 1.00 110.55 119 LEU C O 1
ATOM 5087 N N . GLN C 2 70 ? 52.246 23.190 12.508 1.00 102.18 120 GLN C N 1
ATOM 5088 C CA . GLN C 2 70 ? 52.684 23.446 11.144 1.00 101.59 120 GLN C CA 1
ATOM 5089 C C . GLN C 2 70 ? 52.466 22.254 10.224 1.00 103.17 120 GLN C C 1
ATOM 5090 O O . GLN C 2 70 ? 52.905 22.284 9.070 1.00 100.83 120 GLN C O 1
ATOM 5096 N N . SER C 2 71 ? 51.807 21.207 10.712 1.00 104.71 121 SER C N 1
ATOM 5097 C CA . SER C 2 71 ? 51.499 20.026 9.920 1.00 104.70 121 SER C CA 1
ATOM 5098 C C . SER C 2 71 ? 50.030 19.948 9.517 1.00 104.28 121 SER C C 1
ATOM 5099 O O . SER C 2 71 ? 49.598 18.915 8.995 1.00 105.48 121 SER C O 1
ATOM 5102 N N . LEU C 2 72 ? 49.262 21.013 9.740 1.00 88.82 122 LEU C N 1
ATOM 5103 C CA . LEU C 2 72 ? 47.819 20.991 9.534 1.00 90.07 122 LEU C CA 1
ATOM 5104 C C . LEU C 2 72 ? 47.463 21.144 8.058 1.00 84.60 122 LEU C C 1
ATOM 5105 O O . LEU C 2 72 ? 47.969 22.046 7.382 1.00 81.54 122 LEU C O 1
ATOM 5110 N N . ARG C 2 73 ? 46.592 20.262 7.555 1.00 75.71 123 ARG C N 1
ATOM 5111 C CA . ARG C 2 73 ? 45.967 20.534 6.265 1.00 88.28 123 ARG C CA 1
ATOM 5112 C C . ARG C 2 73 ? 44.617 21.220 6.433 1.00 83.42 123 ARG C C 1
ATOM 5113 O O . ARG C 2 73 ? 44.268 22.108 5.648 1.00 78.61 123 ARG C O 1
ATOM 5121 N N . GLU C 2 74 ? 43.858 20.847 7.459 1.00 80.98 124 GLU C N 1
ATOM 5122 C CA . GLU C 2 74 ? 42.505 21.344 7.656 1.00 80.07 124 GLU C CA 1
ATOM 5123 C C . GLU C 2 74 ? 42.370 22.005 9.015 1.00 77.47 124 GLU C C 1
ATOM 5124 O O . GLU C 2 74 ? 42.822 21.467 10.030 1.00 80.55 124 GLU C O 1
ATOM 5130 N N . LEU C 2 75 ? 41.718 23.161 9.027 1.00 67.15 125 LEU C N 1
ATOM 5131 C CA . LEU C 2 75 ? 41.331 23.828 10.259 1.00 72.26 125 LEU C CA 1
ATOM 5132 C C . LEU C 2 75 ? 39.865 24.195 10.136 1.00 65.15 125 LEU C C 1
ATOM 5133 O O . LEU C 2 75 ? 39.449 24.771 9.126 1.00 62.69 125 LEU C O 1
ATOM 5138 N N . ASP C 2 76 ? 39.089 23.866 11.164 1.00 60.61 126 ASP C N 1
ATOM 5139 C CA . ASP C 2 76 ? 37.635 23.966 11.122 1.00 62.06 126 ASP C CA 1
ATOM 5140 C C . ASP C 2 76 ? 37.190 24.803 12.314 1.00 67.99 126 ASP C C 1
ATOM 5141 O O . ASP C 2 76 ? 37.281 24.352 13.461 1.00 63.28 126 ASP C O 1
ATOM 5146 N N . LEU C 2 77 ? 36.678 26.001 12.048 1.00 66.89 127 LEU C N 1
ATOM 5147 C CA . LEU C 2 77 ? 36.137 26.871 13.085 1.00 67.53 127 LEU C CA 1
ATOM 5148 C C . LEU C 2 77 ? 34.681 27.211 12.789 1.00 69.99 127 LEU C C 1
ATOM 5149 O O . LEU C 2 77 ? 34.228 28.344 12.971 1.00 70.84 127 LEU C O 1
ATOM 5154 N N . TYR C 2 78 ? 33.942 26.212 12.318 1.00 63.84 128 TYR C N 1
ATOM 5155 C CA . TYR C 2 78 ? 32.531 26.373 12.006 1.00 65.27 128 TYR C CA 1
ATOM 5156 C C . TYR C 2 78 ? 31.747 26.689 13.278 1.00 66.04 128 TYR C C 1
ATOM 5157 O O . TYR C 2 78 ? 31.889 26.002 14.294 1.00 64.45 128 TYR C O 1
ATOM 5166 N N . ASP C 2 79 ? 30.936 27.750 13.222 1.00 65.32 129 ASP C N 1
ATOM 5167 C CA . ASP C 2 79 ? 30.064 28.169 14.320 1.00 68.92 129 ASP C CA 1
ATOM 5168 C C . ASP C 2 79 ? 30.840 28.532 15.585 1.00 74.41 129 ASP C C 1
ATOM 5169 O O . ASP C 2 79 ? 30.874 27.756 16.548 1.00 70.34 129 ASP C O 1
ATOM 5174 N N . ASN C 2 80 ? 31.466 29.710 15.588 1.00 72.49 130 ASN C N 1
ATOM 5175 C CA . ASN C 2 80 ? 32.040 30.294 16.797 1.00 71.75 130 ASN C CA 1
ATOM 5176 C C . ASN C 2 80 ? 31.672 31.772 16.849 1.00 73.65 130 ASN C C 1
ATOM 5177 O O . ASN C 2 80 ? 30.649 32.176 16.284 1.00 73.48 130 ASN C O 1
ATOM 5182 N N . GLN C 2 81 ? 32.498 32.590 17.506 1.00 63.32 131 GLN C N 1
ATOM 5183 C CA . GLN C 2 81 ? 32.254 34.027 17.573 1.00 63.10 131 GLN C CA 1
ATOM 5184 C C . GLN C 2 81 ? 33.478 34.829 17.145 1.00 61.17 131 GLN C C 1
ATOM 5185 O O . GLN C 2 81 ? 33.690 35.946 17.620 1.00 76.19 131 GLN C O 1
ATOM 5191 N N . ILE C 2 82 ? 34.294 34.270 16.249 1.00 60.98 132 ILE C N 1
ATOM 5192 C CA . ILE C 2 82 ? 35.422 35.009 15.695 1.00 64.35 132 ILE C CA 1
ATOM 5193 C C . ILE C 2 82 ? 34.918 36.217 14.916 1.00 65.43 132 ILE C C 1
ATOM 5194 O O . ILE C 2 82 ? 33.997 36.111 14.097 1.00 67.58 132 ILE C O 1
ATOM 5199 N N . LYS C 2 83 ? 35.525 37.379 15.170 1.00 79.68 133 LYS C N 1
ATOM 5200 C CA . LYS C 2 83 ? 35.135 38.630 14.528 1.00 76.48 133 LYS C CA 1
ATOM 5201 C C . LYS C 2 83 ? 36.169 39.159 13.541 1.00 71.65 133 LYS C C 1
ATOM 5202 O O . LYS C 2 83 ? 35.909 40.175 12.886 1.00 74.01 133 LYS C O 1
ATOM 5208 N N . LYS C 2 84 ? 37.325 38.509 13.415 1.00 75.51 134 LYS C N 1
ATOM 5209 C CA . LYS C 2 84 ? 38.354 38.943 12.478 1.00 73.65 134 LYS C CA 1
ATOM 5210 C C . LYS C 2 84 ? 39.318 37.791 12.241 1.00 72.12 134 LYS C C 1
ATOM 5211 O O . LYS C 2 84 ? 39.622 37.036 13.168 1.00 74.86 134 LYS C O 1
ATOM 5217 N N . ILE C 2 85 ? 39.796 37.665 11.001 1.00 78.64 135 ILE C N 1
ATOM 5218 C CA . ILE C 2 85 ? 40.758 36.628 10.636 1.00 76.28 135 ILE C CA 1
ATOM 5219 C C . ILE C 2 85 ? 42.165 37.142 10.917 1.00 78.45 135 ILE C C 1
ATOM 5220 O O . ILE C 2 85 ? 42.536 38.241 10.483 1.00 77.99 135 ILE C O 1
ATOM 5225 N N . GLU C 2 86 ? 42.949 36.346 11.642 1.00 82.77 136 GLU C N 1
ATOM 5226 C CA . GLU C 2 86 ? 44.290 36.735 12.054 1.00 79.49 136 GLU C CA 1
ATOM 5227 C C . GLU C 2 86 ? 45.040 35.494 12.513 1.00 76.25 136 GLU C C 1
ATOM 5228 O O . GLU C 2 86 ? 44.472 34.405 12.630 1.00 78.13 136 GLU C O 1
ATOM 5234 N N . ASN C 2 87 ? 46.332 35.685 12.779 1.00 79.15 137 ASN C N 1
ATOM 5235 C CA . ASN C 2 87 ? 47.195 34.696 13.419 1.00 83.21 137 ASN C CA 1
ATOM 5236 C C . ASN C 2 87 ? 47.240 33.366 12.679 1.00 81.11 137 ASN C C 1
ATOM 5237 O O . ASN C 2 87 ? 47.567 32.337 13.277 1.00 91.15 137 ASN C O 1
ATOM 5242 N N . LEU C 2 88 ? 46.920 33.356 11.388 1.00 79.20 138 LEU C N 1
ATOM 5243 C CA . LEU C 2 88 ? 46.964 32.143 10.586 1.00 78.67 138 LEU C CA 1
ATOM 5244 C C . LEU C 2 88 ? 48.154 32.106 9.644 1.00 85.59 138 LEU C C 1
ATOM 5245 O O . LEU C 2 88 ? 48.363 31.088 8.975 1.00 86.69 138 LEU C O 1
ATOM 5250 N N . GLU C 2 89 ? 48.963 33.170 9.614 1.00 82.45 139 GLU C N 1
ATOM 5251 C CA . GLU C 2 89 ? 50.019 33.300 8.614 1.00 76.29 139 GLU C CA 1
ATOM 5252 C C . GLU C 2 89 ? 51.026 32.160 8.681 1.00 75.98 139 GLU C C 1
ATOM 5253 O O . GLU C 2 89 ? 51.666 31.841 7.674 1.00 68.59 139 GLU C O 1
ATOM 5259 N N . ALA C 2 90 ? 51.179 31.532 9.844 1.00 76.49 140 ALA C N 1
ATOM 5260 C CA . ALA C 2 90 ? 52.187 30.488 9.975 1.00 76.82 140 ALA C CA 1
ATOM 5261 C C . ALA C 2 90 ? 51.819 29.256 9.156 1.00 84.18 140 ALA C C 1
ATOM 5262 O O . ALA C 2 90 ? 52.663 28.696 8.448 1.00 86.87 140 ALA C O 1
ATOM 5264 N N . LEU C 2 91 ? 50.566 28.809 9.249 1.00 86.35 141 LEU C N 1
ATOM 5265 C CA . LEU C 2 91 ? 50.175 27.494 8.735 1.00 91.96 141 LEU C CA 1
ATOM 5266 C C . LEU C 2 91 ? 50.012 27.562 7.218 1.00 90.13 141 LEU C C 1
ATOM 5267 O O . LEU C 2 91 ? 48.912 27.709 6.679 1.00 86.65 141 LEU C O 1
ATOM 5272 N N . THR C 2 92 ? 51.133 27.398 6.516 1.00 85.05 142 THR C N 1
ATOM 5273 C CA . THR C 2 92 ? 51.145 27.504 5.063 1.00 85.77 142 THR C CA 1
ATOM 5274 C C . THR C 2 92 ? 50.877 26.177 4.358 1.00 91.14 142 THR C C 1
ATOM 5275 O O . THR C 2 92 ? 50.733 26.162 3.130 1.00 90.96 142 THR C O 1
ATOM 5279 N N . GLU C 2 93 ? 50.789 25.071 5.093 1.00 83.49 143 GLU C N 1
ATOM 5280 C CA . GLU C 2 93 ? 50.352 23.812 4.508 1.00 86.61 143 GLU C CA 1
ATOM 5281 C C . GLU C 2 93 ? 48.839 23.650 4.609 1.00 84.20 143 GLU C C 1
ATOM 5282 O O . GLU C 2 93 ? 48.293 22.647 4.136 1.00 84.88 143 GLU C O 1
ATOM 5288 N N . LEU C 2 94 ? 48.148 24.644 5.164 1.00 78.35 144 LEU C N 1
ATOM 5289 C CA . LEU C 2 94 ? 46.700 24.586 5.287 1.00 76.84 144 LEU C CA 1
ATOM 5290 C C . LEU C 2 94 ? 46.062 24.473 3.909 1.00 78.23 144 LEU C C 1
ATOM 5291 O O . LEU C 2 94 ? 46.336 25.281 3.016 1.00 77.16 144 LEU C O 1
ATOM 5296 N N . GLU C 2 95 ? 45.219 23.451 3.740 1.00 78.75 145 GLU C N 1
ATOM 5297 C CA . GLU C 2 95 ? 44.518 23.194 2.489 1.00 76.07 145 GLU C CA 1
ATOM 5298 C C . GLU C 2 95 ? 43.014 23.419 2.572 1.00 67.36 145 GLU C C 1
ATOM 5299 O O . GLU C 2 95 ? 42.389 23.684 1.542 1.00 69.97 145 GLU C O 1
ATOM 5305 N N . ILE C 2 96 ? 42.420 23.318 3.759 1.00 77.87 146 ILE C N 1
ATOM 5306 C CA . ILE C 2 96 ? 40.986 23.501 3.957 1.00 70.03 146 ILE C CA 1
ATOM 5307 C C . ILE C 2 96 ? 40.801 24.399 5.173 1.00 68.01 146 ILE C C 1
ATOM 5308 O O . ILE C 2 96 ? 41.296 24.082 6.262 1.00 70.42 146 ILE C O 1
ATOM 5313 N N . LEU C 2 97 ? 40.097 25.513 4.995 1.00 64.19 147 LEU C N 1
ATOM 5314 C CA . LEU C 2 97 ? 39.825 26.436 6.090 1.00 64.31 147 LEU C CA 1
ATOM 5315 C C . LEU C 2 97 ? 38.345 26.775 6.081 1.00 64.67 147 LEU C C 1
ATOM 5316 O O . LEU C 2 97 ? 37.796 27.160 5.043 1.00 67.74 147 LEU C O 1
ATOM 5321 N N . ASP C 2 98 ? 37.707 26.652 7.241 1.00 59.63 148 ASP C N 1
ATOM 5322 C CA . ASP C 2 98 ? 36.273 26.876 7.379 1.00 61.80 148 ASP C CA 1
ATOM 5323 C C . ASP C 2 98 ? 36.045 27.770 8.590 1.00 61.97 148 ASP C C 1
ATOM 5324 O O . ASP C 2 98 ? 36.220 27.330 9.732 1.00 59.25 148 ASP C O 1
ATOM 5329 N N . ILE C 2 99 ? 35.657 29.022 8.342 1.00 53.56 149 ILE C N 1
ATOM 5330 C CA . ILE C 2 99 ? 35.278 29.920 9.428 1.00 69.08 149 ILE C CA 1
ATOM 5331 C C . ILE C 2 99 ? 33.840 30.362 9.200 1.00 69.33 149 ILE C C 1
ATOM 5332 O O . ILE C 2 99 ? 33.529 31.560 9.181 1.00 61.44 149 ILE C O 1
ATOM 5337 N N . SER C 2 100 ? 32.954 29.389 9.027 1.00 63.83 150 SER C N 1
ATOM 5338 C CA . SER C 2 100 ? 31.564 29.686 8.740 1.00 62.43 150 SER C CA 1
ATOM 5339 C C . SER C 2 100 ? 30.803 29.966 10.028 1.00 61.52 150 SER C C 1
ATOM 5340 O O . SER C 2 100 ? 31.211 29.566 11.122 1.00 63.96 150 SER C O 1
ATOM 5343 N N . PHE C 2 101 ? 29.676 30.661 9.877 1.00 61.29 151 PHE C N 1
ATOM 5344 C CA . PHE C 2 101 ? 28.770 30.962 10.984 1.00 67.02 151 PHE C CA 1
ATOM 5345 C C . PHE C 2 101 ? 29.519 31.610 12.146 1.00 68.68 151 PHE C C 1
ATOM 5346 O O . PHE C 2 101 ? 29.430 31.190 13.302 1.00 74.91 151 PHE C O 1
ATOM 5354 N N . ASN C 2 102 ? 30.310 32.623 11.808 1.00 63.62 152 ASN C N 1
ATOM 5355 C CA . ASN C 2 102 ? 30.941 33.481 12.798 1.00 66.46 152 ASN C CA 1
ATOM 5356 C C . ASN C 2 102 ? 30.424 34.900 12.609 1.00 66.26 152 ASN C C 1
ATOM 5357 O O . ASN C 2 102 ? 29.349 35.095 12.033 1.00 66.64 152 ASN C O 1
ATOM 5362 N N . LEU C 2 103 ? 31.175 35.893 13.083 1.00 65.15 153 LEU C N 1
ATOM 5363 C CA . LEU C 2 103 ? 30.787 37.287 12.898 1.00 72.03 153 LEU C CA 1
ATOM 5364 C C . LEU C 2 103 ? 31.876 38.051 12.158 1.00 64.98 153 LEU C C 1
ATOM 5365 O O . LEU C 2 103 ? 32.271 39.146 12.571 1.00 68.99 153 LEU C O 1
ATOM 5370 N N . LEU C 2 104 ? 32.366 37.466 11.068 1.00 64.22 154 LEU C N 1
ATOM 5371 C CA . LEU C 2 104 ? 33.348 38.135 10.229 1.00 60.59 154 LEU C CA 1
ATOM 5372 C C . LEU C 2 104 ? 32.690 39.251 9.425 1.00 64.56 154 LEU C C 1
ATOM 5373 O O . LEU C 2 104 ? 31.535 39.142 9.005 1.00 57.62 154 LEU C O 1
ATOM 5378 N N . ARG C 2 105 ? 33.436 40.335 9.218 1.00 66.44 155 ARG C N 1
ATOM 5379 C CA . ARG C 2 105 ? 32.979 41.449 8.406 1.00 56.82 155 ARG C CA 1
ATOM 5380 C C . ARG C 2 105 ? 33.889 41.747 7.225 1.00 71.08 155 ARG C C 1
ATOM 5381 O O . ARG C 2 105 ? 33.440 42.398 6.273 1.00 73.55 155 ARG C O 1
ATOM 5389 N N . ASN C 2 106 ? 35.137 41.282 7.251 1.00 69.93 156 ASN C N 1
ATOM 5390 C CA . ASN C 2 106 ? 36.082 41.483 6.166 1.00 64.95 156 ASN C CA 1
ATOM 5391 C C . ASN C 2 106 ? 36.880 40.207 5.964 1.00 71.35 156 ASN C C 1
ATOM 5392 O O . ASN C 2 106 ? 36.997 39.374 6.865 1.00 78.87 156 ASN C O 1
ATOM 5397 N N . ILE C 2 107 ? 37.431 40.064 4.763 1.00 75.67 157 ILE C N 1
ATOM 5398 C CA . ILE C 2 107 ? 38.301 38.948 4.414 1.00 71.42 157 ILE C CA 1
ATOM 5399 C C . ILE C 2 107 ? 39.737 39.451 4.440 1.00 80.49 157 ILE C C 1
ATOM 5400 O O . ILE C 2 107 ? 40.058 40.461 3.801 1.00 83.04 157 ILE C O 1
ATOM 5405 N N . GLU C 2 108 ? 40.590 38.770 5.200 1.00 79.09 158 GLU C N 1
ATOM 5406 C CA . GLU C 2 108 ? 41.987 39.159 5.339 1.00 77.04 158 GLU C CA 1
ATOM 5407 C C . GLU C 2 108 ? 42.744 37.991 5.954 1.00 89.24 158 GLU C C 1
ATOM 5408 O O . GLU C 2 108 ? 42.161 36.963 6.305 1.00 84.99 158 GLU C O 1
ATOM 5414 N N . GLY C 2 109 ? 44.054 38.167 6.100 1.00 85.93 159 GLY C N 1
ATOM 5415 C CA . GLY C 2 109 ? 44.852 37.206 6.837 1.00 81.17 159 GLY C CA 1
ATOM 5416 C C . GLY C 2 109 ? 44.892 35.822 6.243 1.00 82.93 159 GLY C C 1
ATOM 5417 O O . GLY C 2 109 ? 45.215 34.862 6.948 1.00 88.04 159 GLY C O 1
ATOM 5418 N N . VAL C 2 110 ? 44.564 35.689 4.961 1.00 84.65 160 VAL C N 1
ATOM 5419 C CA . VAL C 2 110 ? 44.640 34.410 4.266 1.00 77.79 160 VAL C CA 1
ATOM 5420 C C . VAL C 2 110 ? 45.669 34.416 3.151 1.00 82.51 160 VAL C C 1
ATOM 5421 O O . VAL C 2 110 ? 45.921 33.356 2.557 1.00 74.92 160 VAL C O 1
ATOM 5425 N N . ASP C 2 111 ? 46.283 35.568 2.868 1.00 85.62 161 ASP C N 1
ATOM 5426 C CA . ASP C 2 111 ? 47.190 35.752 1.741 1.00 82.91 161 ASP C CA 1
ATOM 5427 C C . ASP C 2 111 ? 48.416 34.851 1.789 1.00 76.25 161 ASP C C 1
ATOM 5428 O O . ASP C 2 111 ? 49.113 34.739 0.776 1.00 77.15 161 ASP C O 1
ATOM 5433 N N . LYS C 2 112 ? 48.694 34.205 2.919 1.00 79.22 162 LYS C N 1
ATOM 5434 C CA . LYS C 2 112 ? 49.882 33.375 3.052 1.00 78.28 162 LYS C CA 1
ATOM 5435 C C . LYS C 2 112 ? 49.600 31.882 2.923 1.00 83.12 162 LYS C C 1
ATOM 5436 O O . LYS C 2 112 ? 50.551 31.093 2.885 1.00 83.86 162 LYS C O 1
ATOM 5438 N N . LEU C 2 113 ? 48.329 31.475 2.866 1.00 81.52 163 LEU C N 1
ATOM 5439 C CA . LEU C 2 113 ? 47.968 30.055 2.804 1.00 80.74 163 LEU C CA 1
ATOM 5440 C C . LEU C 2 113 ? 47.807 29.631 1.343 1.00 78.57 163 LEU C C 1
ATOM 5441 O O . LEU C 2 113 ? 46.710 29.375 0.844 1.00 79.46 163 LEU C O 1
ATOM 5446 N N . THR C 2 114 ? 48.952 29.511 0.667 1.00 80.77 164 THR C N 1
ATOM 5447 C CA . THR C 2 114 ? 48.945 29.381 -0.789 1.00 88.71 164 THR C CA 1
ATOM 5448 C C . THR C 2 114 ? 48.381 28.046 -1.255 1.00 78.42 164 THR C C 1
ATOM 5449 O O . THR C 2 114 ? 47.871 27.952 -2.378 1.00 78.23 164 THR C O 1
ATOM 5453 N N . ARG C 2 115 ? 48.446 27.014 -0.419 1.00 79.64 165 ARG C N 1
ATOM 5454 C CA . ARG C 2 115 ? 47.960 25.694 -0.786 1.00 77.73 165 ARG C CA 1
ATOM 5455 C C . ARG C 2 115 ? 46.498 25.483 -0.416 1.00 74.81 165 ARG C C 1
ATOM 5456 O O . ARG C 2 115 ? 46.028 24.340 -0.416 1.00 73.98 165 ARG C O 1
ATOM 5464 N N . LEU C 2 116 ? 45.772 26.561 -0.115 1.00 73.91 166 LEU C N 1
ATOM 5465 C CA . LEU C 2 116 ? 44.350 26.460 0.192 1.00 64.75 166 LEU C CA 1
ATOM 5466 C C . LEU C 2 116 ? 43.577 25.956 -1.018 1.00 67.23 166 LEU C C 1
ATOM 5467 O O . LEU C 2 116 ? 43.630 26.554 -2.097 1.00 73.54 166 LEU C O 1
ATOM 5472 N N . LYS C 2 117 ? 42.827 24.876 -0.828 1.00 61.49 167 LYS C N 1
ATOM 5473 C CA . LYS C 2 117 ? 41.988 24.312 -1.877 1.00 66.03 167 LYS C CA 1
ATOM 5474 C C . LYS C 2 117 ? 40.511 24.612 -1.684 1.00 68.92 167 LYS C C 1
ATOM 5475 O O . LYS C 2 117 ? 39.823 24.946 -2.652 1.00 62.84 167 LYS C O 1
ATOM 5481 N N . LYS C 2 118 ? 40.007 24.517 -0.458 1.00 59.63 168 LYS C N 1
ATOM 5482 C CA . LYS C 2 118 ? 38.636 24.881 -0.140 1.00 61.64 168 LYS C CA 1
ATOM 5483 C C . LYS C 2 118 ? 38.632 25.925 0.966 1.00 65.08 168 LYS C C 1
ATOM 5484 O O . LYS C 2 118 ? 39.381 25.812 1.941 1.00 71.91 168 LYS C O 1
ATOM 5490 N N . LEU C 2 119 ? 37.768 26.927 0.827 1.00 57.26 169 LEU C N 1
ATOM 5491 C CA . LEU C 2 119 ? 37.637 27.973 1.832 1.00 58.00 169 LEU C CA 1
ATOM 5492 C C . LEU C 2 119 ? 36.158 28.257 2.038 1.00 60.24 169 LEU C C 1
ATOM 5493 O O . LEU C 2 119 ? 35.478 28.716 1.114 1.00 56.16 169 LEU C O 1
ATOM 5498 N N . PHE C 2 120 ? 35.665 27.988 3.246 1.00 59.78 170 PHE C N 1
ATOM 5499 C CA . PHE C 2 120 ? 34.270 28.217 3.601 1.00 59.03 170 PHE C CA 1
ATOM 5500 C C . PHE C 2 120 ? 34.191 29.435 4.508 1.00 56.68 170 PHE C C 1
ATOM 5501 O O . PHE C 2 120 ? 34.758 29.431 5.606 1.00 59.93 170 PHE C O 1
ATOM 5509 N N . LEU C 2 121 ? 33.470 30.456 4.066 1.00 48.35 171 LEU C N 1
ATOM 5510 C CA . LEU C 2 121 ? 33.132 31.600 4.902 1.00 51.05 171 LEU C CA 1
ATOM 5511 C C . LEU C 2 121 ? 31.629 31.810 4.881 1.00 60.45 171 LEU C C 1
ATOM 5512 O O . LEU C 2 121 ? 31.117 32.913 4.679 1.00 59.11 171 LEU C O 1
ATOM 5517 N N . VAL C 2 122 ? 30.905 30.734 5.143 1.00 54.36 172 VAL C N 1
ATOM 5518 C CA . VAL C 2 122 ? 29.457 30.731 5.010 1.00 56.11 172 VAL C CA 1
ATOM 5519 C C . VAL C 2 122 ? 28.836 31.468 6.184 1.00 55.32 172 VAL C C 1
ATOM 5520 O O . VAL C 2 122 ? 29.256 31.303 7.334 1.00 61.22 172 VAL C O 1
ATOM 5524 N N . ASN C 2 123 ? 27.830 32.290 5.887 1.00 47.77 173 ASN C N 1
ATOM 5525 C CA . ASN C 2 123 ? 26.990 32.931 6.895 1.00 50.47 173 ASN C CA 1
ATOM 5526 C C . ASN C 2 123 ? 27.837 33.758 7.869 1.00 63.75 173 ASN C C 1
ATOM 5527 O O . ASN C 2 123 ? 27.978 33.449 9.056 1.00 61.18 173 ASN C O 1
ATOM 5532 N N . ASN C 2 124 ? 28.433 34.808 7.306 1.00 65.40 174 ASN C N 1
ATOM 5533 C CA . ASN C 2 124 ? 29.073 35.857 8.088 1.00 55.24 174 ASN C CA 1
ATOM 5534 C C . ASN C 2 124 ? 28.418 37.188 7.744 1.00 60.76 174 ASN C C 1
ATOM 5535 O O . ASN C 2 124 ? 27.256 37.224 7.329 1.00 64.30 174 ASN C O 1
ATOM 5540 N N . LYS C 2 125 ? 29.148 38.287 7.899 1.00 62.24 175 LYS C N 1
ATOM 5541 C CA . LYS C 2 125 ? 28.641 39.599 7.519 1.00 66.23 175 LYS C CA 1
ATOM 5542 C C . LYS C 2 125 ? 29.552 40.242 6.479 1.00 64.86 175 LYS C C 1
ATOM 5543 O O . LYS C 2 125 ? 29.664 41.467 6.405 1.00 76.50 175 LYS C O 1
ATOM 5549 N N . ILE C 2 126 ? 30.209 39.408 5.671 1.00 55.27 176 ILE C N 1
ATOM 5550 C CA . ILE C 2 126 ? 31.139 39.889 4.659 1.00 60.00 176 ILE C CA 1
ATOM 5551 C C . ILE C 2 126 ? 30.386 40.671 3.590 1.00 62.86 176 ILE C C 1
ATOM 5552 O O . ILE C 2 126 ? 29.301 40.273 3.144 1.00 56.08 176 ILE C O 1
ATOM 5557 N N . SER C 2 127 ? 30.957 41.806 3.182 1.00 61.50 177 SER C N 1
ATOM 5558 C CA . SER C 2 127 ? 30.319 42.697 2.229 1.00 61.08 177 SER C CA 1
ATOM 5559 C C . SER C 2 127 ? 31.083 42.848 0.925 1.00 64.98 177 SER C C 1
ATOM 5560 O O . SER C 2 127 ? 30.523 43.390 -0.035 1.00 60.72 177 SER C O 1
ATOM 5563 N N . LYS C 2 128 ? 32.328 42.387 0.851 1.00 55.13 178 LYS C N 1
ATOM 5564 C CA . LYS C 2 128 ? 33.119 42.616 -0.348 1.00 68.84 178 LYS C CA 1
ATOM 5565 C C . LYS C 2 128 ? 34.114 41.475 -0.513 1.00 65.06 178 LYS C C 1
ATOM 5566 O O . LYS C 2 128 ? 34.616 40.922 0.468 1.00 64.28 178 LYS C O 1
ATOM 5572 N N . ILE C 2 129 ? 34.381 41.122 -1.767 1.00 67.63 179 ILE C N 1
ATOM 5573 C CA . ILE C 2 129 ? 35.342 40.080 -2.111 1.00 66.42 179 ILE C CA 1
ATOM 5574 C C . ILE C 2 129 ? 36.702 40.742 -2.303 1.00 73.42 179 ILE C C 1
ATOM 5575 O O . ILE C 2 129 ? 36.884 41.547 -3.222 1.00 78.70 179 ILE C O 1
ATOM 5580 N N . GLU C 2 130 ? 37.647 40.438 -1.413 1.00 63.54 180 GLU C N 1
ATOM 5581 C CA . GLU C 2 130 ? 39.006 40.960 -1.512 1.00 71.98 180 GLU C CA 1
ATOM 5582 C C . GLU C 2 130 ? 39.973 39.933 -0.942 1.00 78.66 180 GLU C C 1
ATOM 5583 O O . GLU C 2 130 ? 39.568 38.920 -0.366 1.00 80.88 180 GLU C O 1
ATOM 5589 N N . ASN C 2 131 ? 41.268 40.213 -1.103 1.00 74.11 181 ASN C N 1
ATOM 5590 C CA . ASN C 2 131 ? 42.336 39.534 -0.366 1.00 75.75 181 ASN C CA 1
ATOM 5591 C C . ASN C 2 131 ? 42.409 38.035 -0.645 1.00 69.44 181 ASN C C 1
ATOM 5592 O O . ASN C 2 131 ? 42.934 37.276 0.178 1.00 70.93 181 ASN C O 1
ATOM 5597 N N . LEU C 2 132 ? 41.896 37.571 -1.781 1.00 68.47 182 LEU C N 1
ATOM 5598 C CA . LEU C 2 132 ? 42.047 36.171 -2.153 1.00 62.98 182 LEU C CA 1
ATOM 5599 C C . LEU C 2 132 ? 42.934 35.997 -3.373 1.00 67.80 182 LEU C C 1
ATOM 5600 O O . LEU C 2 132 ? 43.015 34.889 -3.912 1.00 72.83 182 LEU C O 1
ATOM 5605 N N . SER C 2 133 ? 43.636 37.055 -3.790 1.00 76.89 183 SER C N 1
ATOM 5606 C CA . SER C 2 133 ? 44.380 37.033 -5.045 1.00 66.48 183 SER C CA 1
ATOM 5607 C C . SER C 2 133 ? 45.520 36.027 -5.044 1.00 64.59 183 SER C C 1
ATOM 5608 O O . SER C 2 133 ? 45.983 35.636 -6.120 1.00 72.24 183 SER C O 1
ATOM 5611 N N . ASN C 2 134 ? 45.976 35.592 -3.873 1.00 73.70 184 ASN C N 1
ATOM 5612 C CA . ASN C 2 134 ? 47.176 34.775 -3.768 1.00 74.29 184 ASN C CA 1
ATOM 5613 C C . ASN C 2 134 ? 46.865 33.290 -3.615 1.00 74.61 184 ASN C C 1
ATOM 5614 O O . ASN C 2 134 ? 47.789 32.492 -3.421 1.00 75.74 184 ASN C O 1
ATOM 5619 N N . LEU C 2 135 ? 45.593 32.902 -3.716 1.00 79.10 185 LEU C N 1
ATOM 5620 C CA . LEU C 2 135 ? 45.177 31.514 -3.502 1.00 76.75 185 LEU C CA 1
ATOM 5621 C C . LEU C 2 135 ? 44.930 30.845 -4.854 1.00 72.98 185 LEU C C 1
ATOM 5622 O O . LEU C 2 135 ? 43.810 30.501 -5.226 1.00 80.87 185 LEU C O 1
ATOM 5627 N N . HIS C 2 136 ? 46.029 30.653 -5.587 1.00 82.75 186 HIS C N 1
ATOM 5628 C CA . HIS C 2 136 ? 45.940 30.234 -6.982 1.00 66.85 186 HIS C CA 1
ATOM 5629 C C . HIS C 2 136 ? 45.406 28.814 -7.128 1.00 65.46 186 HIS C C 1
ATOM 5630 O O . HIS C 2 136 ? 44.843 28.473 -8.173 1.00 78.37 186 HIS C O 1
ATOM 5637 N N . GLN C 2 137 ? 45.566 27.975 -6.108 1.00 68.64 187 GLN C N 1
ATOM 5638 C CA . GLN C 2 137 ? 45.112 26.593 -6.169 1.00 69.17 187 GLN C CA 1
ATOM 5639 C C . GLN C 2 137 ? 43.712 26.391 -5.603 1.00 62.29 187 GLN C C 1
ATOM 5640 O O . GLN C 2 137 ? 43.257 25.246 -5.512 1.00 66.37 187 GLN C O 1
ATOM 5646 N N . LEU C 2 138 ? 43.024 27.469 -5.227 1.00 62.92 188 LEU C N 1
ATOM 5647 C CA . LEU C 2 138 ? 41.695 27.360 -4.634 1.00 62.02 188 LEU C CA 1
ATOM 5648 C C . LEU C 2 138 ? 40.717 26.718 -5.614 1.00 68.95 188 LEU C C 1
ATOM 5649 O O . LEU C 2 138 ? 40.474 27.249 -6.703 1.00 63.00 188 LEU C O 1
ATOM 5654 N N . GLN C 2 139 ? 40.153 25.577 -5.217 1.00 75.65 189 GLN C N 1
ATOM 5655 C CA . GLN C 2 139 ? 39.192 24.837 -6.029 1.00 66.43 189 GLN C CA 1
ATOM 5656 C C . GLN C 2 139 ? 37.743 25.161 -5.694 1.00 62.80 189 GLN C C 1
ATOM 5657 O O . GLN C 2 139 ? 36.874 25.019 -6.561 1.00 65.95 189 GLN C O 1
ATOM 5663 N N . MET C 2 140 ? 37.461 25.605 -4.470 1.00 53.89 190 MET C N 1
ATOM 5664 C CA . MET C 2 140 ? 36.100 25.930 -4.070 1.00 55.31 190 MET C CA 1
ATOM 5665 C C . MET C 2 140 ? 36.092 27.138 -3.150 1.00 58.75 190 MET C C 1
ATOM 5666 O O . MET C 2 140 ? 36.768 27.141 -2.117 1.00 54.94 190 MET C O 1
ATOM 5671 N N . LEU C 2 141 ? 35.287 28.136 -3.505 1.00 50.66 191 LEU C N 1
ATOM 5672 C CA . LEU C 2 141 ? 35.089 29.325 -2.689 1.00 58.39 191 LEU C CA 1
ATOM 5673 C C . LEU C 2 141 ? 33.629 29.391 -2.256 1.00 55.15 191 LEU C C 1
ATOM 5674 O O . LEU C 2 141 ? 32.728 29.376 -3.100 1.00 59.88 191 LEU C O 1
ATOM 5679 N N . GLU C 2 142 ? 33.392 29.478 -0.947 1.00 43.23 192 GLU C N 1
ATOM 5680 C CA . GLU C 2 142 ? 32.040 29.479 -0.396 1.00 51.38 192 GLU C CA 1
ATOM 5681 C C . GLU C 2 142 ? 31.813 30.782 0.355 1.00 53.36 192 GLU C C 1
ATOM 5682 O O . GLU C 2 142 ? 32.325 30.957 1.466 1.00 49.97 192 GLU C O 1
ATOM 5688 N N . LEU C 2 143 ? 31.012 31.672 -0.229 1.00 48.68 193 LEU C N 1
ATOM 5689 C CA . LEU C 2 143 ? 30.663 32.939 0.403 1.00 49.28 193 LEU C CA 1
ATOM 5690 C C . LEU C 2 143 ? 29.155 33.088 0.507 1.00 58.90 193 LEU C C 1
ATOM 5691 O O . LEU C 2 143 ? 28.608 34.192 0.407 1.00 54.93 193 LEU C O 1
ATOM 5696 N N . GLY C 2 144 ? 28.461 31.975 0.737 1.00 54.89 194 GLY C N 1
ATOM 5697 C CA . GLY C 2 144 ? 27.018 32.022 0.827 1.00 48.45 194 GLY C CA 1
ATOM 5698 C C . GLY C 2 144 ? 26.546 32.685 2.107 1.00 52.07 194 GLY C C 1
ATOM 5699 O O . GLY C 2 144 ? 27.203 32.629 3.148 1.00 51.59 194 GLY C O 1
ATOM 5700 N N . SER C 2 145 ? 25.368 33.308 2.014 1.00 52.22 195 SER C N 1
ATOM 5701 C CA . SER C 2 145 ? 24.688 33.959 3.134 1.00 47.58 195 SER C CA 1
ATOM 5702 C C . SER C 2 145 ? 25.572 35.056 3.741 1.00 54.95 195 SER C C 1
ATOM 5703 O O . SER C 2 145 ? 26.093 34.948 4.852 1.00 44.00 195 SER C O 1
ATOM 5706 N N . ASN C 2 146 ? 25.753 36.108 2.950 1.00 55.65 196 ASN C N 1
ATOM 5707 C CA . ASN C 2 146 ? 26.530 37.275 3.360 1.00 48.72 196 ASN C CA 1
ATOM 5708 C C . ASN C 2 146 ? 25.806 38.519 2.862 1.00 57.17 196 ASN C C 1
ATOM 5709 O O . ASN C 2 146 ? 24.591 38.507 2.630 1.00 56.55 196 ASN C O 1
ATOM 5714 N N . ARG C 2 147 ? 26.558 39.612 2.712 1.00 65.87 197 ARG C N 1
ATOM 5715 C CA . ARG C 2 147 ? 26.042 40.899 2.258 1.00 58.98 197 ARG C CA 1
ATOM 5716 C C . ARG C 2 147 ? 26.835 41.395 1.056 1.00 61.40 197 ARG C C 1
ATOM 5717 O O . ARG C 2 147 ? 26.982 42.605 0.857 1.00 64.49 197 ARG C O 1
ATOM 5725 N N . ILE C 2 148 ? 27.387 40.468 0.270 1.00 61.92 198 ILE C N 1
ATOM 5726 C CA . ILE C 2 148 ? 28.160 40.833 -0.910 1.00 60.88 198 ILE C CA 1
ATOM 5727 C C . ILE C 2 148 ? 27.228 41.422 -1.959 1.00 59.59 198 ILE C C 1
ATOM 5728 O O . ILE C 2 148 ? 26.084 40.975 -2.122 1.00 59.79 198 ILE C O 1
ATOM 5733 N N . ARG C 2 149 ? 27.707 42.449 -2.670 1.00 60.18 199 ARG C N 1
ATOM 5734 C CA . ARG C 2 149 ? 26.889 43.135 -3.659 1.00 60.17 199 ARG C CA 1
ATOM 5735 C C . ARG C 2 149 ? 27.408 43.016 -5.084 1.00 53.25 199 ARG C C 1
ATOM 5736 O O . ARG C 2 149 ? 26.676 43.370 -6.018 1.00 48.35 199 ARG C O 1
ATOM 5744 N N . ALA C 2 150 ? 28.613 42.491 -5.287 1.00 44.37 200 ALA C N 1
ATOM 5745 C CA . ALA C 2 150 ? 29.153 42.374 -6.633 1.00 57.08 200 ALA C CA 1
ATOM 5746 C C . ALA C 2 150 ? 30.212 41.285 -6.655 1.00 64.20 200 ALA C C 1
ATOM 5747 O O . ALA C 2 150 ? 30.756 40.900 -5.617 1.00 67.44 200 ALA C O 1
ATOM 5749 N N . ILE C 2 151 ? 30.487 40.788 -7.858 1.00 58.00 201 ILE C N 1
ATOM 5750 C CA . ILE C 2 151 ? 31.529 39.796 -8.093 1.00 58.59 201 ILE C CA 1
ATOM 5751 C C . ILE C 2 151 ? 32.767 40.525 -8.604 1.00 61.07 201 ILE C C 1
ATOM 5752 O O . ILE C 2 151 ? 32.714 41.207 -9.636 1.00 55.21 201 ILE C O 1
ATOM 5757 N N . GLU C 2 152 ? 33.863 40.423 -7.850 1.00 61.89 202 GLU C N 1
ATOM 5758 C CA . GLU C 2 152 ? 35.115 41.106 -8.147 1.00 55.76 202 GLU C CA 1
ATOM 5759 C C . GLU C 2 152 ? 36.279 40.259 -7.653 1.00 68.09 202 GLU C C 1
ATOM 5760 O O . GLU C 2 152 ? 36.113 39.350 -6.835 1.00 67.59 202 GLU C O 1
ATOM 5766 N N . ASN C 2 153 ? 37.472 40.591 -8.146 1.00 75.46 203 ASN C N 1
ATOM 5767 C CA . ASN C 2 153 ? 38.730 40.183 -7.514 1.00 60.87 203 ASN C CA 1
ATOM 5768 C C . ASN C 2 153 ? 38.884 38.670 -7.430 1.00 60.79 203 ASN C C 1
ATOM 5769 O O . ASN C 2 153 ? 39.441 38.146 -6.464 1.00 74.50 203 ASN C O 1
ATOM 5774 N N . ILE C 2 154 ? 38.418 37.953 -8.447 1.00 73.74 204 ILE C N 1
ATOM 5775 C CA . ILE C 2 154 ? 38.635 36.510 -8.458 1.00 68.94 204 ILE C CA 1
ATOM 5776 C C . ILE C 2 154 ? 39.182 36.073 -9.810 1.00 67.27 204 ILE C C 1
ATOM 5777 O O . ILE C 2 154 ? 39.308 34.874 -10.081 1.00 74.17 204 ILE C O 1
ATOM 5782 N N . ASP C 2 155 ? 39.524 37.042 -10.661 1.00 62.73 205 ASP C N 1
ATOM 5783 C CA . ASP C 2 155 ? 40.203 36.730 -11.916 1.00 67.35 205 ASP C CA 1
ATOM 5784 C C . ASP C 2 155 ? 41.455 35.884 -11.697 1.00 65.20 205 ASP C C 1
ATOM 5785 O O . ASP C 2 155 ? 41.860 35.129 -12.587 1.00 69.87 205 ASP C O 1
ATOM 5790 N N . THR C 2 156 ? 42.100 36.017 -10.542 1.00 68.93 206 THR C N 1
ATOM 5791 C CA . THR C 2 156 ? 43.338 35.294 -10.272 1.00 70.94 206 THR C CA 1
ATOM 5792 C C . THR C 2 156 ? 43.127 33.832 -9.882 1.00 79.68 206 THR C C 1
ATOM 5793 O O . THR C 2 156 ? 44.105 33.077 -9.845 1.00 73.29 206 THR C O 1
ATOM 5797 N N . LEU C 2 157 ? 41.891 33.409 -9.594 1.00 76.07 207 LEU C N 1
ATOM 5798 C CA . LEU C 2 157 ? 41.627 32.056 -9.090 1.00 67.68 207 LEU C CA 1
ATOM 5799 C C . LEU C 2 157 ? 41.306 31.130 -10.262 1.00 66.44 207 LEU C C 1
ATOM 5800 O O . LEU C 2 157 ? 40.161 30.736 -10.494 1.00 62.99 207 LEU C O 1
ATOM 5805 N N . THR C 2 158 ? 42.358 30.759 -11.000 1.00 75.29 208 THR C N 1
ATOM 5806 C CA . THR C 2 158 ? 42.169 30.010 -12.240 1.00 79.40 208 THR C CA 1
ATOM 5807 C C . THR C 2 158 ? 41.644 28.603 -11.989 1.00 61.74 208 THR C C 1
ATOM 5808 O O . THR C 2 158 ? 40.920 28.062 -12.831 1.00 70.58 208 THR C O 1
ATOM 5812 N N . ASN C 2 159 ? 42.001 27.989 -10.867 1.00 62.94 209 ASN C N 1
ATOM 5813 C CA . ASN C 2 159 ? 41.620 26.608 -10.600 1.00 65.61 209 ASN C CA 1
ATOM 5814 C C . ASN C 2 159 ? 40.265 26.488 -9.918 1.00 58.27 209 ASN C C 1
ATOM 5815 O O . ASN C 2 159 ? 39.869 25.377 -9.551 1.00 58.10 209 ASN C O 1
ATOM 5820 N N . LEU C 2 160 ? 39.553 27.599 -9.744 1.00 60.71 210 LEU C N 1
ATOM 5821 C CA . LEU C 2 160 ? 38.241 27.563 -9.119 1.00 55.05 210 LEU C CA 1
ATOM 5822 C C . LEU C 2 160 ? 37.316 26.629 -9.884 1.00 60.37 210 LEU C C 1
ATOM 5823 O O . LEU C 2 160 ? 37.143 26.767 -11.098 1.00 64.05 210 LEU C O 1
ATOM 5828 N N . GLU C 2 161 ? 36.725 25.673 -9.169 1.00 59.25 211 GLU C N 1
ATOM 5829 C CA . GLU C 2 161 ? 35.751 24.765 -9.761 1.00 59.31 211 GLU C CA 1
ATOM 5830 C C . GLU C 2 161 ? 34.339 24.961 -9.240 1.00 55.07 211 GLU C C 1
ATOM 5831 O O . GLU C 2 161 ? 33.385 24.664 -9.963 1.00 56.00 211 GLU C O 1
ATOM 5837 N N . SER C 2 162 ? 34.178 25.470 -8.021 1.00 56.08 212 SER C N 1
ATOM 5838 C CA . SER C 2 162 ? 32.863 25.689 -7.431 1.00 54.83 212 SER C CA 1
ATOM 5839 C C . SER C 2 162 ? 32.833 27.073 -6.808 1.00 57.99 212 SER C C 1
ATOM 5840 O O . SER C 2 162 ? 33.642 27.374 -5.924 1.00 56.88 212 SER C O 1
ATOM 5843 N N . LEU C 2 163 ? 31.881 27.900 -7.236 1.00 53.25 213 LEU C N 1
ATOM 5844 C CA . LEU C 2 163 ? 31.708 29.238 -6.687 1.00 51.22 213 LEU C CA 1
ATOM 5845 C C . LEU C 2 163 ? 30.302 29.346 -6.116 1.00 47.93 213 LEU C C 1
ATOM 5846 O O . LEU C 2 163 ? 29.316 29.207 -6.847 1.00 54.18 213 LEU C O 1
ATOM 5851 N N . PHE C 2 164 ? 30.211 29.595 -4.815 1.00 51.69 214 PHE C N 1
ATOM 5852 C CA . PHE C 2 164 ? 28.937 29.649 -4.105 1.00 56.38 214 PHE C CA 1
ATOM 5853 C C . PHE C 2 164 ? 28.724 31.061 -3.582 1.00 46.20 214 PHE C C 1
ATOM 5854 O O . PHE C 2 164 ? 29.407 31.493 -2.648 1.00 53.43 214 PHE C O 1
ATOM 5862 N N . LEU C 2 165 ? 27.765 31.770 -4.168 1.00 43.73 215 LEU C N 1
ATOM 5863 C CA . LEU C 2 165 ? 27.457 33.126 -3.736 1.00 44.10 215 LEU C CA 1
ATOM 5864 C C . LEU C 2 165 ? 25.972 33.296 -3.449 1.00 48.06 215 LEU C C 1
ATOM 5865 O O . LEU C 2 165 ? 25.468 34.424 -3.467 1.00 49.86 215 LEU C O 1
ATOM 5870 N N . GLY C 2 166 ? 25.261 32.204 -3.176 1.00 58.30 216 GLY C N 1
ATOM 5871 C CA . GLY C 2 166 ? 23.841 32.305 -2.909 1.00 44.60 216 GLY C CA 1
ATOM 5872 C C . GLY C 2 166 ? 23.556 33.086 -1.642 1.00 44.04 216 GLY C C 1
ATOM 5873 O O . GLY C 2 166 ? 24.383 33.176 -0.733 1.00 48.72 216 GLY C O 1
ATOM 5874 N N . LYS C 2 167 ? 22.350 33.653 -1.588 1.00 44.45 217 LYS C N 1
ATOM 5875 C CA . LYS C 2 167 ? 21.897 34.439 -0.441 1.00 51.08 217 LYS C CA 1
ATOM 5876 C C . LYS C 2 167 ? 22.843 35.618 -0.195 1.00 52.43 217 LYS C C 1
ATOM 5877 O O . LYS C 2 167 ? 23.554 35.695 0.810 1.00 48.35 217 LYS C O 1
ATOM 5883 N N . ASN C 2 168 ? 22.870 36.519 -1.173 1.00 54.98 218 ASN C N 1
ATOM 5884 C CA . ASN C 2 168 ? 23.663 37.738 -1.119 1.00 54.00 218 ASN C CA 1
ATOM 5885 C C . ASN C 2 168 ? 22.821 38.865 -1.706 1.00 59.23 218 ASN C C 1
ATOM 5886 O O . ASN C 2 168 ? 21.613 38.722 -1.914 1.00 58.57 218 ASN C O 1
ATOM 5891 N N . LYS C 2 169 ? 23.465 39.992 -2.002 1.00 60.79 219 LYS C N 1
ATOM 5892 C CA . LYS C 2 169 ? 22.787 41.134 -2.602 1.00 60.46 219 LYS C CA 1
ATOM 5893 C C . LYS C 2 169 ? 23.375 41.466 -3.968 1.00 56.73 219 LYS C C 1
ATOM 5894 O O . LYS C 2 169 ? 23.314 42.612 -4.415 1.00 66.65 219 LYS C O 1
ATOM 5900 N N . ILE C 2 170 ? 23.943 40.456 -4.633 1.00 56.62 220 ILE C N 1
ATOM 5901 C CA . ILE C 2 170 ? 24.538 40.640 -5.952 1.00 57.91 220 ILE C CA 1
ATOM 5902 C C . ILE C 2 170 ? 23.470 41.035 -6.962 1.00 53.86 220 ILE C C 1
ATOM 5903 O O . ILE C 2 170 ? 22.359 40.487 -6.973 1.00 61.04 220 ILE C O 1
ATOM 5908 N N . THR C 2 171 ? 23.810 41.996 -7.824 1.00 65.79 221 THR C N 1
ATOM 5909 C CA . THR C 2 171 ? 22.863 42.574 -8.769 1.00 65.62 221 THR C CA 1
ATOM 5910 C C . THR C 2 171 ? 23.238 42.377 -10.233 1.00 59.17 221 THR C C 1
ATOM 5911 O O . THR C 2 171 ? 22.454 42.761 -11.111 1.00 54.34 221 THR C O 1
ATOM 5915 N N . LYS C 2 172 ? 24.387 41.773 -10.529 1.00 62.19 222 LYS C N 1
ATOM 5916 C CA . LYS C 2 172 ? 24.778 41.544 -11.913 1.00 62.15 222 LYS C CA 1
ATOM 5917 C C . LYS C 2 172 ? 25.819 40.436 -11.973 1.00 60.53 222 LYS C C 1
ATOM 5918 O O . LYS C 2 172 ? 26.689 40.342 -11.104 1.00 70.96 222 LYS C O 1
ATOM 5924 N N . LEU C 2 173 ? 25.727 39.616 -13.011 1.00 59.52 223 LEU C N 1
ATOM 5925 C CA . LEU C 2 173 ? 26.722 38.595 -13.302 1.00 61.31 223 LEU C CA 1
ATOM 5926 C C . LEU C 2 173 ? 27.795 39.221 -14.182 1.00 61.77 223 LEU C C 1
ATOM 5927 O O . LEU C 2 173 ? 27.487 39.729 -15.266 1.00 62.98 223 LEU C O 1
ATOM 5932 N N . GLN C 2 174 ? 29.053 39.167 -13.744 1.00 63.67 224 GLN C N 1
ATOM 5933 C CA . GLN C 2 174 ? 30.080 39.844 -14.528 1.00 71.14 224 GLN C CA 1
ATOM 5934 C C . GLN C 2 174 ? 31.481 39.235 -14.484 1.00 69.22 224 GLN C C 1
ATOM 5935 O O . GLN C 2 174 ? 31.779 38.311 -15.251 1.00 79.96 224 GLN C O 1
ATOM 5941 N N . ASN C 2 175 ? 32.350 39.758 -13.625 1.00 50.27 225 ASN C N 1
ATOM 5942 C CA . ASN C 2 175 ? 33.745 39.340 -13.507 1.00 57.77 225 ASN C CA 1
ATOM 5943 C C . ASN C 2 175 ? 33.981 37.837 -13.359 1.00 50.06 225 ASN C C 1
ATOM 5944 O O . ASN C 2 175 ? 34.766 37.411 -12.511 1.00 61.80 225 ASN C O 1
ATOM 5949 N N . LEU C 2 176 ? 33.317 37.023 -14.172 1.00 59.46 226 LEU C N 1
ATOM 5950 C CA . LEU C 2 176 ? 33.504 35.580 -14.150 1.00 53.98 226 LEU C CA 1
ATOM 5951 C C . LEU C 2 176 ? 34.372 35.060 -15.295 1.00 64.94 226 LEU C C 1
ATOM 5952 O O . LEU C 2 176 ? 34.667 33.857 -15.331 1.00 55.01 226 LEU C O 1
ATOM 5957 N N . ASP C 2 177 ? 34.835 35.940 -16.195 1.00 67.84 227 ASP C N 1
ATOM 5958 C CA . ASP C 2 177 ? 35.401 35.529 -17.482 1.00 58.79 227 ASP C CA 1
ATOM 5959 C C . ASP C 2 177 ? 36.695 34.735 -17.363 1.00 60.94 227 ASP C C 1
ATOM 5960 O O . ASP C 2 177 ? 37.084 34.064 -18.326 1.00 68.08 227 ASP C O 1
ATOM 5965 N N . ALA C 2 178 ? 37.375 34.797 -16.225 1.00 58.10 228 ALA C N 1
ATOM 5966 C CA . ALA C 2 178 ? 38.651 34.116 -16.076 1.00 55.59 228 ALA C CA 1
ATOM 5967 C C . ALA C 2 178 ? 38.519 32.665 -15.639 1.00 52.65 228 ALA C C 1
ATOM 5968 O O . ALA C 2 178 ? 39.460 31.890 -15.834 1.00 63.61 228 ALA C O 1
ATOM 5970 N N . LEU C 2 179 ? 37.386 32.278 -15.061 1.00 44.77 229 LEU C N 1
ATOM 5971 C CA . LEU C 2 179 ? 37.242 30.972 -14.417 1.00 54.39 229 LEU C CA 1
ATOM 5972 C C . LEU C 2 179 ? 36.850 29.898 -15.436 1.00 59.87 229 LEU C C 1
ATOM 5973 O O . LEU C 2 179 ? 35.767 29.317 -15.381 1.00 65.95 229 LEU C O 1
ATOM 5978 N N . THR C 2 180 ? 37.748 29.644 -16.394 1.00 53.03 230 THR C N 1
ATOM 5979 C CA . THR C 2 180 ? 37.395 28.744 -17.490 1.00 59.24 230 THR C CA 1
ATOM 5980 C C . THR C 2 180 ? 37.248 27.299 -17.029 1.00 57.23 230 THR C C 1
ATOM 5981 O O . THR C 2 180 ? 36.624 26.496 -17.732 1.00 64.57 230 THR C O 1
ATOM 5985 N N . ASN C 2 181 ? 37.788 26.952 -15.867 1.00 50.62 231 ASN C N 1
ATOM 5986 C CA . ASN C 2 181 ? 37.652 25.607 -15.328 1.00 57.91 231 ASN C CA 1
ATOM 5987 C C . ASN C 2 181 ? 36.459 25.465 -14.395 1.00 55.54 231 ASN C C 1
ATOM 5988 O O . ASN C 2 181 ? 36.200 24.359 -13.905 1.00 52.02 231 ASN C O 1
ATOM 5993 N N . LEU C 2 182 ? 35.709 26.543 -14.176 1.00 54.58 232 LEU C N 1
ATOM 5994 C CA . LEU C 2 182 ? 34.587 26.513 -13.251 1.00 50.18 232 LEU C CA 1
ATOM 5995 C C . LEU C 2 182 ? 33.506 25.584 -13.779 1.00 54.69 232 LEU C C 1
ATOM 5996 O O . LEU C 2 182 ? 33.108 25.674 -14.945 1.00 50.11 232 LEU C O 1
ATOM 6001 N N . THR C 2 183 ? 33.030 24.685 -12.919 1.00 53.88 233 THR C N 1
ATOM 6002 C CA . THR C 2 183 ? 32.028 23.713 -13.321 1.00 50.86 233 THR C CA 1
ATOM 6003 C C . THR C 2 183 ? 30.708 23.838 -12.577 1.00 44.53 233 THR C C 1
ATOM 6004 O O . THR C 2 183 ? 29.698 23.321 -13.067 1.00 47.37 233 THR C O 1
ATOM 6008 N N . VAL C 2 184 ? 30.669 24.547 -11.449 1.00 44.43 234 VAL C N 1
ATOM 6009 C CA . VAL C 2 184 ? 29.453 24.713 -10.658 1.00 41.75 234 VAL C CA 1
ATOM 6010 C C . VAL C 2 184 ? 29.357 26.169 -10.232 1.00 45.62 234 VAL C C 1
ATOM 6011 O O . VAL C 2 184 ? 30.251 26.676 -9.545 1.00 48.95 234 VAL C O 1
ATOM 6015 N N . LEU C 2 185 ? 28.259 26.830 -10.591 1.00 42.46 235 LEU C N 1
ATOM 6016 C CA . LEU C 2 185 ? 28.022 28.216 -10.199 1.00 52.21 235 LEU C CA 1
ATOM 6017 C C . LEU C 2 185 ? 26.693 28.293 -9.459 1.00 43.09 235 LEU C C 1
ATOM 6018 O O . LEU C 2 185 ? 25.633 28.037 -10.043 1.00 43.01 235 LEU C O 1
ATOM 6023 N N . SER C 2 186 ? 26.744 28.640 -8.178 1.00 42.31 236 SER C N 1
ATOM 6024 C CA . SER C 2 186 ? 25.542 28.756 -7.360 1.00 47.92 236 SER C CA 1
ATOM 6025 C C . SER C 2 186 ? 25.278 30.223 -7.051 1.00 44.61 236 SER C C 1
ATOM 6026 O O . SER C 2 186 ? 26.062 30.863 -6.340 1.00 47.55 236 SER C O 1
ATOM 6029 N N . MET C 2 187 ? 24.161 30.742 -7.562 1.00 45.90 237 MET C N 1
ATOM 6030 C CA . MET C 2 187 ? 23.819 32.152 -7.416 1.00 45.96 237 MET C CA 1
ATOM 6031 C C . MET C 2 187 ? 22.365 32.340 -7.006 1.00 51.27 237 MET C C 1
ATOM 6032 O O . MET C 2 187 ? 21.764 33.380 -7.307 1.00 45.75 237 MET C O 1
ATOM 6037 N N . GLN C 2 188 ? 21.783 31.355 -6.324 1.00 45.82 238 GLN C N 1
ATOM 6038 C CA . GLN C 2 188 ? 20.386 31.463 -5.945 1.00 45.77 238 GLN C CA 1
ATOM 6039 C C . GLN C 2 188 ? 20.211 32.579 -4.927 1.00 42.77 238 GLN C C 1
ATOM 6040 O O . GLN C 2 188 ? 21.156 32.992 -4.255 1.00 48.20 238 GLN C O 1
ATOM 6046 N N . SER C 2 189 ? 18.983 33.081 -4.837 1.00 42.45 239 SER C N 1
ATOM 6047 C CA . SER C 2 189 ? 18.595 34.048 -3.811 1.00 49.48 239 SER C CA 1
ATOM 6048 C C . SER C 2 189 ? 19.509 35.274 -3.824 1.00 49.34 239 SER C C 1
ATOM 6049 O O . SER C 2 189 ? 20.252 35.553 -2.886 1.00 40.18 239 SER C O 1
ATOM 6052 N N . ASN C 2 190 ? 19.429 35.998 -4.932 1.00 45.87 240 ASN C N 1
ATOM 6053 C CA . ASN C 2 190 ? 20.171 37.239 -5.071 1.00 47.13 240 ASN C CA 1
ATOM 6054 C C . ASN C 2 190 ? 19.253 38.293 -5.666 1.00 50.37 240 ASN C C 1
ATOM 6055 O O . ASN C 2 190 ? 18.029 38.212 -5.506 1.00 50.36 240 ASN C O 1
ATOM 6060 N N . ARG C 2 191 ? 19.830 39.275 -6.360 1.00 50.01 241 ARG C N 1
ATOM 6061 C CA . ARG C 2 191 ? 19.068 40.360 -6.965 1.00 48.33 241 ARG C CA 1
ATOM 6062 C C . ARG C 2 191 ? 19.371 40.465 -8.456 1.00 54.28 241 ARG C C 1
ATOM 6063 O O . ARG C 2 191 ? 19.355 41.558 -9.027 1.00 60.56 241 ARG C O 1
ATOM 6071 N N . LEU C 2 192 ? 19.636 39.327 -9.098 1.00 53.32 242 LEU C N 1
ATOM 6072 C CA . LEU C 2 192 ? 19.901 39.300 -10.527 1.00 53.12 242 LEU C CA 1
ATOM 6073 C C . LEU C 2 192 ? 18.635 39.607 -11.321 1.00 57.52 242 LEU C C 1
ATOM 6074 O O . LEU C 2 192 ? 17.515 39.311 -10.894 1.00 54.91 242 LEU C O 1
ATOM 6079 N N . THR C 2 193 ? 18.827 40.211 -12.495 1.00 64.66 243 THR C N 1
ATOM 6080 C CA . THR C 2 193 ? 17.725 40.534 -13.388 1.00 58.08 243 THR C CA 1
ATOM 6081 C C . THR C 2 193 ? 17.986 40.142 -14.832 1.00 50.75 243 THR C C 1
ATOM 6082 O O . THR C 2 193 ? 17.088 40.289 -15.666 1.00 49.48 243 THR C O 1
ATOM 6086 N N . LYS C 2 194 ? 19.175 39.640 -15.150 1.00 46.67 244 LYS C N 1
ATOM 6087 C CA . LYS C 2 194 ? 19.507 39.298 -16.524 1.00 55.65 244 LYS C CA 1
ATOM 6088 C C . LYS C 2 194 ? 20.602 38.243 -16.516 1.00 51.42 244 LYS C C 1
ATOM 6089 O O . LYS C 2 194 ? 21.555 38.345 -15.742 1.00 62.70 244 LYS C O 1
ATOM 6095 N N . ILE C 2 195 ? 20.449 37.226 -17.356 1.00 51.90 245 ILE C N 1
ATOM 6096 C CA . ILE C 2 195 ? 21.493 36.219 -17.519 1.00 58.42 245 ILE C CA 1
ATOM 6097 C C . ILE C 2 195 ? 22.515 36.737 -18.524 1.00 57.96 245 ILE C C 1
ATOM 6098 O O . ILE C 2 195 ? 22.198 36.941 -19.701 1.00 60.83 245 ILE C O 1
ATOM 6103 N N . GLU C 2 196 ? 23.744 36.940 -18.063 1.00 52.29 246 GLU C N 1
ATOM 6104 C CA . GLU C 2 196 ? 24.795 37.516 -18.890 1.00 52.96 246 GLU C CA 1
ATOM 6105 C C . GLU C 2 196 ? 26.137 37.166 -18.265 1.00 50.38 246 GLU C C 1
ATOM 6106 O O . GLU C 2 196 ? 26.210 36.675 -17.139 1.00 62.97 246 GLU C O 1
ATOM 6112 N N . GLY C 2 197 ? 27.202 37.389 -19.020 1.00 52.83 247 GLY C N 1
ATOM 6113 C CA . GLY C 2 197 ? 28.521 37.233 -18.444 1.00 58.32 247 GLY C CA 1
ATOM 6114 C C . GLY C 2 197 ? 28.985 35.810 -18.253 1.00 50.54 247 GLY C C 1
ATOM 6115 O O . GLY C 2 197 ? 29.935 35.579 -17.502 1.00 53.92 247 GLY C O 1
ATOM 6116 N N . LEU C 2 198 ? 28.365 34.846 -18.929 1.00 62.11 248 LEU C N 1
ATOM 6117 C CA . LEU C 2 198 ? 28.743 33.446 -18.799 1.00 56.29 248 LEU C CA 1
ATOM 6118 C C . LEU C 2 198 ? 29.486 32.947 -20.027 1.00 54.05 248 LEU C C 1
ATOM 6119 O O . LEU C 2 198 ? 29.755 31.745 -20.132 1.00 54.80 248 LEU C O 1
ATOM 6124 N N . GLN C 2 199 ? 29.855 33.861 -20.933 1.00 64.21 249 GLN C N 1
ATOM 6125 C CA . GLN C 2 199 ? 30.385 33.512 -22.250 1.00 61.20 249 GLN C CA 1
ATOM 6126 C C . GLN C 2 199 ? 31.621 32.629 -22.166 1.00 53.43 249 GLN C C 1
ATOM 6127 O O . GLN C 2 199 ? 31.856 31.810 -23.061 1.00 52.02 249 GLN C O 1
ATOM 6133 N N . ASN C 2 200 ? 32.443 32.810 -21.133 1.00 46.75 250 ASN C N 1
ATOM 6134 C CA . ASN C 2 200 ? 33.698 32.076 -21.027 1.00 51.79 250 ASN C CA 1
ATOM 6135 C C . ASN C 2 200 ? 33.601 30.795 -20.207 1.00 56.91 250 ASN C C 1
ATOM 6136 O O . ASN C 2 200 ? 34.517 29.965 -20.282 1.00 50.80 250 ASN C O 1
ATOM 6141 N N . LEU C 2 201 ? 32.534 30.602 -19.428 1.00 42.81 251 LEU C N 1
ATOM 6142 C CA . LEU C 2 201 ? 32.409 29.384 -18.625 1.00 46.13 251 LEU C CA 1
ATOM 6143 C C . LEU C 2 201 ? 32.002 28.236 -19.537 1.00 45.65 251 LEU C C 1
ATOM 6144 O O . LEU C 2 201 ? 30.878 27.731 -19.505 1.00 53.60 251 LEU C O 1
ATOM 6149 N N . VAL C 2 202 ? 32.972 27.772 -20.321 1.00 47.94 252 VAL C N 1
ATOM 6150 C CA . VAL C 2 202 ? 32.678 26.774 -21.338 1.00 50.58 252 VAL C CA 1
ATOM 6151 C C . VAL C 2 202 ? 32.520 25.395 -20.716 1.00 52.76 252 VAL C C 1
ATOM 6152 O O . VAL C 2 202 ? 31.803 24.546 -21.259 1.00 63.60 252 VAL C O 1
ATOM 6156 N N . ASN C 2 203 ? 33.160 25.144 -19.581 1.00 42.80 253 ASN C N 1
ATOM 6157 C CA . ASN C 2 203 ? 33.017 23.871 -18.897 1.00 51.38 253 ASN C CA 1
ATOM 6158 C C . ASN C 2 203 ? 31.933 23.896 -17.827 1.00 53.84 253 ASN C C 1
ATOM 6159 O O . ASN C 2 203 ? 31.855 22.958 -17.025 1.00 56.85 253 ASN C O 1
ATOM 6164 N N . LEU C 2 204 ? 31.099 24.934 -17.796 1.00 48.94 254 LEU C N 1
ATOM 6165 C CA . LEU C 2 204 ? 30.069 25.025 -16.771 1.00 44.59 254 LEU C CA 1
ATOM 6166 C C . LEU C 2 204 ? 29.113 23.847 -16.887 1.00 50.80 254 LEU C C 1
ATOM 6167 O O . LEU C 2 204 ? 28.595 23.552 -17.968 1.00 51.68 254 LEU C O 1
ATOM 6172 N N . ARG C 2 205 ? 28.852 23.192 -15.765 1.00 52.06 255 ARG C N 1
ATOM 6173 C CA . ARG C 2 205 ? 28.015 22.004 -15.774 1.00 52.62 255 ARG C CA 1
ATOM 6174 C C . ARG C 2 205 ? 26.758 22.142 -14.942 1.00 53.32 255 ARG C C 1
ATOM 6175 O O . ARG C 2 205 ? 25.749 21.513 -15.272 1.00 53.90 255 ARG C O 1
ATOM 6183 N N . GLU C 2 206 ? 26.766 22.991 -13.919 1.00 41.13 256 GLU C N 1
ATOM 6184 C CA . GLU C 2 206 ? 25.606 23.175 -13.059 1.00 38.69 256 GLU C CA 1
ATOM 6185 C C . GLU C 2 206 ? 25.427 24.666 -12.848 1.00 44.67 256 GLU C C 1
ATOM 6186 O O . GLU C 2 206 ? 26.351 25.343 -12.387 1.00 46.15 256 GLU C O 1
ATOM 6192 N N . LEU C 2 207 ? 24.241 25.175 -13.167 1.00 38.60 257 LEU C N 1
ATOM 6193 C CA . LEU C 2 207 ? 23.959 26.601 -13.051 1.00 41.82 257 LEU C CA 1
ATOM 6194 C C . LEU C 2 207 ? 22.672 26.791 -12.263 1.00 46.95 257 LEU C C 1
ATOM 6195 O O . LEU C 2 207 ? 21.594 26.395 -12.723 1.00 43.09 257 LEU C O 1
ATOM 6200 N N . TYR C 2 208 ? 22.790 27.391 -11.072 1.00 42.19 258 TYR C N 1
ATOM 6201 C CA . TYR C 2 208 ? 21.658 27.629 -10.180 1.00 41.33 258 TYR C CA 1
ATOM 6202 C C . TYR C 2 208 ? 21.408 29.129 -10.072 1.00 41.35 258 TYR C C 1
ATOM 6203 O O . TYR C 2 208 ? 22.242 29.866 -9.533 1.00 43.82 258 TYR C O 1
ATOM 6212 N N . LEU C 2 209 ? 20.249 29.577 -10.563 1.00 43.23 259 LEU C N 1
ATOM 6213 C CA . LEU C 2 209 ? 19.871 30.983 -10.493 1.00 39.71 259 LEU C CA 1
ATOM 6214 C C . LEU C 2 209 ? 18.448 31.147 -9.978 1.00 44.14 259 LEU C C 1
ATOM 6215 O O . LEU C 2 209 ? 17.754 32.094 -10.362 1.00 51.93 259 LEU C O 1
ATOM 6220 N N . SER C 2 210 ? 18.007 30.261 -9.087 1.00 40.72 260 SER C N 1
ATOM 6221 C CA . SER C 2 210 ? 16.646 30.355 -8.589 1.00 42.77 260 SER C CA 1
ATOM 6222 C C . SER C 2 210 ? 16.511 31.506 -7.596 1.00 49.72 260 SER C C 1
ATOM 6223 O O . SER C 2 210 ? 17.477 31.920 -6.948 1.00 45.36 260 SER C O 1
ATOM 6226 N N . HIS C 2 211 ? 15.278 32.007 -7.469 1.00 42.01 261 HIS C N 1
ATOM 6227 C CA . HIS C 2 211 ? 14.927 33.105 -6.564 1.00 45.95 261 HIS C CA 1
ATOM 6228 C C . HIS C 2 211 ? 15.746 34.361 -6.890 1.00 50.65 261 HIS C C 1
ATOM 6229 O O . HIS C 2 211 ? 16.584 34.838 -6.118 1.00 43.04 261 HIS C O 1
ATOM 6236 N N . ASN C 2 212 ? 15.443 34.894 -8.067 1.00 54.05 262 ASN C N 1
ATOM 6237 C CA . ASN C 2 212 ? 16.043 36.117 -8.588 1.00 44.71 262 ASN C CA 1
ATOM 6238 C C . ASN C 2 212 ? 14.941 36.860 -9.337 1.00 53.96 262 ASN C C 1
ATOM 6239 O O . ASN C 2 212 ? 13.749 36.587 -9.161 1.00 56.91 262 ASN C O 1
ATOM 6244 N N . GLY C 2 213 ? 15.325 37.792 -10.202 1.00 53.54 263 GLY C N 1
ATOM 6245 C CA . GLY C 2 213 ? 14.345 38.545 -10.958 1.00 46.61 263 GLY C CA 1
ATOM 6246 C C . GLY C 2 213 ? 14.513 38.410 -12.456 1.00 46.67 263 GLY C C 1
ATOM 6247 O O . GLY C 2 213 ? 14.159 39.324 -13.204 1.00 56.15 263 GLY C O 1
ATOM 6248 N N . ILE C 2 214 ? 15.047 37.270 -12.903 1.00 50.94 264 ILE C N 1
ATOM 6249 C CA . ILE C 2 214 ? 15.263 37.028 -14.326 1.00 49.53 264 ILE C CA 1
ATOM 6250 C C . ILE C 2 214 ? 13.929 36.865 -15.044 1.00 49.17 264 ILE C C 1
ATOM 6251 O O . ILE C 2 214 ? 13.018 36.183 -14.555 1.00 50.87 264 ILE C O 1
ATOM 6256 N N . GLU C 2 215 ? 13.808 37.502 -16.217 1.00 55.37 265 GLU C N 1
ATOM 6257 C CA . GLU C 2 215 ? 12.609 37.415 -17.044 1.00 56.96 265 GLU C CA 1
ATOM 6258 C C . GLU C 2 215 ? 12.807 36.679 -18.362 1.00 53.52 265 GLU C C 1
ATOM 6259 O O . GLU C 2 215 ? 11.813 36.287 -18.983 1.00 47.78 265 GLU C O 1
ATOM 6265 N N . VAL C 2 216 ? 14.048 36.515 -18.820 1.00 42.21 266 VAL C N 1
ATOM 6266 C CA . VAL C 2 216 ? 14.337 35.949 -20.134 1.00 49.42 266 VAL C CA 1
ATOM 6267 C C . VAL C 2 216 ? 15.476 34.948 -20.004 1.00 48.72 266 VAL C C 1
ATOM 6268 O O . VAL C 2 216 ? 16.467 35.203 -19.311 1.00 43.93 266 VAL C O 1
ATOM 6272 N N . ILE C 2 217 ? 15.328 33.804 -20.663 1.00 46.65 267 ILE C N 1
ATOM 6273 C CA . ILE C 2 217 ? 16.406 32.830 -20.766 1.00 51.98 267 ILE C CA 1
ATOM 6274 C C . ILE C 2 217 ? 17.261 33.201 -21.971 1.00 54.54 267 ILE C C 1
ATOM 6275 O O . ILE C 2 217 ? 16.769 33.239 -23.105 1.00 55.40 267 ILE C O 1
ATOM 6280 N N . GLU C 2 218 ? 18.536 33.478 -21.724 1.00 55.93 268 GLU C N 1
ATOM 6281 C CA . GLU C 2 218 ? 19.468 33.927 -22.754 1.00 53.38 268 GLU C CA 1
ATOM 6282 C C . GLU C 2 218 ? 20.875 33.808 -22.180 1.00 48.00 268 GLU C C 1
ATOM 6283 O O . GLU C 2 218 ? 21.060 33.433 -21.019 1.00 54.72 268 GLU C O 1
ATOM 6289 N N . GLY C 2 219 ? 21.868 34.128 -23.005 1.00 50.14 269 GLY C N 1
ATOM 6290 C CA . GLY C 2 219 ? 23.240 34.181 -22.541 1.00 47.61 269 GLY C CA 1
ATOM 6291 C C . GLY C 2 219 ? 23.854 32.850 -22.180 1.00 52.66 269 GLY C C 1
ATOM 6292 O O . GLY C 2 219 ? 24.843 32.815 -21.441 1.00 52.08 269 GLY C O 1
ATOM 6293 N N . LEU C 2 220 ? 23.300 31.747 -22.681 1.00 49.79 270 LEU C N 1
ATOM 6294 C CA . LEU C 2 220 ? 23.825 30.415 -22.418 1.00 46.93 270 LEU C CA 1
ATOM 6295 C C . LEU C 2 220 ? 24.427 29.779 -23.666 1.00 56.68 270 LEU C C 1
ATOM 6296 O O . LEU C 2 220 ? 24.533 28.549 -23.742 1.00 49.51 270 LEU C O 1
ATOM 6301 N N . GLU C 2 221 ? 24.858 30.602 -24.629 1.00 54.99 271 GLU C N 1
ATOM 6302 C CA . GLU C 2 221 ? 25.263 30.091 -25.936 1.00 58.67 271 GLU C CA 1
ATOM 6303 C C . GLU C 2 221 ? 26.484 29.180 -25.847 1.00 55.06 271 GLU C C 1
ATOM 6304 O O . GLU C 2 221 ? 26.632 28.269 -26.669 1.00 54.65 271 GLU C O 1
ATOM 6310 N N . ASN C 2 222 ? 27.360 29.392 -24.865 1.00 50.10 272 ASN C N 1
ATOM 6311 C CA . ASN C 2 222 ? 28.627 28.673 -24.807 1.00 56.42 272 ASN C CA 1
ATOM 6312 C C . ASN C 2 222 ? 28.659 27.565 -23.766 1.00 59.09 272 ASN C C 1
ATOM 6313 O O . ASN C 2 222 ? 29.669 26.859 -23.669 1.00 59.54 272 ASN C O 1
ATOM 6318 N N . ASN C 2 223 ? 27.603 27.403 -22.976 1.00 52.52 273 ASN C N 1
ATOM 6319 C CA . ASN C 2 223 ? 27.632 26.451 -21.869 1.00 46.09 273 ASN C CA 1
ATOM 6320 C C . ASN C 2 223 ? 27.096 25.073 -22.263 1.00 49.81 273 ASN C C 1
ATOM 6321 O O . ASN C 2 223 ? 26.344 24.439 -21.530 1.00 49.32 273 ASN C O 1
ATOM 6326 N N . ASN C 2 224 ? 27.563 24.571 -23.410 1.00 52.37 274 ASN C N 1
ATOM 6327 C CA . ASN C 2 224 ? 27.064 23.323 -23.981 1.00 41.63 274 ASN C CA 1
ATOM 6328 C C . ASN C 2 224 ? 27.121 22.152 -23.005 1.00 48.48 274 ASN C C 1
ATOM 6329 O O . ASN C 2 224 ? 26.299 21.234 -23.099 1.00 57.89 274 ASN C O 1
ATOM 6334 N N . LYS C 2 225 ? 28.098 22.131 -22.095 1.00 49.11 275 LYS C N 1
ATOM 6335 C CA . LYS C 2 225 ? 28.273 20.982 -21.213 1.00 43.70 275 LYS C CA 1
ATOM 6336 C C . LYS C 2 225 ? 27.369 21.026 -19.986 1.00 43.42 275 LYS C C 1
ATOM 6337 O O . LYS C 2 225 ? 27.506 20.167 -19.108 1.00 52.22 275 LYS C O 1
ATOM 6343 N N . LEU C 2 226 ? 26.428 21.966 -19.930 1.00 42.91 276 LEU C N 1
ATOM 6344 C CA . LEU C 2 226 ? 25.499 22.054 -18.808 1.00 45.13 276 LEU C CA 1
ATOM 6345 C C . LEU C 2 226 ? 24.655 20.787 -18.693 1.00 42.74 276 LEU C C 1
ATOM 6346 O O . LEU C 2 226 ? 24.021 20.361 -19.663 1.00 55.70 276 LEU C O 1
ATOM 6351 N N . THR C 2 227 ? 24.649 20.177 -17.508 1.00 37.30 277 THR C N 1
ATOM 6352 C CA . THR C 2 227 ? 23.757 19.056 -17.239 1.00 42.29 277 THR C CA 1
ATOM 6353 C C . THR C 2 227 ? 22.667 19.394 -16.232 1.00 43.97 277 THR C C 1
ATOM 6354 O O . THR C 2 227 ? 21.680 18.654 -16.137 1.00 40.56 277 THR C O 1
ATOM 6358 N N . MET C 2 228 ? 22.800 20.505 -15.513 1.00 40.52 278 MET C N 1
ATOM 6359 C CA . MET C 2 228 ? 21.899 20.866 -14.423 1.00 37.84 278 MET C CA 1
ATOM 6360 C C . MET C 2 228 ? 21.667 22.370 -14.501 1.00 45.82 278 MET C C 1
ATOM 6361 O O . MET C 2 228 ? 22.594 23.153 -14.264 1.00 44.77 278 MET C O 1
ATOM 6366 N N . LEU C 2 229 ? 20.442 22.781 -14.841 1.00 41.15 279 LEU C N 1
ATOM 6367 C CA . LEU C 2 229 ? 20.118 24.197 -14.980 1.00 36.55 279 LEU C CA 1
ATOM 6368 C C . LEU C 2 229 ? 18.849 24.511 -14.202 1.00 38.89 279 LEU C C 1
ATOM 6369 O O . LEU C 2 229 ? 17.819 23.860 -14.401 1.00 42.43 279 LEU C O 1
ATOM 6374 N N . ASP C 2 230 ? 18.917 25.541 -13.352 1.00 40.07 280 ASP C N 1
ATOM 6375 C CA . ASP C 2 230 ? 17.870 25.869 -12.383 1.00 38.08 280 ASP C CA 1
ATOM 6376 C C . ASP C 2 230 ? 17.603 27.363 -12.472 1.00 39.45 280 ASP C C 1
ATOM 6377 O O . ASP C 2 230 ? 18.445 28.168 -12.063 1.00 40.21 280 ASP C O 1
ATOM 6382 N N . ILE C 2 231 ? 16.437 27.736 -12.996 1.00 36.43 281 ILE C N 1
ATOM 6383 C CA . ILE C 2 231 ? 16.054 29.142 -13.052 1.00 40.49 281 ILE C CA 1
ATOM 6384 C C . ILE C 2 231 ? 14.680 29.278 -12.414 1.00 49.54 281 ILE C C 1
ATOM 6385 O O . ILE C 2 231 ? 13.907 30.182 -12.757 1.00 50.27 281 ILE C O 1
ATOM 6390 N N . ALA C 2 232 ? 14.370 28.380 -11.479 1.00 45.85 282 ALA C N 1
ATOM 6391 C CA . ALA C 2 232 ? 13.067 28.380 -10.835 1.00 42.51 282 ALA C CA 1
ATOM 6392 C C . ALA C 2 232 ? 12.885 29.631 -9.984 1.00 48.75 282 ALA C C 1
ATOM 6393 O O . ALA C 2 232 ? 13.838 30.338 -9.649 1.00 43.26 282 ALA C O 1
ATOM 6395 N N . SER C 2 233 ? 11.630 29.894 -9.637 1.00 47.26 283 SER C N 1
ATOM 6396 C CA . SER C 2 233 ? 11.268 31.019 -8.785 1.00 43.98 283 SER C CA 1
ATOM 6397 C C . SER C 2 233 ? 11.809 32.333 -9.340 1.00 49.34 283 SER C C 1
ATOM 6398 O O . SER C 2 233 ? 12.513 33.087 -8.663 1.00 51.76 283 SER C O 1
ATOM 6401 N N . ASN C 2 234 ? 11.484 32.594 -10.606 1.00 45.86 284 ASN C N 1
ATOM 6402 C CA . ASN C 2 234 ? 11.759 33.885 -11.221 1.00 46.66 284 ASN C CA 1
ATOM 6403 C C . ASN C 2 234 ? 10.490 34.412 -11.869 1.00 53.86 284 ASN C C 1
ATOM 6404 O O . ASN C 2 234 ? 9.384 34.100 -11.412 1.00 51.96 284 ASN C O 1
ATOM 6409 N N . ARG C 2 235 ? 10.628 35.193 -12.938 1.00 49.65 285 ARG C N 1
ATOM 6410 C CA . ARG C 2 235 ? 9.477 35.742 -13.654 1.00 54.55 285 ARG C CA 1
ATOM 6411 C C . ARG C 2 235 ? 9.629 35.504 -15.149 1.00 48.44 285 ARG C C 1
ATOM 6412 O O . ARG C 2 235 ? 9.414 36.388 -15.977 1.00 51.24 285 ARG C O 1
ATOM 6420 N N . ILE C 2 236 ? 9.987 34.278 -15.504 1.00 47.17 286 ILE C N 1
ATOM 6421 C CA . ILE C 2 236 ? 10.256 33.897 -16.885 1.00 48.50 286 ILE C CA 1
ATOM 6422 C C . ILE C 2 236 ? 8.963 33.442 -17.539 1.00 47.11 286 ILE C C 1
ATOM 6423 O O . ILE C 2 236 ? 8.213 32.642 -16.966 1.00 44.75 286 ILE C O 1
ATOM 6428 N N . LYS C 2 237 ? 8.694 33.970 -18.734 1.00 50.31 287 LYS C N 1
ATOM 6429 C CA . LYS C 2 237 ? 7.463 33.695 -19.458 1.00 52.42 287 LYS C CA 1
ATOM 6430 C C . LYS C 2 237 ? 7.629 32.654 -20.554 1.00 56.96 287 LYS C C 1
ATOM 6431 O O . LYS C 2 237 ? 6.625 32.077 -20.992 1.00 58.69 287 LYS C O 1
ATOM 6437 N N . LYS C 2 238 ? 8.851 32.404 -21.019 1.00 49.58 288 LYS C N 1
ATOM 6438 C CA . LYS C 2 238 ? 8.999 31.562 -22.193 1.00 50.95 288 LYS C CA 1
ATOM 6439 C C . LYS C 2 238 ? 10.333 30.825 -22.114 1.00 57.84 288 LYS C C 1
ATOM 6440 O O . LYS C 2 238 ? 11.332 31.382 -21.646 1.00 48.47 288 LYS C O 1
ATOM 6446 N N . ILE C 2 239 ? 10.332 29.560 -22.534 1.00 56.74 289 ILE C N 1
ATOM 6447 C CA . ILE C 2 239 ? 11.555 28.766 -22.616 1.00 52.36 289 ILE C CA 1
ATOM 6448 C C . ILE C 2 239 ? 12.169 28.978 -23.994 1.00 56.07 289 ILE C C 1
ATOM 6449 O O . ILE C 2 239 ? 11.556 28.644 -25.013 1.00 60.26 289 ILE C O 1
ATOM 6454 N N . GLU C 2 240 ? 13.383 29.522 -24.031 1.00 60.98 290 GLU C N 1
ATOM 6455 C CA . GLU C 2 240 ? 14.068 29.788 -25.286 1.00 54.29 290 GLU C CA 1
ATOM 6456 C C . GLU C 2 240 ? 15.545 29.479 -25.125 1.00 56.87 290 GLU C C 1
ATOM 6457 O O . GLU C 2 240 ? 16.054 29.315 -24.012 1.00 59.14 290 GLU C O 1
ATOM 6463 N N . ASN C 2 241 ? 16.230 29.414 -26.263 1.00 51.20 291 ASN C N 1
ATOM 6464 C CA . ASN C 2 241 ? 17.681 29.536 -26.319 1.00 46.18 291 ASN C CA 1
ATOM 6465 C C . ASN C 2 241 ? 18.392 28.455 -25.517 1.00 47.25 291 ASN C C 1
ATOM 6466 O O . ASN C 2 241 ? 19.489 28.682 -25.004 1.00 53.93 291 ASN C O 1
ATOM 6471 N N . ILE C 2 242 ? 17.785 27.276 -25.391 1.00 52.23 292 ILE C N 1
ATOM 6472 C CA . ILE C 2 242 ? 18.448 26.166 -24.714 1.00 48.48 292 ILE C CA 1
ATOM 6473 C C . ILE C 2 242 ? 18.381 24.908 -25.574 1.00 49.56 292 ILE C C 1
ATOM 6474 O O . ILE C 2 242 ? 18.680 23.802 -25.105 1.00 50.19 292 ILE C O 1
ATOM 6479 N N . SER C 2 243 ? 17.973 25.065 -26.837 1.00 48.15 293 SER C N 1
ATOM 6480 C CA . SER C 2 243 ? 17.910 23.926 -27.746 1.00 45.65 293 SER C CA 1
ATOM 6481 C C . SER C 2 243 ? 19.286 23.328 -28.005 1.00 42.62 293 SER C C 1
ATOM 6482 O O . SER C 2 243 ? 19.384 22.158 -28.391 1.00 42.07 293 SER C O 1
ATOM 6485 N N . HIS C 2 244 ? 20.351 24.105 -27.820 1.00 39.20 294 HIS C N 1
ATOM 6486 C CA . HIS C 2 244 ? 21.696 23.574 -27.984 1.00 43.43 294 HIS C CA 1
ATOM 6487 C C . HIS C 2 244 ? 22.187 22.824 -26.753 1.00 44.01 294 HIS C C 1
ATOM 6488 O O . HIS C 2 244 ? 23.160 22.069 -26.852 1.00 53.71 294 HIS C O 1
ATOM 6495 N N . LEU C 2 245 ? 21.552 23.023 -25.598 1.00 40.46 295 LEU C N 1
ATOM 6496 C CA . LEU C 2 245 ? 21.958 22.341 -24.375 1.00 42.60 295 LEU C CA 1
ATOM 6497 C C . LEU C 2 245 ? 21.524 20.881 -24.388 1.00 47.95 295 LEU C C 1
ATOM 6498 O O . LEU C 2 245 ? 20.642 20.479 -23.621 1.00 47.82 295 LEU C O 1
ATOM 6503 N N . THR C 2 246 ? 22.154 20.079 -25.243 1.00 49.33 296 THR C N 1
ATOM 6504 C CA . THR C 2 246 ? 21.762 18.692 -25.459 1.00 50.24 296 THR C CA 1
ATOM 6505 C C . THR C 2 246 ? 22.234 17.752 -24.352 1.00 51.22 296 THR C C 1
ATOM 6506 O O . THR C 2 246 ? 21.966 16.550 -24.431 1.00 56.23 296 THR C O 1
ATOM 6510 N N . GLU C 2 247 ? 22.948 18.248 -23.344 1.00 50.20 297 GLU C N 1
ATOM 6511 C CA . GLU C 2 247 ? 23.430 17.404 -22.259 1.00 49.64 297 GLU C CA 1
ATOM 6512 C C . GLU C 2 247 ? 22.617 17.554 -20.986 1.00 44.40 297 GLU C C 1
ATOM 6513 O O . GLU C 2 247 ? 23.002 16.997 -19.955 1.00 45.39 297 GLU C O 1
ATOM 6519 N N . LEU C 2 248 ? 21.516 18.303 -21.034 1.00 45.46 298 LEU C N 1
ATOM 6520 C CA . LEU C 2 248 ? 20.726 18.587 -19.842 1.00 35.28 298 LEU C CA 1
ATOM 6521 C C . LEU C 2 248 ? 20.191 17.314 -19.207 1.00 37.41 298 LEU C C 1
ATOM 6522 O O . LEU C 2 248 ? 19.590 16.475 -19.881 1.00 43.32 298 LEU C O 1
ATOM 6527 N N . GLN C 2 249 ? 20.392 17.183 -17.897 1.00 43.14 299 GLN C N 1
ATOM 6528 C CA . GLN C 2 249 ? 19.823 16.081 -17.137 1.00 41.79 299 GLN C CA 1
ATOM 6529 C C . GLN C 2 249 ? 18.744 16.512 -16.163 1.00 39.28 299 GLN C C 1
ATOM 6530 O O . GLN C 2 249 ? 17.810 15.744 -15.927 1.00 42.66 299 GLN C O 1
ATOM 6536 N N . GLU C 2 250 ? 18.839 17.721 -15.609 1.00 39.90 300 GLU C N 1
ATOM 6537 C CA . GLU C 2 250 ? 17.836 18.269 -14.701 1.00 40.09 300 GLU C CA 1
ATOM 6538 C C . GLU C 2 250 ? 17.509 19.696 -15.126 1.00 37.19 300 GLU C C 1
ATOM 6539 O O . GLU C 2 250 ? 18.415 20.507 -15.343 1.00 38.79 300 GLU C O 1
ATOM 6545 N N . PHE C 2 251 ? 16.218 19.997 -15.248 1.00 34.02 301 PHE C N 1
ATOM 6546 C CA . PHE C 2 251 ? 15.741 21.329 -15.606 1.00 32.22 301 PHE C CA 1
ATOM 6547 C C . PHE C 2 251 ? 14.747 21.768 -14.541 1.00 39.60 301 PHE C C 1
ATOM 6548 O O . PHE C 2 251 ? 13.623 21.259 -14.494 1.00 40.23 301 PHE C O 1
ATOM 6556 N N . TRP C 2 252 ? 15.152 22.698 -13.679 1.00 35.93 302 TRP C N 1
ATOM 6557 C CA . TRP C 2 252 ? 14.302 23.163 -12.585 1.00 41.93 302 TRP C CA 1
ATOM 6558 C C . TRP C 2 252 ? 13.701 24.514 -12.963 1.00 44.01 302 TRP C C 1
ATOM 6559 O O . TRP C 2 252 ? 14.421 25.512 -13.082 1.00 43.20 302 TRP C O 1
ATOM 6570 N N . MET C 2 253 ? 12.374 24.550 -13.133 1.00 34.04 303 MET C N 1
ATOM 6571 C CA . MET C 2 253 ? 11.731 25.780 -13.578 1.00 40.84 303 MET C CA 1
ATOM 6572 C C . MET C 2 253 ? 10.394 26.026 -12.889 1.00 39.22 303 MET C C 1
ATOM 6573 O O . MET C 2 253 ? 9.558 26.763 -13.422 1.00 48.44 303 MET C O 1
ATOM 6578 N N . ASN C 2 254 ? 10.185 25.462 -11.707 1.00 42.25 304 ASN C N 1
ATOM 6579 C CA . ASN C 2 254 ? 8.959 25.715 -10.970 1.00 47.35 304 ASN C CA 1
ATOM 6580 C C . ASN C 2 254 ? 8.821 27.204 -10.652 1.00 45.59 304 ASN C C 1
ATOM 6581 O O . ASN C 2 254 ? 9.797 27.965 -10.659 1.00 42.07 304 ASN C O 1
ATOM 6586 N N . ASP C 2 255 ? 7.578 27.619 -10.401 1.00 45.04 305 ASP C N 1
ATOM 6587 C CA . ASP C 2 255 ? 7.281 28.962 -9.895 1.00 50.24 305 ASP C CA 1
ATOM 6588 C C . ASP C 2 255 ? 7.760 30.045 -10.866 1.00 48.37 305 ASP C C 1
ATOM 6589 O O . ASP C 2 255 ? 8.486 30.971 -10.500 1.00 46.81 305 ASP C O 1
ATOM 6594 N N . ASN C 2 256 ? 7.337 29.923 -12.118 1.00 48.96 306 ASN C N 1
ATOM 6595 C CA . ASN C 2 256 ? 7.602 30.943 -13.122 1.00 50.31 306 ASN C CA 1
ATOM 6596 C C . ASN C 2 256 ? 6.258 31.272 -13.768 1.00 53.62 306 ASN C C 1
ATOM 6597 O O . ASN C 2 256 ? 5.187 31.035 -13.193 1.00 50.52 306 ASN C O 1
ATOM 6602 N N . LEU C 2 257 ? 6.296 31.814 -14.988 1.00 48.01 307 LEU C N 1
ATOM 6603 C CA . LEU C 2 257 ? 5.077 32.234 -15.669 1.00 51.00 307 LEU C CA 1
ATOM 6604 C C . LEU C 2 257 ? 4.911 31.561 -17.028 1.00 47.88 307 LEU C C 1
ATOM 6605 O O . LEU C 2 257 ? 4.320 32.139 -17.942 1.00 62.95 307 LEU C O 1
ATOM 6610 N N . LEU C 2 258 ? 5.418 30.340 -17.176 1.00 45.13 308 LEU C N 1
ATOM 6611 C CA . LEU C 2 258 ? 5.345 29.648 -18.457 1.00 38.46 308 LEU C CA 1
ATOM 6612 C C . LEU C 2 258 ? 3.904 29.263 -18.774 1.00 44.11 308 LEU C C 1
ATOM 6613 O O . LEU C 2 258 ? 3.188 28.725 -17.924 1.00 46.29 308 LEU C O 1
ATOM 6618 N N . GLU C 2 259 ? 3.477 29.535 -20.005 1.00 52.87 309 GLU C N 1
ATOM 6619 C CA . GLU C 2 259 ? 2.095 29.304 -20.408 1.00 53.82 309 GLU C CA 1
ATOM 6620 C C . GLU C 2 259 ? 1.927 28.446 -21.654 1.00 50.09 309 GLU C C 1
ATOM 6621 O O . GLU C 2 259 ? 0.828 27.920 -21.862 1.00 58.81 309 GLU C O 1
ATOM 6627 N N . SER C 2 260 ? 2.952 28.291 -22.487 1.00 48.08 310 SER C N 1
ATOM 6628 C CA . SER C 2 260 ? 2.830 27.625 -23.780 1.00 49.85 310 SER C CA 1
ATOM 6629 C C . SER C 2 260 ? 3.490 26.254 -23.721 1.00 45.45 310 SER C C 1
ATOM 6630 O O . SER C 2 260 ? 4.689 26.151 -23.442 1.00 43.69 310 SER C O 1
ATOM 6633 N N . TRP C 2 261 ? 2.713 25.208 -24.024 1.00 44.40 311 TRP C N 1
ATOM 6634 C CA . TRP C 2 261 ? 3.273 23.864 -24.123 1.00 44.95 311 TRP C CA 1
ATOM 6635 C C . TRP C 2 261 ? 4.269 23.716 -25.271 1.00 47.52 311 TRP C C 1
ATOM 6636 O O . TRP C 2 261 ? 5.148 22.850 -25.200 1.00 53.48 311 TRP C O 1
ATOM 6647 N N . SER C 2 262 ? 4.186 24.553 -26.309 1.00 50.63 312 SER C N 1
ATOM 6648 C CA . SER C 2 262 ? 5.136 24.425 -27.410 1.00 52.48 312 SER C CA 1
ATOM 6649 C C . SER C 2 262 ? 6.555 24.794 -26.999 1.00 49.52 312 SER C C 1
ATOM 6650 O O . SER C 2 262 ? 7.504 24.394 -27.681 1.00 52.82 312 SER C O 1
ATOM 6653 N N . ASP C 2 263 ? 6.725 25.516 -25.888 1.00 53.84 313 ASP C N 1
ATOM 6654 C CA . ASP C 2 263 ? 8.068 25.853 -25.426 1.00 56.66 313 ASP C CA 1
ATOM 6655 C C . ASP C 2 263 ? 8.892 24.605 -25.135 1.00 56.49 313 ASP C C 1
ATOM 6656 O O . ASP C 2 263 ? 10.123 24.631 -25.263 1.00 55.12 313 ASP C O 1
ATOM 6661 N N . LEU C 2 264 ? 8.234 23.497 -24.775 1.00 47.47 314 LEU C N 1
ATOM 6662 C CA . LEU C 2 264 ? 8.947 22.264 -24.478 1.00 42.27 314 LEU C CA 1
ATOM 6663 C C . LEU C 2 264 ? 9.641 21.685 -25.698 1.00 50.63 314 LEU C C 1
ATOM 6664 O O . LEU C 2 264 ? 10.403 20.724 -25.556 1.00 52.37 314 LEU C O 1
ATOM 6669 N N . ASP C 2 265 ? 9.395 22.238 -26.888 1.00 54.13 315 ASP C N 1
ATOM 6670 C CA . ASP C 2 265 ? 10.154 21.810 -28.054 1.00 55.88 315 ASP C CA 1
ATOM 6671 C C . ASP C 2 265 ? 11.627 22.132 -27.875 1.00 52.72 315 ASP C C 1
ATOM 6672 O O . ASP C 2 265 ? 12.495 21.438 -28.419 1.00 44.78 315 ASP C O 1
ATOM 6677 N N . GLU C 2 266 ? 11.923 23.162 -27.083 1.00 47.54 316 GLU C N 1
ATOM 6678 C CA . GLU C 2 266 ? 13.298 23.579 -26.881 1.00 54.02 316 GLU C CA 1
ATOM 6679 C C . GLU C 2 266 ? 14.129 22.499 -26.199 1.00 51.11 316 GLU C C 1
ATOM 6680 O O . GLU C 2 266 ? 15.354 22.496 -26.347 1.00 59.24 316 GLU C O 1
ATOM 6686 N N . LEU C 2 267 ? 13.496 21.575 -25.473 1.00 45.31 317 LEU C N 1
ATOM 6687 C CA . LEU C 2 267 ? 14.214 20.561 -24.707 1.00 48.45 317 LEU C CA 1
ATOM 6688 C C . LEU C 2 267 ? 14.308 19.204 -25.395 1.00 43.44 317 LEU C C 1
ATOM 6689 O O . LEU C 2 267 ? 14.859 18.268 -24.804 1.00 50.09 317 LEU C O 1
ATOM 6694 N N . LYS C 2 268 ? 13.796 19.065 -26.617 1.00 42.84 318 LYS C N 1
ATOM 6695 C CA . LYS C 2 268 ? 13.767 17.747 -27.245 1.00 47.47 318 LYS C CA 1
ATOM 6696 C C . LYS C 2 268 ? 15.149 17.246 -27.646 1.00 49.06 318 LYS C C 1
ATOM 6697 O O . LYS C 2 268 ? 15.329 16.033 -27.800 1.00 51.90 318 LYS C O 1
ATOM 6703 N N . GLY C 2 269 ? 16.131 18.138 -27.792 1.00 49.06 319 GLY C N 1
ATOM 6704 C CA . GLY C 2 269 ? 17.491 17.708 -28.072 1.00 39.73 319 GLY C CA 1
ATOM 6705 C C . GLY C 2 269 ? 18.192 17.051 -26.897 1.00 49.75 319 GLY C C 1
ATOM 6706 O O . GLY C 2 269 ? 19.210 16.378 -27.096 1.00 49.66 319 GLY C O 1
ATOM 6707 N N . ALA C 2 270 ? 17.692 17.257 -25.677 1.00 42.45 320 ALA C N 1
ATOM 6708 C CA . ALA C 2 270 ? 18.274 16.671 -24.468 1.00 45.23 320 ALA C CA 1
ATOM 6709 C C . ALA C 2 270 ? 17.736 15.251 -24.298 1.00 49.28 320 ALA C C 1
ATOM 6710 O O . ALA C 2 270 ? 16.723 15.010 -23.637 1.00 43.26 320 ALA C O 1
ATOM 6712 N N . ARG C 2 271 ? 18.452 14.290 -24.871 1.00 44.70 321 ARG C N 1
ATOM 6713 C CA . ARG C 2 271 ? 17.989 12.911 -24.879 1.00 46.72 321 ARG C CA 1
ATOM 6714 C C . ARG C 2 271 ? 18.236 12.194 -23.561 1.00 45.70 321 ARG C C 1
ATOM 6715 O O . ARG C 2 271 ? 17.729 11.082 -23.375 1.00 45.50 321 ARG C O 1
ATOM 6723 N N . SER C 2 272 ? 18.955 12.816 -22.629 1.00 47.47 322 SER C N 1
ATOM 6724 C CA . SER C 2 272 ? 19.132 12.251 -21.298 1.00 38.31 322 SER C CA 1
ATOM 6725 C C . SER C 2 272 ? 18.464 13.108 -20.233 1.00 40.26 322 SER C C 1
ATOM 6726 O O . SER C 2 272 ? 18.797 12.992 -19.051 1.00 38.81 322 SER C O 1
ATOM 6729 N N . LEU C 2 273 ? 17.516 13.957 -20.630 1.00 46.47 323 LEU C N 1
ATOM 6730 C CA . LEU C 2 273 ? 16.762 14.750 -19.671 1.00 37.15 323 LEU C CA 1
ATOM 6731 C C . LEU C 2 273 ? 15.890 13.830 -18.831 1.00 42.48 323 LEU C C 1
ATOM 6732 O O . LEU C 2 273 ? 15.006 13.144 -19.356 1.00 42.01 323 LEU C O 1
ATOM 6737 N N . GLU C 2 274 ? 16.110 13.850 -17.523 1.00 34.80 324 GLU C N 1
ATOM 6738 C CA . GLU C 2 274 ? 15.449 12.937 -16.604 1.00 45.87 324 GLU C CA 1
ATOM 6739 C C . GLU C 2 274 ? 14.448 13.629 -15.694 1.00 43.68 324 GLU C C 1
ATOM 6740 O O . GLU C 2 274 ? 13.373 13.080 -15.435 1.00 40.14 324 GLU C O 1
ATOM 6746 N N . THR C 2 275 ? 14.769 14.829 -15.213 1.00 39.27 325 THR C N 1
ATOM 6747 C CA . THR C 2 275 ? 13.922 15.557 -14.280 1.00 39.86 325 THR C CA 1
ATOM 6748 C C . THR C 2 275 ? 13.612 16.950 -14.802 1.00 40.29 325 THR C C 1
ATOM 6749 O O . THR C 2 275 ? 14.509 17.651 -15.278 1.00 38.26 325 THR C O 1
ATOM 6753 N N . VAL C 2 276 ? 12.344 17.347 -14.703 1.00 41.61 326 VAL C N 1
ATOM 6754 C CA . VAL C 2 276 ? 11.910 18.714 -14.959 1.00 35.78 326 VAL C CA 1
ATOM 6755 C C . VAL C 2 276 ? 11.007 19.142 -13.814 1.00 35.55 326 VAL C C 1
ATOM 6756 O O . VAL C 2 276 ? 10.189 18.354 -13.325 1.00 32.64 326 VAL C O 1
ATOM 6760 N N . TYR C 2 277 ? 11.180 20.379 -13.360 1.00 40.72 327 TYR C N 1
ATOM 6761 C CA . TYR C 2 277 ? 10.275 20.995 -12.398 1.00 39.54 327 TYR C CA 1
ATOM 6762 C C . TYR C 2 277 ? 9.523 22.101 -13.125 1.00 36.25 327 TYR C C 1
ATOM 6763 O O . TYR C 2 277 ? 10.139 23.038 -13.642 1.00 36.11 327 TYR C O 1
ATOM 6772 N N . LEU C 2 278 ? 8.200 21.983 -13.169 1.00 38.39 328 LEU C N 1
ATOM 6773 C CA . LEU C 2 278 ? 7.348 22.944 -13.849 1.00 41.44 328 LEU C CA 1
ATOM 6774 C C . LEU C 2 278 ? 6.135 23.347 -13.025 1.00 47.60 328 LEU C C 1
ATOM 6775 O O . LEU C 2 278 ? 5.313 24.126 -13.519 1.00 43.80 328 LEU C O 1
ATOM 6780 N N . GLU C 2 279 ? 5.985 22.829 -11.804 1.00 42.60 329 GLU C N 1
ATOM 6781 C CA . GLU C 2 279 ? 4.782 23.092 -11.024 1.00 45.21 329 GLU C CA 1
ATOM 6782 C C . GLU C 2 279 ? 4.672 24.577 -10.676 1.00 46.29 329 GLU C C 1
ATOM 6783 O O . GLU C 2 279 ? 5.654 25.330 -10.697 1.00 45.76 329 GLU C O 1
ATOM 6789 N N . ARG C 2 280 ? 3.442 24.994 -10.365 1.00 42.68 330 ARG C N 1
ATOM 6790 C CA . ARG C 2 280 ? 3.127 26.384 -10.029 1.00 44.30 330 ARG C CA 1
ATOM 6791 C C . ARG C 2 280 ? 3.532 27.339 -11.148 1.00 42.68 330 ARG C C 1
ATOM 6792 O O . ARG C 2 280 ? 3.840 28.506 -10.909 1.00 40.97 330 ARG C O 1
ATOM 6800 N N . ASN C 2 281 ? 3.558 26.838 -12.369 1.00 48.29 331 ASN C N 1
ATOM 6801 C CA . ASN C 2 281 ? 3.483 27.649 -13.571 1.00 42.08 331 ASN C CA 1
ATOM 6802 C C . ASN C 2 281 ? 2.054 27.642 -14.082 1.00 45.96 331 ASN C C 1
ATOM 6803 O O . ASN C 2 281 ? 1.253 26.781 -13.699 1.00 47.01 331 ASN C O 1
ATOM 6808 N N . PRO C 2 282 ? 1.679 28.600 -14.928 1.00 49.77 332 PRO C N 1
ATOM 6809 C CA . PRO C 2 282 ? 0.350 28.516 -15.556 1.00 44.87 332 PRO C CA 1
ATOM 6810 C C . PRO C 2 282 ? 0.107 27.187 -16.253 1.00 43.13 332 PRO C C 1
ATOM 6811 O O . PRO C 2 282 ? -1.034 26.706 -16.267 1.00 40.55 332 PRO C O 1
ATOM 6815 N N . LEU C 2 283 ? 1.168 26.556 -16.772 1.00 39.81 333 LEU C N 1
ATOM 6816 C CA . LEU C 2 283 ? 1.065 25.243 -17.403 1.00 28.99 333 LEU C CA 1
ATOM 6817 C C . LEU C 2 283 ? 0.326 24.242 -16.531 1.00 38.95 333 LEU C C 1
ATOM 6818 O O . LEU C 2 283 ? -0.429 23.407 -17.038 1.00 47.86 333 LEU C O 1
ATOM 6823 N N . GLN C 2 284 ? 0.550 24.285 -15.220 1.00 38.40 334 GLN C N 1
ATOM 6824 C CA . GLN C 2 284 ? -0.055 23.282 -14.357 1.00 39.38 334 GLN C CA 1
ATOM 6825 C C . GLN C 2 284 ? -1.569 23.428 -14.222 1.00 40.88 334 GLN C C 1
ATOM 6826 O O . GLN C 2 284 ? -2.215 22.517 -13.692 1.00 40.86 334 GLN C O 1
ATOM 6832 N N . LYS C 2 285 ? -2.156 24.538 -14.676 1.00 38.19 335 LYS C N 1
ATOM 6833 C CA . LYS C 2 285 ? -3.612 24.634 -14.710 1.00 38.79 335 LYS C CA 1
ATOM 6834 C C . LYS C 2 285 ? -4.217 23.637 -15.684 1.00 41.95 335 LYS C C 1
ATOM 6835 O O . LYS C 2 285 ? -5.399 23.304 -15.564 1.00 44.79 335 LYS C O 1
ATOM 6841 N N . ASP C 2 286 ? -3.441 23.188 -16.658 1.00 38.61 336 ASP C N 1
ATOM 6842 C CA . ASP C 2 286 ? -3.881 22.198 -17.624 1.00 41.81 336 ASP C CA 1
ATOM 6843 C C . ASP C 2 286 ? -4.178 20.880 -16.923 1.00 40.77 336 ASP C C 1
ATOM 6844 O O . ASP C 2 286 ? -3.278 20.311 -16.288 1.00 41.19 336 ASP C O 1
ATOM 6849 N N . PRO C 2 287 ? -5.397 20.346 -17.026 1.00 45.89 337 PRO C N 1
ATOM 6850 C CA . PRO C 2 287 ? -5.681 19.036 -16.412 1.00 42.29 337 PRO C CA 1
ATOM 6851 C C . PRO C 2 287 ? -4.897 17.876 -17.017 1.00 35.22 337 PRO C C 1
ATOM 6852 O O . PRO C 2 287 ? -4.968 16.769 -16.479 1.00 44.75 337 PRO C O 1
ATOM 6856 N N . GLN C 2 288 ? -4.174 18.083 -18.116 1.00 40.48 338 GLN C N 1
ATOM 6857 C CA . GLN C 2 288 ? -3.297 17.078 -18.707 1.00 34.80 338 GLN C CA 1
ATOM 6858 C C . GLN C 2 288 ? -1.827 17.445 -18.521 1.00 38.84 338 GLN C C 1
ATOM 6859 O O . GLN C 2 288 ? -0.977 17.083 -19.339 1.00 34.41 338 GLN C O 1
ATOM 6865 N N . TYR C 2 289 ? -1.524 18.201 -17.465 1.00 41.18 339 TYR C N 1
ATOM 6866 C CA . TYR C 2 289 ? -0.179 18.728 -17.260 1.00 39.31 339 TYR C CA 1
ATOM 6867 C C . TYR C 2 289 ? 0.873 17.619 -17.270 1.00 36.40 339 TYR C C 1
ATOM 6868 O O . TYR C 2 289 ? 1.793 17.635 -18.091 1.00 41.25 339 TYR C O 1
ATOM 6877 N N . ARG C 2 290 ? 0.736 16.625 -16.388 1.00 35.52 340 ARG C N 1
ATOM 6878 C CA . ARG C 2 290 ? 1.724 15.547 -16.355 1.00 40.36 340 ARG C CA 1
ATOM 6879 C C . ARG C 2 290 ? 1.735 14.761 -17.664 1.00 43.26 340 ARG C C 1
ATOM 6880 O O . ARG C 2 290 ? 2.804 14.378 -18.158 1.00 45.61 340 ARG C O 1
ATOM 6888 N N . ARG C 2 291 ? 0.560 14.538 -18.259 1.00 41.88 341 ARG C N 1
ATOM 6889 C CA . ARG C 2 291 ? 0.498 13.820 -19.530 1.00 39.10 341 ARG C CA 1
ATOM 6890 C C . ARG C 2 291 ? 1.247 14.573 -20.625 1.00 38.86 341 ARG C C 1
ATOM 6891 O O . ARG C 2 291 ? 2.005 13.976 -21.402 1.00 37.13 341 ARG C O 1
ATOM 6899 N N . LYS C 2 292 ? 1.039 15.890 -20.707 1.00 36.34 342 LYS C N 1
ATOM 6900 C CA . LYS C 2 292 ? 1.683 16.672 -21.757 1.00 38.62 342 LYS C CA 1
ATOM 6901 C C . LYS C 2 292 ? 3.196 16.703 -21.584 1.00 40.88 342 LYS C C 1
ATOM 6902 O O . LYS C 2 292 ? 3.936 16.643 -22.574 1.00 40.79 342 LYS C O 1
ATOM 6908 N N . VAL C 2 293 ? 3.679 16.761 -20.340 1.00 38.48 343 VAL C N 1
ATOM 6909 C CA . VAL C 2 293 ? 5.124 16.714 -20.116 1.00 43.00 343 VAL C CA 1
ATOM 6910 C C . VAL C 2 293 ? 5.695 15.402 -20.644 1.00 45.54 343 VAL C C 1
ATOM 6911 O O . VAL C 2 293 ? 6.703 15.385 -21.362 1.00 39.35 343 VAL C O 1
ATOM 6915 N N . MET C 2 294 ? 5.027 14.288 -20.334 1.00 44.83 344 MET C N 1
ATOM 6916 C CA . MET C 2 294 ? 5.515 12.983 -20.766 1.00 42.95 344 MET C CA 1
ATOM 6917 C C . MET C 2 294 ? 5.507 12.860 -22.289 1.00 42.38 344 MET C C 1
ATOM 6918 O O . MET C 2 294 ? 6.431 12.283 -22.875 1.00 42.54 344 MET C O 1
ATOM 6923 N N . LEU C 2 295 ? 4.485 13.417 -22.950 1.00 39.77 345 LEU C N 1
ATOM 6924 C CA . LEU C 2 295 ? 4.428 13.356 -24.409 1.00 41.85 345 LEU C CA 1
ATOM 6925 C C . LEU C 2 295 ? 5.542 14.178 -25.040 1.00 41.27 345 LEU C C 1
ATOM 6926 O O . LEU C 2 295 ? 6.178 13.730 -25.999 1.00 47.05 345 LEU C O 1
ATOM 6931 N N . ALA C 2 296 ? 5.811 15.371 -24.503 1.00 41.28 346 ALA C N 1
ATOM 6932 C CA . ALA C 2 296 ? 6.827 16.236 -25.095 1.00 37.18 346 ALA C CA 1
ATOM 6933 C C . ALA C 2 296 ? 8.236 15.719 -24.828 1.00 49.36 346 ALA C C 1
ATOM 6934 O O . ALA C 2 296 ? 9.109 15.795 -25.702 1.00 47.01 346 ALA C O 1
ATOM 6936 N N . LEU C 2 297 ? 8.475 15.184 -23.631 1.00 47.32 347 LEU C N 1
ATOM 6937 C CA . LEU C 2 297 ? 9.806 14.780 -23.184 1.00 41.27 347 LEU C CA 1
ATOM 6938 C C . LEU C 2 297 ? 9.747 13.323 -22.747 1.00 41.71 347 LEU C C 1
ATOM 6939 O O . LEU C 2 297 ? 9.756 13.017 -21.547 1.00 48.01 347 LEU C O 1
ATOM 6944 N N . PRO C 2 298 ? 9.707 12.389 -23.698 1.00 44.68 348 PRO C N 1
ATOM 6945 C CA . PRO C 2 298 ? 9.570 10.970 -23.332 1.00 40.42 348 PRO C CA 1
ATOM 6946 C C . PRO C 2 298 ? 10.745 10.396 -22.544 1.00 41.48 348 PRO C C 1
ATOM 6947 O O . PRO C 2 298 ? 10.609 9.289 -22.005 1.00 44.71 348 PRO C O 1
ATOM 6951 N N . SER C 2 299 ? 11.893 11.069 -22.478 1.00 36.30 349 SER C N 1
ATOM 6952 C CA . SER C 2 299 ? 12.978 10.521 -21.668 1.00 40.35 349 SER C CA 1
ATOM 6953 C C . SER C 2 299 ? 12.845 10.867 -20.191 1.00 45.27 349 SER C C 1
ATOM 6954 O O . SER C 2 299 ? 13.548 10.275 -19.367 1.00 45.18 349 SER C O 1
ATOM 6957 N N . VAL C 2 300 ? 11.954 11.792 -19.837 1.00 43.01 350 VAL C N 1
ATOM 6958 C CA . VAL C 2 300 ? 11.870 12.276 -18.466 1.00 47.21 350 VAL C CA 1
ATOM 6959 C C . VAL C 2 300 ? 11.288 11.199 -17.556 1.00 46.62 350 VAL C C 1
ATOM 6960 O O . VAL C 2 300 ? 10.276 10.563 -17.880 1.00 40.37 350 VAL C O 1
ATOM 6964 N N . ARG C 2 301 ? 11.929 10.998 -16.401 1.00 47.25 351 ARG C N 1
ATOM 6965 C CA . ARG C 2 301 ? 11.475 10.047 -15.396 1.00 48.15 351 ARG C CA 1
ATOM 6966 C C . ARG C 2 301 ? 10.943 10.705 -14.127 1.00 44.92 351 ARG C C 1
ATOM 6967 O O . ARG C 2 301 ? 10.267 10.034 -13.339 1.00 45.32 351 ARG C O 1
ATOM 6975 N N . GLN C 2 302 ? 11.209 11.991 -13.913 1.00 44.51 352 GLN C N 1
ATOM 6976 C CA . GLN C 2 302 ? 10.738 12.695 -12.727 1.00 42.31 352 GLN C CA 1
ATOM 6977 C C . GLN C 2 302 ? 10.131 14.027 -13.142 1.00 35.87 352 GLN C C 1
ATOM 6978 O O . GLN C 2 302 ? 10.786 14.828 -13.815 1.00 31.71 352 GLN C O 1
ATOM 6984 N N . ILE C 2 303 ? 8.883 14.258 -12.747 1.00 32.19 353 ILE C N 1
ATOM 6985 C CA . ILE C 2 303 ? 8.197 15.523 -12.983 1.00 37.82 353 ILE C CA 1
ATOM 6986 C C . ILE C 2 303 ? 7.866 16.118 -11.618 1.00 40.60 353 ILE C C 1
ATOM 6987 O O . ILE C 2 303 ? 7.074 15.545 -10.857 1.00 36.48 353 ILE C O 1
ATOM 6992 N N . ASP C 2 304 ? 8.483 17.252 -11.302 1.00 33.76 354 ASP C N 1
ATOM 6993 C CA . ASP C 2 304 ? 8.392 17.870 -9.978 1.00 31.57 354 ASP C CA 1
ATOM 6994 C C . ASP C 2 304 ? 8.879 16.815 -8.986 1.00 36.39 354 ASP C C 1
ATOM 6995 O O . ASP C 2 304 ? 9.945 16.222 -9.211 1.00 40.96 354 ASP C O 1
ATOM 7000 N N . ALA C 2 305 ? 8.133 16.524 -7.923 1.00 34.36 355 ALA C N 1
ATOM 7001 C CA . ALA C 2 305 ? 8.582 15.634 -6.862 1.00 35.63 355 ALA C CA 1
ATOM 7002 C C . ALA C 2 305 ? 8.402 14.164 -7.201 1.00 38.82 355 ALA C C 1
ATOM 7003 O O . ALA C 2 305 ? 9.013 13.315 -6.543 1.00 41.73 355 ALA C O 1
ATOM 7005 N N . THR C 2 306 ? 7.538 13.845 -8.159 1.00 41.61 356 THR C N 1
ATOM 7006 C CA . THR C 2 306 ? 7.029 12.498 -8.363 1.00 37.53 356 THR C CA 1
ATOM 7007 C C . THR C 2 306 ? 7.625 11.860 -9.613 1.00 37.26 356 THR C C 1
ATOM 7008 O O . THR C 2 306 ? 7.939 12.547 -10.589 1.00 41.31 356 THR C O 1
ATOM 7012 N N . PHE C 2 307 ? 7.806 10.539 -9.564 1.00 38.53 357 PHE C N 1
ATOM 7013 C CA . PHE C 2 307 ? 8.309 9.790 -10.711 1.00 41.26 357 PHE C CA 1
ATOM 7014 C C . PHE C 2 307 ? 7.206 9.535 -11.733 1.00 39.83 357 PHE C C 1
ATOM 7015 O O . PHE C 2 307 ? 6.020 9.494 -11.402 1.00 46.55 357 PHE C O 1
ATOM 7023 N N . VAL C 2 308 ? 7.607 9.362 -12.986 1.00 49.57 358 VAL C N 1
ATOM 7024 C CA . VAL C 2 308 ? 6.663 8.987 -14.033 1.00 45.95 358 VAL C CA 1
ATOM 7025 C C . VAL C 2 308 ? 6.415 7.493 -13.908 1.00 49.58 358 VAL C C 1
ATOM 7026 O O . VAL C 2 308 ? 7.362 6.699 -13.849 1.00 51.18 358 VAL C O 1
ATOM 7030 N N . ARG C 2 309 ? 5.141 7.107 -13.847 1.00 62.38 359 ARG C N 1
ATOM 7031 C CA . ARG C 2 309 ? 4.771 5.779 -13.373 1.00 77.88 359 ARG C CA 1
ATOM 7032 C C . ARG C 2 309 ? 4.508 4.759 -14.474 1.00 84.23 359 ARG C C 1
ATOM 7033 O O . ARG C 2 309 ? 4.366 3.572 -14.156 1.00 93.46 359 ARG C O 1
ATOM 7041 N N . PHE C 2 310 ? 4.443 5.181 -15.738 1.00 75.48 360 PHE C N 1
ATOM 7042 C CA . PHE C 2 310 ? 4.086 4.309 -16.868 1.00 90.51 360 PHE C CA 1
ATOM 7043 C C . PHE C 2 310 ? 2.629 3.848 -16.789 1.00 82.41 360 PHE C C 1
ATOM 7044 O O . PHE C 2 310 ? 2.201 3.249 -15.801 1.00 86.98 360 PHE C O 1
ATOM 7052 N N . ARG D 2 26 ? -33.255 36.491 45.536 1.00 106.70 76 ARG D N 1
ATOM 7053 C CA . ARG D 2 26 ? -33.719 37.873 45.608 1.00 119.95 76 ARG D CA 1
ATOM 7054 C C . ARG D 2 26 ? -34.285 38.196 46.989 1.00 127.25 76 ARG D C 1
ATOM 7055 O O . ARG D 2 26 ? -34.165 39.321 47.471 1.00 132.42 76 ARG D O 1
ATOM 7057 N N . ASP D 2 27 ? -34.916 37.202 47.614 1.00 129.09 77 ASP D N 1
ATOM 7058 C CA . ASP D 2 27 ? -35.481 37.316 48.962 1.00 132.20 77 ASP D CA 1
ATOM 7059 C C . ASP D 2 27 ? -34.902 36.173 49.790 1.00 127.63 77 ASP D C 1
ATOM 7060 O O . ASP D 2 27 ? -35.443 35.063 49.798 1.00 122.41 77 ASP D O 1
ATOM 7065 N N . ALA D 2 28 ? -33.811 36.454 50.498 1.00 123.74 78 ALA D N 1
ATOM 7066 C CA . ALA D 2 28 ? -33.153 35.461 51.332 1.00 125.94 78 ALA D CA 1
ATOM 7067 C C . ALA D 2 28 ? -32.764 36.083 52.662 1.00 128.55 78 ALA D C 1
ATOM 7068 O O . ALA D 2 28 ? -32.398 37.260 52.726 1.00 125.29 78 ALA D O 1
ATOM 7070 N N . GLU D 2 29 ? -32.861 35.281 53.724 1.00 133.41 79 GLU D N 1
ATOM 7071 C CA . GLU D 2 29 ? -32.436 35.722 55.046 1.00 133.30 79 GLU D CA 1
ATOM 7072 C C . GLU D 2 29 ? -30.923 35.648 55.212 1.00 125.89 79 GLU D C 1
ATOM 7073 O O . GLU D 2 29 ? -30.354 36.418 55.993 1.00 117.90 79 GLU D O 1
ATOM 7079 N N . ASP D 2 30 ? -30.263 34.737 54.498 1.00 119.02 80 ASP D N 1
ATOM 7080 C CA . ASP D 2 30 ? -28.811 34.623 54.487 1.00 108.94 80 ASP D CA 1
ATOM 7081 C C . ASP D 2 30 ? -28.329 34.621 53.045 1.00 114.93 80 ASP D C 1
ATOM 7082 O O . ASP D 2 30 ? -28.888 33.913 52.201 1.00 126.65 80 ASP D O 1
ATOM 7087 N N . VAL D 2 31 ? -27.311 35.427 52.757 1.00 113.22 81 VAL D N 1
ATOM 7088 C CA . VAL D 2 31 ? -26.720 35.517 51.427 1.00 110.63 81 VAL D CA 1
ATOM 7089 C C . VAL D 2 31 ? -25.208 35.405 51.580 1.00 112.49 81 VAL D C 1
ATOM 7090 O O . VAL D 2 31 ? -24.616 36.082 52.429 1.00 113.45 81 VAL D O 1
ATOM 7094 N N . ASP D 2 32 ? -24.587 34.544 50.771 1.00 102.94 82 ASP D N 1
ATOM 7095 C CA . ASP D 2 32 ? -23.190 34.159 50.947 1.00 98.89 82 ASP D CA 1
ATOM 7096 C C . ASP D 2 32 ? -22.460 34.230 49.611 1.00 102.98 82 ASP D C 1
ATOM 7097 O O . ASP D 2 32 ? -22.804 33.497 48.678 1.00 105.71 82 ASP D O 1
ATOM 7102 N N . LEU D 2 33 ? -21.459 35.115 49.520 1.00 111.42 83 LEU D N 1
ATOM 7103 C CA . LEU D 2 33 ? -20.620 35.241 48.327 1.00 106.58 83 LEU D CA 1
ATOM 7104 C C . LEU D 2 33 ? -19.120 35.049 48.570 1.00 103.59 83 LEU D C 1
ATOM 7105 O O . LEU D 2 33 ? -18.339 35.972 48.310 1.00 102.20 83 LEU D O 1
ATOM 7110 N N . ASN D 2 34 ? -18.690 33.879 49.051 1.00 105.03 84 ASN D N 1
ATOM 7111 C CA . ASN D 2 34 ? -17.258 33.640 49.237 1.00 104.70 84 ASN D CA 1
ATOM 7112 C C . ASN D 2 34 ? -16.571 33.432 47.893 1.00 106.73 84 ASN D C 1
ATOM 7113 O O . ASN D 2 34 ? -16.886 32.477 47.173 1.00 111.08 84 ASN D O 1
ATOM 7118 N N . HIS D 2 35 ? -15.588 34.279 47.588 1.00 101.45 85 HIS D N 1
ATOM 7119 C CA . HIS D 2 35 ? -14.800 34.171 46.360 1.00 108.37 85 HIS D CA 1
ATOM 7120 C C . HIS D 2 35 ? -15.707 34.097 45.127 1.00 111.58 85 HIS D C 1
ATOM 7121 O O . HIS D 2 35 ? -15.827 33.070 44.460 1.00 107.28 85 HIS D O 1
ATOM 7128 N N . TYR D 2 36 ? -16.375 35.212 44.855 1.00 108.14 86 TYR D N 1
ATOM 7129 C CA . TYR D 2 36 ? -17.261 35.307 43.701 1.00 97.22 86 TYR D CA 1
ATOM 7130 C C . TYR D 2 36 ? -16.818 36.419 42.759 1.00 105.30 86 TYR D C 1
ATOM 7131 O O . TYR D 2 36 ? -17.647 37.052 42.102 1.00 121.98 86 TYR D O 1
ATOM 7140 N N . ARG D 2 37 ? -15.510 36.695 42.735 1.00 90.97 87 ARG D N 1
ATOM 7141 C CA . ARG D 2 37 ? -14.883 37.607 41.781 1.00 100.97 87 ARG D CA 1
ATOM 7142 C C . ARG D 2 37 ? -15.272 39.065 42.011 1.00 106.41 87 ARG D C 1
ATOM 7143 O O . ARG D 2 37 ? -14.627 39.969 41.468 1.00 109.07 87 ARG D O 1
ATOM 7151 N N . ILE D 2 38 ? -16.265 39.315 42.865 1.00 93.79 88 ILE D N 1
ATOM 7152 C CA . ILE D 2 38 ? -16.797 40.667 43.003 1.00 92.56 88 ILE D CA 1
ATOM 7153 C C . ILE D 2 38 ? -15.682 41.621 43.404 1.00 100.77 88 ILE D C 1
ATOM 7154 O O . ILE D 2 38 ? -14.985 41.406 44.404 1.00 106.23 88 ILE D O 1
ATOM 7159 N N . GLY D 2 39 ? -15.505 42.680 42.614 1.00 97.56 89 GLY D N 1
ATOM 7160 C CA . GLY D 2 39 ? -14.492 43.688 42.857 1.00 91.22 89 GLY D CA 1
ATOM 7161 C C . GLY D 2 39 ? -15.077 45.021 43.279 1.00 96.56 89 GLY D C 1
ATOM 7162 O O . GLY D 2 39 ? -14.342 45.979 43.545 1.00 96.09 89 GLY D O 1
ATOM 7163 N N . LYS D 2 40 ? -16.405 45.095 43.332 1.00 97.90 90 LYS D N 1
ATOM 7164 C CA . LYS D 2 40 ? -17.110 46.322 43.675 1.00 106.30 90 LYS D CA 1
ATOM 7165 C C . LYS D 2 40 ? -18.487 45.964 44.214 1.00 101.37 90 LYS D C 1
ATOM 7166 O O . LYS D 2 40 ? -19.136 45.050 43.704 1.00 97.81 90 LYS D O 1
ATOM 7172 N N . ILE D 2 41 ? -18.933 46.693 45.235 1.00 100.55 91 ILE D N 1
ATOM 7173 C CA . ILE D 2 41 ? -20.268 46.479 45.793 1.00 99.36 91 ILE D CA 1
ATOM 7174 C C . ILE D 2 41 ? -21.238 47.277 44.927 1.00 106.52 91 ILE D C 1
ATOM 7175 O O . ILE D 2 41 ? -21.359 48.494 45.077 1.00 106.77 91 ILE D O 1
ATOM 7180 N N . GLU D 2 42 ? -21.918 46.604 44.002 1.00 113.35 92 GLU D N 1
ATOM 7181 C CA . GLU D 2 42 ? -22.864 47.273 43.120 1.00 116.00 92 GLU D CA 1
ATOM 7182 C C . GLU D 2 42 ? -24.069 46.372 42.907 1.00 109.22 92 GLU D C 1
ATOM 7183 O O . GLU D 2 42 ? -23.921 45.172 42.657 1.00 98.81 92 GLU D O 1
ATOM 7189 N N . GLY D 2 43 ? -25.256 46.956 43.012 1.00 109.11 93 GLY D N 1
ATOM 7190 C CA . GLY D 2 43 ? -26.466 46.249 42.651 1.00 111.79 93 GLY D CA 1
ATOM 7191 C C . GLY D 2 43 ? -26.963 45.268 43.684 1.00 106.89 93 GLY D C 1
ATOM 7192 O O . GLY D 2 43 ? -27.542 44.237 43.324 1.00 109.03 93 GLY D O 1
ATOM 7193 N N . PHE D 2 44 ? -26.772 45.564 44.966 1.00 103.04 94 PHE D N 1
ATOM 7194 C CA . PHE D 2 44 ? -27.300 44.731 46.035 1.00 111.31 94 PHE D CA 1
ATOM 7195 C C . PHE D 2 44 ? -28.696 45.165 46.457 1.00 117.24 94 PHE D C 1
ATOM 7196 O O . PHE D 2 44 ? -29.217 44.665 47.460 1.00 106.57 94 PHE D O 1
ATOM 7204 N N . GLU D 2 45 ? -29.306 46.084 45.705 1.00 124.78 95 GLU D N 1
ATOM 7205 C CA . GLU D 2 45 ? -30.641 46.581 46.012 1.00 121.58 95 GLU D CA 1
ATOM 7206 C C . GLU D 2 45 ? -31.742 45.554 45.759 1.00 123.57 95 GLU D C 1
ATOM 7207 O O . GLU D 2 45 ? -32.830 45.685 46.332 1.00 117.62 95 GLU D O 1
ATOM 7213 N N . VAL D 2 46 ? -31.488 44.537 44.927 1.00 127.81 96 VAL D N 1
ATOM 7214 C CA . VAL D 2 46 ? -32.514 43.537 44.630 1.00 128.64 96 VAL D CA 1
ATOM 7215 C C . VAL D 2 46 ? -32.925 42.777 45.887 1.00 128.09 96 VAL D C 1
ATOM 7216 O O . VAL D 2 46 ? -34.097 42.410 46.047 1.00 126.19 96 VAL D O 1
ATOM 7220 N N . LEU D 2 47 ? -31.989 42.556 46.806 1.00 137.07 97 LEU D N 1
ATOM 7221 C CA . LEU D 2 47 ? -32.299 41.901 48.072 1.00 144.08 97 LEU D CA 1
ATOM 7222 C C . LEU D 2 47 ? -33.078 42.854 48.973 1.00 140.74 97 LEU D C 1
ATOM 7223 O O . LEU D 2 47 ? -32.576 43.928 49.324 1.00 135.92 97 LEU D O 1
ATOM 7228 N N . LYS D 2 48 ? -34.305 42.479 49.348 1.00 144.52 98 LYS D N 1
ATOM 7229 C CA . LYS D 2 48 ? -35.074 43.359 50.228 1.00 144.68 98 LYS D CA 1
ATOM 7230 C C . LYS D 2 48 ? -34.676 43.182 51.689 1.00 130.73 98 LYS D C 1
ATOM 7231 O O . LYS D 2 48 ? -34.179 44.116 52.327 1.00 128.41 98 LYS D O 1
ATOM 7237 N N . LYS D 2 49 ? -34.904 41.990 52.237 1.00 130.54 99 LYS D N 1
ATOM 7238 C CA . LYS D 2 49 ? -34.753 41.754 53.665 1.00 137.67 99 LYS D CA 1
ATOM 7239 C C . LYS D 2 49 ? -33.672 40.728 53.992 1.00 138.83 99 LYS D C 1
ATOM 7240 O O . LYS D 2 49 ? -33.880 39.828 54.816 1.00 137.28 99 LYS D O 1
ATOM 7246 N N . VAL D 2 50 ? -32.505 40.873 53.364 1.00 141.01 100 VAL D N 1
ATOM 7247 C CA . VAL D 2 50 ? -31.341 40.088 53.749 1.00 130.25 100 VAL D CA 1
ATOM 7248 C C . VAL D 2 50 ? -30.931 40.492 55.159 1.00 125.24 100 VAL D C 1
ATOM 7249 O O . VAL D 2 50 ? -31.015 41.668 55.536 1.00 126.58 100 VAL D O 1
ATOM 7253 N N . LYS D 2 51 ? -30.570 39.510 55.979 1.00 118.87 101 LYS D N 1
ATOM 7254 C CA . LYS D 2 51 ? -30.131 39.801 57.337 1.00 116.37 101 LYS D CA 1
ATOM 7255 C C . LYS D 2 51 ? -28.677 39.442 57.613 1.00 111.74 101 LYS D C 1
ATOM 7256 O O . LYS D 2 51 ? -28.070 40.045 58.499 1.00 111.56 101 LYS D O 1
ATOM 7262 N N . THR D 2 52 ? -28.099 38.485 56.888 1.00 108.64 102 THR D N 1
ATOM 7263 C CA . THR D 2 52 ? -26.683 38.149 57.018 1.00 100.50 102 THR D CA 1
ATOM 7264 C C . THR D 2 52 ? -26.058 38.106 55.631 1.00 101.01 102 THR D C 1
ATOM 7265 O O . THR D 2 52 ? -26.451 37.287 54.795 1.00 109.13 102 THR D O 1
ATOM 7269 N N . LEU D 2 53 ? -25.075 38.974 55.398 1.00 101.01 103 LEU D N 1
ATOM 7270 C CA . LEU D 2 53 ? -24.392 39.092 54.114 1.00 99.44 103 LEU D CA 1
ATOM 7271 C C . LEU D 2 53 ? -22.908 38.790 54.281 1.00 93.43 103 LEU D C 1
ATOM 7272 O O . LEU D 2 53 ? -22.249 39.370 55.150 1.00 91.27 103 LEU D O 1
ATOM 7277 N N . CYS D 2 54 ? -22.383 37.880 53.463 1.00 90.57 104 CYS D N 1
ATOM 7278 C CA . CYS D 2 54 ? -20.986 37.466 53.540 1.00 87.02 104 CYS D CA 1
ATOM 7279 C C . CYS D 2 54 ? -20.262 37.763 52.230 1.00 92.90 104 CYS D C 1
ATOM 7280 O O . CYS D 2 54 ? -20.714 37.345 51.159 1.00 92.27 104 CYS D O 1
ATOM 7283 N N . LEU D 2 55 ? -19.144 38.491 52.319 1.00 91.28 105 LEU D N 1
ATOM 7284 C CA . LEU D 2 55 ? -18.308 38.884 51.183 1.00 73.33 105 LEU D CA 1
ATOM 7285 C C . LEU D 2 55 ? -16.840 38.560 51.427 1.00 81.70 105 LEU D C 1
ATOM 7286 O O . LEU D 2 55 ? -15.953 39.338 51.062 1.00 86.31 105 LEU D O 1
ATOM 7291 N N . ARG D 2 56 ? -16.545 37.414 52.035 1.00 89.24 106 ARG D N 1
ATOM 7292 C CA . ARG D 2 56 ? -15.155 37.098 52.330 1.00 83.26 106 ARG D CA 1
ATOM 7293 C C . ARG D 2 56 ? -14.376 36.768 51.058 1.00 84.98 106 ARG D C 1
ATOM 7294 O O . ARG D 2 56 ? -14.929 36.308 50.054 1.00 86.24 106 ARG D O 1
ATOM 7302 N N . GLN D 2 57 ? -13.060 36.981 51.142 1.00 88.96 107 GLN D N 1
ATOM 7303 C CA . GLN D 2 57 ? -12.090 36.699 50.078 1.00 87.56 107 GLN D CA 1
ATOM 7304 C C . GLN D 2 57 ? -12.653 37.039 48.701 1.00 95.35 107 GLN D C 1
ATOM 7305 O O . GLN D 2 57 ? -12.646 36.235 47.765 1.00 102.66 107 GLN D O 1
ATOM 7311 N N . ASN D 2 58 ? -13.161 38.262 48.594 1.00 89.68 108 ASN D N 1
ATOM 7312 C CA . ASN D 2 58 ? -13.540 38.874 47.339 1.00 89.18 108 ASN D CA 1
ATOM 7313 C C . ASN D 2 58 ? -12.495 39.956 47.046 1.00 94.26 108 ASN D C 1
ATOM 7314 O O . ASN D 2 58 ? -11.393 39.934 47.613 1.00 103.90 108 ASN D O 1
ATOM 7319 N N . LEU D 2 59 ? -12.827 40.902 46.170 1.00 92.15 109 LEU D N 1
ATOM 7320 C CA . LEU D 2 59 ? -11.860 41.920 45.772 1.00 96.95 109 LEU D CA 1
ATOM 7321 C C . LEU D 2 59 ? -12.341 43.336 46.078 1.00 96.19 109 LEU D C 1
ATOM 7322 O O . LEU D 2 59 ? -11.889 44.289 45.433 1.00 93.07 109 LEU D O 1
ATOM 7327 N N . ILE D 2 60 ? -13.234 43.491 47.061 1.00 80.01 110 ILE D N 1
ATOM 7328 C CA . ILE D 2 60 ? -13.759 44.805 47.411 1.00 76.82 110 ILE D CA 1
ATOM 7329 C C . ILE D 2 60 ? -12.620 45.727 47.822 1.00 87.92 110 ILE D C 1
ATOM 7330 O O . ILE D 2 60 ? -11.721 45.336 48.578 1.00 92.24 110 ILE D O 1
ATOM 7335 N N . LYS D 2 61 ? -12.643 46.958 47.306 1.00 86.78 111 LYS D N 1
ATOM 7336 C CA . LYS D 2 61 ? -11.704 47.994 47.710 1.00 82.28 111 LYS D CA 1
ATOM 7337 C C . LYS D 2 61 ? -12.364 49.165 48.429 1.00 81.41 111 LYS D C 1
ATOM 7338 O O . LYS D 2 61 ? -11.644 50.031 48.938 1.00 77.25 111 LYS D O 1
ATOM 7344 N N . CYS D 2 62 ? -13.697 49.216 48.497 1.00 75.53 112 CYS D N 1
ATOM 7345 C CA . CYS D 2 62 ? -14.391 50.305 49.175 1.00 83.11 112 CYS D CA 1
ATOM 7346 C C . CYS D 2 62 ? -15.701 49.801 49.752 1.00 86.46 112 CYS D C 1
ATOM 7347 O O . CYS D 2 62 ? -16.296 48.851 49.239 1.00 90.78 112 CYS D O 1
ATOM 7350 N N . ILE D 2 63 ? -16.165 50.468 50.802 1.00 76.71 113 ILE D N 1
ATOM 7351 C CA . ILE D 2 63 ? -17.489 50.209 51.353 1.00 91.39 113 ILE D CA 1
ATOM 7352 C C . ILE D 2 63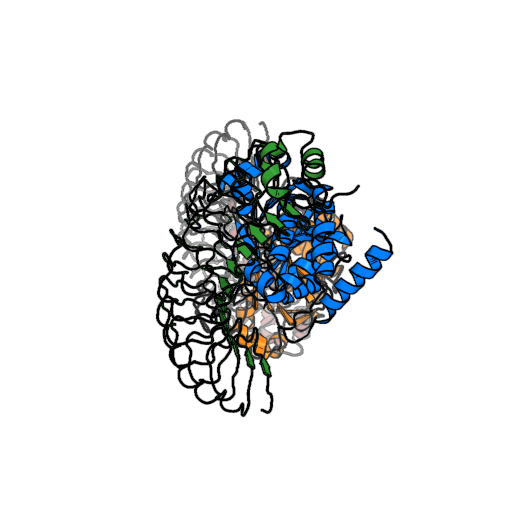 ? -18.459 51.190 50.710 1.00 102.34 113 ILE D C 1
ATOM 7353 O O . ILE D 2 63 ? -18.229 52.406 50.728 1.00 102.67 113 ILE D O 1
ATOM 7358 N N . GLU D 2 64 ? -19.536 50.664 50.133 1.00 106.13 114 GLU D N 1
ATOM 7359 C CA . GLU D 2 64 ? -20.510 51.489 49.428 1.00 105.26 114 GLU D CA 1
ATOM 7360 C C . GLU D 2 64 ? -21.740 50.644 49.128 1.00 107.80 114 GLU D C 1
ATOM 7361 O O . GLU D 2 64 ? -21.742 49.425 49.316 1.00 109.03 114 GLU D O 1
ATOM 7367 N N . ASN D 2 65 ? -22.790 51.320 48.661 1.00 111.28 115 ASN D N 1
ATOM 7368 C CA . ASN D 2 65 ? -24.008 50.683 48.161 1.00 104.32 115 ASN D CA 1
ATOM 7369 C C . ASN D 2 65 ? -24.581 49.689 49.167 1.00 103.26 115 ASN D C 1
ATOM 7370 O O . ASN D 2 65 ? -24.932 48.558 48.829 1.00 101.01 115 ASN D O 1
ATOM 7375 N N . LEU D 2 66 ? -24.676 50.124 50.423 1.00 106.97 116 LEU D N 1
ATOM 7376 C CA . LEU D 2 66 ? -25.243 49.301 51.482 1.00 107.03 116 LEU D CA 1
ATOM 7377 C C . LEU D 2 66 ? -26.371 49.990 52.238 1.00 107.06 116 LEU D C 1
ATOM 7378 O O . LEU D 2 66 ? -26.921 49.398 53.173 1.00 98.99 116 LEU D O 1
ATOM 7383 N N . GLU D 2 67 ? -26.737 51.214 51.852 1.00 109.83 117 GLU D N 1
ATOM 7384 C CA . GLU D 2 67 ? -27.682 52.047 52.589 1.00 108.89 117 GLU D CA 1
ATOM 7385 C C . GLU D 2 67 ? -29.101 51.492 52.635 1.00 110.01 117 GLU D C 1
ATOM 7386 O O . GLU D 2 67 ? -29.923 52.023 53.392 1.00 108.81 117 GLU D O 1
ATOM 7392 N N . GLU D 2 68 ? -29.413 50.466 51.848 1.00 112.56 118 GLU D N 1
ATOM 7393 C CA . GLU D 2 68 ? -30.754 49.896 51.806 1.00 116.34 118 GLU D CA 1
ATOM 7394 C C . GLU D 2 68 ? -30.937 48.721 52.742 1.00 114.95 118 GLU D C 1
ATOM 7395 O O . GLU D 2 68 ? -32.048 48.498 53.243 1.00 111.88 118 GLU D O 1
ATOM 7401 N N . LEU D 2 69 ? -29.881 47.943 52.955 1.00 115.31 119 LEU D N 1
ATOM 7402 C CA . LEU D 2 69 ? -29.987 46.702 53.712 1.00 122.08 119 LEU D CA 1
ATOM 7403 C C . LEU D 2 69 ? -30.133 47.047 55.188 1.00 119.65 119 LEU D C 1
ATOM 7404 O O . LEU D 2 69 ? -29.200 46.944 55.987 1.00 121.56 119 LEU D O 1
ATOM 7409 N N . GLN D 2 70 ? -31.346 47.445 55.556 1.00 116.48 120 GLN D N 1
ATOM 7410 C CA . GLN D 2 70 ? -31.632 47.898 56.906 1.00 113.71 120 GLN D CA 1
ATOM 7411 C C . GLN D 2 70 ? -32.081 46.757 57.809 1.00 120.15 120 GLN D C 1
ATOM 7412 O O . GLN D 2 70 ? -32.467 47.000 58.958 1.00 118.60 120 GLN D O 1
ATOM 7414 N N . SER D 2 71 ? -32.042 45.521 57.311 1.00 124.00 121 SER D N 1
ATOM 7415 C CA . SER D 2 71 ? -32.374 44.344 58.101 1.00 126.19 121 SER D CA 1
ATOM 7416 C C . SER D 2 71 ? -31.136 43.553 58.502 1.00 123.73 121 SER D C 1
ATOM 7417 O O . SER D 2 71 ? -31.266 42.439 59.018 1.00 122.83 121 SER D O 1
ATOM 7420 N N . LEU D 2 72 ? -29.940 44.098 58.276 1.00 118.63 122 LEU D N 1
ATOM 7421 C CA . LEU D 2 72 ? -28.714 43.343 58.500 1.00 116.48 122 LEU D CA 1
ATOM 7422 C C . LEU D 2 72 ? -28.358 43.297 59.979 1.00 112.27 122 LEU D C 1
ATOM 7423 O O . LEU D 2 72 ? -28.286 44.333 60.649 1.00 109.90 122 LEU D O 1
ATOM 7428 N N . ARG D 2 73 ? -28.158 42.083 60.489 1.00 105.03 123 ARG D N 1
ATOM 7429 C CA . ARG D 2 73 ? -27.507 41.876 61.772 1.00 101.28 123 ARG D CA 1
ATOM 7430 C C . ARG D 2 73 ? -26.031 41.525 61.618 1.00 101.20 123 ARG D C 1
ATOM 7431 O O . ARG D 2 73 ? -25.207 41.979 62.416 1.00 104.66 123 ARG D O 1
ATOM 7439 N N . GLU D 2 74 ? -25.676 40.738 60.598 1.00 101.78 124 GLU D N 1
ATOM 7440 C CA . GLU D 2 74 ? -24.303 40.293 60.380 1.00 93.33 124 GLU D CA 1
ATOM 7441 C C . GLU D 2 74 ? -23.869 40.659 58.966 1.00 81.14 124 GLU D C 1
ATOM 7442 O O . GLU D 2 74 ? -24.579 40.361 58.001 1.00 87.07 124 GLU D O 1
ATOM 7448 N N . LEU D 2 75 ? -22.696 41.285 58.843 1.00 76.43 125 LEU D N 1
ATOM 7449 C CA . LEU D 2 75 ? -22.073 41.538 57.547 1.00 75.26 125 LEU D CA 1
ATOM 7450 C C . LEU D 2 75 ? -20.581 41.241 57.646 1.00 78.85 125 LEU D C 1
ATOM 7451 O O . LEU D 2 75 ? -19.921 41.663 58.599 1.00 84.52 125 LEU D O 1
ATOM 7456 N N . ASP D 2 76 ? -20.051 40.527 56.651 1.00 84.42 126 ASP D N 1
ATOM 7457 C CA . ASP D 2 76 ? -18.714 39.942 56.718 1.00 75.15 126 ASP D CA 1
ATOM 7458 C C . ASP D 2 76 ? -17.881 40.390 55.523 1.00 82.59 126 ASP D C 1
ATOM 7459 O O . ASP D 2 76 ? -18.198 40.043 54.381 1.00 82.41 126 ASP D O 1
ATOM 7464 N N . LEU D 2 77 ? -16.801 41.130 55.784 1.00 78.84 127 LEU D N 1
ATOM 7465 C CA . LEU D 2 77 ? -15.863 41.556 54.747 1.00 78.09 127 LEU D CA 1
ATOM 7466 C C . LEU D 2 77 ? -14.454 41.028 55.015 1.00 88.83 127 LEU D C 1
ATOM 7467 O O . LEU D 2 77 ? -13.454 41.713 54.775 1.00 80.70 127 LEU D O 1
ATOM 7472 N N . TYR D 2 78 ? -14.372 39.780 55.472 1.00 86.10 128 TYR D N 1
ATOM 7473 C CA . TYR D 2 78 ? -13.099 39.144 55.790 1.00 78.35 128 TYR D CA 1
ATOM 7474 C C . TYR D 2 78 ? -12.238 38.996 54.535 1.00 74.01 128 TYR D C 1
ATOM 7475 O O . TYR D 2 78 ? -12.704 38.511 53.503 1.00 74.57 128 TYR D O 1
ATOM 7484 N N . ASP D 2 79 ? -10.981 39.439 54.622 1.00 72.37 129 ASP D N 1
ATOM 7485 C CA . ASP D 2 79 ? -10.006 39.316 53.539 1.00 80.19 129 ASP D CA 1
ATOM 7486 C C . ASP D 2 79 ? -10.443 40.043 52.268 1.00 85.54 129 ASP D C 1
ATOM 7487 O O . ASP D 2 79 ? -10.854 39.413 51.288 1.00 84.73 129 ASP D O 1
ATOM 7492 N N . ASN D 2 80 ? -10.342 41.369 52.273 1.00 87.33 130 ASN D N 1
ATOM 7493 C CA . ASN D 2 80 ? -10.511 42.160 51.062 1.00 80.86 130 ASN D CA 1
ATOM 7494 C C . ASN D 2 80 ? -9.421 43.222 51.027 1.00 85.57 130 ASN D C 1
ATOM 7495 O O . ASN D 2 80 ? -8.344 43.025 51.600 1.00 83.39 130 ASN D O 1
ATOM 7500 N N . GLN D 2 81 ? -9.682 44.355 50.374 1.00 90.15 131 GLN D N 1
ATOM 7501 C CA . GLN D 2 81 ? -8.700 45.432 50.318 1.00 87.58 131 GLN D CA 1
ATOM 7502 C C . GLN D 2 81 ? -9.300 46.762 50.760 1.00 81.18 131 GLN D C 1
ATOM 7503 O O . GLN D 2 81 ? -8.842 47.824 50.329 1.00 80.29 131 GLN D O 1
ATOM 7509 N N . ILE D 2 82 ? -10.309 46.726 51.634 1.00 70.59 132 ILE D N 1
ATOM 7510 C CA . ILE D 2 82 ? -10.871 47.962 52.167 1.00 77.46 132 ILE D CA 1
ATOM 7511 C C . ILE D 2 82 ? -9.792 48.715 52.932 1.00 84.44 132 ILE D C 1
ATOM 7512 O O . ILE D 2 82 ? -9.048 48.130 53.730 1.00 85.59 132 ILE D O 1
ATOM 7517 N N . LYS D 2 83 ? -9.685 50.018 52.677 1.00 85.17 133 LYS D N 1
ATOM 7518 C CA . LYS D 2 83 ? -8.661 50.841 53.305 1.00 80.29 133 LYS D CA 1
ATOM 7519 C C . LYS D 2 83 ? -9.218 51.821 54.329 1.00 85.13 133 LYS D C 1
ATOM 7520 O O . LYS D 2 83 ? -8.433 52.499 54.999 1.00 88.54 133 LYS D O 1
ATOM 7526 N N . LYS D 2 84 ? -10.539 51.914 54.479 1.00 79.83 134 LYS D N 1
ATOM 7527 C CA . LYS D 2 84 ? -11.115 52.797 55.486 1.00 81.00 134 LYS D CA 1
ATOM 7528 C C . LYS D 2 84 ? -12.569 52.407 55.719 1.00 86.19 134 LYS D C 1
ATOM 7529 O O . LYS D 2 84 ? -13.270 51.994 54.792 1.00 89.21 134 LYS D O 1
ATOM 7535 N N . ILE D 2 85 ? -13.010 52.533 56.970 1.00 85.09 135 ILE D N 1
ATOM 7536 C CA . ILE D 2 85 ? -14.388 52.233 57.347 1.00 93.06 135 ILE D CA 1
ATOM 7537 C C . ILE D 2 85 ? -15.240 53.470 57.104 1.00 103.46 135 ILE D C 1
ATOM 7538 O O . ILE D 2 85 ? -14.922 54.561 57.594 1.00 112.46 135 ILE D O 1
ATOM 7543 N N . GLU D 2 86 ? -16.336 53.300 56.371 1.00 105.03 136 GLU D N 1
ATOM 7544 C CA . GLU D 2 86 ? -17.210 54.409 56.006 1.00 101.90 136 GLU D CA 1
ATOM 7545 C C . GLU D 2 86 ? -18.516 53.816 55.500 1.00 105.65 136 GLU D C 1
ATOM 7546 O O . GLU D 2 86 ? -18.654 52.597 55.378 1.00 109.47 136 GLU D O 1
ATOM 7552 N N . ASN D 2 87 ? -19.486 54.695 55.234 1.00 107.27 137 ASN D N 1
ATOM 7553 C CA . ASN D 2 87 ? -20.750 54.336 54.587 1.00 102.30 137 ASN D CA 1
ATOM 7554 C C . ASN D 2 87 ? -21.499 53.238 55.335 1.00 95.98 137 ASN D C 1
ATOM 7555 O O . ASN D 2 87 ? -22.329 52.532 54.752 1.00 91.62 137 ASN D O 1
ATOM 7560 N N . LEU D 2 88 ? -21.211 53.079 56.622 1.00 93.77 138 LEU D N 1
ATOM 7561 C CA . LEU D 2 88 ? -21.874 52.091 57.453 1.00 94.49 138 LEU D CA 1
ATOM 7562 C C . LEU D 2 88 ? -22.864 52.725 58.417 1.00 87.38 138 LEU D C 1
ATOM 7563 O O . LEU D 2 88 ? -23.533 52.005 59.165 1.00 86.30 138 LEU D O 1
ATOM 7568 N N . GLU D 2 89 ? -22.969 54.056 58.416 1.00 89.81 139 GLU D N 1
ATOM 7569 C CA . GLU D 2 89 ? -23.800 54.768 59.382 1.00 99.03 139 GLU D CA 1
ATOM 7570 C C . GLU D 2 89 ? -25.269 54.375 59.292 1.00 105.56 139 GLU D C 1
ATOM 7571 O O . GLU D 2 89 ? -26.001 54.522 60.279 1.00 97.25 139 GLU D O 1
ATOM 7577 N N . ALA D 2 90 ? -25.713 53.878 58.134 1.00 102.41 140 ALA D N 1
ATOM 7578 C CA . ALA D 2 90 ? -27.124 53.560 57.934 1.00 86.88 140 ALA D CA 1
ATOM 7579 C C . ALA D 2 90 ? -27.565 52.380 58.798 1.00 94.20 140 ALA D C 1
ATOM 7580 O O . ALA D 2 90 ? -28.638 52.415 59.411 1.00 96.33 140 ALA D O 1
ATOM 7582 N N . LEU D 2 91 ? -26.755 51.324 58.853 1.00 94.05 141 LEU D N 1
ATOM 7583 C CA . LEU D 2 91 ? -27.163 50.025 59.396 1.00 94.18 141 LEU D CA 1
ATOM 7584 C C . LEU D 2 91 ? -27.172 50.060 60.920 1.00 105.74 141 LEU D C 1
ATOM 7585 O O . LEU D 2 91 ? -26.185 49.716 61.570 1.00 113.55 141 LEU D O 1
ATOM 7590 N N . THR D 2 92 ? -28.305 50.456 61.507 1.00 114.31 142 THR D N 1
ATOM 7591 C CA . THR D 2 92 ? -28.400 50.583 62.959 1.00 115.86 142 THR D CA 1
ATOM 7592 C C . THR D 2 92 ? -28.836 49.298 63.656 1.00 116.83 142 THR D C 1
ATOM 7593 O O . THR D 2 92 ? -28.831 49.254 64.892 1.00 121.74 142 THR D O 1
ATOM 7597 N N . GLU D 2 93 ? -29.229 48.268 62.912 1.00 108.91 143 GLU D N 1
ATOM 7598 C CA . GLU D 2 93 ? -29.529 46.966 63.494 1.00 122.00 143 GLU D CA 1
ATOM 7599 C C . GLU D 2 93 ? -28.328 46.019 63.458 1.00 120.57 143 GLU D C 1
ATOM 7600 O O . GLU D 2 93 ? -28.433 44.879 63.930 1.00 108.34 143 GLU D O 1
ATOM 7606 N N . LEU D 2 94 ? -27.182 46.480 62.952 1.00 111.96 144 LEU D N 1
ATOM 7607 C CA . LEU D 2 94 ? -25.992 45.641 62.852 1.00 99.66 144 LEU D CA 1
ATOM 7608 C C . LEU D 2 94 ? -25.538 45.155 64.225 1.00 104.82 144 LEU D C 1
ATOM 7609 O O . LEU D 2 94 ? -25.329 45.953 65.144 1.00 103.89 144 LEU D O 1
ATOM 7614 N N . GLU D 2 95 ? -25.390 43.834 64.361 1.00 94.97 145 GLU D N 1
ATOM 7615 C CA . GLU D 2 95 ? -24.927 43.215 65.596 1.00 86.44 145 GLU D CA 1
ATOM 7616 C C . GLU D 2 95 ? -23.550 42.575 65.491 1.00 89.89 145 GLU D C 1
ATOM 7617 O O . GLU D 2 95 ? -22.849 42.493 66.500 1.00 93.18 145 GLU D O 1
ATOM 7623 N N . ILE D 2 96 ? -23.139 42.130 64.302 1.00 85.84 146 ILE D N 1
ATOM 7624 C CA . ILE D 2 96 ? -21.852 41.466 64.099 1.00 71.28 146 ILE D CA 1
ATOM 7625 C C . ILE D 2 96 ? -21.203 42.044 62.848 1.00 80.45 146 ILE D C 1
ATOM 7626 O O . ILE D 2 96 ? -21.806 42.029 61.769 1.00 79.05 146 ILE D O 1
ATOM 7631 N N . LEU D 2 97 ? -19.975 42.543 62.985 1.00 80.47 147 LEU D N 1
ATOM 7632 C CA . LEU D 2 97 ? -19.231 43.126 61.876 1.00 79.20 147 LEU D CA 1
ATOM 7633 C C . LEU D 2 97 ? -17.815 42.564 61.849 1.00 78.70 147 LEU D C 1
ATOM 7634 O O . LEU D 2 97 ? -17.133 42.552 62.877 1.00 75.11 147 LEU D O 1
ATOM 7639 N N . ASP D 2 98 ? -17.371 42.119 60.671 1.00 82.85 148 ASP D N 1
ATOM 7640 C CA . ASP D 2 98 ? -16.052 41.511 60.486 1.00 74.17 148 ASP D CA 1
ATOM 7641 C C . ASP D 2 98 ? -15.379 42.156 59.280 1.00 73.48 148 ASP D C 1
ATOM 7642 O O . ASP D 2 98 ? -15.787 41.921 58.138 1.00 81.66 148 ASP D O 1
ATOM 7647 N N . ILE D 2 99 ? -14.352 42.970 59.532 1.00 64.41 149 ILE D N 1
ATOM 7648 C CA . ILE D 2 99 ? -13.530 43.540 58.468 1.00 73.15 149 ILE D CA 1
ATOM 7649 C C . ILE D 2 99 ? -12.077 43.111 58.683 1.00 79.70 149 ILE D C 1
ATOM 7650 O O . ILE D 2 99 ? -11.159 43.942 58.676 1.00 73.61 149 ILE D O 1
ATOM 7655 N N . SER D 2 100 ? -11.851 41.809 58.853 1.00 73.58 150 SER D N 1
ATOM 7656 C CA . SER D 2 100 ? -10.505 41.332 59.126 1.00 65.60 150 SER D CA 1
ATOM 7657 C C . SER D 2 100 ? -9.717 41.137 57.833 1.00 68.06 150 SER D C 1
ATOM 7658 O O . SER D 2 100 ? -10.277 40.972 56.746 1.00 81.61 150 SER D O 1
ATOM 7661 N N . PHE D 2 101 ? -8.394 41.142 57.974 1.00 60.99 151 PHE D N 1
ATOM 7662 C CA . PHE D 2 101 ? -7.471 40.931 56.862 1.00 65.93 151 PHE D CA 1
ATOM 7663 C C . PHE D 2 101 ? -7.773 41.883 55.708 1.00 77.65 151 PHE D C 1
ATOM 7664 O O . PHE D 2 101 ? -7.855 41.492 54.540 1.00 79.79 151 PHE D O 1
ATOM 7672 N N . ASN D 2 102 ? -7.932 43.157 56.054 1.00 73.16 152 ASN D N 1
ATOM 7673 C CA . ASN D 2 102 ? -8.042 44.236 55.096 1.00 72.91 152 ASN D CA 1
ATOM 7674 C C . ASN D 2 102 ? -6.830 45.148 55.256 1.00 81.06 152 ASN D C 1
ATOM 7675 O O . ASN D 2 102 ? -5.789 44.724 55.780 1.00 86.94 152 ASN D O 1
ATOM 7680 N N . LEU D 2 103 ? -6.952 46.392 54.799 1.00 84.85 153 LEU D N 1
ATOM 7681 C CA . LEU D 2 103 ? -5.872 47.362 54.924 1.00 76.74 153 LEU D CA 1
ATOM 7682 C C . LEU D 2 103 ? -6.325 48.608 55.675 1.00 71.37 153 LEU D C 1
ATOM 7683 O O . LEU D 2 103 ? -5.965 49.731 55.321 1.00 85.75 153 LEU D O 1
ATOM 7688 N N . LEU D 2 104 ? -7.072 48.417 56.759 1.00 60.73 154 LEU D N 1
ATOM 7689 C CA . LEU D 2 104 ? -7.470 49.539 57.599 1.00 71.28 154 LEU D CA 1
ATOM 7690 C C . LEU D 2 104 ? -6.284 50.038 58.414 1.00 79.12 154 LEU D C 1
ATOM 7691 O O . LEU D 2 104 ? -5.416 49.264 58.822 1.00 81.06 154 LEU D O 1
ATOM 7696 N N . ARG D 2 105 ? -6.247 51.352 58.646 1.00 77.56 155 ARG D N 1
ATOM 7697 C CA . ARG D 2 105 ? -5.217 51.957 59.479 1.00 73.80 155 ARG D CA 1
ATOM 7698 C C . ARG D 2 105 ? -5.759 52.683 60.697 1.00 81.14 155 ARG D C 1
ATOM 7699 O O . ARG D 2 105 ? -4.991 52.924 61.636 1.00 85.22 155 ARG D O 1
ATOM 7707 N N . ASN D 2 106 ? -7.042 53.040 60.712 1.00 80.32 156 ASN D N 1
ATOM 7708 C CA . ASN D 2 106 ? -7.654 53.725 61.841 1.00 78.26 156 ASN D CA 1
ATOM 7709 C C . ASN D 2 106 ? -9.045 53.152 62.068 1.00 75.77 156 ASN D C 1
ATOM 7710 O O . ASN D 2 106 ? -9.645 52.558 61.171 1.00 90.05 156 ASN D O 1
ATOM 7715 N N . ILE D 2 107 ? -9.558 53.337 63.280 1.00 84.72 157 ILE D N 1
ATOM 7716 C CA . ILE D 2 107 ? -10.893 52.877 63.646 1.00 80.37 157 ILE D CA 1
ATOM 7717 C C . ILE D 2 107 ? -11.847 54.058 63.584 1.00 88.91 157 ILE D C 1
ATOM 7718 O O . ILE D 2 107 ? -11.626 55.083 64.244 1.00 89.90 157 ILE D O 1
ATOM 7723 N N . GLU D 2 108 ? -12.920 53.903 62.816 1.00 98.22 158 GLU D N 1
ATOM 7724 C CA . GLU D 2 108 ? -13.898 54.960 62.596 1.00 89.90 158 GLU D CA 1
ATOM 7725 C C . GLU D 2 108 ? -15.155 54.329 62.013 1.00 91.70 158 GLU D C 1
ATOM 7726 O O . GLU D 2 108 ? -15.237 53.112 61.835 1.00 89.04 158 GLU D O 1
ATOM 7732 N N . GLY D 2 109 ? -16.154 55.167 61.752 1.00 99.90 159 GLY D N 1
ATOM 7733 C CA . GLY D 2 109 ? -17.346 54.719 61.059 1.00 99.34 159 GLY D CA 1
ATOM 7734 C C . GLY D 2 109 ? -18.163 53.687 61.800 1.00 89.40 159 GLY D C 1
ATOM 7735 O O . GLY D 2 109 ? -18.962 52.978 61.182 1.00 87.51 159 GLY D O 1
ATOM 7736 N N . VAL D 2 110 ? -17.981 53.573 63.112 1.00 88.82 160 VAL D N 1
ATOM 7737 C CA . VAL D 2 110 ? -18.777 52.663 63.926 1.00 94.52 160 VAL D CA 1
ATOM 7738 C C . VAL D 2 110 ? -19.630 53.386 64.954 1.00 88.74 160 VAL D C 1
ATOM 7739 O O . VAL D 2 110 ? -20.422 52.728 65.648 1.00 86.14 160 VAL D O 1
ATOM 7743 N N . ASP D 2 111 ? -19.499 54.712 65.069 1.00 94.85 161 ASP D N 1
ATOM 7744 C CA . ASP D 2 111 ? -20.175 55.490 66.103 1.00 95.64 161 ASP D CA 1
ATOM 7745 C C . ASP D 2 111 ? -21.697 55.404 66.041 1.00 90.15 161 ASP D C 1
ATOM 7746 O O . ASP D 2 111 ? -22.360 55.820 66.997 1.00 81.55 161 ASP D O 1
ATOM 7751 N N . LYS D 2 112 ? -22.269 54.882 64.955 1.00 101.22 162 LYS D N 1
ATOM 7752 C CA . LYS D 2 112 ? -23.718 54.803 64.816 1.00 99.21 162 LYS D CA 1
ATOM 7753 C C . LYS D 2 112 ? -24.284 53.406 65.055 1.00 99.68 162 LYS D C 1
ATOM 7754 O O . LYS D 2 112 ? -25.505 53.271 65.194 1.00 97.38 162 LYS D O 1
ATOM 7760 N N . LEU D 2 113 ? -23.438 52.380 65.157 1.00 102.69 163 LEU D N 1
ATOM 7761 C CA . LEU D 2 113 ? -23.903 50.995 65.279 1.00 101.45 163 LEU D CA 1
ATOM 7762 C C . LEU D 2 113 ? -24.014 50.623 66.758 1.00 101.44 163 LEU D C 1
ATOM 7763 O O . LEU D 2 113 ? -23.217 49.861 67.306 1.00 103.69 163 LEU D O 1
ATOM 7768 N N . THR D 2 114 ? -25.056 51.155 67.399 1.00 103.70 164 THR D N 1
ATOM 7769 C CA . THR D 2 114 ? -25.129 51.071 68.855 1.00 110.16 164 THR D CA 1
ATOM 7770 C C . THR D 2 114 ? -25.389 49.649 69.341 1.00 117.54 164 THR D C 1
ATOM 7771 O O . THR D 2 114 ? -25.029 49.314 70.476 1.00 120.84 164 THR D O 1
ATOM 7775 N N . ARG D 2 115 ? -26.005 48.801 68.514 1.00 107.96 165 ARG D N 1
ATOM 7776 C CA . ARG D 2 115 ? -26.330 47.434 68.906 1.00 111.26 165 ARG D CA 1
ATOM 7777 C C . ARG D 2 115 ? -25.246 46.416 68.545 1.00 110.15 165 ARG D C 1
ATOM 7778 O O . ARG D 2 115 ? -25.515 45.208 68.580 1.00 106.29 165 ARG D O 1
ATOM 7786 N N . LEU D 2 116 ? -24.031 46.866 68.228 1.00 109.89 166 LEU D N 1
ATOM 7787 C CA . LEU D 2 116 ? -22.941 45.945 67.912 1.00 98.52 166 LEU D CA 1
ATOM 7788 C C . LEU D 2 116 ? -22.599 45.068 69.113 1.00 99.56 166 LEU D C 1
ATOM 7789 O O . LEU D 2 116 ? -22.371 45.569 70.218 1.00 91.38 166 LEU D O 1
ATOM 7794 N N . LYS D 2 117 ? -22.584 43.751 68.897 1.00 99.56 167 LYS D N 1
ATOM 7795 C CA . LYS D 2 117 ? -22.206 42.785 69.923 1.00 92.98 167 LYS D CA 1
ATOM 7796 C C . LYS D 2 117 ? -20.821 42.187 69.712 1.00 88.40 167 LYS D C 1
ATOM 7797 O O . LYS D 2 117 ? -20.044 42.091 70.664 1.00 83.95 167 LYS D O 1
ATOM 7803 N N . LYS D 2 118 ? -20.486 41.785 68.485 1.00 86.88 168 LYS D N 1
ATOM 7804 C CA . LYS D 2 118 ? -19.174 41.248 68.155 1.00 77.03 168 LYS D CA 1
ATOM 7805 C C . LYS D 2 118 ? -18.593 42.043 66.996 1.00 75.78 168 LYS D C 1
ATOM 7806 O O . LYS D 2 118 ? -19.302 42.359 66.037 1.00 73.76 168 LYS D O 1
ATOM 7812 N N . LEU D 2 119 ? -17.303 42.365 67.085 1.00 83.76 169 LEU D N 1
ATOM 7813 C CA . LEU D 2 119 ? -16.618 43.132 66.048 1.00 80.03 169 LEU D CA 1
ATOM 7814 C C . LEU D 2 119 ? -15.212 42.581 65.850 1.00 79.29 169 LEU D C 1
ATOM 7815 O O . LEU D 2 119 ? -14.402 42.597 66.782 1.00 78.24 169 LEU D O 1
ATOM 7820 N N . PHE D 2 120 ? -14.922 42.098 64.642 1.00 78.68 170 PHE D N 1
ATOM 7821 C CA . PHE D 2 120 ? -13.621 41.537 64.293 1.00 70.29 170 PHE D CA 1
ATOM 7822 C C . PHE D 2 120 ? -12.867 42.522 63.410 1.00 61.84 170 PHE D C 1
ATOM 7823 O O . PHE D 2 120 ? -13.357 42.892 62.339 1.00 71.73 170 PHE D O 1
ATOM 7831 N N . LEU D 2 121 ? -11.688 42.949 63.854 1.00 66.23 171 LEU D N 1
ATOM 7832 C CA . LEU D 2 121 ? -10.770 43.730 63.021 1.00 70.21 171 LEU D CA 1
ATOM 7833 C C . LEU D 2 121 ? -9.379 43.099 63.022 1.00 66.05 171 LEU D C 1
ATOM 7834 O O . LEU D 2 121 ? -8.368 43.748 63.299 1.00 67.00 171 LEU D O 1
ATOM 7839 N N . VAL D 2 122 ? -9.316 41.814 62.687 1.00 65.10 172 VAL D N 1
ATOM 7840 C CA . VAL D 2 122 ? -8.080 41.044 62.771 1.00 55.32 172 VAL D CA 1
ATOM 7841 C C . VAL D 2 122 ? -7.180 41.394 61.598 1.00 64.45 172 VAL D C 1
ATOM 7842 O O . VAL D 2 122 ? -7.638 41.494 60.455 1.00 64.78 172 VAL D O 1
ATOM 7846 N N . ASN D 2 123 ? -5.884 41.540 61.872 1.00 63.98 173 ASN D N 1
ATOM 7847 C CA . ASN D 2 123 ? -4.859 41.692 60.841 1.00 71.12 173 ASN D CA 1
ATOM 7848 C C . ASN D 2 123 ? -5.164 42.881 59.924 1.00 73.94 173 ASN D C 1
ATOM 7849 O O . ASN D 2 123 ? -5.448 42.742 58.733 1.00 66.20 173 ASN D O 1
ATOM 7854 N N . ASN D 2 124 ? -5.099 44.065 60.528 1.00 74.87 174 ASN D N 1
ATOM 7855 C CA . ASN D 2 124 ? -5.111 45.300 59.759 1.00 76.93 174 ASN D CA 1
ATOM 7856 C C . ASN D 2 124 ? -3.840 46.087 60.049 1.00 83.17 174 ASN D C 1
ATOM 7857 O O . ASN D 2 124 ? -2.814 45.505 60.419 1.00 81.32 174 ASN D O 1
ATOM 7862 N N . LYS D 2 125 ? -3.892 47.406 59.887 1.00 83.11 175 LYS D N 1
ATOM 7863 C CA . LYS D 2 125 ? -2.764 48.272 60.204 1.00 74.04 175 LYS D CA 1
ATOM 7864 C C . LYS D 2 125 ? -3.158 49.297 61.264 1.00 77.57 175 LYS D C 1
ATOM 7865 O O . LYS D 2 125 ? -2.608 50.401 61.308 1.00 75.21 175 LYS D O 1
ATOM 7871 N N . ILE D 2 126 ? -4.115 48.935 62.127 1.00 69.16 176 ILE D N 1
ATOM 7872 C CA . ILE D 2 126 ? -4.602 49.846 63.157 1.00 72.52 176 ILE D CA 1
ATOM 7873 C C . ILE D 2 126 ? -3.493 50.131 64.163 1.00 77.00 176 ILE D C 1
ATOM 7874 O O . ILE D 2 126 ? -2.750 49.228 64.573 1.00 76.47 176 ILE D O 1
ATOM 7879 N N . SER D 2 127 ? -3.365 51.404 64.558 1.00 80.10 177 SER D N 1
ATOM 7880 C CA . SER D 2 127 ? -2.312 51.842 65.464 1.00 70.66 177 SER D CA 1
ATOM 7881 C C . SER D 2 127 ? -2.824 52.376 66.791 1.00 74.57 177 SER D C 1
ATOM 7882 O O . SER D 2 127 ? -2.008 52.612 67.689 1.00 80.49 177 SER D O 1
ATOM 7885 N N . LYS D 2 128 ? -4.130 52.594 66.938 1.00 80.11 178 LYS D N 1
ATOM 7886 C CA . LYS D 2 128 ? -4.688 53.166 68.156 1.00 77.39 178 LYS D CA 1
ATOM 7887 C C . LYS D 2 128 ? -6.109 52.658 68.352 1.00 76.23 178 LYS D C 1
ATOM 7888 O O . LYS D 2 128 ? -6.841 52.466 67.379 1.00 85.25 178 LYS D O 1
ATOM 7894 N N . ILE D 2 129 ? -6.496 52.444 69.605 1.00 73.41 179 ILE D N 1
ATOM 7895 C CA . ILE D 2 129 ? -7.864 52.066 69.939 1.00 75.42 179 ILE D CA 1
ATOM 7896 C C . ILE D 2 129 ? -8.630 53.352 70.215 1.00 92.11 179 ILE D C 1
ATOM 7897 O O . ILE D 2 129 ? -8.385 54.029 71.218 1.00 94.10 179 ILE D O 1
ATOM 7902 N N . GLU D 2 130 ? -9.562 53.690 69.330 1.00 100.32 180 GLU D N 1
ATOM 7903 C CA . GLU D 2 130 ? -10.363 54.891 69.505 1.00 91.16 180 GLU D CA 1
ATOM 7904 C C . GLU D 2 130 ? -11.741 54.669 68.899 1.00 89.05 180 GLU D C 1
ATOM 7905 O O . GLU D 2 130 ? -12.001 53.661 68.236 1.00 85.05 180 GLU D O 1
ATOM 7911 N N . ASN D 2 131 ? -12.627 55.632 69.149 1.00 92.05 181 ASN D N 1
ATOM 7912 C CA . ASN D 2 131 ? -13.894 55.784 68.438 1.00 86.46 181 ASN D CA 1
ATOM 7913 C C . ASN D 2 131 ? -14.820 54.584 68.615 1.00 89.42 181 ASN D C 1
ATOM 7914 O O . ASN D 2 131 ? -15.697 54.344 67.778 1.00 85.22 181 ASN D O 1
ATOM 7919 N N . LEU D 2 132 ? -14.636 53.816 69.687 1.00 81.74 182 LEU D N 1
ATOM 7920 C CA . LEU D 2 132 ? -15.533 52.723 70.031 1.00 83.20 182 LEU D CA 1
ATOM 7921 C C . LEU D 2 132 ? -16.304 52.989 71.314 1.00 86.93 182 LEU D C 1
ATOM 7922 O O . LEU D 2 132 ? -16.898 52.062 71.874 1.00 91.01 182 LEU D O 1
ATOM 7927 N N . SER D 2 133 ? -16.305 54.234 71.792 1.00 91.74 183 SER D N 1
ATOM 7928 C CA . SER D 2 133 ? -16.923 54.559 73.072 1.00 79.76 183 SER D CA 1
ATOM 7929 C C . SER D 2 133 ? -18.430 54.336 73.072 1.00 84.98 183 SER D C 1
ATOM 7930 O O . SER D 2 133 ? -19.030 54.237 74.147 1.00 80.49 183 SER D O 1
ATOM 7933 N N . ASN D 2 134 ? -19.053 54.237 71.899 1.00 97.50 184 ASN D N 1
ATOM 7934 C CA . ASN D 2 134 ? -20.506 54.231 71.783 1.00 102.09 184 ASN D CA 1
ATOM 7935 C C . ASN D 2 134 ? -21.094 52.830 71.665 1.00 96.78 184 ASN D C 1
ATOM 7936 O O . ASN D 2 134 ? -22.306 52.694 71.472 1.00 102.74 184 ASN D O 1
ATOM 7941 N N . LEU D 2 135 ? -20.277 51.789 71.800 1.00 93.79 185 LEU D N 1
ATOM 7942 C CA . LEU D 2 135 ? -20.725 50.420 71.550 1.00 98.10 185 LEU D CA 1
ATOM 7943 C C . LEU D 2 135 ? -20.965 49.691 72.873 1.00 94.68 185 LEU D C 1
ATOM 7944 O O . LEU D 2 135 ? -20.276 48.738 73.233 1.00 94.08 185 LEU D O 1
ATOM 7949 N N . HIS D 2 136 ? -21.987 50.150 73.597 1.00 94.18 186 HIS D N 1
ATOM 7950 C CA . HIS D 2 136 ? -22.203 49.660 74.956 1.00 100.87 186 HIS D CA 1
ATOM 7951 C C . HIS D 2 136 ? -22.635 48.198 74.993 1.00 97.65 186 HIS D C 1
ATOM 7952 O O . HIS D 2 136 ? -22.492 47.549 76.037 1.00 99.93 186 HIS D O 1
ATOM 7959 N N . GLN D 2 137 ? -23.168 47.669 73.896 1.00 94.76 187 GLN D N 1
ATOM 7960 C CA . GLN D 2 137 ? -23.596 46.278 73.844 1.00 97.15 187 GLN D CA 1
ATOM 7961 C C . GLN D 2 137 ? -22.499 45.339 73.364 1.00 92.63 187 GLN D C 1
ATOM 7962 O O . GLN D 2 137 ? -22.747 44.133 73.243 1.00 88.53 187 GLN D O 1
ATOM 7968 N N . LEU D 2 138 ? -21.298 45.856 73.108 1.00 91.47 188 LEU D N 1
ATOM 7969 C CA . LEU D 2 138 ? -20.213 45.037 72.580 1.00 82.22 188 LEU D CA 1
ATOM 7970 C C . LEU D 2 138 ? -19.821 43.953 73.575 1.00 86.78 188 LEU D C 1
ATOM 7971 O O . LEU D 2 138 ? -19.389 44.249 74.694 1.00 91.68 188 LEU D O 1
ATOM 7976 N N . GLN D 2 139 ? -19.972 42.695 73.163 1.00 83.89 189 GLN D N 1
ATOM 7977 C CA . GLN D 2 139 ? -19.582 41.563 73.992 1.00 91.51 189 GLN D CA 1
ATOM 7978 C C . GLN D 2 139 ? -18.186 41.054 73.669 1.00 80.86 189 GLN D C 1
ATOM 7979 O O . GLN D 2 139 ? -17.530 40.479 74.543 1.00 74.13 189 GLN D O 1
ATOM 7985 N N . MET D 2 140 ? -17.710 41.273 72.444 1.00 74.87 190 MET D N 1
ATOM 7986 C CA . MET D 2 140 ? -16.390 40.821 72.039 1.00 67.49 190 MET D CA 1
ATOM 7987 C C . MET D 2 140 ? -15.754 41.840 71.109 1.00 63.97 190 MET D C 1
ATOM 7988 O O . MET D 2 140 ? -16.356 42.234 70.108 1.00 68.45 190 MET D O 1
ATOM 7993 N N . LEU D 2 141 ? -14.546 42.273 71.450 1.00 71.68 191 LEU D N 1
ATOM 7994 C CA . LEU D 2 141 ? -13.730 43.123 70.594 1.00 61.19 191 LEU D CA 1
ATOM 7995 C C . LEU D 2 141 ? -12.455 42.357 70.285 1.00 67.26 191 LEU D C 1
ATOM 7996 O O . LEU D 2 141 ? -11.734 41.947 71.200 1.00 73.23 191 LEU D O 1
ATOM 8001 N N . GLU D 2 142 ? -12.179 42.167 69.005 1.00 68.85 192 GLU D N 1
ATOM 8002 C CA . GLU D 2 142 ? -11.024 41.406 68.551 1.00 67.97 192 GLU D CA 1
ATOM 8003 C C . GLU D 2 142 ? -10.193 42.309 67.645 1.00 63.00 192 GLU D C 1
ATOM 8004 O O . GLU D 2 142 ? -10.620 42.644 66.535 1.00 64.88 192 GLU D O 1
ATOM 8010 N N . LEU D 2 143 ? -9.020 42.723 68.132 1.00 60.14 193 LEU D N 1
ATOM 8011 C CA . LEU D 2 143 ? -8.090 43.581 67.404 1.00 63.13 193 LEU D CA 1
ATOM 8012 C C . LEU D 2 143 ? -6.721 42.924 67.266 1.00 68.64 193 LEU D C 1
ATOM 8013 O O . LEU D 2 143 ? -5.686 43.593 67.303 1.00 75.18 193 LEU D O 1
ATOM 8018 N N . GLY D 2 144 ? -6.697 41.608 67.076 1.00 59.11 194 GLY D N 1
ATOM 8019 C CA . GLY D 2 144 ? -5.433 40.907 66.986 1.00 54.08 194 GLY D CA 1
ATOM 8020 C C . GLY D 2 144 ? -4.680 41.221 65.707 1.00 63.08 194 GLY D C 1
ATOM 8021 O O . GLY D 2 144 ? -5.260 41.573 64.679 1.00 65.97 194 GLY D O 1
ATOM 8022 N N . SER D 2 145 ? -3.352 41.101 65.793 1.00 67.15 195 SER D N 1
ATOM 8023 C CA . SER D 2 145 ? -2.438 41.276 64.662 1.00 66.55 195 SER D CA 1
ATOM 8024 C C . SER D 2 145 ? -2.587 42.676 64.057 1.00 69.29 195 SER D C 1
ATOM 8025 O O . SER D 2 145 ? -3.036 42.862 62.930 1.00 69.59 195 SER D O 1
ATOM 8028 N N . ASN D 2 146 ? -2.189 43.664 64.851 1.00 74.47 196 ASN D N 1
ATOM 8029 C CA . ASN D 2 146 ? -2.271 45.059 64.433 1.00 71.93 196 ASN D CA 1
ATOM 8030 C C . ASN D 2 146 ? -1.011 45.781 64.902 1.00 73.66 196 ASN D C 1
ATOM 8031 O O . ASN D 2 146 ? 0.038 45.168 65.129 1.00 68.74 196 ASN D O 1
ATOM 8036 N N . ARG D 2 147 ? -1.107 47.104 65.053 1.00 72.08 197 ARG D N 1
ATOM 8037 C CA . ARG D 2 147 ? 0.015 47.951 65.443 1.00 71.22 197 ARG D CA 1
ATOM 8038 C C . ARG D 2 147 ? -0.318 48.775 66.685 1.00 71.56 197 ARG D C 1
ATOM 8039 O O . ARG D 2 147 ? 0.219 49.869 66.882 1.00 65.96 197 ARG D O 1
ATOM 8047 N N . ILE D 2 148 ? -1.205 48.253 67.533 1.00 63.55 198 ILE D N 1
ATOM 8048 C CA . ILE D 2 148 ? -1.593 48.948 68.753 1.00 65.03 198 ILE D CA 1
ATOM 8049 C C . ILE D 2 148 ? -0.432 48.964 69.741 1.00 71.07 198 ILE D C 1
ATOM 8050 O O . ILE D 2 148 ? 0.292 47.971 69.898 1.00 70.60 198 ILE D O 1
ATOM 8055 N N . ARG D 2 149 ? -0.261 50.092 70.436 1.00 73.67 199 ARG D N 1
ATOM 8056 C CA . ARG D 2 149 ? 0.821 50.254 71.394 1.00 58.70 199 ARG D CA 1
ATOM 8057 C C . ARG D 2 149 ? 0.350 50.473 72.824 1.00 73.97 199 ARG D C 1
ATOM 8058 O O . ARG D 2 149 ? 1.188 50.481 73.733 1.00 87.13 199 ARG D O 1
ATOM 8066 N N . ALA D 2 150 ? -0.948 50.653 73.055 1.00 70.11 200 ALA D N 1
ATOM 8067 C CA . ALA D 2 150 ? -1.442 50.850 74.411 1.00 73.07 200 ALA D CA 1
ATOM 8068 C C . ALA D 2 150 ? -2.920 50.489 74.464 1.00 75.98 200 ALA D C 1
ATOM 8069 O O . ALA D 2 150 ? -3.606 50.442 73.438 1.00 68.30 200 ALA D O 1
ATOM 8071 N N . ILE D 2 151 ? -3.403 50.231 75.677 1.00 73.90 201 ILE D N 1
ATOM 8072 C CA . ILE D 2 151 ? -4.810 49.938 75.914 1.00 74.82 201 ILE D CA 1
ATOM 8073 C C . ILE D 2 151 ? -5.481 51.219 76.393 1.00 89.03 201 ILE D C 1
ATOM 8074 O O . ILE D 2 151 ? -5.137 51.746 77.459 1.00 83.48 201 ILE D O 1
ATOM 8079 N N . GLU D 2 152 ? -6.443 51.715 75.612 1.00 93.35 202 GLU D N 1
ATOM 8080 C CA . GLU D 2 152 ? -7.111 52.978 75.906 1.00 86.41 202 GLU D CA 1
ATOM 8081 C C . GLU D 2 152 ? -8.567 52.916 75.469 1.00 90.24 202 GLU D C 1
ATOM 8082 O O . GLU D 2 152 ? -8.966 52.069 74.666 1.00 93.15 202 GLU D O 1
ATOM 8088 N N . ASN D 2 153 ? -9.354 53.843 76.018 1.00 88.78 203 ASN D N 1
ATOM 8089 C CA . ASN D 2 153 ? -10.635 54.243 75.437 1.00 78.00 203 ASN D CA 1
ATOM 8090 C C . ASN D 2 153 ? -11.606 53.074 75.298 1.00 76.74 203 ASN D C 1
ATOM 8091 O O . ASN D 2 153 ? -12.332 52.967 74.308 1.00 73.39 203 ASN D O 1
ATOM 8096 N N . ILE D 2 154 ? -11.619 52.183 76.288 1.00 78.04 204 ILE D N 1
ATOM 8097 C CA . ILE D 2 154 ? -12.575 51.080 76.283 1.00 80.70 204 ILE D CA 1
ATOM 8098 C C . ILE D 2 154 ? -13.281 50.964 77.630 1.00 81.97 204 ILE D C 1
ATOM 8099 O O . ILE D 2 154 ? -14.040 50.015 77.858 1.00 78.09 204 ILE D O 1
ATOM 8104 N N . ASP D 2 155 ? -13.065 51.945 78.516 1.00 92.86 205 ASP D N 1
ATOM 8105 C CA . ASP D 2 155 ? -13.812 52.015 79.774 1.00 93.74 205 ASP D CA 1
ATOM 8106 C C . ASP D 2 155 ? -15.320 51.938 79.566 1.00 85.46 205 ASP D C 1
ATOM 8107 O O . ASP D 2 155 ? -16.039 51.417 80.425 1.00 85.23 205 ASP D O 1
ATOM 8112 N N . THR D 2 156 ? -15.813 52.436 78.436 1.00 89.08 206 THR D N 1
ATOM 8113 C CA . THR D 2 156 ? -17.244 52.506 78.166 1.00 94.40 206 THR D CA 1
ATOM 8114 C C . THR D 2 156 ? -17.860 51.163 77.790 1.00 94.35 206 THR D C 1
ATOM 8115 O O . THR D 2 156 ? -19.091 51.048 77.777 1.00 92.53 206 THR D O 1
ATOM 8119 N N . LEU D 2 157 ? -17.046 50.151 77.489 1.00 85.84 207 LEU D N 1
ATOM 8120 C CA . LEU D 2 157 ? -17.558 48.863 77.017 1.00 83.47 207 LEU D CA 1
ATOM 8121 C C . LEU D 2 157 ? -17.712 47.911 78.206 1.00 87.50 207 LEU D C 1
ATOM 8122 O O . LEU D 2 157 ? -16.984 46.930 78.362 1.00 91.55 207 LEU D O 1
ATOM 8127 N N . THR D 2 158 ? -18.721 48.200 79.037 1.00 90.21 208 THR D N 1
ATOM 8128 C CA . THR D 2 158 ? -18.876 47.475 80.299 1.00 88.52 208 THR D CA 1
ATOM 8129 C C . THR D 2 158 ? -19.291 46.024 80.090 1.00 83.31 208 THR D C 1
ATOM 8130 O O . THR D 2 158 ? -18.965 45.165 80.917 1.00 91.69 208 THR D O 1
ATOM 8134 N N . ASN D 2 159 ? -20.024 45.729 79.022 1.00 85.25 209 ASN D N 1
ATOM 8135 C CA . ASN D 2 159 ? -20.539 44.386 78.793 1.00 91.35 209 ASN D CA 1
ATOM 8136 C C . ASN D 2 159 ? -19.547 43.495 78.051 1.00 86.29 209 ASN D C 1
ATOM 8137 O O . ASN D 2 159 ? -19.892 42.362 77.692 1.00 76.87 209 ASN D O 1
ATOM 8142 N N . LEU D 2 160 ? -18.332 43.991 77.813 1.00 81.70 210 LEU D N 1
ATOM 8143 C CA . LEU D 2 160 ? -17.293 43.216 77.148 1.00 77.71 210 LEU D CA 1
ATOM 8144 C C . LEU D 2 160 ? -17.012 41.921 77.897 1.00 88.37 210 LEU D C 1
ATOM 8145 O O . LEU D 2 160 ? -16.763 41.928 79.107 1.00 85.61 210 LEU D O 1
ATOM 8150 N N . GLU D 2 161 ? -17.045 40.806 77.171 1.00 83.66 211 GLU D N 1
ATOM 8151 C CA . GLU D 2 161 ? -16.728 39.508 77.747 1.00 81.78 211 GLU D CA 1
ATOM 8152 C C . GLU D 2 161 ? -15.427 38.920 77.226 1.00 74.96 211 GLU D C 1
ATOM 8153 O O . GLU D 2 161 ? -14.781 38.155 77.943 1.00 75.07 211 GLU D O 1
ATOM 8159 N N . SER D 2 162 ? -15.022 39.269 76.007 1.00 78.81 212 SER D N 1
ATOM 8160 C CA . SER D 2 162 ? -13.799 38.753 75.409 1.00 67.10 212 SER D CA 1
ATOM 8161 C C . SER D 2 162 ? -13.049 39.897 74.748 1.00 62.55 212 SER D C 1
ATOM 8162 O O . SER D 2 162 ? -13.616 40.625 73.930 1.00 64.57 212 SER D O 1
ATOM 8165 N N . LEU D 2 163 ? -11.786 40.069 75.127 1.00 69.51 213 LEU D N 1
ATOM 8166 C CA . LEU D 2 163 ? -10.910 41.087 74.559 1.00 70.36 213 LEU D CA 1
ATOM 8167 C C . LEU D 2 163 ? -9.680 40.405 73.977 1.00 64.51 213 LEU D C 1
ATOM 8168 O O . LEU D 2 163 ? -8.940 39.730 74.699 1.00 71.68 213 LEU D O 1
ATOM 8173 N N . PHE D 2 164 ? -9.462 40.578 72.680 1.00 66.43 214 PHE D N 1
ATOM 8174 C CA . PHE D 2 164 ? -8.357 39.940 71.972 1.00 63.92 214 PHE D CA 1
ATOM 8175 C C . PHE D 2 164 ? -7.417 41.024 71.464 1.00 66.87 214 PHE D C 1
ATOM 8176 O O . PHE D 2 164 ? -7.780 41.804 70.578 1.00 69.57 214 PHE D O 1
ATOM 8184 N N . LEU D 2 165 ? -6.214 41.079 72.032 1.00 69.12 215 LEU D N 1
ATOM 8185 C CA . LEU D 2 165 ? -5.215 42.063 71.633 1.00 64.73 215 LEU D CA 1
ATOM 8186 C C . LEU D 2 165 ? -3.881 41.416 71.289 1.00 67.42 215 LEU D C 1
ATOM 8187 O O . LEU D 2 165 ? -2.839 42.073 71.388 1.00 71.36 215 LEU D O 1
ATOM 8192 N N . GLY D 2 166 ? -3.880 40.140 70.915 1.00 61.46 216 GLY D N 1
ATOM 8193 C CA . GLY D 2 166 ? -2.637 39.480 70.582 1.00 61.49 216 GLY D CA 1
ATOM 8194 C C . GLY D 2 166 ? -1.977 40.052 69.340 1.00 63.94 216 GLY D C 1
ATOM 8195 O O . GLY D 2 166 ? -2.616 40.641 68.467 1.00 65.73 216 GLY D O 1
ATOM 8196 N N . LYS D 2 167 ? -0.658 39.864 69.269 1.00 62.93 217 LYS D N 1
ATOM 8197 C CA . LYS D 2 167 ? 0.160 40.286 68.128 1.00 66.49 217 LYS D CA 1
ATOM 8198 C C . LYS D 2 167 ? 0.034 41.796 67.887 1.00 63.06 217 LYS D C 1
ATOM 8199 O O . LYS D 2 167 ? -0.445 42.257 66.851 1.00 60.05 217 LYS D O 1
ATOM 8205 N N . ASN D 2 168 ? 0.498 42.558 68.871 1.00 68.71 218 ASN D N 1
ATOM 8206 C CA . ASN D 2 168 ? 0.491 44.018 68.827 1.00 66.07 218 ASN D CA 1
ATOM 8207 C C . ASN D 2 168 ? 1.832 44.505 69.366 1.00 67.72 218 ASN D C 1
ATOM 8208 O O . ASN D 2 168 ? 2.801 43.745 69.468 1.00 72.13 218 ASN D O 1
ATOM 8213 N N . LYS D 2 169 ? 1.907 45.792 69.703 1.00 71.14 219 LYS D N 1
ATOM 8214 C CA . LYS D 2 169 ? 3.106 46.385 70.284 1.00 67.91 219 LYS D CA 1
ATOM 8215 C C . LYS D 2 169 ? 2.815 46.943 71.673 1.00 68.61 219 LYS D C 1
ATOM 8216 O O . LYS D 2 169 ? 3.493 47.863 72.140 1.00 65.12 219 LYS D O 1
ATOM 8222 N N . ILE D 2 170 ? 1.796 46.391 72.336 1.00 59.33 220 ILE D N 1
ATOM 8223 C CA . ILE D 2 170 ? 1.438 46.835 73.676 1.00 65.67 220 ILE D CA 1
ATOM 8224 C C . ILE D 2 170 ? 2.567 46.513 74.643 1.00 70.47 220 ILE D C 1
ATOM 8225 O O . ILE D 2 170 ? 3.145 45.418 74.618 1.00 63.21 220 ILE D O 1
ATOM 8230 N N . THR D 2 171 ? 2.879 47.469 75.518 1.00 74.60 221 THR D N 1
ATOM 8231 C CA . THR D 2 171 ? 4.008 47.344 76.427 1.00 67.82 221 THR D CA 1
ATOM 8232 C C . THR D 2 171 ? 3.616 47.370 77.897 1.00 64.44 221 THR D C 1
ATOM 8233 O O . THR D 2 171 ? 4.493 47.211 78.754 1.00 69.33 221 THR D O 1
ATOM 8237 N N . LYS D 2 172 ? 2.335 47.548 78.216 1.00 66.68 222 LYS D N 1
ATOM 8238 C CA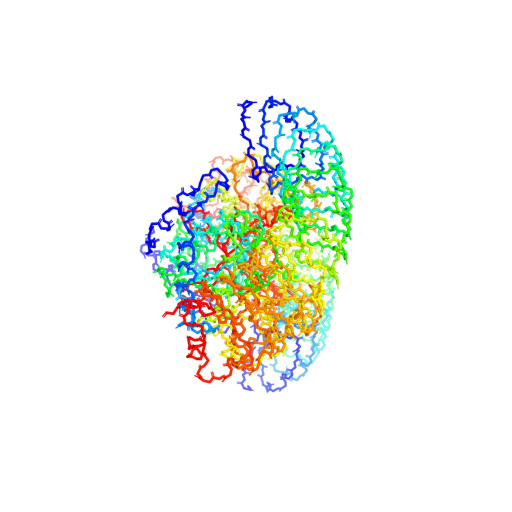 . LYS D 2 172 ? 1.893 47.583 79.602 1.00 60.82 222 LYS D CA 1
ATOM 8239 C C . LYS D 2 172 ? 0.394 47.314 79.639 1.00 63.42 222 LYS D C 1
ATOM 8240 O O . LYS D 2 172 ? -0.335 47.685 78.716 1.00 62.44 222 LYS D O 1
ATOM 8246 N N . LEU D 2 173 ? -0.056 46.632 80.692 1.00 69.92 223 LEU D N 1
ATOM 8247 C CA . LEU D 2 173 ? -1.480 46.404 80.908 1.00 71.78 223 LEU D CA 1
ATOM 8248 C C . LEU D 2 173 ? -2.065 47.553 81.721 1.00 83.27 223 LEU D C 1
ATOM 8249 O O . LEU D 2 173 ? -1.626 47.808 82.849 1.00 79.36 223 LEU D O 1
ATOM 8254 N N . GLN D 2 174 ? -3.051 48.240 81.146 1.00 84.20 224 GLN D N 1
ATOM 8255 C CA . GLN D 2 174 ? -3.675 49.392 81.783 1.00 76.75 224 GLN D CA 1
ATOM 8256 C C . GLN D 2 174 ? -5.080 49.564 81.223 1.00 74.61 224 GLN D C 1
ATOM 8257 O O . GLN D 2 174 ? -5.408 49.031 80.163 1.00 88.25 224 GLN D O 1
ATOM 8263 N N . ASN D 2 175 ? -5.902 50.322 81.952 1.00 82.63 225 ASN D N 1
ATOM 8264 C CA . ASN D 2 175 ? -7.239 50.728 81.501 1.00 84.73 225 ASN D CA 1
ATOM 8265 C C . ASN D 2 175 ? -8.200 49.559 81.284 1.00 80.00 225 ASN D C 1
ATOM 8266 O O . ASN D 2 175 ? -9.077 49.624 80.420 1.00 81.81 225 ASN D O 1
ATOM 8271 N N . LEU D 2 176 ? -8.064 48.488 82.058 1.00 79.90 226 LEU D N 1
ATOM 8272 C CA . LEU D 2 176 ? -9.040 47.402 82.041 1.00 76.68 226 LEU D CA 1
ATOM 8273 C C . LEU D 2 176 ? -9.982 47.450 83.232 1.00 82.31 226 LEU D C 1
ATOM 8274 O O . LEU D 2 176 ? -10.845 46.573 83.355 1.00 86.72 226 LEU D O 1
ATOM 8279 N N . ASP D 2 177 ? -9.844 48.457 84.103 1.00 83.59 227 ASP D N 1
ATOM 8280 C CA . ASP D 2 177 ? -10.498 48.443 85.408 1.00 73.87 227 ASP D CA 1
ATOM 8281 C C . ASP D 2 177 ? -12.016 48.478 85.314 1.00 75.53 227 ASP D C 1
ATOM 8282 O O . ASP D 2 177 ? -12.691 48.101 86.278 1.00 82.55 227 ASP D O 1
ATOM 8287 N N . ALA D 2 178 ? -12.570 48.915 84.183 1.00 77.05 228 ALA D N 1
ATOM 8288 C CA . ALA D 2 178 ? -14.015 49.011 84.035 1.00 68.93 228 ALA D CA 1
ATOM 8289 C C . ALA D 2 178 ? -14.650 47.720 83.542 1.00 73.32 228 ALA D C 1
ATOM 8290 O O . ALA D 2 178 ? -15.849 47.516 83.756 1.00 76.62 228 ALA D O 1
ATOM 8292 N N . LEU D 2 179 ? -13.875 46.837 82.917 1.00 77.86 229 LEU D N 1
ATOM 8293 C CA . LEU D 2 179 ? -14.426 45.674 82.221 1.00 79.18 229 LEU D CA 1
ATOM 8294 C C . LEU D 2 179 ? -14.642 44.513 83.194 1.00 78.22 229 LEU D C 1
ATOM 8295 O O . LEU D 2 179 ? -14.080 43.429 83.062 1.00 75.37 229 LEU D O 1
ATOM 8300 N N . THR D 2 180 ? -15.511 44.760 84.176 1.00 82.26 230 THR D N 1
ATOM 8301 C CA . THR D 2 180 ? -15.695 43.813 85.269 1.00 86.92 230 THR D CA 1
ATOM 8302 C C . THR D 2 180 ? -16.371 42.518 84.828 1.00 84.08 230 THR D C 1
ATOM 8303 O O . THR D 2 180 ? -16.305 41.520 85.556 1.00 87.55 230 THR D O 1
ATOM 8307 N N . ASN D 2 181 ? -17.017 42.502 83.668 1.00 75.59 231 ASN D N 1
ATOM 8308 C CA . ASN D 2 181 ? -17.645 41.287 83.170 1.00 84.65 231 ASN D CA 1
ATOM 8309 C C . ASN D 2 181 ? -16.732 40.490 82.249 1.00 83.80 231 ASN D C 1
ATOM 8310 O O . ASN D 2 181 ? -17.146 39.437 81.746 1.00 68.60 231 ASN D O 1
ATOM 8315 N N . LEU D 2 182 ? -15.506 40.962 82.034 1.00 76.03 232 LEU D N 1
ATOM 8316 C CA . LEU D 2 182 ? -14.580 40.316 81.114 1.00 79.26 232 LEU D CA 1
ATOM 8317 C C . LEU D 2 182 ? -14.169 38.943 81.636 1.00 82.30 232 LEU D C 1
ATOM 8318 O O . LEU D 2 182 ? -13.788 38.796 82.801 1.00 77.78 232 LEU D O 1
ATOM 8323 N N . THR D 2 183 ? -14.244 37.933 80.767 1.00 72.26 233 THR D N 1
ATOM 8324 C CA . THR D 2 183 ? -13.917 36.571 81.154 1.00 67.44 233 THR D CA 1
ATOM 8325 C C . THR D 2 183 ? -12.736 35.978 80.400 1.00 68.65 233 THR D C 1
ATOM 8326 O O . THR D 2 183 ? -12.181 34.972 80.857 1.00 70.24 233 THR D O 1
ATOM 8330 N N . VAL D 2 184 ? -12.336 36.558 79.270 1.00 62.73 234 VAL D N 1
ATOM 8331 C CA . VAL D 2 184 ? -11.225 36.041 78.478 1.00 57.36 234 VAL D CA 1
ATOM 8332 C C . VAL D 2 184 ? -10.395 37.224 77.998 1.00 63.47 234 VAL D C 1
ATOM 8333 O O . VAL D 2 184 ? -10.932 38.152 77.383 1.00 61.23 234 VAL D O 1
ATOM 8337 N N . LEU D 2 185 ? -9.100 37.216 78.308 1.00 61.42 235 LEU D N 1
ATOM 8338 C CA . LEU D 2 185 ? -8.175 38.245 77.846 1.00 59.10 235 LEU D CA 1
ATOM 8339 C C . LEU D 2 185 ? -6.999 37.577 77.147 1.00 62.39 235 LEU D C 1
ATOM 8340 O O . LEU D 2 185 ? -6.227 36.852 77.781 1.00 68.10 235 LEU D O 1
ATOM 8345 N N . SER D 2 186 ? -6.851 37.839 75.857 1.00 56.48 236 SER D N 1
ATOM 8346 C CA . SER D 2 186 ? -5.782 37.277 75.044 1.00 56.56 236 SER D CA 1
ATOM 8347 C C . SER D 2 186 ? -4.766 38.378 74.771 1.00 57.42 236 SER D C 1
ATOM 8348 O O . SER D 2 186 ? -5.102 39.396 74.160 1.00 60.25 236 SER D O 1
ATOM 8351 N N . MET D 2 187 ? -3.534 38.189 75.245 1.00 54.68 237 MET D N 1
ATOM 8352 C CA . MET D 2 187 ? -2.499 39.208 75.108 1.00 58.18 237 MET D CA 1
ATOM 8353 C C . MET D 2 187 ? -1.174 38.605 74.651 1.00 59.57 237 MET D C 1
ATOM 8354 O O . MET D 2 187 ? -0.108 39.174 74.907 1.00 57.51 237 MET D O 1
ATOM 8359 N N . GLN D 2 188 ? -1.218 37.469 73.955 1.00 61.22 238 GLN D N 1
ATOM 8360 C CA . GLN D 2 188 ? 0.011 36.823 73.518 1.00 54.75 238 GLN D CA 1
ATOM 8361 C C . GLN D 2 188 ? 0.720 37.678 72.473 1.00 57.22 238 GLN D C 1
ATOM 8362 O O . GLN D 2 188 ? 0.111 38.507 71.792 1.00 62.43 238 GLN D O 1
ATOM 8368 N N . SER D 2 189 ? 2.029 37.452 72.348 1.00 59.53 239 SER D N 1
ATOM 8369 C CA . SER D 2 189 ? 2.867 38.103 71.338 1.00 60.18 239 SER D CA 1
ATOM 8370 C C . SER D 2 189 ? 2.770 39.629 71.429 1.00 67.32 239 SER D C 1
ATOM 8371 O O . SER D 2 189 ? 2.327 40.312 70.503 1.00 60.91 239 SER D O 1
ATOM 8374 N N . ASN D 2 190 ? 3.225 40.159 72.565 1.00 66.01 240 ASN D N 1
ATOM 8375 C CA . ASN D 2 190 ? 3.259 41.601 72.769 1.00 62.04 240 ASN D CA 1
ATOM 8376 C C . ASN D 2 190 ? 4.589 42.016 73.380 1.00 59.18 240 ASN D C 1
ATOM 8377 O O . ASN D 2 190 ? 5.599 41.334 73.185 1.00 62.22 240 ASN D O 1
ATOM 8382 N N . ARG D 2 191 ? 4.612 43.136 74.106 1.00 65.88 241 ARG D N 1
ATOM 8383 C CA . ARG D 2 191 ? 5.844 43.602 74.736 1.00 69.81 241 ARG D CA 1
ATOM 8384 C C . ARG D 2 191 ? 5.657 43.838 76.231 1.00 62.23 241 ARG D C 1
ATOM 8385 O O . ARG D 2 191 ? 6.267 44.747 76.803 1.00 60.49 241 ARG D O 1
ATOM 8393 N N . LEU D 2 192 ? 4.822 43.024 76.876 1.00 60.00 242 LEU D N 1
ATOM 8394 C CA . LEU D 2 192 ? 4.623 43.124 78.315 1.00 68.10 242 LEU D CA 1
ATOM 8395 C C . LEU D 2 192 ? 5.869 42.669 79.070 1.00 65.74 242 LEU D C 1
ATOM 8396 O O . LEU D 2 192 ? 6.627 41.812 78.611 1.00 62.45 242 LEU D O 1
ATOM 8401 N N . THR D 2 193 ? 6.077 43.261 80.245 1.00 58.17 243 THR D N 1
ATOM 8402 C CA . THR D 2 193 ? 7.178 42.880 81.117 1.00 61.38 243 THR D CA 1
ATOM 8403 C C . THR D 2 193 ? 6.752 42.672 82.558 1.00 58.70 243 THR D C 1
ATOM 8404 O O . THR D 2 193 ? 7.590 42.275 83.372 1.00 66.30 243 THR D O 1
ATOM 8408 N N . LYS D 2 194 ? 5.495 42.934 82.900 1.00 48.08 244 LYS D N 1
ATOM 8409 C CA . LYS D 2 194 ? 5.028 42.818 84.269 1.00 59.67 244 LYS D CA 1
ATOM 8410 C C . LYS D 2 194 ? 3.524 42.605 84.238 1.00 61.55 244 LYS D C 1
ATOM 8411 O O . LYS D 2 194 ? 2.814 43.282 83.490 1.00 56.86 244 LYS D O 1
ATOM 8417 N N . ILE D 2 195 ? 3.051 41.666 85.051 1.00 69.70 245 ILE D N 1
ATOM 8418 C CA . ILE D 2 195 ? 1.620 41.415 85.184 1.00 66.62 245 ILE D CA 1
ATOM 8419 C C . ILE D 2 195 ? 1.042 42.419 86.173 1.00 75.12 245 ILE D C 1
ATOM 8420 O O . ILE D 2 195 ? 1.378 42.399 87.363 1.00 76.14 245 ILE D O 1
ATOM 8425 N N . GLU D 2 196 ? 0.151 43.281 85.688 1.00 74.52 246 GLU D N 1
ATOM 8426 C CA . GLU D 2 196 ? -0.407 44.342 86.514 1.00 68.42 246 GLU D CA 1
ATOM 8427 C C . GLU D 2 196 ? -1.717 44.804 85.900 1.00 69.01 246 GLU D C 1
ATOM 8428 O O . GLU D 2 196 ? -1.972 44.598 84.714 1.00 72.75 246 GLU D O 1
ATOM 8434 N N . GLY D 2 197 ? -2.510 45.503 86.707 1.00 76.36 247 GLY D N 1
ATOM 8435 C CA . GLY D 2 197 ? -3.732 46.106 86.215 1.00 74.47 247 GLY D CA 1
ATOM 8436 C C . GLY D 2 197 ? -4.917 45.181 86.038 1.00 70.84 247 GLY D C 1
ATOM 8437 O O . GLY D 2 197 ? -5.860 45.540 85.329 1.00 74.99 247 GLY D O 1
ATOM 8438 N N . LEU D 2 198 ? -4.913 44.002 86.661 1.00 70.17 248 LEU D N 1
ATOM 8439 C CA . LEU D 2 198 ? -6.036 43.076 86.557 1.00 73.35 248 LEU D CA 1
ATOM 8440 C C . LEU D 2 198 ? -6.846 42.956 87.844 1.00 78.19 248 LEU D C 1
ATOM 8441 O O . LEU D 2 198 ? -7.710 42.075 87.928 1.00 75.83 248 LEU D O 1
ATOM 8446 N N . GLN D 2 199 ? -6.607 43.824 88.837 1.00 71.87 249 GLN D N 1
ATOM 8447 C CA . GLN D 2 199 ? -7.244 43.664 90.146 1.00 74.59 249 GLN D CA 1
ATOM 8448 C C . GLN D 2 199 ? -8.766 43.628 90.063 1.00 75.85 249 GLN D C 1
ATOM 8449 O O . GLN D 2 199 ? -9.407 42.920 90.846 1.00 76.17 249 GLN D O 1
ATOM 8455 N N . ASN D 2 200 ? -9.364 44.348 89.116 1.00 82.58 250 ASN D N 1
ATOM 8456 C CA . ASN D 2 200 ? -10.816 44.480 89.096 1.00 82.96 250 ASN D CA 1
ATOM 8457 C C . ASN D 2 200 ? -11.522 43.401 88.284 1.00 81.98 250 ASN D C 1
ATOM 8458 O O . ASN D 2 200 ? -12.740 43.243 88.428 1.00 74.09 250 ASN D O 1
ATOM 8463 N N . LEU D 2 201 ? -10.799 42.655 87.448 1.00 75.85 251 LEU D N 1
ATOM 8464 C CA . LEU D 2 201 ? -11.391 41.607 86.614 1.00 67.41 251 LEU D CA 1
ATOM 8465 C C . LEU D 2 201 ? -11.648 40.371 87.473 1.00 73.45 251 LEU D C 1
ATOM 8466 O O . LEU D 2 201 ? -10.920 39.377 87.433 1.00 73.09 251 LEU D O 1
ATOM 8471 N N . VAL D 2 202 ? -12.722 40.440 88.259 1.00 78.97 252 VAL D N 1
ATOM 8472 C CA . VAL D 2 202 ? -13.009 39.395 89.238 1.00 82.20 252 VAL D CA 1
ATOM 8473 C C . VAL D 2 202 ? -13.605 38.151 88.580 1.00 83.71 252 VAL D C 1
ATOM 8474 O O . VAL D 2 202 ? -13.419 37.031 89.077 1.00 90.36 252 VAL D O 1
ATOM 8478 N N . ASN D 2 203 ? -14.295 38.306 87.453 1.00 87.52 253 ASN D N 1
ATOM 8479 C CA . ASN D 2 203 ? -14.871 37.169 86.749 1.00 89.02 253 ASN D CA 1
ATOM 8480 C C . ASN D 2 203 ? -13.968 36.615 85.654 1.00 75.58 253 ASN D C 1
ATOM 8481 O O . ASN D 2 203 ? -14.426 35.787 84.860 1.00 74.75 253 ASN D O 1
ATOM 8486 N N . LEU D 2 204 ? -12.699 37.023 85.614 1.00 74.87 254 LEU D N 1
ATOM 8487 C CA . LEU D 2 204 ? -11.778 36.536 84.592 1.00 68.09 254 LEU D CA 1
ATOM 8488 C C . LEU D 2 204 ? -11.611 35.025 84.689 1.00 65.19 254 LEU D C 1
ATOM 8489 O O . LEU D 2 204 ? -11.423 34.471 85.776 1.00 73.48 254 LEU D O 1
ATOM 8494 N N . ARG D 2 205 ? -11.683 34.360 83.543 1.00 67.68 255 ARG D N 1
ATOM 8495 C CA . ARG D 2 205 ? -11.619 32.909 83.478 1.00 73.19 255 ARG D CA 1
ATOM 8496 C C . ARG D 2 205 ? -10.449 32.401 82.654 1.00 67.73 255 ARG D C 1
ATOM 8497 O O . ARG D 2 205 ? -9.961 31.297 82.906 1.00 61.02 255 ARG D O 1
ATOM 8505 N N . GLU D 2 206 ? -9.988 33.182 81.680 1.00 58.63 256 GLU D N 1
ATOM 8506 C CA . GLU D 2 206 ? -8.904 32.792 80.795 1.00 53.40 256 GLU D CA 1
ATOM 8507 C C . GLU D 2 206 ? -7.973 33.973 80.578 1.00 54.82 256 GLU D C 1
ATOM 8508 O O . GLU D 2 206 ? -8.419 35.046 80.160 1.00 56.68 256 GLU D O 1
ATOM 8514 N N . LEU D 2 207 ? -6.685 33.776 80.856 1.00 52.76 257 LEU D N 1
ATOM 8515 C CA . LEU D 2 207 ? -5.671 34.815 80.687 1.00 55.44 257 LEU D CA 1
ATOM 8516 C C . LEU D 2 207 ? -4.498 34.236 79.907 1.00 51.72 257 LEU D C 1
ATOM 8517 O O . LEU D 2 207 ? -3.795 33.350 80.403 1.00 60.43 257 LEU D O 1
ATOM 8522 N N . TYR D 2 208 ? -4.273 34.745 78.701 1.00 47.35 258 TYR D N 1
ATOM 8523 C CA . TYR D 2 208 ? -3.223 34.259 77.814 1.00 50.67 258 TYR D CA 1
ATOM 8524 C C . TYR D 2 208 ? -2.151 35.333 77.656 1.00 53.21 258 TYR D C 1
ATOM 8525 O O . TYR D 2 208 ? -2.417 36.390 77.076 1.00 60.62 258 TYR D O 1
ATOM 8534 N N . LEU D 2 209 ? -0.934 35.048 78.128 1.00 51.24 259 LEU D N 1
ATOM 8535 C CA . LEU D 2 209 ? 0.169 36.007 78.074 1.00 46.42 259 LEU D CA 1
ATOM 8536 C C . LEU D 2 209 ? 1.446 35.381 77.529 1.00 56.02 259 LEU D C 1
ATOM 8537 O O . LEU D 2 209 ? 2.553 35.732 77.950 1.00 57.71 259 LEU D O 1
ATOM 8542 N N . SER D 2 210 ? 1.328 34.475 76.561 1.00 59.26 260 SER D N 1
ATOM 8543 C CA . SER D 2 210 ? 2.514 33.826 76.018 1.00 61.83 260 SER D CA 1
ATOM 8544 C C . SER D 2 210 ? 3.317 34.785 75.140 1.00 61.51 260 SER D C 1
ATOM 8545 O O . SER D 2 210 ? 2.788 35.738 74.563 1.00 64.85 260 SER D O 1
ATOM 8548 N N . HIS D 2 211 ? 4.618 34.508 75.037 1.00 55.25 261 HIS D N 1
ATOM 8549 C CA . HIS D 2 211 ? 5.546 35.275 74.203 1.00 63.13 261 HIS D CA 1
ATOM 8550 C C . HIS D 2 211 ? 5.550 36.757 74.598 1.00 64.59 261 HIS D C 1
ATOM 8551 O O . HIS D 2 211 ? 5.067 37.638 73.884 1.00 54.57 261 HIS D O 1
ATOM 8558 N N . ASN D 2 212 ? 6.106 36.997 75.779 1.00 64.61 262 ASN D N 1
ATOM 8559 C CA . ASN D 2 212 ? 6.271 38.343 76.310 1.00 58.92 262 ASN D CA 1
ATOM 8560 C C . ASN D 2 212 ? 7.601 38.368 77.052 1.00 65.70 262 ASN D C 1
ATOM 8561 O O . ASN D 2 212 ? 8.456 37.496 76.861 1.00 68.39 262 ASN D O 1
ATOM 8566 N N . GLY D 2 213 ? 7.777 39.370 77.912 1.00 65.11 263 GLY D N 1
ATOM 8567 C CA . GLY D 2 213 ? 8.992 39.523 78.685 1.00 55.86 263 GLY D CA 1
ATOM 8568 C C . GLY D 2 213 ? 8.729 39.533 80.175 1.00 59.71 263 GLY D C 1
ATOM 8569 O O . GLY D 2 213 ? 9.451 40.187 80.935 1.00 67.20 263 GLY D O 1
ATOM 8570 N N . ILE D 2 214 ? 7.672 38.839 80.599 1.00 55.51 264 ILE D N 1
ATOM 8571 C CA . ILE D 2 214 ? 7.337 38.756 82.015 1.00 59.82 264 ILE D CA 1
ATOM 8572 C C . ILE D 2 214 ? 8.395 37.938 82.746 1.00 57.29 264 ILE D C 1
ATOM 8573 O O . ILE D 2 214 ? 8.850 36.894 82.258 1.00 57.62 264 ILE D O 1
ATOM 8578 N N . GLU D 2 215 ? 8.806 38.420 83.921 1.00 57.39 265 GLU D N 1
ATOM 8579 C CA . GLU D 2 215 ? 9.765 37.704 84.745 1.00 55.18 265 GLU D CA 1
ATOM 8580 C C . GLU D 2 215 ? 9.173 37.147 86.030 1.00 58.89 265 GLU D C 1
ATOM 8581 O O . GLU D 2 215 ? 9.753 36.217 86.600 1.00 59.75 265 GLU D O 1
ATOM 8587 N N . VAL D 2 216 ? 8.042 37.677 86.493 1.00 46.65 266 VAL D N 1
ATOM 8588 C CA . VAL D 2 216 ? 7.493 37.340 87.803 1.00 56.37 266 VAL D CA 1
ATOM 8589 C C . VAL D 2 216 ? 5.992 37.130 87.683 1.00 50.58 266 VAL D C 1
ATOM 8590 O O . VAL D 2 216 ? 5.291 37.929 87.054 1.00 50.83 266 VAL D O 1
ATOM 8594 N N . ILE D 2 217 ? 5.494 36.084 88.331 1.00 50.42 267 ILE D N 1
ATOM 8595 C CA . ILE D 2 217 ? 4.060 35.842 88.422 1.00 48.57 267 ILE D CA 1
ATOM 8596 C C . ILE D 2 217 ? 3.524 36.632 89.607 1.00 59.18 267 ILE D C 1
ATOM 8597 O O . ILE D 2 217 ? 3.945 36.416 90.748 1.00 62.20 267 ILE D O 1
ATOM 8602 N N . GLU D 2 218 ? 2.587 37.536 89.340 1.00 67.43 268 GLU D N 1
ATOM 8603 C CA . GLU D 2 218 ? 2.046 38.441 90.349 1.00 55.02 268 GLU D CA 1
ATOM 8604 C C . GLU D 2 218 ? 0.769 39.050 89.787 1.00 59.83 268 GLU D C 1
ATOM 8605 O O . GLU D 2 218 ? 0.385 38.792 88.643 1.00 69.55 268 GLU D O 1
ATOM 8611 N N . GLY D 2 219 ? 0.110 39.864 90.605 1.00 64.51 269 GLY D N 1
ATOM 8612 C CA . GLY D 2 219 ? -1.046 40.597 90.133 1.00 70.28 269 GLY D CA 1
ATOM 8613 C C . GLY D 2 219 ? -2.263 39.756 89.835 1.00 62.20 269 GLY D C 1
ATOM 8614 O O . GLY D 2 219 ? -3.145 40.200 89.099 1.00 69.22 269 GLY D O 1
ATOM 8615 N N . LEU D 2 220 ? -2.347 38.552 90.394 1.00 59.84 270 LEU D N 1
ATOM 8616 C CA . LEU D 2 220 ? -3.498 37.687 90.182 1.00 67.10 270 LEU D CA 1
ATOM 8617 C C . LEU D 2 220 ? -4.320 37.515 91.454 1.00 71.74 270 LEU D C 1
ATOM 8618 O O . LEU D 2 220 ? -5.050 36.528 91.589 1.00 62.88 270 LEU D O 1
ATOM 8623 N N . GLU D 2 221 ? -4.232 38.477 92.379 1.00 71.37 271 GLU D N 1
ATOM 8624 C CA . GLU D 2 221 ? -4.807 38.297 93.707 1.00 67.96 271 GLU D CA 1
ATOM 8625 C C . GLU D 2 221 ? -6.328 38.176 93.681 1.00 67.66 271 GLU D C 1
ATOM 8626 O O . GLU D 2 221 ? -6.899 37.486 94.532 1.00 70.62 271 GLU D O 1
ATOM 8632 N N . ASN D 2 222 ? -7.006 38.816 92.728 1.00 67.21 272 ASN D N 1
ATOM 8633 C CA . ASN D 2 222 ? -8.464 38.832 92.738 1.00 79.02 272 ASN D CA 1
ATOM 8634 C C . ASN D 2 222 ? -9.111 37.936 91.689 1.00 82.00 272 ASN D C 1
ATOM 8635 O O . ASN D 2 222 ? -10.341 37.792 91.699 1.00 77.19 272 ASN D O 1
ATOM 8640 N N . ASN D 2 223 ? -8.332 37.318 90.806 1.00 79.62 273 ASN D N 1
ATOM 8641 C CA . ASN D 2 223 ? -8.870 36.537 89.691 1.00 72.46 273 ASN D CA 1
ATOM 8642 C C . ASN D 2 223 ? -9.063 35.074 90.078 1.00 73.66 273 ASN D C 1
ATOM 8643 O O . ASN D 2 223 ? -8.613 34.157 89.394 1.00 73.76 273 ASN D O 1
ATOM 8648 N N . ASN D 2 224 ? -9.741 34.867 91.211 1.00 69.54 274 ASN D N 1
ATOM 8649 C CA . ASN D 2 224 ? -9.870 33.533 91.791 1.00 78.42 274 ASN D CA 1
ATOM 8650 C C . ASN D 2 224 ? -10.470 32.529 90.815 1.00 66.47 274 ASN D C 1
ATOM 8651 O O . ASN D 2 224 ? -10.099 31.350 90.817 1.00 78.88 274 ASN D O 1
ATOM 8656 N N . LYS D 2 225 ? -11.388 32.972 89.969 1.00 64.40 275 LYS D N 1
ATOM 8657 C CA . LYS D 2 225 ? -12.134 32.040 89.136 1.00 73.04 275 LYS D CA 1
ATOM 8658 C C . LYS D 2 225 ? -11.390 31.638 87.862 1.00 68.85 275 LYS D C 1
ATOM 8659 O O . LYS D 2 225 ? -11.992 31.004 86.987 1.00 65.71 275 LYS D O 1
ATOM 8665 N N . LEU D 2 226 ? -10.103 31.968 87.749 1.00 64.52 276 LEU D N 1
ATOM 8666 C CA . LEU D 2 226 ? -9.320 31.558 86.592 1.00 58.43 276 LEU D CA 1
ATOM 8667 C C . LEU D 2 226 ? -9.279 30.041 86.476 1.00 58.22 276 LEU D C 1
ATOM 8668 O O . LEU D 2 226 ? -8.874 29.341 87.409 1.00 69.10 276 LEU D O 1
ATOM 8673 N N . THR D 2 227 ? -9.675 29.535 85.311 1.00 64.94 277 THR D N 1
ATOM 8674 C CA . THR D 2 227 ? -9.560 28.118 85.007 1.00 67.44 277 THR D CA 1
ATOM 8675 C C . THR D 2 227 ? -8.505 27.833 83.950 1.00 59.02 277 THR D C 1
ATOM 8676 O O . THR D 2 227 ? -8.085 26.679 83.811 1.00 56.24 277 THR D O 1
ATOM 8680 N N . MET D 2 228 ? -8.037 28.860 83.244 1.00 50.31 278 MET D N 1
ATOM 8681 C CA . MET D 2 228 ? -7.096 28.711 82.140 1.00 51.58 278 MET D CA 1
ATOM 8682 C C . MET D 2 228 ? -6.109 29.864 82.221 1.00 51.34 278 MET D C 1
ATOM 8683 O O . MET D 2 228 ? -6.486 31.022 82.025 1.00 60.53 278 MET D O 1
ATOM 8688 N N . LEU D 2 229 ? -4.856 29.561 82.533 1.00 48.88 279 LEU D N 1
ATOM 8689 C CA . LEU D 2 229 ? -3.830 30.587 82.643 1.00 49.16 279 LEU D CA 1
ATOM 8690 C C . LEU D 2 229 ? -2.615 30.149 81.843 1.00 47.04 279 LEU D C 1
ATOM 8691 O O . LEU D 2 229 ? -2.128 29.026 82.009 1.00 47.87 279 LEU D O 1
ATOM 8696 N N . ASP D 2 230 ? -2.126 31.045 80.989 1.00 48.90 280 ASP D N 1
ATOM 8697 C CA . ASP D 2 230 ? -1.081 30.742 80.016 1.00 47.31 280 ASP D CA 1
ATOM 8698 C C . ASP D 2 230 ? -0.034 31.843 80.070 1.00 49.70 280 ASP D C 1
ATOM 8699 O O . ASP D 2 230 ? -0.296 32.975 79.647 1.00 48.58 280 ASP D O 1
ATOM 8704 N N . ILE D 2 231 ? 1.149 31.513 80.586 1.00 42.63 281 ILE D N 1
ATOM 8705 C CA . ILE D 2 231 ? 2.259 32.456 80.606 1.00 49.56 281 ILE D CA 1
ATOM 8706 C C . ILE D 2 231 ? 3.476 31.788 79.985 1.00 52.21 281 ILE D C 1
ATOM 8707 O O . ILE D 2 231 ? 4.619 32.088 80.350 1.00 58.98 281 ILE D O 1
ATOM 8712 N N . ALA D 2 232 ? 3.241 30.870 79.054 1.00 47.94 282 ALA D N 1
ATOM 8713 C CA . ALA D 2 232 ? 4.338 30.151 78.431 1.00 49.25 282 ALA D CA 1
ATOM 8714 C C . ALA D 2 232 ? 5.200 31.097 77.598 1.00 53.57 282 ALA D C 1
ATOM 8715 O O . ALA D 2 232 ? 4.813 32.228 77.295 1.00 54.77 282 ALA D O 1
ATOM 8717 N N . SER D 2 233 ? 6.404 30.630 77.262 1.00 52.07 283 SER D N 1
ATOM 8718 C CA . SER D 2 233 ? 7.335 31.365 76.399 1.00 57.85 283 SER D CA 1
ATOM 8719 C C . SER D 2 233 ? 7.590 32.783 76.913 1.00 56.89 283 SER D C 1
ATOM 8720 O O . SER D 2 233 ? 7.412 33.772 76.200 1.00 53.24 283 SER D O 1
ATOM 8723 N N . ASN D 2 234 ? 8.013 32.874 78.174 1.00 59.33 284 ASN D N 1
ATOM 8724 C CA . ASN D 2 234 ? 8.426 34.141 78.769 1.00 59.38 284 ASN D CA 1
ATOM 8725 C C . ASN D 2 234 ? 9.803 34.002 79.407 1.00 55.06 284 ASN D C 1
ATOM 8726 O O . ASN D 2 234 ? 10.635 33.225 78.930 1.00 64.62 284 ASN D O 1
ATOM 8731 N N . ARG D 2 235 ? 10.056 34.749 80.479 1.00 56.72 285 ARG D N 1
ATOM 8732 C CA . ARG D 2 235 ? 11.312 34.683 81.229 1.00 63.42 285 ARG D CA 1
ATOM 8733 C C . ARG D 2 235 ? 11.031 34.555 82.724 1.00 52.39 285 ARG D C 1
ATOM 8734 O O . ARG D 2 235 ? 11.633 35.221 83.569 1.00 60.84 285 ARG D O 1
ATOM 8742 N N . ILE D 2 236 ? 10.111 33.659 83.058 1.00 55.29 286 ILE D N 1
ATOM 8743 C CA . ILE D 2 236 ? 9.684 33.431 84.432 1.00 55.14 286 ILE D CA 1
ATOM 8744 C C . ILE D 2 236 ? 10.587 32.376 85.060 1.00 53.23 286 ILE D C 1
ATOM 8745 O O . ILE D 2 236 ? 10.785 31.293 84.496 1.00 52.12 286 ILE D O 1
ATOM 8750 N N . LYS D 2 237 ? 11.120 32.683 86.240 1.00 56.22 287 LYS D N 1
ATOM 8751 C CA . LYS D 2 237 ? 12.069 31.799 86.898 1.00 55.72 287 LYS D CA 1
ATOM 8752 C C . LYS D 2 237 ? 11.445 30.961 88.005 1.00 58.74 287 LYS D C 1
ATOM 8753 O O . LYS D 2 237 ? 11.992 29.906 88.345 1.00 66.20 287 LYS D O 1
ATOM 8759 N N . LYS D 2 238 ? 10.314 31.386 88.559 1.00 50.39 288 LYS D N 1
ATOM 8760 C CA . LYS D 2 238 ? 9.752 30.749 89.740 1.00 59.04 288 LYS D CA 1
ATOM 8761 C C . LYS D 2 238 ? 8.234 30.857 89.725 1.00 55.83 288 LYS D C 1
ATOM 8762 O O . LYS D 2 238 ? 7.681 31.889 89.333 1.00 60.42 288 LYS D O 1
ATOM 8768 N N . ILE D 2 239 ? 7.571 29.786 90.153 1.00 53.02 289 ILE D N 1
ATOM 8769 C CA . ILE D 2 239 ? 6.118 29.760 90.275 1.00 54.04 289 ILE D CA 1
ATOM 8770 C C . ILE D 2 239 ? 5.734 30.285 91.653 1.00 59.15 289 ILE D C 1
ATOM 8771 O O . ILE D 2 239 ? 6.124 29.712 92.678 1.00 60.93 289 ILE D O 1
ATOM 8776 N N . GLU D 2 240 ? 4.976 31.381 91.678 1.00 58.86 290 GLU D N 1
ATOM 8777 C CA . GLU D 2 240 ? 4.532 31.998 92.919 1.00 57.68 290 GLU D CA 1
ATOM 8778 C C . GLU D 2 240 ? 3.101 32.488 92.768 1.00 62.56 290 GLU D C 1
ATOM 8779 O O . GLU D 2 240 ? 2.570 32.613 91.660 1.00 59.28 290 GLU D O 1
ATOM 8785 N N . ASN D 2 241 ? 2.487 32.775 93.917 1.00 62.97 291 ASN D N 1
ATOM 8786 C CA . ASN D 2 241 ? 1.314 33.642 94.004 1.00 64.01 291 ASN D CA 1
ATOM 8787 C C . ASN D 2 241 ? 0.135 33.126 93.187 1.00 55.16 291 ASN D C 1
ATOM 8788 O O . ASN D 2 241 ? -0.663 33.912 92.672 1.00 60.55 291 ASN D O 1
ATOM 8793 N N . ILE D 2 242 ? 0.009 31.808 93.046 1.00 55.44 292 ILE D N 1
ATOM 8794 C CA . ILE D 2 242 ? -1.138 31.251 92.339 1.00 63.52 292 ILE D CA 1
ATOM 8795 C C . ILE D 2 242 ? -1.799 30.162 93.174 1.00 66.13 292 ILE D C 1
ATOM 8796 O O . ILE D 2 242 ? -2.689 29.453 92.690 1.00 67.33 292 ILE D O 1
ATOM 8801 N N . SER D 2 243 ? -1.385 30.033 94.438 1.00 63.03 293 SER D N 1
ATOM 8802 C CA . SER D 2 243 ? -1.946 28.999 95.303 1.00 58.87 293 SER D CA 1
ATOM 8803 C C . SER D 2 243 ? -3.431 29.198 95.562 1.00 57.32 293 SER D C 1
ATOM 8804 O O . SER D 2 243 ? -4.128 28.224 95.867 1.00 64.66 293 SER D O 1
ATOM 8807 N N . HIS D 2 244 ? -3.935 30.428 95.441 1.00 60.14 294 HIS D N 1
ATOM 8808 C CA . HIS D 2 244 ? -5.359 30.682 95.626 1.00 62.35 294 HIS D CA 1
ATOM 8809 C C . HIS D 2 244 ? -6.184 30.337 94.395 1.00 63.77 294 HIS D C 1
ATOM 8810 O O . HIS D 2 244 ? -7.411 30.233 94.502 1.00 62.57 294 HIS D O 1
ATOM 8817 N N . LEU D 2 245 ? -5.544 30.179 93.233 1.00 62.09 295 LEU D N 1
ATOM 8818 C CA . LEU D 2 245 ? -6.239 29.825 92.000 1.00 60.76 295 LEU D CA 1
ATOM 8819 C C . LEU D 2 245 ? -6.658 28.363 92.029 1.00 57.73 295 LEU D C 1
ATOM 8820 O O . LEU D 2 245 ? -6.086 27.528 91.324 1.00 66.00 295 LEU D O 1
ATOM 8825 N N . THR D 2 246 ? -7.644 28.043 92.859 1.00 51.70 296 THR D N 1
ATOM 8826 C CA . THR D 2 246 ? -8.064 26.667 93.068 1.00 60.50 296 THR D CA 1
ATOM 8827 C C . THR D 2 246 ? -8.936 26.141 91.940 1.00 63.05 296 THR D C 1
ATOM 8828 O O . THR D 2 246 ? -9.312 24.964 91.966 1.00 71.31 296 THR D O 1
ATOM 8832 N N . GLU D 2 247 ? -9.254 26.969 90.952 1.00 67.53 297 GLU D N 1
ATOM 8833 C CA . GLU D 2 247 ? -10.087 26.555 89.834 1.00 77.68 297 GLU D CA 1
ATOM 8834 C C . GLU D 2 247 ? -9.284 26.246 88.582 1.00 64.65 297 GLU D C 1
ATOM 8835 O O . GLU D 2 247 ? -9.882 25.947 87.545 1.00 61.19 297 GLU D O 1
ATOM 8841 N N . LEU D 2 248 ? -7.954 26.297 88.660 1.00 60.36 298 LEU D N 1
ATOM 8842 C CA . LEU D 2 248 ? -7.119 26.107 87.481 1.00 63.01 298 LEU D CA 1
ATOM 8843 C C . LEU D 2 248 ? -7.345 24.734 86.866 1.00 55.96 298 LEU D C 1
ATOM 8844 O O . LEU D 2 248 ? -7.257 23.708 87.544 1.00 59.44 298 LEU D O 1
ATOM 8849 N N . GLN D 2 249 ? -7.627 24.723 85.566 1.00 58.67 299 GLN D N 1
ATOM 8850 C CA . GLN D 2 249 ? -7.767 23.492 84.806 1.00 57.31 299 GLN D CA 1
ATOM 8851 C C . GLN D 2 249 ? -6.660 23.305 83.788 1.00 54.35 299 GLN D C 1
ATOM 8852 O O . GLN D 2 249 ? -6.262 22.169 83.522 1.00 52.54 299 GLN D O 1
ATOM 8858 N N . GLU D 2 250 ? -6.143 24.400 83.236 1.00 53.89 300 GLU D N 1
ATOM 8859 C CA . GLU D 2 250 ? -5.038 24.369 82.294 1.00 52.92 300 GLU D CA 1
ATOM 8860 C C . GLU D 2 250 ? -4.017 25.411 82.712 1.00 43.72 300 GLU D C 1
ATOM 8861 O O . GLU D 2 250 ? -4.361 26.582 82.898 1.00 49.12 300 GLU D O 1
ATOM 8867 N N . PHE D 2 251 ? -2.765 24.982 82.835 1.00 45.55 301 PHE D N 1
ATOM 8868 C CA . PHE D 2 251 ? -1.646 25.845 83.198 1.00 46.58 301 PHE D CA 1
ATOM 8869 C C . PHE D 2 251 ? -0.565 25.637 82.143 1.00 47.38 301 PHE D C 1
ATOM 8870 O O . PHE D 2 251 ? 0.062 24.573 82.092 1.00 44.50 301 PHE D O 1
ATOM 8878 N N . TRP D 2 252 ? -0.389 26.624 81.266 1.00 47.84 302 TRP D N 1
ATOM 8879 C CA . TRP D 2 252 ? 0.560 26.533 80.161 1.00 42.85 302 TRP D CA 1
ATOM 8880 C C . TRP D 2 252 ? 1.785 27.368 80.497 1.00 43.13 302 TRP D C 1
ATOM 8881 O O . TRP D 2 252 ? 1.688 28.595 80.607 1.00 47.77 302 TRP D O 1
ATOM 8892 N N . MET D 2 253 ? 2.936 26.704 80.656 1.00 51.07 303 MET D N 1
ATOM 8893 C CA . MET D 2 253 ? 4.143 27.378 81.120 1.00 45.57 303 MET D CA 1
ATOM 8894 C C . MET D 2 253 ? 5.401 26.873 80.422 1.00 42.55 303 MET D C 1
ATOM 8895 O O . MET D 2 253 ? 6.499 26.967 80.979 1.00 43.50 303 MET D O 1
ATOM 8900 N N . ASN D 2 254 ? 5.270 26.329 79.216 1.00 41.59 304 ASN D N 1
ATOM 8901 C CA . ASN D 2 254 ? 6.443 25.888 78.476 1.00 42.62 304 ASN D CA 1
ATOM 8902 C C . ASN D 2 254 ? 7.377 27.061 78.173 1.00 46.89 304 ASN D C 1
ATOM 8903 O O . ASN D 2 254 ? 6.970 28.227 78.145 1.00 51.78 304 ASN D O 1
ATOM 8908 N N . ASP D 2 255 ? 8.654 26.732 77.951 1.00 42.57 305 ASP D N 1
ATOM 8909 C CA . ASP D 2 255 ? 9.648 27.692 77.464 1.00 47.17 305 ASP D CA 1
ATOM 8910 C C . ASP D 2 255 ? 9.845 28.859 78.435 1.00 51.01 305 ASP D C 1
ATOM 8911 O O . ASP D 2 255 ? 9.751 30.034 78.066 1.00 46.99 305 ASP D O 1
ATOM 8916 N N . ASN D 2 256 ? 10.145 28.527 79.685 1.00 51.39 306 ASN D N 1
ATOM 8917 C CA . ASN D 2 256 ? 10.492 29.527 80.687 1.00 53.80 306 ASN D CA 1
ATOM 8918 C C . ASN D 2 256 ? 11.797 29.093 81.351 1.00 47.98 306 ASN D C 1
ATOM 8919 O O . ASN D 2 256 ? 12.591 28.327 80.792 1.00 43.52 306 ASN D O 1
ATOM 8924 N N . LEU D 2 257 ? 12.037 29.577 82.568 1.00 44.53 307 LEU D N 1
ATOM 8925 C CA . LEU D 2 257 ? 13.293 29.317 83.260 1.00 53.24 307 LEU D CA 1
ATOM 8926 C C . LEU D 2 257 ? 13.075 28.622 84.601 1.00 51.29 307 LEU D C 1
ATOM 8927 O O . LEU D 2 257 ? 13.857 28.813 85.535 1.00 50.37 307 LEU D O 1
ATOM 8932 N N . LEU D 2 258 ? 12.032 27.797 84.701 1.00 45.60 308 LEU D N 1
ATOM 8933 C CA . LEU D 2 258 ? 11.690 27.162 85.968 1.00 45.09 308 LEU D CA 1
ATOM 8934 C C . LEU D 2 258 ? 12.760 26.159 86.384 1.00 50.93 308 LEU D C 1
ATOM 8935 O O . LEU D 2 258 ? 13.236 25.362 85.570 1.00 50.44 308 LEU D O 1
ATOM 8940 N N . GLU D 2 259 ? 13.133 26.202 87.671 1.00 55.98 309 GLU D N 1
ATOM 8941 C CA . GLU D 2 259 ? 14.224 25.393 88.201 1.00 54.06 309 GLU D CA 1
ATOM 8942 C C . GLU D 2 259 ? 13.864 24.501 89.383 1.00 49.91 309 GLU D C 1
ATOM 8943 O O . GLU D 2 259 ? 14.581 23.525 89.625 1.00 59.94 309 GLU D O 1
ATOM 8949 N N . SER D 2 260 ? 12.811 24.805 90.136 1.00 48.07 310 SER D N 1
ATOM 8950 C CA . SER D 2 260 ? 12.538 24.112 91.392 1.00 59.53 310 SER D CA 1
ATOM 8951 C C . SER D 2 260 ? 11.304 23.227 91.279 1.00 49.35 310 SER D C 1
ATOM 8952 O O . SER D 2 260 ? 10.206 23.718 91.000 1.00 48.21 310 SER D O 1
ATOM 8955 N N . TRP D 2 261 ? 11.479 21.930 91.543 1.00 57.12 311 TRP D N 1
ATOM 8956 C CA . TRP D 2 261 ? 10.334 21.031 91.650 1.00 55.05 311 TRP D CA 1
ATOM 8957 C C . TRP D 2 261 ? 9.447 21.368 92.839 1.00 53.23 311 TRP D C 1
ATOM 8958 O O . TRP D 2 261 ? 8.263 21.013 92.836 1.00 49.53 311 TRP D O 1
ATOM 8969 N N . SER D 2 262 ? 9.997 22.020 93.863 1.00 54.03 312 SER D N 1
ATOM 8970 C CA . SER D 2 262 ? 9.184 22.437 94.996 1.00 56.41 312 SER D CA 1
ATOM 8971 C C . SER D 2 262 ? 8.225 23.563 94.628 1.00 61.20 312 SER D C 1
ATOM 8972 O O . SER D 2 262 ? 7.260 23.799 95.365 1.00 62.13 312 SER D O 1
ATOM 8975 N N . ASP D 2 263 ? 8.466 24.259 93.508 1.00 54.18 313 ASP D N 1
ATOM 8976 C CA . ASP D 2 263 ? 7.549 25.310 93.073 1.00 54.82 313 ASP D CA 1
ATOM 8977 C C . ASP D 2 263 ? 6.151 24.761 92.824 1.00 47.44 313 ASP D C 1
ATOM 8978 O O . ASP D 2 263 ? 5.162 25.486 92.969 1.00 56.15 313 ASP D O 1
ATOM 8983 N N . LEU D 2 264 ? 6.048 23.483 92.470 1.00 48.56 314 LEU D N 1
ATOM 8984 C CA . LEU D 2 264 ? 4.758 22.878 92.173 1.00 46.47 314 LEU D CA 1
ATOM 8985 C C . LEU D 2 264 ? 3.850 22.780 93.390 1.00 49.31 314 LEU D C 1
ATOM 8986 O O . LEU D 2 264 ? 2.683 22.407 93.234 1.00 47.81 314 LEU D O 1
ATOM 8991 N N . ASP D 2 265 ? 4.342 23.109 94.588 1.00 58.51 315 ASP D N 1
ATOM 8992 C CA . ASP D 2 265 ? 3.460 23.140 95.751 1.00 58.51 315 ASP D CA 1
ATOM 8993 C C . ASP D 2 265 ? 2.357 24.168 95.561 1.00 59.18 315 ASP D C 1
ATOM 8994 O O . ASP D 2 265 ? 1.263 24.017 96.115 1.00 54.72 315 ASP D O 1
ATOM 8999 N N . GLU D 2 266 ? 2.623 25.210 94.766 1.00 47.80 316 GLU D N 1
ATOM 9000 C CA . GLU D 2 266 ? 1.640 26.261 94.556 1.00 53.53 316 GLU D CA 1
ATOM 9001 C C . GLU D 2 266 ? 0.390 25.737 93.868 1.00 56.28 316 GLU D C 1
ATOM 9002 O O . GLU D 2 266 ? -0.689 26.307 94.049 1.00 63.06 316 GLU D O 1
ATOM 9008 N N . LEU D 2 267 ? 0.501 24.639 93.127 1.00 49.60 317 LEU D N 1
ATOM 9009 C CA . LEU D 2 267 ? -0.607 24.112 92.346 1.00 59.26 317 LEU D CA 1
ATOM 9010 C C . LEU D 2 267 ? -1.368 23.004 93.054 1.00 65.39 317 LEU D C 1
ATOM 9011 O O . LEU D 2 267 ? -2.296 22.435 92.464 1.00 54.25 317 LEU D O 1
ATOM 9016 N N . LYS D 2 268 ? -1.005 22.684 94.299 1.00 59.24 318 LYS D N 1
ATOM 9017 C CA . LYS D 2 268 ? -1.651 21.571 94.977 1.00 58.07 318 LYS D CA 1
ATOM 9018 C C . LYS D 2 268 ? -3.099 21.865 95.335 1.00 64.63 318 LYS D C 1
ATOM 9019 O O . LYS D 2 268 ? -3.882 20.926 95.477 1.00 60.32 318 LYS D O 1
ATOM 9025 N N . GLY D 2 269 ? -3.485 23.137 95.453 1.00 62.77 319 GLY D N 1
ATOM 9026 C CA . GLY D 2 269 ? -4.877 23.452 95.721 1.00 65.75 319 GLY D CA 1
ATOM 9027 C C . GLY D 2 269 ? -5.800 23.223 94.542 1.00 72.07 319 GLY D C 1
ATOM 9028 O O . GLY D 2 269 ? -7.012 23.081 94.733 1.00 77.65 319 GLY D O 1
ATOM 9029 N N . ALA D 2 270 ? -5.255 23.178 93.331 1.00 70.45 320 ALA D N 1
ATOM 9030 C CA . ALA D 2 270 ? -6.052 22.955 92.128 1.00 67.59 320 ALA D CA 1
ATOM 9031 C C . ALA D 2 270 ? -6.255 21.455 91.956 1.00 71.89 320 ALA D C 1
ATOM 9032 O O . ALA D 2 270 ? -5.462 20.769 91.308 1.00 72.15 320 ALA D O 1
ATOM 9034 N N . ARG D 2 271 ? -7.321 20.928 92.563 1.00 72.26 321 ARG D N 1
ATOM 9035 C CA . ARG D 2 271 ? -7.585 19.495 92.491 1.00 69.28 321 ARG D CA 1
ATOM 9036 C C . ARG D 2 271 ? -8.297 19.087 91.212 1.00 57.43 321 ARG D C 1
ATOM 9037 O O . ARG D 2 271 ? -8.486 17.889 90.980 1.00 74.37 321 ARG D O 1
ATOM 9045 N N . SER D 2 272 ? -8.685 20.045 90.376 1.00 59.38 322 SER D N 1
ATOM 9046 C CA . SER D 2 272 ? -9.257 19.742 89.072 1.00 63.38 322 SER D CA 1
ATOM 9047 C C . SER D 2 272 ? -8.333 20.210 87.955 1.00 64.73 322 SER D C 1
ATOM 9048 O O . SER D 2 272 ? -8.782 20.440 86.826 1.00 56.79 322 SER D O 1
ATOM 9051 N N . LEU D 2 273 ? -7.046 20.363 88.270 1.00 58.28 323 LEU D N 1
ATOM 9052 C CA . LEU D 2 273 ? -6.034 20.700 87.280 1.00 53.52 323 LEU D CA 1
ATOM 9053 C C . LEU D 2 273 ? -5.886 19.539 86.307 1.00 60.91 323 LEU D C 1
ATOM 9054 O O . LEU D 2 273 ? -5.636 18.402 86.722 1.00 53.69 323 LEU D O 1
ATOM 9059 N N . GLU D 2 274 ? -6.055 19.819 85.017 1.00 58.39 324 GLU D N 1
ATOM 9060 C CA . GLU D 2 274 ? -6.107 18.784 83.992 1.00 61.37 324 GLU D CA 1
ATOM 9061 C C . GLU D 2 274 ? -4.902 18.784 83.062 1.00 57.20 324 GLU D C 1
ATOM 9062 O O . GLU D 2 274 ? -4.347 17.720 82.770 1.00 50.59 324 GLU D O 1
ATOM 9068 N N . THR D 2 275 ? -4.449 19.949 82.620 1.00 49.83 325 THR D N 1
ATOM 9069 C CA . THR D 2 275 ? -3.328 20.034 81.703 1.00 46.83 325 THR D CA 1
ATOM 9070 C C . THR D 2 275 ? -2.269 20.945 82.291 1.00 50.17 325 THR D C 1
ATOM 9071 O O . THR D 2 275 ? -2.581 22.013 82.825 1.00 48.15 325 THR D O 1
ATOM 9075 N N . VAL D 2 276 ? -1.019 20.508 82.203 1.00 44.65 326 VAL D N 1
ATOM 9076 C CA . VAL D 2 276 ? 0.120 21.341 82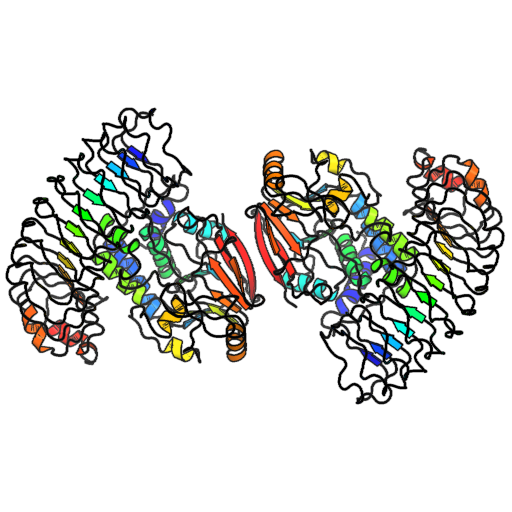.545 1.00 47.22 326 VAL D CA 1
ATOM 9077 C C . VAL D 2 276 ? 1.126 21.247 81.403 1.00 48.10 326 VAL D C 1
ATOM 9078 O O . VAL D 2 276 ? 1.366 20.165 80.853 1.00 44.31 326 VAL D O 1
ATOM 9082 N N . TYR D 2 277 ? 1.667 22.391 81.006 1.00 42.84 327 TYR D N 1
ATOM 9083 C CA . TYR D 2 277 ? 2.755 22.458 80.041 1.00 42.01 327 TYR D CA 1
ATOM 9084 C C . TYR D 2 277 ? 3.985 22.957 80.773 1.00 49.90 327 TYR D C 1
ATOM 9085 O O . TYR D 2 277 ? 3.943 24.024 81.398 1.00 56.57 327 TYR D O 1
ATOM 9094 N N . LEU D 2 278 ? 5.055 22.164 80.741 1.00 40.96 328 LEU D N 1
ATOM 9095 C CA . LEU D 2 278 ? 6.295 22.527 81.407 1.00 43.02 328 LEU D CA 1
ATOM 9096 C C . LEU D 2 278 ? 7.523 22.281 80.547 1.00 47.73 328 LEU D C 1
ATOM 9097 O O . LEU D 2 278 ? 8.639 22.553 81.004 1.00 46.64 328 LEU D O 1
ATOM 9102 N N . GLU D 2 279 ? 7.355 21.786 79.322 1.00 41.70 329 GLU D N 1
ATOM 9103 C CA . GLU D 2 279 ? 8.498 21.387 78.516 1.00 43.60 329 GLU D CA 1
ATOM 9104 C C . GLU D 2 279 ? 9.404 22.579 78.193 1.00 46.36 329 GLU D C 1
ATOM 9105 O O . GLU D 2 279 ? 8.999 23.745 78.243 1.00 41.80 329 GLU D O 1
ATOM 9111 N N . ARG D 2 280 ? 10.660 22.258 77.876 1.00 42.38 330 ARG D N 1
ATOM 9112 C CA . ARG D 2 280 ? 11.693 23.246 77.544 1.00 50.09 330 ARG D CA 1
ATOM 9113 C C . ARG D 2 280 ? 11.899 24.261 78.670 1.00 48.27 330 ARG D C 1
ATOM 9114 O O . ARG D 2 280 ? 12.330 25.389 78.440 1.00 51.21 330 ARG D O 1
ATOM 9122 N N . ASN D 2 281 ? 11.603 23.867 79.888 1.00 47.09 331 ASN D N 1
ATOM 9123 C CA . ASN D 2 281 ? 12.102 24.531 81.076 1.00 40.27 331 ASN D CA 1
ATOM 9124 C C . ASN D 2 281 ? 13.317 23.786 81.599 1.00 43.11 331 ASN D C 1
ATOM 9125 O O . ASN D 2 281 ? 13.520 22.611 81.278 1.00 42.82 331 ASN D O 1
ATOM 9130 N N . PRO D 2 282 ? 14.152 24.428 82.418 1.00 49.26 332 PRO D N 1
ATOM 9131 C CA . PRO D 2 282 ? 15.257 23.684 83.049 1.00 48.49 332 PRO D CA 1
ATOM 9132 C C . PRO D 2 282 ? 14.790 22.436 83.781 1.00 46.88 332 PRO D C 1
ATOM 9133 O O . PRO D 2 282 ? 15.541 21.456 83.852 1.00 41.07 332 PRO D O 1
ATOM 9137 N N . LEU D 2 283 ? 13.555 22.441 84.300 1.00 45.36 333 LEU D N 1
ATOM 9138 C CA . LEU D 2 283 ? 12.982 21.258 84.941 1.00 42.24 333 LEU D CA 1
ATOM 9139 C C . LEU D 2 283 ? 13.096 20.021 84.060 1.00 45.68 333 LEU D C 1
ATOM 9140 O O . LEU D 2 283 ? 13.341 18.919 84.560 1.00 44.74 333 LEU D O 1
ATOM 9145 N N . GLN D 2 284 ? 12.899 20.179 82.747 1.00 42.21 334 GLN D N 1
ATOM 9146 C CA . GLN D 2 284 ? 12.880 19.029 81.850 1.00 38.91 334 GLN D CA 1
ATOM 9147 C C . GLN D 2 284 ? 14.252 18.392 81.691 1.00 43.73 334 GLN D C 1
ATOM 9148 O O . GLN D 2 284 ? 14.358 17.336 81.057 1.00 40.93 334 GLN D O 1
ATOM 9154 N N . LYS D 2 285 ? 15.309 19.033 82.196 1.00 41.21 335 LYS D N 1
ATOM 9155 C CA . LYS D 2 285 ? 16.610 18.380 82.266 1.00 41.90 335 LYS D CA 1
ATOM 9156 C C . LYS D 2 285 ? 16.598 17.201 83.225 1.00 38.77 335 LYS D C 1
ATOM 9157 O O . LYS D 2 285 ? 17.428 16.302 83.085 1.00 47.44 335 LYS D O 1
ATOM 9163 N N . ASP D 2 286 ? 15.687 17.196 84.191 1.00 41.87 336 ASP D N 1
ATOM 9164 C CA . ASP D 2 286 ? 15.571 16.121 85.171 1.00 49.18 336 ASP D CA 1
ATOM 9165 C C . ASP D 2 286 ? 15.197 14.813 84.479 1.00 48.12 336 ASP D C 1
ATOM 9166 O O . ASP D 2 286 ? 14.181 14.768 83.768 1.00 40.91 336 ASP D O 1
ATOM 9171 N N . PRO D 2 287 ? 15.984 13.740 84.636 1.00 49.79 337 PRO D N 1
ATOM 9172 C CA . PRO D 2 287 ? 15.599 12.452 84.034 1.00 39.93 337 PRO D CA 1
ATOM 9173 C C . PRO D 2 287 ? 14.333 11.853 84.624 1.00 38.56 337 PRO D C 1
ATOM 9174 O O . PRO D 2 287 ? 13.816 10.881 84.059 1.00 42.26 337 PRO D O 1
ATOM 9178 N N . GLN D 2 288 ? 13.802 12.409 85.713 1.00 33.40 338 GLN D N 1
ATOM 9179 C CA . GLN D 2 288 ? 12.525 11.980 86.275 1.00 41.67 338 GLN D CA 1
ATOM 9180 C C . GLN D 2 288 ? 11.431 13.015 86.047 1.00 42.46 338 GLN D C 1
ATOM 9181 O O . GLN D 2 288 ? 10.449 13.059 86.793 1.00 43.49 338 GLN D O 1
ATOM 9187 N N . TYR D 2 289 ? 11.579 13.832 85.002 1.00 32.14 339 TYR D N 1
ATOM 9188 C CA . TYR D 2 289 ? 10.694 14.974 84.794 1.00 38.43 339 TYR D CA 1
ATOM 9189 C C . TYR D 2 289 ? 9.223 14.561 84.783 1.00 42.54 339 TYR D C 1
ATOM 9190 O O . TYR D 2 289 ? 8.425 15.048 85.590 1.00 41.33 339 TYR D O 1
ATOM 9199 N N . ARG D 2 290 ? 8.843 13.641 83.891 1.00 39.55 340 ARG D N 1
ATOM 9200 C CA . ARG D 2 290 ? 7.438 13.237 83.840 1.00 46.82 340 ARG D CA 1
ATOM 9201 C C . ARG D 2 290 ? 6.998 12.573 85.142 1.00 48.22 340 ARG D C 1
ATOM 9202 O O . ARG D 2 290 ? 5.859 12.757 85.589 1.00 51.86 340 ARG D O 1
ATOM 9210 N N . ARG D 2 291 ? 7.881 11.792 85.765 1.00 50.73 341 ARG D N 1
ATOM 9211 C CA . ARG D 2 291 ? 7.530 11.156 87.031 1.00 47.98 341 ARG D CA 1
ATOM 9212 C C . ARG D 2 291 ? 7.253 12.198 88.107 1.00 47.12 341 ARG D C 1
ATOM 9213 O O . ARG D 2 291 ? 6.260 12.104 88.840 1.00 48.86 341 ARG D O 1
ATOM 9221 N N . LYS D 2 292 ? 8.117 13.213 88.203 1.00 43.90 342 LYS D N 1
ATOM 9222 C CA . LYS D 2 292 ? 7.957 14.227 89.239 1.00 42.76 342 LYS D CA 1
ATOM 9223 C C . LYS D 2 292 ? 6.690 15.049 89.025 1.00 45.04 342 LYS D C 1
ATOM 9224 O O . LYS D 2 292 ? 6.029 15.436 89.997 1.00 45.07 342 LYS D O 1
ATOM 9230 N N . VAL D 2 293 ? 6.329 15.323 87.766 1.00 42.95 343 VAL D N 1
ATOM 9231 C CA . VAL D 2 293 ? 5.089 16.056 87.507 1.00 37.84 343 VAL D CA 1
ATOM 9232 C C . VAL D 2 293 ? 3.891 15.264 88.021 1.00 42.27 343 VAL D C 1
ATOM 9233 O O . VAL D 2 293 ? 2.999 15.816 88.677 1.00 43.08 343 VAL D O 1
ATOM 9237 N N . MET D 2 294 ? 3.852 13.954 87.741 1.00 43.53 344 MET D N 1
ATOM 9238 C CA . MET D 2 294 ? 2.709 13.155 88.184 1.00 44.25 344 MET D CA 1
ATOM 9239 C C . MET D 2 294 ? 2.631 13.069 89.705 1.00 51.22 344 MET D C 1
ATOM 9240 O O . MET D 2 294 ? 1.533 13.092 90.275 1.00 48.88 344 MET D O 1
ATOM 9245 N N . LEU D 2 295 ? 3.784 12.993 90.378 1.00 49.80 345 LEU D N 1
ATOM 9246 C CA . LEU D 2 295 ? 3.791 12.915 91.836 1.00 48.15 345 LEU D CA 1
ATOM 9247 C C . LEU D 2 295 ? 3.285 14.207 92.466 1.00 49.99 345 LEU D C 1
ATOM 9248 O O . LEU D 2 295 ? 2.502 14.170 93.422 1.00 53.77 345 LEU D O 1
ATOM 9253 N N . ALA D 2 296 ? 3.712 15.357 91.940 1.00 48.12 346 ALA D N 1
ATOM 9254 C CA . ALA D 2 296 ? 3.315 16.636 92.523 1.00 51.72 346 ALA D CA 1
ATOM 9255 C C . ALA D 2 296 ? 1.860 16.973 92.209 1.00 55.86 346 ALA D C 1
ATOM 9256 O O . ALA D 2 296 ? 1.161 17.562 93.043 1.00 56.96 346 ALA D O 1
ATOM 9258 N N . LEU D 2 297 ? 1.388 16.619 91.011 1.00 46.41 347 LEU D N 1
ATOM 9259 C CA . LEU D 2 297 ? 0.056 16.981 90.529 1.00 51.98 347 LEU D CA 1
ATOM 9260 C C . LEU D 2 297 ? -0.682 15.709 90.133 1.00 56.32 347 LEU D C 1
ATOM 9261 O O . LEU D 2 297 ? -0.811 15.400 88.937 1.00 57.24 347 LEU D O 1
ATOM 9266 N N . PRO D 2 298 ? -1.183 14.946 91.109 1.00 59.28 348 PRO D N 1
ATOM 9267 C CA . PRO D 2 298 ? -1.851 13.676 90.776 1.00 55.30 348 PRO D CA 1
ATOM 9268 C C . PRO D 2 298 ? -3.141 13.836 89.987 1.00 48.35 348 PRO D C 1
ATOM 9269 O O . PRO D 2 298 ? -3.583 12.863 89.365 1.00 48.67 348 PRO D O 1
ATOM 9273 N N . SER D 2 299 ? -3.748 15.020 89.959 1.00 47.08 349 SER D N 1
ATOM 9274 C CA . SER D 2 299 ? -4.969 15.177 89.179 1.00 52.08 349 SER D CA 1
ATOM 9275 C C . SER D 2 299 ? -4.704 15.443 87.702 1.00 53.89 349 SER D C 1
ATOM 9276 O O . SER D 2 299 ? -5.637 15.337 86.899 1.00 61.46 349 SER D O 1
ATOM 9279 N N . VAL D 2 300 ? -3.465 15.767 87.326 1.00 47.52 350 VAL D N 1
ATOM 9280 C CA . VAL D 2 300 ? -3.155 16.127 85.946 1.00 55.40 350 VAL D CA 1
ATOM 9281 C C . VAL D 2 300 ? -3.235 14.894 85.058 1.00 53.88 350 VAL D C 1
ATOM 9282 O O . VAL D 2 300 ? -2.660 13.843 85.369 1.00 57.56 350 VAL D O 1
ATOM 9286 N N . ARG D 2 301 ? -3.917 15.033 83.922 1.00 52.59 351 ARG D N 1
ATOM 9287 C CA . ARG D 2 301 ? -4.049 13.953 82.961 1.00 51.01 351 ARG D CA 1
ATOM 9288 C C . ARG D 2 301 ? -3.294 14.195 81.661 1.00 53.20 351 ARG D C 1
ATOM 9289 O O . ARG D 2 301 ? -3.106 13.248 80.891 1.00 45.70 351 ARG D O 1
ATOM 9297 N N . GLN D 2 302 ? -2.831 15.418 81.414 1.00 59.09 352 GLN D N 1
ATOM 9298 C CA . GLN D 2 302 ? -2.066 15.749 80.219 1.00 55.01 352 GLN D CA 1
ATOM 9299 C C . GLN D 2 302 ? -0.821 16.512 80.644 1.00 55.15 352 GLN D C 1
ATOM 9300 O O . GLN D 2 302 ? -0.918 17.536 81.334 1.00 43.03 352 GLN D O 1
ATOM 9306 N N . ILE D 2 303 ? 0.345 16.005 80.250 1.00 46.50 353 ILE D N 1
ATOM 9307 C CA . ILE D 2 303 ? 1.621 16.656 80.514 1.00 42.42 353 ILE D CA 1
ATOM 9308 C C . ILE D 2 303 ? 2.240 16.988 79.166 1.00 45.34 353 ILE D C 1
ATOM 9309 O O . ILE D 2 303 ? 2.660 16.086 78.430 1.00 50.21 353 ILE D O 1
ATOM 9314 N N . ASP D 2 304 ? 2.330 18.278 78.858 1.00 42.61 354 ASP D N 1
ATOM 9315 C CA . ASP D 2 304 ? 2.770 18.756 77.544 1.00 38.07 354 ASP D CA 1
ATOM 9316 C C . ASP D 2 304 ? 1.829 18.141 76.507 1.00 47.16 354 ASP D C 1
ATOM 9317 O O . ASP D 2 304 ? 0.600 18.254 76.648 1.00 48.29 354 ASP D O 1
ATOM 9322 N N . ALA D 2 305 ? 2.334 17.474 75.472 1.00 40.48 355 ALA D N 1
ATOM 9323 C CA . ALA D 2 305 ? 1.448 17.041 74.404 1.00 42.82 355 ALA D CA 1
ATOM 9324 C C . ALA D 2 305 ? 0.688 15.767 74.739 1.00 53.43 355 ALA D C 1
ATOM 9325 O O . ALA D 2 305 ? -0.406 15.556 74.205 1.00 55.80 355 ALA D O 1
ATOM 9327 N N . THR D 2 306 ? 1.216 14.922 75.619 1.00 44.86 356 THR D N 1
ATOM 9328 C CA . THR D 2 306 ? 0.726 13.556 75.729 1.00 52.48 356 THR D CA 1
ATOM 9329 C C . THR D 2 306 ? -0.077 13.349 77.006 1.00 51.35 356 THR D C 1
ATOM 9330 O O . THR D 2 306 ? 0.192 13.968 78.038 1.00 56.66 356 THR D O 1
ATOM 9334 N N . PHE D 2 307 ? -1.079 12.475 76.913 1.00 56.63 357 PHE D N 1
ATOM 9335 C CA . PHE D 2 307 ? -1.909 12.113 78.053 1.00 48.20 357 PHE D CA 1
ATOM 9336 C C . PHE D 2 307 ? -1.215 11.075 78.924 1.00 51.33 357 PHE D C 1
ATOM 9337 O O . PHE D 2 307 ? -0.431 10.252 78.442 1.00 52.76 357 PHE D O 1
ATOM 9345 N N . VAL D 2 308 ? -1.546 11.104 80.215 1.00 50.04 358 VAL D N 1
ATOM 9346 C CA . VAL D 2 308 ? -0.970 10.201 81.199 1.00 43.78 358 VAL D CA 1
ATOM 9347 C C . VAL D 2 308 ? -1.632 8.837 81.171 1.00 46.97 358 VAL D C 1
ATOM 9348 O O . VAL D 2 308 ? -0.955 7.816 81.275 1.00 58.92 358 VAL D O 1
#

Foldseek 3Di:
DDPVLVVLLVVLLCQLCVCAPPDPDDARQDDLVLLLVLLVLLLVLLQVAFLAAEAEDFAKEFEAAALVQNLVVVVCVVQPPPPVHAYEYAEHQHAADLHSSSRVSNLSSVCNVPVRRYAYAYALQLFQDVPPGCRVCVNCPVSDRNVSSNSSNLSSLRHRAWYDYPLAEIEHAADAAPQDDDPVVSSVDDPSDGADQDDGSVRRRHEEEDQPDDAWADDPVNGGIYGYLVNLVVVCVSSVHQAYEYEHDADAQQWDAHNVNRYMYGHSHACPPPPHGHWGKMWTAHNVGDIDIDIGHD/DDLVVLLCQLCVCAPPDPDPDGDDDLVLLLVLLVLLLVLLQVAFLAAEAEDFAKEAEAAAQVQNLVVVVCVVVPPPPVHAYEYAEHQHAADLRSSSRVSNLSSSCNVPVRRYAYAYALNLFQDVPPGCRVCVNCCVSHRNVSSNSSNLSNLRHRAWYDYPLAEIEHAADFAPPDDDCVVSRPDDPSDGADQDDGSVRSHHEEEDQVADAWADDPVSGGIYGYAPNLVCVCVSRVHQAYEYENDFDAQQKDAHNVNRYMYGHSHACVVVVDHHWGKMWGAHNVRDIDIGIHD/DEDQEEADAPPQDADDPDPLVYDQHAEYHDEPYAYAEDDDPLNNQNYQYDHHHAYAHAEDAPCLNNQNHAYYANANYAYAEDEHCLNNQNHAEYHHHAYAYAEDDHCLRNQNHQEYHHEQYAYAEDDDCLNNQNHAEYHHANYAHAEAAPPQNNCNHAYYHHEHYAYAEDAHCQRVQNHAAEAHDHYAYAEDDHCQRPLNHAHYAHAHYAYAAQDDCLSNQNHAEAEHDNYAYDDLCRLLSHQSNLNHAEYEHHNYNLVVPPCSVVSVCVSRVNYQYYHHDGDDD/DEDQEEEDAAVQDQEDPDPVVYQAHAEEEDAPYAYAEDDDCLRNQNYQYYEHHAYAHAEAAPLLNRQNHAEYANENYAYAEDDNCLNNQNHAYYHHHAYAHAEDDDCLRNQNHQEDAHEQYAYAEDDNCLNNQNHAEYHHENYAHAEDEDCQNNCNHAEYAHEHYAYAEDAHCQRNQNHAEYAYAHYAHAEDDHCQRNLNHQYYAHAHYAYAAQDDCLSNQNHAEYHHHNYAYDDLVSLLSNQSNLNHEEYEHYNYPLVVDPCSVVSVCVSRVNYQYYHHDGD